Protein AF-A0A177Q8L0-F1 (afdb_monomer)

Foldseek 3Di:
DVQLVCLVVVVLVLLLVLLVLLVCLVCVDPVNVVCCVVCVQLVVLLVVLQVQLSVQSPDPALLSLLCNLVSLVVSVVSVPPDQDFLQNLLSSLLSSVLSLLVSCCFAPQVVQLVQQVVQQVVLLVLLVVVVFREGEGCLLFCSSVLVSLLSSQVSNCVVCPVVSVVLVVVSVVLRSVLSVVLSVCQVVLNDDLVNSVVSRSVSSVVNSVVSSVSSSVVVVVDDGDGDDDDDCPVLVVLLVVLVVLLVVLLPDDDDFDQDQFEEEEEDEDPVPCPCQQQDDQDLFDDFPSPRHWFVLLCLLVVLLPHHYDYHYAQDALVRLPRHQEYEYELDAPVNVVVVRSLVSVLVSLQLAHEYEYEAAQLCVNVSQVVVQVSCVVQFKGWANFWKAASSDQWCSQKRAGDDLLRVLNVQFPTQRHDTFTFMGGDDQKGAGIWRAQIKGAHFAPVPVVVSRHHPSGSGRPMYGGTTGQKMKGAHPSQGIYIYGRHSRCNTLLNQLRCSLSSQSVVSSSSTRNPDDVVVLVVSLVVLVVVLVVVLVPDDPSSNSVSNSSSSSSNSSSSSNHPSDDRDDRDLSAQAEEEAPVQDPQADSNSQDQRHLSLLCSLCSSLRHRRYYGHLVPPDLHQHQEYEAFAGQAADDPVSLVSVLVSLQVHHAYEYEHELVRPNSQNNCVSVVKGWDPDKPAWDWFQDPPRQIQTAHIFTFIHDDPQKDAPTDDPNGRQWIWGRHHNHIYIYGNGSSLSGCNRAHHNHDGRSSSSVVSSVVSDDPPPPDD

pLDDT: mean 80.12, std 16.13, range [27.64, 98.44]

Sequence (769 aa):
MLDGHLAVFSEHLQIALGTVFGLLVLYGTKAGLLTWKENLRGVVGTVVALVLAIGCLLAPEPSVRLLAPVLILLSRVSLRGTQVSRIEWAVLLGCTLFAFGGILLGIVPRVWLTLNHLAGASTERITGMLGGNMRFGMSAIPLGTAVLITMIHLSIFPKGWKQLRLVLPIQFLVLITSIITMGLLTEDGTLTVDMAWIVCLTMSGVGTLVLLLNGWWSLTQLETQEEPTAKSGLVLGGVAVLLVVALVGTSVPFPSDPRPGEIMMVTAPADFDPVGAYRAIPPQPQPLHEVGLFGELPQVIQKLGYPVRVQIGMPTAEQLIDVRVVILFAPSATWATQQSSLIALQQFVIDGGSLLVFAEHTNYQMSGSMLTHLLAPFGIAVNFDTTNGGVGEDLRGVRLWRSEIREALRDLAAFPYNRGASLTLSGDAHPILVGRFWQGDTGNFFAEDQAFLGDFRLSPGDSFGDVILAAEWQGAAGGRVMVFGDTTPFANTALGYTSPLLIPLIQALSLPGTSPSWVRGGIAGLVVAVGLAFMRRYKPTVRVSILLVLVAGLCILLGFSETRRPSRIPETVPTLIVATNVLNQLDLNVYGDRSPTALMVEGLREGLVPAAMSLEDVGPEPPQVLLLSSPRRALSSREVAHLFRWVEEGTTVIVAADGNIPSARVVIHQLGLTFGSVPLGAITVDLPGGVVLQFHSAWPLILTDGWTALIENRQLPVVVQRRLGKGRLIVIGDEGLSLNIGLATEWVVVPSNLAWWRTLLRREADVRP

Solvent-accessible surface area (backbone atoms only — not comparable to full-atom values): 39549 Å² total; per-residue (Å²): 124,69,64,39,52,47,59,63,41,45,58,42,43,50,53,41,49,56,50,53,47,59,45,50,56,54,49,70,33,76,67,32,56,56,46,51,76,78,38,55,69,34,52,52,41,32,53,51,27,40,54,51,17,46,52,16,56,60,40,92,46,70,73,46,30,61,44,15,43,50,28,54,56,48,24,53,68,56,38,73,88,61,90,75,51,74,62,58,54,13,52,53,49,17,54,32,52,37,51,48,47,58,45,44,54,68,69,38,55,66,61,34,50,52,48,26,50,52,33,19,54,52,34,23,56,56,26,44,76,76,75,35,44,31,27,35,12,47,67,50,38,58,56,66,59,48,57,42,51,52,50,27,49,57,46,56,30,89,81,26,70,70,55,48,66,57,47,50,58,52,53,50,45,51,51,48,51,49,51,49,53,53,47,53,37,28,73,72,70,69,45,44,63,67,53,51,50,52,51,41,51,50,49,42,50,49,51,49,50,57,50,51,52,50,49,52,54,56,57,76,71,59,79,90,73,88,77,87,88,74,90,62,75,69,56,58,56,54,52,53,52,50,51,51,53,35,54,58,71,54,66,67,84,76,89,71,81,65,67,90,47,32,30,36,39,41,40,65,49,80,94,66,37,92,81,38,49,78,24,49,62,58,93,61,84,56,22,58,78,68,36,34,30,38,39,46,49,57,56,50,47,37,59,71,72,40,55,63,45,82,38,73,43,82,55,46,59,81,72,46,73,68,40,28,30,40,36,42,56,64,52,47,45,78,56,64,77,40,55,70,27,51,51,32,52,48,48,42,27,59,74,32,21,15,39,41,36,29,35,43,21,49,32,60,63,43,12,26,60,45,49,22,62,65,30,46,92,50,24,39,34,47,39,63,10,33,35,45,50,59,60,41,60,50,65,44,44,44,45,78,32,86,51,79,42,39,63,34,65,67,66,38,68,39,57,49,48,71,62,16,8,30,49,51,75,37,89,79,28,39,57,35,32,29,32,46,45,13,34,33,28,48,40,29,93,85,32,65,95,56,60,14,43,41,85,88,55,66,46,71,62,19,37,36,5,56,37,30,41,21,34,36,29,72,45,93,62,20,6,33,38,39,38,32,16,39,44,51,38,59,17,44,59,27,31,24,34,32,44,68,37,48,53,29,45,52,46,55,44,45,32,69,55,78,70,66,65,63,59,58,47,46,53,41,50,48,50,47,50,54,49,55,62,53,32,74,80,48,58,73,74,56,27,54,55,51,50,52,50,45,52,49,41,38,50,45,54,69,64,47,61,81,75,64,75,60,56,71,83,55,89,89,45,52,25,32,36,37,35,42,75,43,32,85,68,63,36,71,50,64,60,33,51,47,3,47,27,44,57,31,42,50,30,44,76,72,67,26,46,21,31,37,28,39,66,86,70,53,61,98,67,64,48,46,28,38,39,40,62,38,34,61,48,64,68,52,74,66,55,51,54,48,52,54,51,27,17,37,75,38,11,36,37,35,37,22,25,37,69,87,39,70,27,22,45,47,41,41,42,75,74,58,33,42,65,53,97,60,71,71,35,64,46,74,40,84,40,88,92,79,37,53,37,58,39,60,42,28,21,32,50,47,79,44,94,75,56,44,71,77,39,60,58,94,89,35,27,35,26,34,35,32,77,37,80,68,17,28,42,35,43,32,23,22,34,32,66,56,16,5,69,29,30,18,24,47,84,45,59,35,58,40,38,48,57,52,48,55,65,69,72,48,72,82,82,79,70,71,133

Secondary structure (DSSP, 8-state):
-HHHHHHHHHHHHHHHHHHHHHHHHHHHSHHHHHHHHH-HHHHHHHHHHHHHHHHHHHSSSHHHHTHHHHHHHHHHHHTTTS---HHHHHHHHHHHHHHHHHHHHHH-HHHHHHHHHHHHHHHHHHHHTTT---EE-TTTSTHHHHHHHHHHHHHH-TTTHHHHHHHHHHHHHHHHHHHHHHHHHHHTT---HHHHHHHHHHHHHHHHHHHHHHHHHHHHT------PPPP-HHHHHHHHHHHHHHHHHT------PPP-PEEEEEE--GGG-TT-TTPPPPSS---GGGS-SSTTHHHHHHHTT--EEEEESPPPTGGGTTEEEEEEES--GGGGG-HHHHHHHHHHHHTT-EEEEE--SS-GGGHHHHHHHHHGGGTEEE-SEEEEEBTBSSSTTEEEPS-TTHHHHHH-S-----S---EEE-TT-EEEEEEEEEEEEE--TT-GGGTT---SS--TT-EEEEEEEEEEEE-TTS-EEEEES-SGGGSTTTHHHHHHHHHHHHHHHHS---S-HHHHHHHHHHHHHHHHHHHTTS-HHHHHHHHHHHHHHHHHHHH----PPPPPPPTTS-EEEEE-TTBSS---STT-TT--HHHHHHHHHTT-EEEEE-TTTS-SSPPSEEEEESB-SPPPHHHHHHHHHHHHHT-EEEEE--TTSHHHHHHHHHTT-EE-SS--EEEEEEETTTEEEEEEEE--EE--TT-EEEEEETTEEEEEEEEETTEEEEEES-SGGGSGGGSB-SS-B-HHHHHHHHHHHS-TTS---

Radius of gyration: 29.65 Å; Cα contacts (8 Å, |Δi|>4): 1469; chains: 1; bounding box: 67×64×95 Å

Structure (mmCIF, N/CA/C/O backbone):
data_AF-A0A177Q8L0-F1
#
_entry.id   AF-A0A177Q8L0-F1
#
loop_
_atom_site.group_PDB
_atom_site.id
_atom_site.type_symbol
_atom_site.label_atom_id
_atom_site.label_alt_id
_atom_site.label_comp_id
_atom_site.label_asym_id
_atom_site.label_entity_id
_atom_site.label_seq_id
_atom_site.pdbx_PDB_ins_code
_atom_site.Cartn_x
_atom_site.Cartn_y
_atom_site.Cartn_z
_atom_site.occupancy
_atom_site.B_iso_or_equiv
_atom_site.auth_seq_id
_atom_site.auth_comp_id
_atom_site.auth_asym_id
_atom_site.auth_atom_id
_atom_site.pdbx_PDB_model_num
ATOM 1 N N . MET A 1 1 ? 15.856 -4.287 10.141 1.00 31.83 1 MET A N 1
ATOM 2 C CA . MET A 1 1 ? 14.992 -5.498 10.057 1.00 31.83 1 MET A CA 1
ATOM 3 C C . MET A 1 1 ? 14.448 -5.937 11.418 1.00 31.83 1 MET A C 1
ATOM 5 O O . MET A 1 1 ? 13.300 -6.351 11.459 1.00 31.83 1 MET A O 1
ATOM 9 N N . LEU A 1 2 ? 15.207 -5.857 12.522 1.00 31.97 2 LEU A N 1
ATOM 10 C CA . LEU A 1 2 ? 14.733 -6.271 13.856 1.00 31.97 2 LEU A CA 1
ATOM 11 C C . LEU A 1 2 ? 13.662 -5.334 14.465 1.00 31.97 2 LEU A C 1
ATOM 13 O O . LEU A 1 2 ? 12.777 -5.813 15.169 1.00 31.97 2 LEU A O 1
ATOM 17 N N . ASP A 1 3 ? 13.672 -4.041 14.134 1.00 37.19 3 ASP A N 1
ATOM 18 C CA . ASP A 1 3 ? 12.905 -3.015 14.870 1.00 37.19 3 ASP A CA 1
ATOM 19 C C . ASP A 1 3 ? 11.386 -3.047 14.611 1.00 37.19 3 ASP A C 1
ATOM 21 O O . ASP A 1 3 ? 10.583 -2.963 15.539 1.00 37.19 3 ASP A O 1
ATOM 25 N N . GLY A 1 4 ? 10.962 -3.287 13.364 1.00 42.72 4 GLY A N 1
ATOM 26 C CA . GLY A 1 4 ? 9.538 -3.407 13.007 1.00 42.72 4 GLY A CA 1
ATOM 27 C C . GLY A 1 4 ? 8.873 -4.669 13.555 1.00 42.72 4 GLY A C 1
ATOM 28 O O . GLY A 1 4 ? 7.718 -4.636 13.988 1.00 42.72 4 GLY A O 1
ATOM 29 N N . HIS A 1 5 ? 9.618 -5.779 13.598 1.00 45.12 5 HIS A N 1
ATOM 30 C CA . HIS A 1 5 ? 9.135 -6.994 14.241 1.00 45.12 5 HIS A CA 1
ATOM 31 C C . HIS A 1 5 ? 8.987 -6.773 15.743 1.00 45.12 5 HIS A C 1
ATOM 33 O O . HIS A 1 5 ? 7.946 -7.142 16.270 1.00 45.12 5 HIS A O 1
ATOM 39 N N . LEU A 1 6 ? 9.937 -6.104 16.408 1.00 49.09 6 LEU A N 1
ATOM 40 C CA . LEU A 1 6 ? 9.885 -5.826 17.848 1.00 49.09 6 LEU A CA 1
ATOM 41 C C . LEU A 1 6 ? 8.656 -5.010 18.275 1.00 49.09 6 LEU A C 1
ATOM 43 O O . LEU A 1 6 ? 8.116 -5.293 19.338 1.00 49.09 6 LEU A O 1
ATOM 47 N N . ALA A 1 7 ? 8.159 -4.074 17.463 1.00 48.16 7 ALA A N 1
ATOM 48 C CA . ALA A 1 7 ? 6.969 -3.277 17.788 1.00 48.16 7 ALA A CA 1
ATOM 49 C C . ALA A 1 7 ? 5.685 -4.125 17.880 1.00 48.16 7 ALA A C 1
ATOM 51 O O . ALA A 1 7 ? 4.979 -4.089 18.891 1.00 48.16 7 ALA A O 1
ATOM 52 N N . VAL A 1 8 ? 5.404 -4.946 16.861 1.00 50.88 8 VAL A N 1
ATOM 53 C CA . VAL A 1 8 ? 4.273 -5.897 16.873 1.00 50.88 8 VAL A CA 1
ATOM 54 C C . VAL A 1 8 ? 4.521 -7.012 17.889 1.00 50.88 8 VAL A C 1
ATOM 56 O O . VAL A 1 8 ? 3.602 -7.432 18.596 1.00 50.88 8 VAL A O 1
ATOM 59 N N . PHE A 1 9 ? 5.775 -7.450 18.018 1.00 53.06 9 PHE A N 1
ATOM 60 C CA . PHE A 1 9 ? 6.181 -8.399 19.042 1.00 53.06 9 PHE A CA 1
ATOM 61 C C . PHE A 1 9 ? 5.970 -7.812 20.436 1.00 53.06 9 PHE A C 1
ATOM 63 O O . PHE A 1 9 ? 5.626 -8.577 21.310 1.00 53.06 9 PHE A O 1
ATOM 70 N N . SER A 1 10 ? 6.083 -6.500 20.670 1.00 57.03 10 SER A N 1
ATOM 71 C CA . SER A 1 10 ? 6.027 -5.909 22.015 1.00 57.03 10 SER A CA 1
ATOM 72 C C . SER A 1 10 ? 4.664 -6.064 22.686 1.00 57.03 10 SER A C 1
ATOM 74 O O . SER A 1 10 ? 4.622 -6.440 23.849 1.00 57.03 10 SER A O 1
ATOM 76 N N . GLU A 1 11 ? 3.545 -5.877 21.981 1.00 56.75 11 GLU A N 1
ATOM 77 C CA . GLU A 1 11 ? 2.208 -6.069 22.564 1.00 56.75 11 GLU A CA 1
ATOM 78 C C . GLU A 1 11 ? 1.931 -7.558 22.795 1.00 56.75 11 GLU A C 1
ATOM 80 O O . GLU A 1 11 ? 1.486 -7.967 23.866 1.00 56.75 11 GLU A O 1
ATOM 85 N N . HIS A 1 12 ? 2.275 -8.396 21.816 1.00 59.78 12 HIS A N 1
ATOM 86 C CA . HIS A 1 12 ? 2.144 -9.848 21.909 1.00 59.78 12 HIS A CA 1
ATOM 87 C C . HIS A 1 12 ? 3.046 -10.454 22.988 1.00 59.78 12 HIS A C 1
ATOM 89 O O . HIS A 1 12 ? 2.631 -11.359 23.709 1.00 59.78 12 HIS A O 1
ATOM 95 N N . LEU A 1 13 ? 4.244 -9.908 23.152 1.00 61.34 13 LEU A N 1
ATOM 96 C CA . LEU A 1 13 ? 5.221 -10.260 24.166 1.00 61.34 13 LEU A CA 1
ATOM 97 C C . LEU A 1 13 ? 4.804 -9.714 25.525 1.00 61.34 13 LEU A C 1
ATOM 99 O O . LEU A 1 13 ? 4.939 -10.437 26.494 1.00 61.34 13 LEU A O 1
ATOM 103 N N . GLN A 1 14 ? 4.245 -8.508 25.635 1.00 57.94 14 GLN A N 1
ATOM 104 C CA . GLN A 1 14 ? 3.669 -8.008 26.888 1.00 57.94 14 GLN A CA 1
ATOM 105 C C . GLN A 1 14 ? 2.495 -8.887 27.332 1.00 57.94 14 GLN A C 1
ATOM 107 O O . GLN A 1 14 ? 2.419 -9.266 28.502 1.00 57.94 14 GLN A O 1
ATOM 112 N N . ILE A 1 15 ? 1.627 -9.292 26.396 1.00 59.47 15 ILE A N 1
ATOM 113 C CA . ILE A 1 15 ? 0.545 -10.250 26.646 1.00 59.47 15 ILE A CA 1
ATOM 114 C C . ILE A 1 15 ? 1.113 -11.601 27.100 1.00 59.47 15 ILE A C 1
ATOM 116 O O . ILE A 1 15 ? 0.675 -12.154 28.115 1.00 59.47 15 ILE A O 1
ATOM 120 N N . ALA A 1 16 ? 2.104 -12.130 26.381 1.00 60.78 16 ALA A N 1
ATOM 121 C CA . ALA A 1 16 ? 2.729 -13.410 26.687 1.00 60.78 16 ALA A CA 1
ATOM 122 C C . ALA A 1 16 ? 3.487 -13.377 28.021 1.00 60.78 16 ALA A C 1
ATOM 124 O O . ALA A 1 16 ? 3.284 -14.261 28.843 1.00 60.78 16 ALA A O 1
ATOM 125 N N . LEU A 1 17 ? 4.294 -12.349 28.286 1.00 60.00 17 LEU A N 1
ATOM 126 C CA . LEU A 1 17 ? 5.055 -12.156 29.523 1.00 60.00 17 LEU A CA 1
ATOM 127 C C . LEU A 1 17 ? 4.133 -11.929 30.719 1.00 60.00 17 LEU A C 1
ATOM 129 O O . LEU A 1 17 ? 4.348 -12.544 31.759 1.00 60.00 17 LEU A O 1
ATOM 133 N N . GLY A 1 18 ? 3.081 -11.117 30.575 1.00 59.53 18 GLY A N 1
ATOM 134 C CA . GLY A 1 18 ? 2.065 -10.948 31.615 1.00 59.53 18 GLY A CA 1
ATOM 135 C C . GLY A 1 18 ? 1.377 -12.272 31.958 1.00 59.53 18 GLY A C 1
ATOM 136 O O . GLY A 1 18 ? 1.178 -12.588 33.132 1.00 59.53 18 GLY A O 1
ATOM 137 N N . THR A 1 19 ? 1.096 -13.093 30.941 1.00 60.00 19 THR A N 1
ATOM 138 C CA . THR A 1 19 ? 0.521 -14.436 31.110 1.00 60.00 19 THR A CA 1
ATOM 139 C C . THR A 1 19 ? 1.512 -15.393 31.782 1.00 60.00 19 THR A C 1
ATOM 141 O O . THR A 1 19 ? 1.186 -15.979 32.810 1.00 60.00 19 THR A O 1
ATOM 144 N N . VAL A 1 20 ? 2.739 -15.516 31.259 1.00 62.16 20 VAL A N 1
ATOM 145 C CA . VAL A 1 20 ? 3.818 -16.367 31.800 1.00 62.16 20 VAL A CA 1
ATOM 146 C C . VAL A 1 20 ? 4.131 -16.004 33.246 1.00 62.16 20 VAL A C 1
ATOM 148 O O . VAL A 1 20 ? 4.246 -16.885 34.094 1.00 62.16 20 VAL A O 1
ATOM 151 N N . PHE A 1 21 ? 4.226 -14.715 33.559 1.00 59.75 21 PHE A N 1
ATOM 152 C CA . PHE A 1 21 ? 4.527 -14.271 34.909 1.00 59.75 21 PHE A CA 1
ATOM 153 C C . PHE A 1 21 ? 3.371 -14.549 35.870 1.00 59.75 21 PHE A C 1
ATOM 155 O O . PHE A 1 21 ? 3.612 -15.103 36.939 1.00 59.75 21 PHE A O 1
ATOM 162 N N . GLY A 1 22 ? 2.118 -14.257 35.491 1.00 60.00 22 GLY A N 1
ATOM 163 C CA . GLY A 1 22 ? 0.947 -14.610 36.308 1.00 60.00 22 GLY A CA 1
ATOM 164 C C . GLY A 1 22 ? 0.931 -16.092 36.706 1.00 60.00 22 GLY A C 1
ATOM 165 O O . GLY A 1 22 ? 0.477 -16.455 37.791 1.00 60.00 22 GLY A O 1
ATOM 166 N N . LEU A 1 23 ? 1.520 -16.943 35.867 1.00 58.25 23 LEU A N 1
ATOM 167 C CA . LEU A 1 23 ? 1.650 -18.377 36.100 1.00 58.25 23 LEU A CA 1
ATOM 168 C C . LEU A 1 23 ? 2.864 -18.753 36.939 1.00 58.25 23 LEU A C 1
ATOM 170 O O . LEU A 1 23 ? 2.750 -19.631 37.788 1.00 58.25 23 LEU A O 1
ATOM 174 N N . LEU A 1 24 ? 4.004 -18.089 36.750 1.00 60.38 24 LEU A N 1
ATOM 175 C CA . LEU A 1 24 ? 5.157 -18.241 37.639 1.00 60.38 24 LEU A CA 1
ATOM 176 C C . LEU A 1 24 ? 4.796 -17.854 39.076 1.00 60.38 24 LEU A C 1
ATOM 178 O O . LEU A 1 24 ? 5.209 -18.539 40.007 1.00 60.38 24 LEU A O 1
ATOM 182 N N . VAL A 1 25 ? 3.966 -16.824 39.262 1.00 60.00 25 VAL A N 1
ATOM 183 C CA . VAL A 1 25 ? 3.422 -16.465 40.580 1.00 60.00 25 VAL A CA 1
ATOM 184 C C . VAL A 1 25 ? 2.527 -17.576 41.121 1.00 60.00 25 VAL A C 1
ATOM 186 O O . VAL A 1 25 ? 2.699 -17.991 42.263 1.00 60.00 25 VAL A O 1
ATOM 189 N N . LEU A 1 26 ? 1.616 -18.107 40.301 1.00 57.53 26 LEU A N 1
ATOM 190 C CA . LEU A 1 26 ? 0.735 -19.221 40.666 1.00 57.53 26 LEU A CA 1
ATOM 191 C C . LEU A 1 26 ? 1.510 -20.464 41.132 1.00 57.53 26 LEU A C 1
ATOM 193 O O . LEU A 1 26 ? 1.253 -20.986 42.218 1.00 57.53 26 LEU A O 1
ATOM 197 N N . TYR A 1 27 ? 2.485 -20.908 40.338 1.00 58.22 27 TYR A N 1
ATOM 198 C CA . TYR A 1 27 ? 3.252 -22.131 40.588 1.00 58.22 27 TYR A CA 1
ATOM 199 C C . TYR A 1 27 ? 4.414 -21.947 41.575 1.00 58.22 27 TYR A C 1
ATOM 201 O O . TYR A 1 27 ? 4.843 -22.923 42.187 1.00 58.22 27 TYR A O 1
ATOM 209 N N . GLY A 1 28 ? 4.892 -20.716 41.775 1.00 58.84 28 GLY A N 1
ATOM 210 C CA . GLY A 1 28 ? 5.913 -20.373 42.768 1.00 58.84 28 GLY A CA 1
ATOM 211 C C . GLY A 1 28 ? 5.387 -20.298 44.205 1.00 58.84 28 GLY A C 1
ATOM 212 O O . GLY A 1 28 ? 6.178 -20.266 45.148 1.00 58.84 28 GLY A O 1
ATOM 213 N N . THR A 1 29 ? 4.064 -20.294 44.408 1.00 62.72 29 THR A N 1
ATOM 214 C CA . THR A 1 29 ? 3.486 -20.359 45.756 1.00 62.72 29 THR A CA 1
ATOM 215 C C . THR A 1 29 ? 3.694 -21.734 46.404 1.00 62.72 29 THR A C 1
ATOM 217 O O . THR A 1 29 ? 3.756 -22.772 45.745 1.00 62.72 29 THR A O 1
ATOM 220 N N . LYS A 1 30 ? 3.743 -21.766 47.743 1.00 50.34 30 LYS A N 1
ATOM 221 C CA . LYS A 1 30 ? 3.902 -22.994 48.546 1.00 50.34 30 LYS A CA 1
ATOM 222 C C . LYS A 1 30 ? 2.837 -24.063 48.220 1.00 50.34 30 LYS A C 1
ATOM 224 O O . LYS A 1 30 ? 3.137 -25.251 48.270 1.00 50.34 30 LYS A O 1
ATOM 229 N N . ALA A 1 31 ? 1.627 -23.641 47.837 1.00 55.03 31 ALA A N 1
ATOM 230 C CA . ALA A 1 31 ? 0.539 -24.510 47.381 1.00 55.03 31 ALA A CA 1
ATOM 231 C C . ALA A 1 31 ? 0.791 -25.111 45.981 1.00 55.03 31 ALA A C 1
ATOM 233 O O . ALA A 1 31 ? 0.508 -26.289 45.759 1.00 55.03 31 ALA A O 1
ATOM 234 N N . GLY A 1 32 ? 1.388 -24.339 45.065 1.00 56.72 32 GLY A N 1
ATOM 235 C CA . GLY A 1 32 ? 1.822 -24.802 43.740 1.00 56.72 32 GLY A CA 1
ATOM 236 C C . GLY A 1 32 ? 2.934 -25.856 43.806 1.00 56.72 32 GLY A C 1
ATOM 237 O O . GLY A 1 32 ? 2.895 -26.857 43.094 1.00 56.72 32 GLY A O 1
ATOM 238 N N . LEU A 1 33 ? 3.885 -25.688 44.730 1.00 59.94 33 LEU A N 1
ATOM 239 C CA . LEU A 1 33 ? 4.963 -26.656 44.978 1.00 59.94 33 LEU A CA 1
ATOM 240 C C . LEU A 1 33 ? 4.465 -27.978 45.593 1.00 59.94 33 LEU A C 1
ATOM 242 O O . LEU A 1 33 ? 4.989 -29.043 45.266 1.00 59.94 33 LEU A O 1
ATOM 246 N N . LEU A 1 34 ? 3.446 -27.926 46.458 1.00 55.59 34 LEU A N 1
ATOM 247 C CA . LEU A 1 34 ? 2.806 -29.113 47.043 1.00 55.59 34 LEU A CA 1
ATOM 248 C C . LEU A 1 34 ? 1.984 -29.894 46.002 1.00 55.59 34 LEU A C 1
ATOM 250 O O . LEU A 1 34 ? 2.116 -31.112 45.903 1.00 55.59 34 LEU A O 1
ATOM 254 N N . THR A 1 35 ? 1.222 -29.199 45.153 1.00 55.31 35 THR A N 1
ATOM 255 C CA . THR A 1 35 ? 0.456 -29.817 44.051 1.00 55.31 35 THR A CA 1
ATOM 256 C C . THR A 1 35 ? 1.342 -30.392 42.940 1.00 55.31 35 THR A C 1
ATOM 258 O O . THR A 1 35 ? 0.961 -31.377 42.304 1.00 55.31 35 THR A O 1
ATOM 261 N N . TRP A 1 36 ? 2.548 -29.850 42.736 1.00 58.97 36 TRP A N 1
ATOM 262 C CA . TRP A 1 36 ? 3.528 -30.360 41.766 1.00 58.97 36 TRP A CA 1
ATOM 263 C C . TRP A 1 36 ? 3.940 -31.815 42.027 1.00 58.97 36 TRP A C 1
ATOM 265 O O . TRP A 1 36 ? 4.102 -32.592 41.086 1.00 58.97 36 TRP A O 1
ATOM 275 N N . LYS A 1 37 ? 4.078 -32.199 43.303 1.00 58.03 37 LYS A N 1
ATOM 276 C CA . LYS A 1 37 ? 4.446 -33.567 43.698 1.00 58.03 37 LYS A CA 1
ATOM 277 C C . LYS A 1 37 ? 3.300 -34.565 43.554 1.00 58.03 37 LYS A C 1
ATOM 279 O O . LYS A 1 37 ? 3.558 -35.729 43.263 1.00 58.03 37 LYS A O 1
ATOM 284 N N . GLU A 1 38 ? 2.059 -34.128 43.744 1.00 60.16 38 GLU A N 1
ATOM 285 C CA . GLU A 1 38 ? 0.899 -35.025 43.785 1.00 60.16 38 GLU A CA 1
ATOM 286 C C . GLU A 1 38 ? 0.178 -35.158 42.437 1.00 60.16 38 GLU A C 1
ATOM 288 O O . GLU A 1 38 ? -0.528 -36.142 42.223 1.00 60.16 38 GLU A O 1
ATOM 293 N N . ASN A 1 39 ? 0.355 -34.214 41.501 1.00 64.25 39 ASN A N 1
ATOM 294 C CA . ASN A 1 39 ? -0.436 -34.209 40.270 1.00 64.25 39 ASN A CA 1
ATOM 295 C C . ASN A 1 39 ? 0.320 -33.756 39.008 1.00 64.25 39 ASN A C 1
ATOM 297 O O . ASN A 1 39 ? -0.141 -32.898 38.249 1.00 64.25 39 ASN A O 1
ATOM 301 N N . LEU A 1 40 ? 1.469 -34.388 38.745 1.00 68.19 40 LEU A N 1
ATOM 302 C CA . LEU A 1 40 ? 2.325 -34.118 37.580 1.00 68.19 40 LEU A CA 1
ATOM 303 C C . LEU A 1 40 ? 1.555 -34.121 36.243 1.00 68.19 40 LEU A C 1
ATOM 305 O O . LEU A 1 40 ? 1.797 -33.275 35.388 1.00 68.19 40 LEU A O 1
ATOM 309 N N . ARG A 1 41 ? 0.584 -35.030 36.063 1.00 62.72 41 ARG A N 1
ATOM 310 C CA . ARG A 1 41 ? -0.244 -35.095 34.840 1.00 62.72 41 ARG A CA 1
ATOM 311 C C . ARG A 1 41 ? -1.119 -33.853 34.654 1.00 62.72 41 ARG A C 1
ATOM 313 O O . ARG A 1 41 ? -1.236 -33.362 33.535 1.00 62.72 41 ARG A O 1
ATOM 320 N N . GLY A 1 42 ? -1.704 -33.339 35.736 1.00 62.41 42 GLY A N 1
ATOM 321 C CA . GLY A 1 42 ? -2.490 -32.107 35.715 1.00 62.41 42 GLY A CA 1
ATOM 322 C C . GLY A 1 42 ? -1.629 -30.888 35.383 1.00 62.41 42 GLY A C 1
ATOM 323 O O . GLY A 1 42 ? -1.995 -30.093 34.524 1.00 62.41 42 GLY A O 1
ATOM 324 N N . VAL A 1 43 ? -0.443 -30.796 35.992 1.00 64.62 43 VAL A N 1
ATOM 325 C CA . VAL A 1 43 ? 0.540 -29.737 35.713 1.00 64.62 43 VAL A CA 1
ATOM 326 C C . VAL A 1 43 ? 0.967 -29.749 34.246 1.00 64.62 43 VAL A C 1
ATOM 328 O O . VAL A 1 43 ? 0.913 -28.710 33.593 1.00 64.62 43 VAL A O 1
ATOM 331 N N . VAL A 1 44 ? 1.341 -30.913 33.706 1.00 67.19 44 VAL A N 1
ATOM 332 C CA . VAL A 1 44 ? 1.734 -31.045 32.293 1.00 67.19 44 VAL A CA 1
ATOM 333 C C . VAL A 1 44 ? 0.581 -30.646 31.369 1.00 67.19 44 VAL A C 1
ATOM 335 O O . VAL A 1 44 ? 0.796 -29.889 30.426 1.00 67.19 44 VAL A O 1
ATOM 338 N N . GLY A 1 45 ? -0.651 -31.077 31.662 1.00 62.53 45 GLY A N 1
ATOM 339 C CA . GLY A 1 45 ? -1.837 -30.685 30.896 1.00 62.53 45 GLY A CA 1
ATOM 340 C C . GLY A 1 45 ? -2.085 -29.172 30.892 1.00 62.53 45 GLY A C 1
ATOM 341 O O . GLY A 1 45 ? -2.402 -28.610 29.844 1.00 62.53 45 GLY A O 1
ATOM 342 N N . THR A 1 46 ? -1.893 -28.502 32.031 1.00 63.06 46 THR A N 1
ATOM 343 C CA . THR A 1 46 ? -2.008 -27.041 32.131 1.00 63.06 46 THR A CA 1
ATOM 344 C C . THR A 1 46 ? -0.905 -26.336 31.362 1.00 63.06 46 THR A C 1
ATOM 346 O O . THR A 1 46 ? -1.206 -25.449 30.571 1.00 63.06 46 THR A O 1
ATOM 349 N N . VAL A 1 47 ? 0.354 -26.753 31.527 1.00 65.75 47 VAL A N 1
ATOM 350 C CA . VAL A 1 47 ? 1.492 -26.169 30.801 1.00 65.75 47 VAL A CA 1
ATOM 351 C C . VAL A 1 47 ? 1.289 -26.297 29.292 1.00 65.75 47 VAL A C 1
ATOM 353 O O . VAL A 1 47 ? 1.451 -25.313 28.581 1.00 65.75 47 VAL A O 1
ATOM 356 N N . VAL A 1 48 ? 0.857 -27.460 28.796 1.00 64.88 48 VAL A N 1
ATOM 357 C CA . VAL A 1 48 ? 0.588 -27.670 27.363 1.00 64.88 48 VAL A CA 1
ATOM 358 C C . VAL A 1 48 ? -0.553 -26.785 26.869 1.00 64.88 48 VAL A C 1
ATOM 360 O O . VAL A 1 48 ? -0.379 -26.065 25.889 1.00 64.88 48 VAL A O 1
ATOM 363 N N . ALA A 1 49 ? -1.705 -26.788 27.547 1.00 62.50 49 ALA A N 1
ATOM 364 C CA . ALA A 1 49 ? -2.843 -25.948 27.166 1.00 62.50 49 ALA A CA 1
ATOM 365 C C . ALA A 1 49 ? -2.474 -24.458 27.140 1.00 62.50 49 ALA A C 1
ATOM 367 O O . ALA A 1 49 ? -3.008 -23.684 26.349 1.00 62.50 49 ALA A O 1
ATOM 368 N N . LEU A 1 50 ? -1.525 -24.067 27.981 1.00 63.00 50 LEU A N 1
ATOM 369 C CA . LEU A 1 50 ? -1.105 -22.695 28.126 1.00 63.00 50 LEU A CA 1
ATOM 370 C C . LEU A 1 50 ? -0.020 -22.286 27.134 1.00 63.00 50 LEU A C 1
ATOM 372 O O . LEU A 1 50 ? -0.095 -21.192 26.590 1.00 63.00 50 LEU A O 1
ATOM 376 N N . VAL A 1 51 ? 0.931 -23.166 26.824 1.00 67.12 51 VAL A N 1
ATOM 377 C CA . VAL A 1 51 ? 1.840 -22.991 25.681 1.00 67.12 51 VAL A CA 1
ATOM 378 C C . VAL A 1 51 ? 1.027 -22.862 24.396 1.00 67.12 51 VAL A C 1
ATOM 380 O O . VAL A 1 51 ? 1.299 -21.979 23.589 1.00 67.12 51 VAL A O 1
ATOM 383 N N . LEU A 1 52 ? -0.027 -23.670 24.242 1.00 63.44 52 LEU A N 1
ATOM 384 C CA . LEU A 1 52 ? -0.962 -23.545 23.128 1.00 63.44 52 LEU A CA 1
ATOM 385 C C . LEU A 1 52 ? -1.735 -22.221 23.177 1.00 63.44 52 LEU A C 1
ATOM 387 O O . LEU A 1 52 ? -1.906 -21.598 22.137 1.00 63.44 52 LEU A O 1
ATOM 391 N N . ALA A 1 53 ? -2.159 -21.748 24.353 1.00 64.06 53 ALA A N 1
ATOM 392 C CA . ALA A 1 53 ? -2.822 -20.451 24.491 1.00 64.06 53 ALA A CA 1
ATOM 393 C C . ALA A 1 53 ? -1.888 -19.271 24.173 1.00 64.06 53 ALA A C 1
ATOM 395 O O . ALA A 1 53 ? -2.302 -18.341 23.489 1.00 64.06 53 ALA A O 1
ATOM 396 N N . ILE A 1 54 ? -0.626 -19.318 24.606 1.00 67.00 54 ILE A N 1
ATOM 397 C CA . ILE A 1 54 ? 0.397 -18.330 24.246 1.00 67.00 54 ILE A CA 1
ATOM 398 C C . ILE A 1 54 ? 0.641 -18.388 22.740 1.00 67.00 54 ILE A C 1
ATOM 400 O O . ILE A 1 54 ? 0.548 -17.359 22.084 1.00 67.00 54 ILE A O 1
ATOM 404 N N . GLY A 1 55 ? 0.855 -19.577 22.172 1.00 66.94 55 GLY A N 1
ATOM 405 C CA . GLY A 1 55 ? 0.984 -19.760 20.725 1.00 66.94 55 GLY A CA 1
ATOM 406 C C . GLY A 1 55 ? -0.218 -19.198 19.963 1.00 66.94 55 GLY A C 1
ATOM 407 O O . GLY A 1 55 ? -0.047 -18.533 18.947 1.00 66.94 55 GLY A O 1
ATOM 408 N N . CYS A 1 56 ? -1.425 -19.365 20.507 1.00 66.88 56 CYS A N 1
ATOM 409 C CA . CYS A 1 56 ? -2.640 -18.785 19.953 1.00 66.88 56 CYS A CA 1
ATOM 410 C C . CYS A 1 56 ? -2.664 -17.253 20.048 1.00 66.88 56 CYS A C 1
ATOM 412 O O . CYS A 1 56 ? -3.035 -16.606 19.077 1.00 66.88 56 CYS A O 1
ATOM 414 N N . LEU A 1 57 ? -2.243 -16.652 21.168 1.00 62.75 57 LEU A N 1
ATOM 415 C CA . LEU A 1 57 ? -2.148 -15.190 21.335 1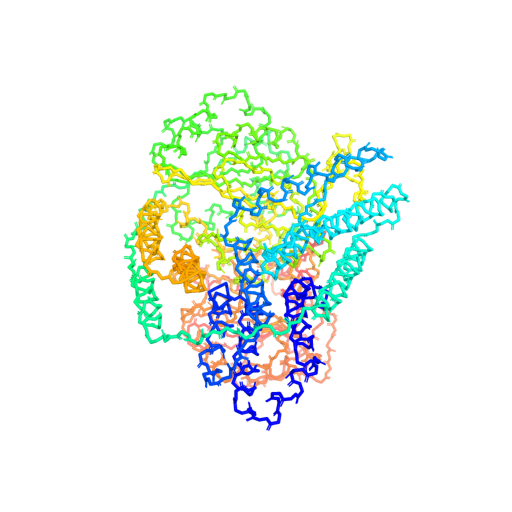.00 62.75 57 LEU A CA 1
ATOM 416 C C . LEU A 1 57 ? -1.077 -14.557 20.441 1.00 62.75 57 LEU A C 1
ATOM 418 O O . LEU A 1 57 ? -1.255 -13.425 19.988 1.00 62.75 57 LEU A O 1
ATOM 422 N N . LEU A 1 58 ? 0.010 -15.288 20.193 1.00 66.38 58 LEU A N 1
ATOM 423 C CA . LEU A 1 58 ? 1.099 -14.894 19.302 1.00 66.38 58 LEU A CA 1
ATOM 424 C C . LEU A 1 58 ? 0.763 -15.125 17.822 1.00 66.38 58 LEU A C 1
ATOM 426 O O . LEU A 1 58 ? 1.450 -14.588 16.955 1.00 66.38 58 LEU A O 1
ATOM 430 N N . ALA A 1 59 ? -0.277 -15.906 17.516 1.00 64.75 59 ALA A N 1
ATOM 431 C CA . ALA A 1 59 ? -0.649 -16.197 16.141 1.00 64.75 59 ALA A CA 1
ATOM 432 C C . ALA A 1 59 ? -0.996 -14.900 15.384 1.00 64.75 59 ALA A C 1
ATOM 434 O O . ALA A 1 59 ? -1.627 -14.000 15.951 1.00 64.75 59 ALA A O 1
ATOM 435 N N . PRO A 1 60 ? -0.624 -14.772 14.100 1.00 59.41 60 PRO A N 1
ATOM 436 C CA . PRO A 1 60 ? -0.942 -13.587 13.300 1.00 59.41 60 PRO A CA 1
ATOM 437 C C . PRO A 1 60 ? -2.453 -13.449 13.048 1.00 59.41 60 PRO A C 1
ATOM 439 O O . PRO A 1 60 ? -2.974 -12.347 12.875 1.00 59.41 60 PRO A O 1
ATOM 442 N N . GLU A 1 61 ? -3.174 -14.568 13.070 1.00 60.88 61 GLU A N 1
ATOM 443 C CA . GLU A 1 61 ? -4.600 -14.635 12.788 1.00 60.88 61 GLU A CA 1
ATOM 444 C C . GLU A 1 61 ? -5.451 -14.364 14.045 1.00 60.88 61 GLU A C 1
ATOM 446 O O . GLU A 1 61 ? -5.342 -15.088 15.041 1.00 60.88 61 GLU A O 1
ATOM 451 N N . PRO A 1 62 ? -6.360 -13.368 14.022 1.00 62.28 62 PRO A N 1
ATOM 452 C CA . PRO A 1 62 ? -7.262 -13.088 15.144 1.00 62.28 62 PRO A CA 1
ATOM 453 C C . PRO A 1 62 ? -8.153 -14.277 15.538 1.00 62.28 62 PRO A C 1
ATOM 455 O O . PRO A 1 62 ? -8.494 -14.431 16.710 1.00 62.28 62 PRO A O 1
ATOM 458 N N . SER A 1 63 ? -8.509 -15.129 14.572 1.00 58.50 63 SER A N 1
ATOM 459 C CA . SER A 1 63 ? -9.273 -16.369 14.768 1.00 58.50 63 SER A CA 1
ATOM 460 C C . SER A 1 63 ? -8.541 -17.360 15.670 1.00 58.50 63 SER A C 1
ATOM 462 O O . SER A 1 63 ? -9.144 -17.946 16.567 1.00 58.50 63 SER A O 1
ATOM 464 N N . VAL A 1 64 ? -7.231 -17.508 15.485 1.00 63.88 64 VAL A N 1
ATOM 465 C CA . VAL A 1 64 ? -6.402 -18.385 16.312 1.00 63.88 64 VAL A CA 1
ATOM 466 C C . VAL A 1 64 ? -6.240 -17.787 17.712 1.00 63.88 64 VAL A C 1
ATOM 468 O O . VAL A 1 64 ? -6.345 -18.512 18.698 1.00 63.88 64 VAL A O 1
ATOM 471 N N . ARG A 1 65 ? -6.136 -16.457 17.845 1.00 65.88 65 ARG A N 1
ATOM 472 C CA . ARG A 1 65 ? -6.110 -15.776 19.160 1.00 65.88 65 ARG A CA 1
ATOM 473 C C . ARG A 1 65 ? -7.363 -16.037 19.989 1.00 65.88 65 ARG A C 1
ATOM 475 O O . ARG A 1 65 ? -7.265 -16.180 21.206 1.00 65.88 65 ARG A O 1
ATOM 482 N N . LEU A 1 66 ? -8.524 -16.166 19.346 1.00 64.56 66 LEU A N 1
ATOM 483 C CA . LEU A 1 66 ? -9.791 -16.512 20.005 1.00 64.56 66 LEU A CA 1
ATOM 484 C C . LEU A 1 66 ? -9.785 -17.907 20.647 1.00 64.56 66 LEU A C 1
ATOM 486 O O . LEU A 1 66 ? -10.561 -18.146 21.575 1.00 64.56 66 LEU A O 1
ATOM 490 N N . LEU A 1 67 ? -8.882 -18.802 20.233 1.00 63.06 67 LEU A N 1
ATOM 491 C CA . LEU A 1 67 ? -8.698 -20.103 20.876 1.00 63.06 67 LEU A CA 1
ATOM 492 C C . LEU A 1 67 ? -7.946 -19.997 22.204 1.00 63.06 67 LEU A C 1
ATOM 494 O O . LEU A 1 67 ? -8.128 -20.861 23.057 1.00 63.06 67 LEU A O 1
ATOM 498 N N . ALA A 1 68 ? -7.157 -18.945 22.442 1.00 66.94 68 ALA A N 1
ATOM 499 C CA . ALA A 1 68 ? -6.388 -18.813 23.678 1.00 66.94 68 ALA A CA 1
ATOM 500 C C . ALA A 1 68 ? -7.261 -18.737 24.947 1.00 66.94 68 ALA A C 1
ATOM 502 O O . ALA A 1 68 ? -7.025 -19.538 25.851 1.00 66.94 68 ALA A O 1
ATOM 503 N N . PRO A 1 69 ? -8.313 -17.891 25.025 1.00 62.75 69 PRO A N 1
ATOM 504 C CA . PRO A 1 69 ? -9.297 -17.931 26.111 1.00 62.75 69 PRO A CA 1
ATOM 505 C C . PRO A 1 69 ? -9.874 -19.331 26.355 1.00 62.75 69 PRO A C 1
ATOM 507 O O . PRO A 1 69 ? -10.025 -19.762 27.497 1.00 62.75 69 PRO A O 1
ATOM 510 N N . VAL A 1 70 ? -10.184 -20.050 25.271 1.00 64.44 70 VAL A N 1
ATOM 511 C CA . VAL A 1 70 ? -10.799 -21.381 25.317 1.00 64.44 70 VAL A CA 1
ATOM 512 C C . VAL A 1 70 ? -9.805 -22.415 25.831 1.00 64.44 70 VAL A C 1
ATOM 514 O O . VAL A 1 70 ? -10.158 -23.211 26.692 1.00 64.44 70 VAL A O 1
ATOM 517 N N . LEU A 1 71 ? -8.557 -22.381 25.369 1.00 65.38 71 LEU A N 1
ATOM 518 C CA . LEU A 1 71 ? -7.482 -23.266 25.815 1.00 65.38 71 LEU A CA 1
ATOM 519 C C . LEU A 1 71 ? -7.110 -23.016 27.281 1.00 65.38 71 LEU A C 1
ATOM 521 O O . LEU A 1 71 ? -6.945 -23.973 28.038 1.00 65.38 71 LEU A O 1
ATOM 525 N N . ILE A 1 72 ? -7.091 -21.750 27.714 1.00 66.56 72 ILE A N 1
ATOM 526 C CA . ILE A 1 72 ? -6.947 -21.374 29.128 1.00 66.56 72 ILE A CA 1
ATOM 527 C C . ILE A 1 72 ? -8.092 -21.983 29.947 1.00 66.56 72 ILE A C 1
ATOM 529 O O . ILE A 1 72 ? -7.849 -22.581 30.994 1.00 66.56 72 ILE A O 1
ATOM 533 N N . LEU A 1 73 ? -9.332 -21.927 29.454 1.00 64.81 73 LEU A N 1
ATOM 534 C CA . LEU A 1 73 ? -10.480 -22.540 30.126 1.00 64.81 73 LEU A CA 1
ATOM 535 C C . LEU A 1 73 ? -10.438 -24.079 30.117 1.00 64.81 73 LEU A C 1
ATOM 537 O O . LEU A 1 73 ? -10.819 -24.711 31.104 1.00 64.81 73 LEU A O 1
ATOM 541 N N . LEU A 1 74 ? -9.985 -24.693 29.020 1.00 60.72 74 LEU A N 1
ATOM 542 C CA . LEU A 1 74 ? -9.889 -26.145 28.848 1.00 60.72 74 LEU A CA 1
ATOM 543 C C . LEU A 1 74 ? -8.769 -26.756 29.691 1.00 60.72 74 LEU A C 1
ATOM 545 O O . LEU A 1 74 ? -8.947 -27.873 30.176 1.00 60.72 74 LEU A O 1
ATOM 549 N N . SER A 1 75 ? -7.689 -26.014 29.962 1.00 64.44 75 SER A N 1
ATOM 550 C CA . SER A 1 75 ? -6.627 -26.419 30.897 1.00 64.44 75 SER A CA 1
ATOM 551 C C . SER A 1 75 ? -7.186 -26.863 32.262 1.00 64.44 75 SER A C 1
ATOM 553 O O . SER A 1 75 ? -6.693 -27.801 32.885 1.00 64.44 75 SER A O 1
ATOM 555 N N . ARG A 1 76 ? -8.315 -26.276 32.681 1.00 60.53 76 ARG A N 1
ATOM 556 C CA . ARG A 1 76 ? -9.043 -26.623 33.908 1.00 60.53 76 ARG A CA 1
ATOM 557 C C . ARG A 1 76 ? -9.806 -27.945 33.816 1.00 60.53 76 ARG A C 1
ATOM 559 O O . ARG A 1 76 ? -9.970 -28.627 34.826 1.00 60.53 76 ARG A O 1
ATOM 566 N N . VAL A 1 77 ? -10.314 -28.314 32.640 1.00 59.94 77 VAL A N 1
ATOM 567 C CA . VAL A 1 77 ? -10.995 -29.609 32.450 1.00 59.94 77 VAL A CA 1
ATOM 568 C C . VAL A 1 77 ? -9.997 -30.753 32.655 1.00 59.94 77 VAL A C 1
ATOM 570 O O . VAL A 1 77 ? -10.366 -31.789 33.210 1.00 59.94 77 VAL A O 1
ATOM 573 N N . SER A 1 78 ? -8.733 -30.523 32.298 1.00 54.12 78 SER A N 1
ATOM 574 C CA . SER A 1 78 ? -7.598 -31.423 32.523 1.00 54.12 78 SER A CA 1
ATOM 575 C C . SER A 1 78 ? -7.241 -31.587 34.007 1.00 54.12 78 SER A C 1
ATOM 577 O O . SER A 1 78 ? -6.799 -32.656 34.413 1.00 54.12 78 SER A O 1
ATOM 579 N N . LEU A 1 79 ? -7.488 -30.562 34.835 1.00 55.97 79 LEU A N 1
ATOM 580 C CA . LEU A 1 79 ? -7.237 -30.549 36.287 1.00 55.97 79 LEU A CA 1
ATOM 581 C C . LEU A 1 79 ? -8.372 -31.182 37.122 1.00 55.97 79 LEU A C 1
ATOM 583 O O . LEU A 1 79 ? -8.523 -30.903 38.314 1.00 55.97 79 LEU A O 1
ATOM 587 N N . ARG A 1 80 ? -9.214 -32.035 36.524 1.00 49.81 80 ARG A N 1
ATOM 588 C CA . ARG A 1 80 ? -10.267 -32.763 37.253 1.00 49.81 80 ARG A CA 1
ATOM 589 C C . ARG A 1 80 ? -9.655 -33.596 38.389 1.00 49.81 80 ARG A C 1
ATOM 591 O O . ARG A 1 80 ? -8.978 -34.583 38.133 1.00 49.81 80 ARG A O 1
ATOM 598 N N . GLY A 1 81 ? -9.952 -33.217 39.633 1.00 54.91 81 GLY A N 1
ATOM 599 C CA . GLY A 1 81 ? -9.561 -33.951 40.845 1.00 54.91 81 GLY A CA 1
ATOM 600 C C . GLY A 1 81 ? -8.810 -33.113 41.881 1.00 54.91 81 GLY A C 1
ATOM 601 O O . GLY A 1 81 ? -8.823 -33.471 43.052 1.00 54.91 81 GLY A O 1
ATOM 602 N N . THR A 1 82 ? -8.226 -31.977 41.494 1.00 53.97 82 THR A N 1
ATOM 603 C CA . THR A 1 82 ? -7.545 -31.060 42.423 1.00 53.97 82 THR A CA 1
ATOM 604 C C . THR A 1 82 ? -8.472 -29.946 42.890 1.00 53.97 82 THR A C 1
ATOM 606 O O . THR A 1 82 ? -9.196 -29.354 42.084 1.00 53.97 82 THR A O 1
ATOM 609 N N . GLN A 1 83 ? -8.457 -29.652 44.192 1.00 57.38 83 GLN A N 1
ATOM 610 C CA . GLN A 1 83 ? -9.070 -28.439 44.726 1.00 57.38 83 GLN A CA 1
ATOM 611 C C . GLN A 1 83 ? -8.336 -27.227 44.137 1.00 57.38 83 GLN A C 1
ATOM 613 O O . GLN A 1 83 ? -7.208 -26.932 44.510 1.00 57.38 83 GLN A O 1
ATOM 618 N N . VAL A 1 84 ? -8.970 -26.556 43.180 1.00 55.88 84 VAL A N 1
ATOM 619 C CA . VAL A 1 84 ? -8.462 -25.313 42.590 1.00 55.88 84 VAL A CA 1
ATOM 620 C C . VAL A 1 84 ? -8.792 -24.181 43.553 1.00 55.88 84 VAL A C 1
ATOM 622 O O . VAL A 1 84 ? -9.971 -23.951 43.847 1.00 55.88 84 VAL A O 1
ATOM 625 N N . SER A 1 85 ? -7.776 -23.480 44.049 1.00 61.59 85 SER A N 1
ATOM 626 C CA . SER A 1 85 ? -7.975 -22.365 44.977 1.00 61.59 85 SER A CA 1
ATOM 627 C C . SER A 1 85 ? -8.813 -21.240 44.334 1.00 61.59 85 SER A C 1
ATOM 629 O O . SER A 1 85 ? -8.815 -21.047 43.115 1.00 61.59 85 SER A O 1
ATOM 631 N N . ARG A 1 86 ? -9.537 -20.439 45.138 1.00 61.78 86 ARG A N 1
ATOM 632 C CA . ARG A 1 86 ? -10.234 -19.226 44.637 1.00 61.78 86 ARG A CA 1
ATOM 633 C C . ARG A 1 86 ? -9.286 -18.265 43.904 1.00 61.78 86 ARG A C 1
ATOM 635 O O . ARG A 1 86 ? -9.720 -17.522 43.033 1.00 61.78 86 ARG A O 1
ATOM 642 N N . ILE A 1 87 ? -8.007 -18.303 44.256 1.00 59.19 87 ILE A N 1
ATOM 643 C CA . ILE A 1 87 ? -6.921 -17.545 43.639 1.00 59.19 87 ILE A CA 1
ATOM 644 C C . ILE A 1 87 ? -6.700 -17.981 42.190 1.00 59.19 87 ILE A C 1
ATOM 646 O O . ILE A 1 87 ? -6.753 -17.151 41.284 1.00 59.19 87 ILE A O 1
ATOM 650 N N . GLU A 1 88 ? -6.517 -19.283 41.960 1.00 61.69 88 GLU A N 1
ATOM 651 C CA . GLU A 1 88 ? -6.353 -19.853 40.617 1.00 61.69 88 GLU A CA 1
ATOM 652 C C . GLU A 1 88 ? -7.538 -19.503 39.716 1.00 61.69 88 GLU A C 1
ATOM 654 O O . GLU A 1 88 ? -7.350 -19.111 38.565 1.00 61.69 88 GLU A O 1
ATOM 659 N N . TRP A 1 89 ? -8.757 -19.556 40.268 1.00 62.59 89 TRP A N 1
ATOM 660 C CA . TRP A 1 89 ? -9.985 -19.130 39.588 1.00 62.59 89 TRP A CA 1
ATOM 661 C C . TRP A 1 89 ? -9.893 -17.732 39.012 1.00 62.59 89 TRP A C 1
ATOM 663 O O . TRP A 1 89 ? -10.341 -17.457 37.899 1.00 62.59 89 TRP A O 1
ATOM 673 N N . ALA A 1 90 ? -9.353 -16.843 39.816 1.00 62.91 90 ALA A N 1
ATOM 674 C CA . ALA A 1 90 ? -9.470 -15.437 39.580 1.00 62.91 90 ALA A CA 1
ATOM 675 C C . ALA A 1 90 ? -8.325 -14.908 38.711 1.00 62.91 90 ALA A C 1
ATOM 677 O O . ALA A 1 90 ? -8.548 -14.027 37.883 1.00 62.91 90 ALA A O 1
ATOM 678 N N . VAL A 1 91 ? -7.147 -15.535 38.802 1.00 64.38 91 VAL A N 1
ATOM 679 C CA . VAL A 1 91 ? -6.058 -15.347 37.837 1.00 64.38 91 VAL A CA 1
ATOM 680 C C . VAL A 1 91 ? -6.464 -15.878 36.462 1.00 64.38 91 VAL A C 1
ATOM 682 O O . VAL A 1 91 ? -6.348 -15.144 35.486 1.00 64.38 91 VAL A O 1
ATOM 685 N N . LEU A 1 92 ? -7.024 -17.092 36.364 1.00 65.62 92 LEU A N 1
ATOM 686 C CA . LEU A 1 92 ? -7.504 -17.636 35.085 1.00 65.62 92 LEU A CA 1
ATOM 687 C C . LEU A 1 92 ? -8.594 -16.755 34.467 1.00 65.62 92 LEU A C 1
ATOM 689 O O . LEU A 1 92 ? -8.555 -16.475 33.268 1.00 65.62 92 LEU A O 1
ATOM 693 N N . LEU A 1 93 ? -9.548 -16.285 35.275 1.00 67.38 93 LEU A N 1
ATOM 694 C CA . LEU A 1 93 ? -10.573 -15.341 34.834 1.00 67.38 93 LEU A CA 1
ATOM 695 C C . LEU A 1 93 ? -9.951 -14.026 34.355 1.00 67.38 93 LEU A C 1
ATOM 697 O O . LEU A 1 93 ? -10.306 -13.554 33.279 1.00 67.38 93 LEU A O 1
ATOM 701 N N . GLY A 1 94 ? -8.996 -13.477 35.107 1.00 67.62 94 GLY A N 1
ATOM 702 C CA . GLY A 1 94 ? -8.251 -12.280 34.732 1.00 67.62 94 GLY A CA 1
ATOM 703 C C . GLY A 1 94 ? -7.515 -12.442 33.401 1.00 67.62 94 GLY A C 1
ATOM 704 O O . GLY A 1 94 ? -7.692 -11.616 32.515 1.00 67.62 94 GLY A O 1
ATOM 705 N N . CYS A 1 95 ? -6.767 -13.531 33.210 1.00 66.44 95 CYS A N 1
ATOM 706 C CA . CYS A 1 95 ? -6.081 -13.844 31.951 1.00 66.44 95 CYS A CA 1
ATOM 707 C C . CYS A 1 95 ? -7.058 -14.090 30.792 1.00 66.44 95 CYS A C 1
ATOM 709 O O . CYS A 1 95 ? -6.771 -13.749 29.648 1.00 66.44 95 CYS A O 1
ATOM 711 N N . THR A 1 96 ? -8.231 -14.661 31.065 1.00 68.31 96 THR A N 1
ATOM 712 C CA . THR A 1 96 ? -9.247 -14.877 30.028 1.00 68.31 96 THR A CA 1
ATOM 713 C C . THR A 1 96 ? -9.889 -13.556 29.613 1.00 68.31 96 THR A C 1
ATOM 715 O O . THR A 1 96 ? -10.009 -13.279 28.422 1.00 68.31 96 THR A O 1
ATOM 718 N N . LEU A 1 97 ? -10.259 -12.713 30.581 1.00 67.94 97 LEU A N 1
ATOM 719 C CA . LEU A 1 97 ? -10.762 -11.362 30.333 1.00 67.94 97 LEU A CA 1
ATOM 720 C C . LEU A 1 97 ? -9.703 -10.484 29.670 1.00 67.94 97 LEU A C 1
ATOM 722 O O . LEU A 1 97 ? -10.057 -9.660 28.837 1.00 67.94 97 LEU A O 1
ATOM 726 N N . PHE A 1 98 ? -8.425 -10.699 29.983 1.00 69.19 98 PHE A N 1
ATOM 727 C CA . PHE A 1 98 ? -7.309 -10.057 29.305 1.00 69.19 98 PHE A CA 1
ATOM 728 C C . PHE A 1 98 ? -7.274 -10.406 27.830 1.00 69.19 98 PHE A C 1
ATOM 730 O O . PHE A 1 98 ? -7.384 -9.522 26.984 1.00 69.19 98 PHE A O 1
ATOM 737 N N . ALA A 1 99 ? -7.136 -11.698 27.531 1.00 69.19 99 ALA A N 1
ATOM 738 C CA . ALA A 1 99 ? -7.091 -12.187 26.167 1.00 69.19 99 ALA A CA 1
ATOM 739 C C . ALA A 1 99 ? -8.320 -11.692 25.400 1.00 69.19 99 ALA A C 1
ATOM 741 O O . ALA A 1 99 ? -8.204 -11.189 24.287 1.00 69.19 99 ALA A O 1
ATOM 742 N N . PHE A 1 100 ? -9.490 -11.734 26.036 1.00 69.38 100 PHE A N 1
ATOM 743 C CA . PHE A 1 100 ? -10.720 -11.238 25.451 1.00 69.38 100 PHE A CA 1
ATOM 744 C C . PHE A 1 100 ? -10.722 -9.722 25.210 1.00 69.38 100 PHE A C 1
ATOM 746 O O . PHE A 1 100 ? -11.112 -9.282 24.133 1.00 69.38 100 PHE A O 1
ATOM 753 N N . GLY A 1 101 ? -10.259 -8.926 26.174 1.00 71.56 101 GLY A N 1
ATOM 754 C CA . GLY A 1 101 ? -10.114 -7.480 26.044 1.00 71.56 101 GLY A CA 1
ATOM 755 C C . GLY A 1 101 ? -9.166 -7.115 24.906 1.00 71.56 101 GLY A C 1
ATOM 756 O O . GLY A 1 101 ? -9.548 -6.353 24.028 1.00 71.56 101 GLY A O 1
ATOM 757 N N . GLY A 1 102 ? -7.983 -7.730 24.841 1.00 70.69 102 GLY A N 1
ATOM 758 C CA . GLY A 1 102 ? -7.033 -7.524 23.742 1.00 70.69 102 GLY A CA 1
ATOM 759 C C . GLY A 1 102 ? -7.610 -7.907 22.376 1.00 70.69 102 GLY A C 1
ATOM 760 O O . GLY A 1 102 ? -7.398 -7.209 21.385 1.00 70.69 102 GLY A O 1
ATOM 761 N N . ILE A 1 103 ? -8.408 -8.976 22.318 1.00 70.88 103 ILE A N 1
ATOM 762 C CA . ILE A 1 103 ? -9.103 -9.378 21.093 1.00 70.88 103 ILE A CA 1
ATOM 763 C C . ILE A 1 103 ? -10.203 -8.378 20.720 1.00 70.88 103 ILE A C 1
ATOM 765 O O . ILE A 1 103 ? -10.270 -7.973 19.563 1.00 70.88 103 ILE A O 1
ATOM 769 N N . LEU A 1 104 ? -11.031 -7.931 21.668 1.00 71.75 104 LEU A N 1
ATOM 770 C CA . LEU A 1 104 ? -12.032 -6.889 21.422 1.00 71.75 104 LEU A CA 1
ATOM 771 C C . LEU A 1 104 ? -11.386 -5.613 20.889 1.00 71.75 104 LEU A C 1
ATOM 773 O O . LEU A 1 104 ? -11.874 -5.056 19.910 1.00 71.75 104 LEU A O 1
ATOM 777 N N . LEU A 1 105 ? -10.267 -5.195 21.481 1.00 75.62 105 LEU A N 1
ATOM 778 C CA . LEU A 1 105 ? -9.486 -4.046 21.023 1.00 75.62 105 LEU A CA 1
ATOM 779 C C . LEU A 1 105 ? -8.899 -4.237 19.626 1.00 75.62 105 LEU A C 1
ATOM 781 O O . LEU A 1 105 ? -8.572 -3.252 18.982 1.00 75.62 105 LEU A O 1
ATOM 785 N N . GLY A 1 106 ? -8.750 -5.474 19.152 1.00 73.38 106 GLY A N 1
ATOM 786 C CA . GLY A 1 106 ? -8.280 -5.760 17.799 1.00 73.38 106 GLY A CA 1
ATOM 787 C C . GLY A 1 106 ? -9.361 -6.073 16.773 1.00 73.38 106 GLY A C 1
ATOM 788 O O . GLY A 1 106 ? -9.049 -6.098 15.586 1.00 73.38 106 GLY A O 1
ATOM 789 N N . ILE A 1 107 ? -10.593 -6.347 17.206 1.00 72.62 107 ILE A N 1
ATOM 790 C CA . ILE A 1 107 ? -11.695 -6.768 16.328 1.00 72.62 107 ILE A CA 1
ATOM 791 C C . ILE A 1 107 ? -12.800 -5.717 16.259 1.00 72.62 107 ILE A C 1
ATOM 793 O O . ILE A 1 107 ? -13.441 -5.605 15.219 1.00 72.62 107 ILE A O 1
ATOM 797 N N . VAL A 1 108 ? -13.046 -4.969 17.340 1.00 79.44 108 VAL A N 1
ATOM 798 C CA . VAL A 1 108 ? -14.162 -4.023 17.455 1.00 79.44 108 VAL A CA 1
ATOM 799 C C . VAL A 1 108 ? -13.629 -2.592 17.350 1.00 79.44 108 VAL A C 1
ATOM 801 O O . VAL A 1 108 ? -13.210 -2.023 18.364 1.00 79.44 108 VAL A O 1
ATOM 804 N N . PRO A 1 109 ? -13.677 -1.966 16.157 1.00 82.81 109 PRO A N 1
ATOM 805 C CA . PRO A 1 109 ? -13.013 -0.686 15.935 1.00 82.81 109 PRO A CA 1
ATOM 806 C C . PRO A 1 109 ? -13.554 0.428 16.824 1.00 82.81 109 PRO A C 1
ATOM 808 O O . PRO A 1 109 ? -12.789 1.256 17.293 1.00 82.81 109 PRO A O 1
ATOM 811 N N . ARG A 1 110 ? -14.853 0.405 17.153 1.00 82.00 110 ARG A N 1
ATOM 812 C CA . ARG A 1 110 ? -15.473 1.401 18.043 1.00 82.00 110 ARG A CA 1
ATOM 813 C C . ARG A 1 110 ? -14.898 1.400 19.455 1.00 82.00 110 ARG A C 1
ATOM 815 O O . ARG A 1 110 ? -14.746 2.468 20.041 1.00 82.00 110 ARG A O 1
ATOM 822 N N . VAL A 1 111 ? -14.597 0.224 20.014 1.00 82.38 111 VAL A N 1
ATOM 823 C CA . VAL A 1 111 ? -14.028 0.126 21.369 1.00 82.38 111 VAL A CA 1
ATOM 824 C C . VAL A 1 111 ? -12.628 0.725 21.365 1.00 82.38 111 VAL A C 1
ATOM 826 O O . VAL A 1 111 ? -12.318 1.559 22.211 1.00 82.38 111 VAL A O 1
ATOM 829 N N . TRP A 1 112 ? -11.814 0.350 20.377 1.00 88.50 112 TRP A N 1
ATOM 830 C CA . TRP A 1 112 ? -10.487 0.927 20.202 1.00 88.50 112 TRP A CA 1
ATOM 831 C C . TRP A 1 112 ? -10.543 2.434 19.952 1.00 88.50 112 TRP A C 1
ATOM 833 O O . TRP A 1 112 ? -9.853 3.168 20.644 1.00 88.50 112 TRP A O 1
ATOM 843 N N . LEU A 1 113 ? -11.411 2.906 19.053 1.00 90.00 113 LEU A N 1
ATOM 844 C CA . LEU A 1 113 ? -11.547 4.323 18.714 1.00 90.00 113 LEU A CA 1
ATOM 845 C C . LEU A 1 113 ? -11.963 5.145 19.939 1.00 90.00 113 LEU A C 1
ATOM 847 O O . LEU A 1 113 ? -11.396 6.200 20.194 1.00 90.00 113 LEU A O 1
ATOM 851 N N . THR A 1 114 ? -12.898 4.631 20.743 1.00 88.50 114 THR A N 1
ATOM 852 C CA . THR A 1 114 ? -13.319 5.277 21.998 1.00 88.50 114 THR A CA 1
ATOM 853 C C . THR A 1 114 ? -12.155 5.397 22.975 1.00 88.50 114 THR A C 1
ATOM 855 O O . THR A 1 114 ? -11.961 6.447 23.581 1.00 88.50 114 THR A O 1
ATOM 858 N N . LEU A 1 115 ? -11.364 4.333 23.131 1.00 88.06 115 LEU A N 1
ATOM 859 C CA . LEU A 1 115 ? -10.210 4.352 24.025 1.00 88.06 115 LEU A CA 1
ATOM 860 C C . LEU A 1 115 ? -9.062 5.201 23.479 1.00 88.06 115 LEU A C 1
ATOM 862 O O . LEU A 1 115 ? -8.374 5.834 24.269 1.00 88.06 115 LEU A O 1
ATOM 866 N N . ASN A 1 116 ? -8.882 5.262 22.159 1.00 91.56 116 ASN A N 1
ATOM 867 C CA . ASN A 1 116 ? -7.901 6.130 21.517 1.00 91.56 116 ASN A CA 1
ATOM 868 C C . ASN A 1 116 ? -8.272 7.607 21.692 1.00 91.56 116 ASN A C 1
ATOM 870 O O . ASN A 1 116 ? -7.429 8.412 22.071 1.00 91.56 116 ASN A O 1
ATOM 874 N N . HIS A 1 117 ? -9.552 7.951 21.522 1.00 91.75 117 HIS A N 1
ATOM 875 C CA . HIS A 1 117 ? -10.067 9.292 21.812 1.00 91.75 117 HIS A CA 1
ATOM 876 C C . HIS A 1 117 ? -9.931 9.647 23.290 1.00 91.75 117 HIS A C 1
ATOM 878 O O . HIS A 1 117 ? -9.513 10.754 23.618 1.00 91.75 117 HIS A O 1
ATOM 884 N N . LEU A 1 118 ? -10.238 8.708 24.190 1.00 90.25 118 LEU A N 1
ATOM 885 C CA . LEU A 1 118 ? -10.057 8.908 25.626 1.00 90.25 118 LEU A CA 1
ATOM 886 C C . LEU A 1 118 ? -8.581 9.115 25.984 1.00 90.25 118 LEU A C 1
ATOM 888 O O . LEU A 1 118 ? -8.283 9.990 26.796 1.00 90.25 118 LEU A O 1
ATOM 892 N N . ALA A 1 119 ? -7.680 8.332 25.386 1.00 90.50 119 ALA A N 1
ATOM 893 C CA . ALA A 1 119 ? -6.237 8.473 25.540 1.00 90.50 119 ALA A CA 1
ATOM 894 C C . ALA A 1 119 ? -5.791 9.877 25.119 1.00 90.50 119 ALA A C 1
ATOM 896 O O . ALA A 1 119 ? -5.316 10.630 25.968 1.00 90.50 119 ALA A O 1
ATOM 897 N N . GLY A 1 120 ? -6.072 10.256 23.868 1.00 92.06 120 GLY A N 1
ATOM 898 C CA . GLY A 1 120 ? -5.682 11.549 23.311 1.00 92.06 120 GLY A CA 1
ATOM 899 C C . GLY A 1 120 ? -6.256 12.732 24.090 1.00 92.06 120 GLY A C 1
ATOM 900 O O . GLY A 1 120 ? -5.518 13.638 24.452 1.00 92.06 120 GLY A O 1
ATOM 901 N N . ALA A 1 121 ? -7.548 12.706 24.436 1.00 91.88 121 ALA A N 1
ATOM 902 C CA . ALA A 1 121 ? -8.179 13.786 25.203 1.00 91.88 121 ALA A CA 1
ATOM 903 C C . ALA A 1 121 ? -7.625 13.904 26.634 1.00 91.88 121 ALA A C 1
ATOM 905 O O . ALA A 1 121 ? -7.503 15.004 27.175 1.00 91.88 121 ALA A O 1
ATOM 906 N N . SER A 1 122 ? -7.297 12.773 27.269 1.00 89.56 122 SER A N 1
ATOM 907 C CA . SER A 1 122 ? -6.710 12.778 28.613 1.00 89.56 122 SER A CA 1
ATOM 908 C C . SER A 1 122 ? -5.292 13.330 28.585 1.00 89.56 122 SER A C 1
ATOM 910 O O . SER A 1 122 ? -4.928 14.118 29.456 1.00 89.56 122 SER A O 1
ATOM 912 N N . THR A 1 123 ? -4.496 12.936 27.590 1.00 91.81 123 THR A N 1
ATOM 913 C CA . THR A 1 123 ? -3.110 13.388 27.477 1.00 91.81 123 THR A CA 1
ATOM 914 C C . THR A 1 123 ? -3.030 14.849 27.095 1.00 91.81 123 THR A C 1
ATOM 916 O O . THR A 1 123 ? -2.305 15.570 27.758 1.00 91.81 123 THR A O 1
ATOM 919 N N . GLU A 1 124 ? -3.842 15.298 26.137 1.00 92.69 124 GLU A N 1
ATOM 920 C CA . GLU A 1 124 ? -3.918 16.698 25.708 1.00 92.69 124 GLU A CA 1
ATOM 921 C C . GLU A 1 124 ? -4.222 17.617 26.889 1.00 92.69 124 GLU A C 1
ATOM 923 O O . GLU A 1 124 ? -3.586 18.648 27.086 1.00 92.69 124 GLU A O 1
ATOM 928 N N . ARG A 1 125 ? -5.150 17.194 27.755 1.00 92.06 125 ARG A N 1
ATOM 929 C CA . ARG A 1 125 ? -5.483 17.939 28.967 1.00 92.06 125 ARG A CA 1
ATOM 930 C C . ARG A 1 125 ? -4.342 17.962 29.984 1.00 92.06 125 ARG A C 1
ATOM 932 O O . ARG A 1 125 ? -4.173 18.974 30.655 1.00 92.06 125 ARG A O 1
ATOM 939 N N . ILE A 1 126 ? -3.607 16.860 30.148 1.00 89.19 126 ILE A N 1
ATOM 940 C CA . ILE A 1 126 ? -2.491 16.769 31.104 1.00 89.19 126 ILE A CA 1
ATOM 941 C C . ILE A 1 126 ? -1.287 17.561 30.599 1.00 89.19 126 ILE A C 1
ATOM 943 O O . ILE A 1 126 ? -0.735 18.355 31.355 1.00 89.19 126 ILE A O 1
ATOM 947 N N . THR A 1 127 ? -0.894 17.381 29.338 1.00 87.88 127 THR A N 1
ATOM 948 C CA . THR A 1 127 ? 0.195 18.155 28.738 1.00 87.88 127 THR A CA 1
ATOM 949 C C . THR A 1 127 ? -0.176 19.632 28.703 1.00 87.88 127 THR A C 1
ATOM 951 O O . THR A 1 127 ? 0.678 20.467 28.975 1.00 87.88 127 THR A O 1
ATOM 954 N N . GLY A 1 128 ? -1.453 19.967 28.462 1.00 89.75 128 GLY A N 1
ATOM 955 C CA . GLY A 1 128 ? -1.917 21.355 28.396 1.00 89.75 128 GLY A CA 1
ATOM 956 C C . GLY A 1 128 ? -1.740 22.094 29.721 1.00 89.75 128 GLY A C 1
ATOM 957 O O . GLY A 1 128 ? -1.503 23.298 29.736 1.00 89.75 128 GLY A O 1
ATOM 958 N N . MET A 1 129 ? -1.778 21.372 30.848 1.00 90.25 129 MET A N 1
ATOM 959 C CA . MET A 1 129 ? -1.441 21.928 32.166 1.00 90.25 129 MET A CA 1
ATOM 960 C C . MET A 1 129 ? 0.054 22.235 32.327 1.00 90.25 129 MET A C 1
ATOM 962 O O . MET A 1 129 ? 0.405 23.022 33.203 1.00 90.25 129 MET A O 1
ATOM 966 N N . LEU A 1 130 ? 0.917 21.614 31.521 1.00 85.19 130 LEU A N 1
ATOM 967 C CA . LEU A 1 130 ? 2.364 21.844 31.498 1.00 85.19 130 LEU A CA 1
ATOM 968 C C . LEU A 1 130 ? 2.779 22.907 30.472 1.00 85.19 130 LEU A C 1
ATOM 970 O O . LEU A 1 130 ? 3.883 23.420 30.576 1.00 85.19 130 LEU A O 1
ATOM 974 N N . GLY A 1 131 ? 1.889 23.282 29.548 1.00 84.75 131 GLY A N 1
ATOM 975 C CA . GLY A 1 131 ? 2.169 24.236 28.469 1.00 84.75 131 GLY A CA 1
ATOM 976 C C . GLY A 1 131 ? 2.163 23.617 27.067 1.00 84.75 131 GLY A C 1
ATOM 977 O O . GLY A 1 131 ? 2.053 24.357 26.091 1.00 84.75 131 GLY A O 1
ATOM 978 N N . GLY A 1 132 ? 2.193 22.285 26.949 1.00 78.38 132 GLY A N 1
ATOM 979 C CA . GLY A 1 132 ? 2.142 21.567 25.668 1.00 78.38 132 GLY A CA 1
ATOM 980 C C . GLY A 1 132 ? 0.746 21.039 25.305 1.00 78.38 132 GLY A C 1
ATOM 981 O O . GLY A 1 132 ? 0.029 20.547 26.156 1.00 78.38 132 GLY A O 1
ATOM 982 N N . ASN A 1 133 ? 0.335 21.026 24.037 1.00 88.25 133 ASN A N 1
ATOM 983 C CA . ASN A 1 133 ? -0.986 20.504 23.621 1.00 88.25 133 ASN A CA 1
ATOM 984 C C . ASN A 1 133 ? -0.874 19.216 22.792 1.00 88.25 133 ASN A C 1
ATOM 986 O O . ASN A 1 133 ? -1.392 19.145 21.684 1.00 88.25 133 ASN A O 1
ATOM 990 N N . MET A 1 134 ? -0.157 18.206 23.287 1.00 89.81 134 MET A N 1
ATOM 991 C CA . MET A 1 134 ? 0.071 16.976 22.519 1.00 89.81 134 MET A CA 1
ATOM 992 C C . MET A 1 134 ? -0.970 15.897 22.793 1.00 89.81 134 MET A C 1
ATOM 994 O O . MET A 1 134 ? -1.441 15.707 23.919 1.00 89.81 134 MET A O 1
ATOM 998 N N . ARG A 1 135 ? -1.274 15.115 21.760 1.00 93.75 135 ARG A N 1
ATOM 999 C CA . ARG A 1 135 ? -2.285 14.056 21.813 1.00 93.75 135 ARG A CA 1
ATOM 1000 C C . ARG A 1 135 ? -1.613 12.695 21.675 1.00 93.75 135 ARG A C 1
ATOM 1002 O O . ARG A 1 135 ? -1.200 12.310 20.587 1.00 93.75 135 ARG A O 1
ATOM 1009 N N . PHE A 1 136 ? -1.532 11.936 22.766 1.00 92.50 136 PHE A N 1
ATOM 1010 C CA . PHE A 1 136 ? -0.981 10.586 22.751 1.00 92.50 136 PHE A CA 1
ATOM 1011 C C . PHE A 1 136 ? -2.087 9.541 22.563 1.00 92.50 136 PHE A C 1
ATOM 1013 O O . PHE A 1 136 ? -2.991 9.404 23.389 1.00 92.50 136 PHE A O 1
ATOM 1020 N N . GLY A 1 137 ? -2.003 8.784 21.472 1.00 91.38 137 GLY A N 1
ATOM 1021 C CA . GLY A 1 137 ? -2.887 7.662 21.179 1.00 91.38 137 GLY A CA 1
ATOM 1022 C C . GLY A 1 137 ? -2.592 6.422 22.028 1.00 91.38 137 GLY A C 1
ATOM 1023 O O . GLY A 1 137 ? -1.628 6.354 22.790 1.00 91.38 137 GLY A O 1
ATOM 1024 N N . MET A 1 138 ? -3.422 5.393 21.867 1.00 88.62 138 MET A N 1
ATOM 1025 C CA . MET A 1 138 ? -3.387 4.170 22.679 1.00 88.62 138 MET A CA 1
ATOM 1026 C C . MET A 1 138 ? -2.077 3.376 22.623 1.00 88.62 138 MET A C 1
ATOM 1028 O O . MET A 1 138 ? -1.788 2.653 23.571 1.00 88.62 138 MET A O 1
ATOM 1032 N N . SER A 1 139 ? -1.297 3.460 21.545 1.00 85.81 139 SER A N 1
ATOM 1033 C CA . SER A 1 139 ? 0.033 2.836 21.504 1.00 85.81 139 SER A CA 1
ATOM 1034 C C . SER A 1 139 ? 1.071 3.620 22.303 1.00 85.81 139 SER A C 1
ATOM 1036 O O . SER A 1 139 ? 1.918 3.009 22.947 1.00 85.81 139 SER A O 1
ATOM 1038 N N . ALA A 1 140 ? 0.975 4.950 22.328 1.00 84.56 140 ALA A N 1
ATOM 1039 C CA . ALA A 1 140 ? 1.925 5.814 23.022 1.00 84.56 140 ALA A CA 1
ATOM 1040 C C . ALA A 1 140 ? 1.745 5.819 24.550 1.00 84.56 140 ALA A C 1
ATOM 1042 O O . ALA A 1 140 ? 2.668 6.178 25.276 1.00 84.56 140 ALA A O 1
ATOM 1043 N N . ILE A 1 141 ? 0.589 5.402 25.073 1.00 84.06 141 ILE A N 1
ATOM 1044 C CA . ILE A 1 141 ? 0.366 5.309 26.521 1.00 84.06 141 ILE A CA 1
ATOM 1045 C C . ILE A 1 141 ? -0.081 3.909 26.946 1.00 84.06 141 ILE A C 1
ATOM 1047 O O . ILE A 1 141 ? -0.854 3.262 26.244 1.00 84.06 141 ILE A O 1
ATOM 1051 N N . PRO A 1 142 ? 0.296 3.434 28.148 1.00 73.25 142 PRO A N 1
ATOM 1052 C CA . PRO A 1 142 ? -0.073 2.104 28.634 1.00 73.25 142 PRO A CA 1
ATOM 1053 C C . PRO A 1 142 ? -1.546 1.998 29.074 1.00 73.25 142 PRO A C 1
ATOM 1055 O O . PRO A 1 142 ? -1.863 1.238 29.990 1.00 73.25 142 PRO A O 1
ATOM 1058 N N . LEU A 1 143 ? -2.474 2.748 28.466 1.00 78.19 143 LEU A N 1
ATOM 1059 C CA . LEU A 1 143 ? -3.881 2.781 28.879 1.00 78.19 143 LEU A CA 1
ATOM 1060 C C . LEU A 1 143 ? -4.549 1.411 28.720 1.00 78.19 143 LEU A C 1
ATOM 1062 O O . LEU A 1 143 ? -5.241 0.960 29.632 1.00 78.19 143 LEU A O 1
ATOM 1066 N N . GLY A 1 144 ? -4.293 0.718 27.605 1.00 71.06 144 GLY A N 1
ATOM 1067 C CA . GLY A 1 144 ? -4.788 -0.644 27.389 1.00 71.06 144 GLY A CA 1
ATOM 1068 C C . GLY A 1 144 ? -4.317 -1.602 28.488 1.00 71.06 144 GLY A C 1
ATOM 1069 O O . GLY A 1 144 ? -5.122 -2.335 29.067 1.00 71.06 144 GLY A O 1
ATOM 1070 N N . THR A 1 145 ? -3.035 -1.521 28.850 1.00 69.50 145 THR A N 1
ATOM 1071 C CA . THR A 1 145 ? -2.422 -2.289 29.943 1.00 69.50 145 THR A CA 1
ATOM 1072 C C . THR A 1 145 ? -3.005 -1.912 31.308 1.00 69.50 145 THR A C 1
ATOM 1074 O O . THR A 1 145 ? -3.252 -2.782 32.139 1.00 69.50 145 THR A O 1
ATOM 1077 N N . ALA A 1 146 ? -3.295 -0.634 31.552 1.00 72.62 146 ALA A N 1
ATOM 1078 C CA . ALA A 1 146 ? -3.901 -0.183 32.801 1.00 72.62 146 ALA A CA 1
ATOM 1079 C C . ALA A 1 146 ? -5.331 -0.721 32.970 1.00 72.62 146 ALA A C 1
ATOM 1081 O O . ALA A 1 146 ? -5.611 -1.377 33.977 1.00 72.62 146 ALA A O 1
ATOM 1082 N N . VAL A 1 147 ? -6.200 -0.516 31.966 1.00 71.44 147 VAL A N 1
ATOM 1083 C CA . VAL A 1 147 ? -7.594 -1.011 31.943 1.00 71.44 147 VAL A CA 1
ATOM 1084 C C . VAL A 1 147 ? -7.625 -2.513 32.175 1.00 71.44 147 VAL A C 1
ATOM 1086 O O . VAL A 1 147 ? -8.365 -3.019 33.021 1.00 71.44 147 VAL A O 1
ATOM 1089 N N . LEU A 1 148 ? -6.763 -3.223 31.458 1.00 65.56 148 LEU A N 1
ATOM 1090 C CA . LEU A 1 148 ? -6.567 -4.643 31.625 1.00 65.56 148 LEU A CA 1
ATOM 1091 C C . LEU A 1 148 ? -6.277 -5.022 33.080 1.00 65.56 148 LEU A C 1
ATOM 1093 O O . LEU A 1 148 ? -6.916 -5.909 33.650 1.00 65.56 148 LEU A O 1
ATOM 1097 N N . ILE A 1 149 ? -5.276 -4.392 33.683 1.00 67.69 149 ILE A N 1
ATOM 1098 C CA . ILE A 1 149 ? -4.834 -4.806 35.007 1.00 67.69 149 ILE A CA 1
ATOM 1099 C C . ILE A 1 149 ? -5.911 -4.491 36.047 1.00 67.69 149 ILE A C 1
ATOM 1101 O O . ILE A 1 149 ? -6.089 -5.262 36.996 1.00 67.69 149 ILE A O 1
ATOM 1105 N N . THR A 1 150 ? -6.691 -3.427 35.842 1.00 72.06 150 THR A N 1
ATOM 1106 C CA . THR A 1 150 ? -7.898 -3.164 36.630 1.00 72.06 150 THR A CA 1
ATOM 1107 C C . THR A 1 150 ? -8.904 -4.315 36.502 1.00 72.06 150 THR A C 1
ATOM 1109 O O . THR A 1 150 ? -9.438 -4.764 37.517 1.00 72.06 150 THR A O 1
ATOM 1112 N N . MET A 1 151 ? -9.127 -4.863 35.299 1.00 67.75 151 MET A N 1
ATOM 1113 C CA . MET A 1 151 ? -10.011 -6.025 35.104 1.00 67.75 151 MET A CA 1
ATOM 1114 C C . MET A 1 151 ? -9.497 -7.285 35.812 1.00 67.75 151 MET A C 1
ATOM 1116 O O . MET A 1 151 ? -10.285 -7.998 36.440 1.00 67.75 151 MET A O 1
ATOM 1120 N N . ILE A 1 152 ? -8.187 -7.550 35.765 1.00 66.00 152 ILE A N 1
ATOM 1121 C CA . ILE A 1 152 ? -7.564 -8.668 36.491 1.00 66.00 152 ILE A CA 1
ATOM 1122 C C . ILE A 1 152 ? -7.780 -8.494 38.001 1.00 66.00 152 ILE A C 1
ATOM 1124 O O . ILE A 1 152 ? -8.260 -9.412 38.662 1.00 66.00 152 ILE A O 1
ATOM 1128 N N . HIS A 1 153 ? -7.528 -7.301 38.545 1.00 68.31 153 HIS A N 1
ATOM 1129 C CA . HIS A 1 153 ? -7.740 -7.015 39.967 1.00 68.31 153 HIS A CA 1
ATOM 1130 C C . HIS A 1 153 ? -9.203 -7.186 40.394 1.00 68.31 153 HIS A C 1
ATOM 1132 O O . HIS A 1 153 ? -9.478 -7.836 41.403 1.00 68.31 153 HIS A O 1
ATOM 1138 N N . LEU A 1 154 ? -10.152 -6.652 39.620 1.00 66.25 154 LEU A N 1
ATOM 1139 C CA . LEU A 1 154 ? -11.586 -6.808 39.891 1.00 66.25 154 LEU A CA 1
ATOM 1140 C C . LEU A 1 154 ? -12.026 -8.279 39.877 1.00 66.25 154 LEU A C 1
ATOM 1142 O O . LEU A 1 154 ? -12.928 -8.659 40.622 1.00 66.25 154 LEU A O 1
ATOM 1146 N N . SER A 1 155 ? -11.369 -9.104 39.060 1.00 61.16 155 SER A N 1
ATOM 1147 C CA . SER A 1 155 ? -11.635 -10.541 38.975 1.00 61.16 155 SER A CA 1
ATOM 1148 C C . SER A 1 155 ? -11.079 -11.297 40.178 1.00 61.16 155 SER A C 1
ATOM 1150 O O . SER A 1 155 ? -11.766 -12.169 40.707 1.00 61.16 155 SER A O 1
ATOM 1152 N N . ILE A 1 156 ? -9.869 -10.937 40.631 1.00 62.84 156 ILE A N 1
ATOM 1153 C CA . ILE A 1 156 ? -9.178 -11.559 41.772 1.00 62.84 156 ILE A CA 1
ATOM 1154 C C . ILE A 1 156 ? -9.865 -11.274 43.101 1.00 62.84 156 ILE A C 1
ATOM 1156 O O . ILE A 1 156 ? -9.963 -12.157 43.957 1.00 62.84 156 ILE A O 1
ATOM 1160 N N . PHE A 1 157 ? -10.414 -10.075 43.262 1.00 67.31 157 PHE A N 1
ATOM 1161 C CA . PHE A 1 157 ? -10.869 -9.616 44.562 1.00 67.31 157 PHE A CA 1
ATOM 1162 C C . PHE A 1 157 ? -12.351 -9.205 44.529 1.00 67.31 157 PHE A C 1
ATOM 1164 O O . PHE A 1 157 ? -12.670 -8.028 44.371 1.00 67.31 157 PHE A O 1
ATOM 1171 N N . PRO A 1 158 ? -13.300 -10.129 44.779 1.00 55.00 158 PRO A N 1
ATOM 1172 C CA . PRO A 1 158 ? -14.731 -9.800 44.837 1.00 55.00 158 PRO A CA 1
ATOM 1173 C C . PRO A 1 158 ? -15.106 -8.885 46.022 1.00 55.00 158 PRO A C 1
ATOM 1175 O O . PRO A 1 158 ? -16.098 -8.164 45.960 1.00 55.00 158 PRO A O 1
ATOM 1178 N N . LYS A 1 159 ? -14.292 -8.854 47.092 1.00 63.12 159 LYS A N 1
ATOM 1179 C CA . LYS A 1 159 ? -14.339 -7.829 48.165 1.00 63.12 159 LYS A CA 1
ATOM 1180 C C . LYS A 1 159 ? -13.304 -6.707 47.962 1.00 63.12 159 LYS A C 1
ATOM 1182 O O . LYS A 1 159 ? -13.119 -5.850 48.825 1.00 63.12 159 LYS A O 1
ATOM 1187 N N . GLY A 1 160 ? -12.637 -6.715 46.813 1.00 56.88 160 GLY A N 1
ATOM 1188 C CA . GLY A 1 160 ? -11.439 -5.955 46.475 1.00 56.88 160 GLY A CA 1
ATOM 1189 C C . GLY A 1 160 ? -11.628 -4.479 46.249 1.00 56.88 160 GLY A C 1
ATOM 1190 O O . GLY A 1 160 ? -10.642 -3.802 46.015 1.00 56.88 160 GLY A O 1
ATOM 1191 N N . TRP A 1 161 ? -12.837 -3.938 46.367 1.00 64.75 161 TRP A N 1
ATOM 1192 C CA . TRP A 1 161 ? -13.059 -2.496 46.261 1.00 64.75 161 TRP A CA 1
ATOM 1193 C C . TRP A 1 161 ? -12.129 -1.674 47.170 1.00 64.75 161 TRP A C 1
ATOM 1195 O O . TRP A 1 161 ? -11.705 -0.590 46.783 1.00 64.75 161 TRP A O 1
ATOM 1205 N N . LYS A 1 162 ? -11.744 -2.194 48.347 1.00 74.06 162 LYS A N 1
ATOM 1206 C CA . LYS A 1 162 ? -10.752 -1.544 49.226 1.00 74.06 162 LYS A CA 1
ATOM 1207 C C . LYS A 1 162 ? -9.322 -1.582 48.671 1.00 74.06 162 LYS A C 1
ATOM 1209 O O . LYS A 1 162 ? -8.605 -0.603 48.820 1.00 74.06 162 LYS A O 1
ATOM 1214 N N . GLN A 1 163 ? -8.917 -2.676 48.030 1.00 68.50 163 GLN A N 1
ATOM 1215 C CA . GLN A 1 163 ? -7.600 -2.810 47.393 1.00 68.50 163 GLN A CA 1
ATOM 1216 C C . GLN A 1 163 ? -7.550 -2.056 46.061 1.00 68.50 163 GLN A C 1
ATOM 1218 O O . GLN A 1 163 ? -6.557 -1.410 45.758 1.00 68.50 163 GLN A O 1
ATOM 1223 N N . LEU A 1 164 ? -8.653 -2.039 45.311 1.00 69.00 164 LEU A N 1
ATOM 1224 C CA . LEU A 1 164 ? -8.822 -1.250 44.097 1.00 69.00 164 LEU A CA 1
ATOM 1225 C C . LEU A 1 164 ? -8.629 0.245 44.382 1.00 69.00 164 LEU A C 1
ATOM 1227 O O . LEU A 1 164 ? -7.986 0.930 43.599 1.00 69.00 164 LEU A O 1
ATOM 1231 N N . ARG A 1 165 ? -9.101 0.735 45.541 1.00 77.75 165 ARG A N 1
ATOM 1232 C CA . ARG A 1 165 ? -8.831 2.104 46.020 1.00 77.75 165 ARG A CA 1
ATOM 1233 C C . ARG A 1 165 ? -7.349 2.399 46.252 1.00 77.75 165 ARG A C 1
ATOM 1235 O O . ARG A 1 165 ? -7.001 3.568 46.295 1.00 77.75 165 ARG A O 1
ATOM 1242 N N . LEU A 1 166 ? -6.503 1.384 46.420 1.00 76.69 166 LEU A N 1
ATOM 1243 C CA . LEU A 1 166 ? -5.057 1.540 46.591 1.00 76.69 166 LEU A CA 1
ATOM 1244 C C . LEU A 1 166 ? -4.305 1.328 45.268 1.00 76.69 166 LEU A C 1
ATOM 1246 O O . LEU A 1 166 ? -3.351 2.040 44.981 1.00 76.69 166 LEU A O 1
ATOM 1250 N N . VAL A 1 167 ? -4.775 0.398 44.433 1.00 70.50 167 VAL A N 1
ATOM 1251 C CA . VAL A 1 167 ? -4.176 0.068 43.133 1.00 70.50 167 VAL A CA 1
ATOM 1252 C C . VAL A 1 167 ? -4.477 1.128 42.074 1.00 70.50 167 VAL A C 1
ATOM 1254 O O . VAL A 1 167 ? -3.561 1.543 41.371 1.00 70.50 167 VAL A O 1
ATOM 1257 N N . LEU A 1 168 ? -5.723 1.604 41.970 1.00 76.94 168 LEU A N 1
ATOM 1258 C CA . LEU A 1 168 ? -6.111 2.601 40.965 1.00 76.94 168 LEU A CA 1
ATOM 1259 C C . LEU A 1 168 ? -5.303 3.902 41.075 1.00 76.94 168 LEU A C 1
ATOM 1261 O O . LEU A 1 168 ? -4.828 4.354 40.038 1.00 76.94 168 LEU A O 1
ATOM 1265 N N . PRO A 1 169 ? -5.071 4.493 42.267 1.00 82.31 169 PRO A N 1
ATOM 1266 C CA . PRO A 1 169 ? -4.217 5.673 42.380 1.00 82.31 169 PRO A CA 1
ATOM 1267 C C . PRO A 1 169 ? -2.781 5.422 41.929 1.00 82.31 169 PRO A C 1
ATOM 1269 O O . PRO A 1 169 ? -2.198 6.297 41.308 1.00 82.31 169 PRO A O 1
ATOM 1272 N N . ILE A 1 170 ? -2.219 4.237 42.194 1.00 78.19 170 ILE A N 1
ATOM 1273 C CA . ILE A 1 170 ? -0.868 3.884 41.736 1.00 78.19 170 ILE A CA 1
ATOM 1274 C C . ILE A 1 170 ? -0.849 3.756 40.211 1.00 78.19 170 ILE A C 1
ATOM 1276 O O . ILE A 1 170 ? 0.027 4.321 39.569 1.00 78.19 170 ILE A O 1
ATOM 1280 N N . GLN A 1 171 ? -1.825 3.062 39.617 1.00 73.50 171 GLN A N 1
ATOM 1281 C CA . GLN A 1 171 ? -1.950 2.954 38.157 1.00 73.50 171 GLN A CA 1
ATOM 1282 C C . GLN A 1 171 ? -2.100 4.327 37.505 1.00 73.50 171 GLN A C 1
ATOM 1284 O O . GLN A 1 171 ? -1.447 4.618 36.507 1.00 73.50 171 GLN A O 1
ATOM 1289 N N . PHE A 1 172 ? -2.945 5.171 38.090 1.00 82.12 172 PHE A N 1
ATOM 1290 C CA . PHE A 1 172 ? -3.185 6.526 37.627 1.00 82.12 172 PHE A CA 1
ATOM 1291 C C . PHE A 1 172 ? -1.942 7.404 37.789 1.00 82.12 172 PHE A C 1
ATOM 1293 O O . PHE A 1 172 ? -1.629 8.166 36.884 1.00 82.12 172 PHE A O 1
ATOM 1300 N N . LEU A 1 173 ? -1.190 7.245 38.882 1.00 84.06 173 LEU A N 1
ATOM 1301 C CA . LEU A 1 173 ? 0.083 7.927 39.092 1.00 84.06 173 LEU A CA 1
ATOM 1302 C C . LEU A 1 173 ? 1.113 7.496 38.049 1.00 84.06 173 LEU A C 1
ATOM 1304 O O . LEU A 1 173 ? 1.697 8.363 37.421 1.00 84.06 173 LEU A O 1
ATOM 1308 N N . VAL A 1 174 ? 1.294 6.192 37.800 1.00 78.50 174 VAL A N 1
ATOM 1309 C CA . VAL A 1 174 ? 2.207 5.712 36.747 1.00 78.50 174 VAL A CA 1
ATOM 1310 C C . VAL A 1 174 ? 1.795 6.268 35.385 1.00 78.50 174 VAL A C 1
ATOM 1312 O O . VAL A 1 174 ? 2.651 6.742 34.642 1.00 78.50 174 VAL A O 1
ATOM 1315 N N . LEU A 1 175 ? 0.497 6.257 35.064 1.00 80.31 175 LEU A N 1
ATOM 1316 C CA . LEU A 1 175 ? -0.017 6.808 33.811 1.00 80.31 175 LEU A CA 1
ATOM 1317 C C . LEU A 1 175 ? 0.270 8.312 33.698 1.00 80.31 175 LEU A C 1
ATOM 1319 O O . LEU A 1 175 ? 0.832 8.743 32.698 1.00 80.31 175 LEU A O 1
ATOM 1323 N N . ILE A 1 176 ? -0.055 9.097 34.728 1.00 84.50 176 ILE A N 1
ATOM 1324 C CA . ILE A 1 176 ? 0.214 10.539 34.768 1.00 84.50 176 ILE A CA 1
ATOM 1325 C C . ILE A 1 176 ? 1.709 10.814 34.670 1.00 84.50 176 ILE A C 1
ATOM 1327 O O . ILE A 1 176 ? 2.108 11.626 33.847 1.00 84.50 176 ILE A O 1
ATOM 1331 N N . THR A 1 177 ? 2.542 10.142 35.466 1.00 82.88 177 THR A N 1
ATOM 1332 C CA . THR A 1 177 ? 3.996 10.319 35.428 1.00 82.88 177 THR A CA 1
ATOM 1333 C C . THR A 1 177 ? 4.536 10.002 34.041 1.00 82.88 177 THR A C 1
ATOM 1335 O O . THR A 1 177 ? 5.338 10.772 33.537 1.00 82.88 177 THR A O 1
ATOM 1338 N N . SER A 1 178 ? 4.041 8.950 33.384 1.00 78.12 178 SER A N 1
ATOM 1339 C CA . SER A 1 178 ? 4.430 8.629 32.005 1.00 78.12 178 SER A CA 1
ATOM 1340 C C . SER A 1 178 ? 4.078 9.763 31.041 1.00 78.12 178 SER A C 1
ATOM 1342 O O . SER A 1 178 ? 4.916 10.165 30.244 1.00 78.12 178 SER A O 1
ATOM 1344 N N . ILE A 1 179 ? 2.860 10.307 31.137 1.00 82.56 179 ILE A N 1
ATOM 1345 C CA . ILE A 1 179 ? 2.400 11.413 30.284 1.00 82.56 179 ILE A CA 1
ATOM 1346 C C . ILE A 1 179 ? 3.220 12.682 30.544 1.00 82.56 179 ILE A C 1
ATOM 1348 O O . ILE A 1 179 ? 3.633 13.338 29.595 1.00 82.56 179 ILE A O 1
ATOM 1352 N N . ILE A 1 180 ? 3.496 13.007 31.811 1.00 83.88 180 ILE A N 1
ATOM 1353 C CA . ILE A 1 180 ? 4.321 14.159 32.195 1.00 83.88 180 ILE A CA 1
ATOM 1354 C C . ILE A 1 180 ? 5.751 13.983 31.682 1.00 83.88 180 ILE A C 1
ATOM 1356 O O . ILE A 1 180 ? 6.288 14.898 31.077 1.00 83.88 180 ILE A O 1
ATOM 1360 N N . THR A 1 181 ? 6.369 12.817 31.890 1.00 82.38 181 THR A N 1
ATOM 1361 C CA . THR A 1 181 ? 7.728 12.542 31.405 1.00 82.38 181 THR A CA 1
ATOM 1362 C C . THR A 1 181 ? 7.808 12.677 29.890 1.00 82.38 181 THR A C 1
ATOM 1364 O O . THR A 1 181 ? 8.731 13.316 29.400 1.00 82.38 181 THR A O 1
ATOM 1367 N N . MET A 1 182 ? 6.833 12.138 29.153 1.00 77.81 182 MET A N 1
ATOM 1368 C CA . MET A 1 182 ? 6.770 12.308 27.699 1.00 77.81 182 MET A CA 1
ATOM 1369 C C . MET A 1 182 ? 6.618 13.784 27.319 1.00 77.81 182 MET A C 1
ATOM 1371 O O . MET A 1 182 ? 7.368 14.252 26.475 1.00 77.81 182 MET A O 1
ATOM 1375 N N . GLY A 1 183 ? 5.725 14.517 27.995 1.00 78.94 183 GLY A N 1
ATOM 1376 C CA . GLY A 1 183 ? 5.509 15.953 27.793 1.00 78.94 183 GLY A CA 1
ATOM 1377 C C . GLY A 1 183 ? 6.744 16.825 28.029 1.00 78.94 183 GLY A C 1
ATOM 1378 O O . GLY A 1 183 ? 7.015 17.735 27.253 1.00 78.94 183 GLY A O 1
ATOM 1379 N N . LEU A 1 184 ? 7.518 16.528 29.072 1.00 80.19 184 LEU A N 1
ATOM 1380 C CA . LEU A 1 184 ? 8.742 17.268 29.382 1.00 80.19 184 LEU A CA 1
ATOM 1381 C C . LEU A 1 184 ? 9.849 16.988 28.358 1.00 80.19 184 LEU A C 1
ATOM 1383 O O . LEU A 1 184 ? 10.520 17.907 27.905 1.00 80.19 184 LEU A O 1
ATOM 1387 N N . LEU A 1 185 ? 10.025 15.726 27.953 1.00 77.81 185 LEU A N 1
ATOM 1388 C CA . LEU A 1 185 ? 11.075 15.357 26.997 1.00 77.81 185 LEU A CA 1
ATOM 1389 C C . LEU A 1 185 ? 10.840 15.954 25.599 1.00 77.81 185 LEU A C 1
ATOM 1391 O O . LEU A 1 185 ? 11.801 16.261 24.889 1.00 77.81 185 LEU A O 1
ATOM 1395 N N . THR A 1 186 ? 9.578 16.114 25.196 1.00 73.38 186 THR A N 1
ATOM 1396 C CA . THR A 1 186 ? 9.209 16.781 23.938 1.00 73.38 186 THR A CA 1
ATOM 1397 C C . THR A 1 186 ? 9.436 18.287 23.974 1.00 73.38 186 THR A C 1
ATOM 1399 O O . THR A 1 186 ? 9.932 18.823 22.990 1.00 73.38 186 THR A O 1
ATOM 1402 N N . GLU A 1 187 ? 9.133 18.976 25.085 1.00 73.19 187 GLU A N 1
ATOM 1403 C CA . GLU A 1 187 ? 9.342 20.433 25.182 1.00 73.19 187 GLU A CA 1
ATOM 1404 C C . GLU A 1 187 ? 10.816 20.818 25.008 1.00 73.19 187 GLU A C 1
ATOM 1406 O O . GLU A 1 187 ? 11.126 21.817 24.361 1.00 73.19 187 GLU A O 1
ATOM 1411 N N . ASP A 1 188 ? 11.730 19.981 25.498 1.00 71.56 188 ASP A N 1
ATOM 1412 C CA . ASP A 1 188 ? 13.169 20.197 25.342 1.00 71.56 188 ASP A CA 1
ATOM 1413 C C . ASP A 1 188 ? 13.682 19.884 23.918 1.00 71.56 188 ASP A C 1
ATOM 1415 O O . ASP A 1 188 ? 14.873 20.034 23.636 1.00 71.56 188 ASP A O 1
ATOM 1419 N N . GLY A 1 189 ? 12.821 19.394 23.013 1.00 69.25 189 GLY A N 1
ATOM 1420 C CA . GLY A 1 189 ? 13.197 18.948 21.666 1.00 69.25 189 GLY A CA 1
ATOM 1421 C C . GLY A 1 189 ? 14.155 17.748 21.657 1.00 69.25 189 GLY A C 1
ATOM 1422 O O . GLY A 1 189 ? 14.758 17.440 20.629 1.00 69.25 189 GLY A O 1
ATOM 1423 N N . THR A 1 190 ? 14.330 17.086 22.805 1.00 70.44 190 THR A N 1
ATOM 1424 C CA . THR A 1 190 ? 15.256 15.955 22.977 1.00 70.44 190 THR A CA 1
ATOM 1425 C C . THR A 1 190 ? 14.610 14.615 22.651 1.00 70.44 190 THR A C 1
ATOM 1427 O O . THR A 1 190 ? 15.317 13.650 22.354 1.00 70.44 190 THR A O 1
ATOM 1430 N N . LEU A 1 191 ? 13.275 14.541 22.690 1.00 69.06 191 LEU A N 1
ATOM 1431 C CA . LEU A 1 191 ? 12.551 13.311 22.414 1.00 69.06 191 LEU A CA 1
ATOM 1432 C C . LEU A 1 191 ? 12.527 13.013 20.913 1.00 69.06 191 LEU A C 1
ATOM 1434 O O . LEU A 1 191 ? 11.734 13.570 20.157 1.00 69.06 191 LEU A O 1
ATOM 1438 N N . THR A 1 192 ? 13.362 12.068 20.491 1.00 70.94 192 THR A N 1
ATOM 1439 C CA . THR A 1 192 ? 13.161 11.374 19.217 1.00 70.94 192 THR A CA 1
ATOM 1440 C C . THR A 1 192 ? 12.073 10.311 19.367 1.00 70.94 192 THR A C 1
ATOM 1442 O O . THR A 1 192 ? 11.785 9.840 20.473 1.00 70.94 192 THR A O 1
ATOM 1445 N N . VAL A 1 193 ? 11.494 9.871 18.249 1.00 64.00 193 VAL A N 1
ATOM 1446 C CA . VAL A 1 193 ? 10.492 8.793 18.246 1.00 64.00 193 VAL A CA 1
ATOM 1447 C C . VAL A 1 193 ? 11.031 7.508 18.901 1.00 64.00 193 VAL A C 1
ATOM 1449 O O . VAL A 1 193 ? 10.313 6.848 19.653 1.00 64.00 193 VAL A O 1
ATOM 1452 N N . ASP A 1 194 ? 12.318 7.201 18.724 1.00 66.00 194 ASP A N 1
ATOM 1453 C CA . ASP A 1 194 ? 12.976 6.056 19.370 1.00 66.00 194 ASP A CA 1
ATOM 1454 C C . ASP A 1 194 ? 13.035 6.189 20.901 1.00 66.00 194 ASP A C 1
ATOM 1456 O O . ASP A 1 194 ? 12.813 5.222 21.635 1.00 66.00 194 ASP A O 1
ATOM 1460 N N . MET A 1 195 ? 13.301 7.396 21.413 1.00 67.69 195 MET A N 1
ATOM 1461 C CA . MET A 1 195 ? 13.301 7.646 22.856 1.00 67.69 195 MET A CA 1
ATOM 1462 C C . MET A 1 195 ? 11.891 7.566 23.439 1.00 67.69 195 MET A C 1
ATOM 1464 O O . MET A 1 195 ? 11.712 6.977 24.508 1.00 67.69 195 MET A O 1
ATOM 1468 N N . ALA A 1 196 ? 10.892 8.089 22.721 1.00 65.62 196 ALA A N 1
ATOM 1469 C CA . ALA A 1 196 ? 9.482 7.989 23.090 1.00 65.62 196 ALA A CA 1
ATOM 1470 C C . ALA A 1 196 ? 9.092 6.520 23.311 1.00 65.62 196 ALA A C 1
ATOM 1472 O O . ALA A 1 196 ? 8.566 6.148 24.360 1.00 65.62 196 ALA A O 1
ATOM 1473 N N . TRP A 1 197 ? 9.475 5.654 22.373 1.00 64.31 197 TRP A N 1
ATOM 1474 C CA . TRP A 1 197 ? 9.294 4.208 22.465 1.00 64.31 197 TRP A CA 1
ATOM 1475 C C . TRP A 1 197 ? 9.924 3.577 23.709 1.00 64.31 197 TRP A C 1
ATOM 1477 O O . TRP A 1 197 ? 9.268 2.796 24.408 1.00 64.31 197 TRP A O 1
ATOM 1487 N N . ILE A 1 198 ? 11.184 3.904 24.006 1.00 68.75 198 ILE A N 1
ATOM 1488 C CA . ILE A 1 198 ? 11.901 3.358 25.168 1.00 68.75 198 ILE A CA 1
ATOM 1489 C C . ILE A 1 198 ? 11.223 3.791 26.471 1.00 68.75 198 ILE A C 1
ATOM 1491 O O . ILE A 1 198 ? 11.051 2.968 27.377 1.00 68.75 198 ILE A O 1
ATOM 1495 N N . VAL A 1 199 ? 10.797 5.052 26.567 1.00 68.88 199 VAL A N 1
ATOM 1496 C CA . VAL A 1 199 ? 10.080 5.577 27.736 1.00 68.88 199 VAL A CA 1
ATOM 1497 C C . VAL A 1 199 ? 8.745 4.854 27.909 1.00 68.88 199 VAL A C 1
ATOM 1499 O O . VAL A 1 199 ? 8.473 4.338 28.997 1.00 68.88 199 VAL A O 1
ATOM 1502 N N . CYS A 1 200 ? 7.956 4.710 26.840 1.00 65.12 200 CYS A N 1
ATOM 1503 C CA . CYS A 1 200 ? 6.695 3.967 26.862 1.00 65.12 200 CYS A CA 1
ATOM 1504 C C . CYS A 1 200 ? 6.893 2.516 27.320 1.00 65.12 200 CYS A C 1
ATOM 1506 O O . CYS A 1 200 ? 6.146 2.025 28.174 1.00 65.12 200 CYS A O 1
ATOM 1508 N N . LEU A 1 201 ? 7.910 1.826 26.796 1.00 65.88 201 LEU A N 1
ATOM 1509 C CA . LEU A 1 201 ? 8.206 0.436 27.141 1.00 65.88 201 LEU A CA 1
ATOM 1510 C C . LEU A 1 201 ? 8.650 0.301 28.602 1.00 65.88 201 LEU A C 1
ATOM 1512 O O . LEU A 1 201 ? 8.171 -0.580 29.320 1.00 65.88 201 LEU A O 1
ATOM 1516 N N . THR A 1 202 ? 9.517 1.205 29.058 1.00 69.56 202 THR A N 1
ATOM 1517 C CA . THR A 1 202 ? 10.034 1.221 30.431 1.00 69.56 202 THR A CA 1
ATOM 1518 C C . THR A 1 202 ? 8.909 1.483 31.424 1.00 69.56 202 THR A C 1
ATOM 1520 O O . THR A 1 202 ? 8.759 0.745 32.395 1.00 69.56 202 THR A O 1
ATOM 1523 N N . MET A 1 203 ? 8.055 2.471 31.158 1.00 66.25 203 MET A N 1
ATOM 1524 C CA . MET A 1 203 ? 6.929 2.801 32.031 1.00 66.25 203 MET A CA 1
ATOM 1525 C C . MET A 1 203 ? 5.848 1.716 32.032 1.00 66.25 203 MET A C 1
ATOM 1527 O O . MET A 1 203 ? 5.324 1.371 33.093 1.00 66.25 203 MET A O 1
ATOM 1531 N N . SER A 1 204 ? 5.566 1.103 30.878 1.00 61.44 204 SER A N 1
ATOM 1532 C CA . SER A 1 204 ? 4.682 -0.069 30.786 1.00 61.44 204 SER A CA 1
ATOM 1533 C C . SER A 1 204 ? 5.234 -1.245 31.593 1.00 61.44 204 SER A C 1
ATOM 1535 O O . SER A 1 204 ? 4.488 -1.908 32.319 1.00 61.44 204 SER A O 1
ATOM 1537 N N . GLY A 1 205 ? 6.546 -1.483 31.510 1.00 66.19 205 GLY A N 1
ATOM 1538 C CA . GLY A 1 205 ? 7.248 -2.517 32.265 1.00 66.19 205 GLY A CA 1
ATOM 1539 C C . GLY A 1 205 ? 7.203 -2.275 33.773 1.00 66.19 205 GLY A C 1
ATOM 1540 O O . GLY A 1 205 ? 6.839 -3.179 34.522 1.00 66.19 205 GLY A O 1
ATOM 1541 N N . VAL A 1 206 ? 7.490 -1.048 34.220 1.00 67.75 206 VAL A N 1
ATOM 1542 C CA . VAL A 1 206 ? 7.439 -0.653 35.639 1.00 67.75 206 VAL A CA 1
ATOM 1543 C C . VAL A 1 206 ? 6.014 -0.732 36.181 1.00 67.75 206 VAL A C 1
ATOM 1545 O O . VAL A 1 206 ? 5.800 -1.324 37.237 1.00 67.75 206 VAL A O 1
ATOM 1548 N N . GLY A 1 207 ? 5.026 -0.206 35.452 1.00 62.00 207 GLY A N 1
ATOM 1549 C CA . GLY A 1 207 ? 3.617 -0.305 35.830 1.00 62.00 207 GLY A CA 1
ATOM 1550 C C . GLY A 1 207 ? 3.182 -1.761 35.982 1.00 62.00 207 GLY A C 1
ATOM 1551 O O . GLY A 1 207 ? 2.638 -2.141 37.019 1.00 62.00 207 GLY A O 1
ATOM 1552 N N . THR A 1 208 ? 3.511 -2.600 34.997 1.00 63.56 208 THR A N 1
ATOM 1553 C CA . THR A 1 208 ? 3.251 -4.043 35.053 1.00 63.56 208 THR A CA 1
ATOM 1554 C C . THR A 1 208 ? 3.930 -4.670 36.271 1.00 63.56 208 THR A C 1
ATOM 1556 O O . THR A 1 208 ? 3.262 -5.340 37.050 1.00 63.56 208 THR A O 1
ATOM 1559 N N . LEU A 1 209 ? 5.214 -4.395 36.515 1.00 66.62 209 LEU A N 1
ATOM 1560 C CA . LEU A 1 209 ? 5.969 -4.936 37.648 1.00 66.62 209 LEU A CA 1
ATOM 1561 C C . LEU A 1 209 ? 5.375 -4.543 39.010 1.00 66.62 209 LEU A C 1
ATOM 1563 O O . LEU A 1 209 ? 5.186 -5.406 39.866 1.00 66.62 209 LEU A O 1
ATOM 1567 N N . VAL A 1 210 ? 5.041 -3.268 39.221 1.00 65.69 210 VAL A N 1
ATOM 1568 C CA . VAL A 1 210 ? 4.424 -2.787 40.472 1.00 65.69 210 VAL A CA 1
ATOM 1569 C C . VAL A 1 210 ? 3.103 -3.509 40.738 1.00 65.69 210 VAL A C 1
ATOM 1571 O O . VAL A 1 210 ? 2.802 -3.896 41.868 1.00 65.69 210 VAL A O 1
ATOM 1574 N N . LEU A 1 211 ? 2.325 -3.745 39.687 1.00 58.34 211 LEU A N 1
ATOM 1575 C CA . LEU A 1 211 ? 1.037 -4.422 39.780 1.00 58.34 211 LEU A CA 1
ATOM 1576 C C . LEU A 1 211 ? 1.189 -5.924 40.012 1.00 58.34 211 LEU A C 1
ATOM 1578 O O . LEU A 1 211 ? 0.423 -6.509 40.775 1.00 58.34 211 LEU A O 1
ATOM 1582 N N . LEU A 1 212 ? 2.212 -6.530 39.417 1.00 62.97 212 LEU A N 1
ATOM 1583 C CA . LEU A 1 212 ? 2.600 -7.913 39.657 1.00 62.97 212 LEU A CA 1
ATOM 1584 C C . LEU A 1 212 ? 3.031 -8.139 41.111 1.00 62.97 212 LEU A C 1
ATOM 1586 O O . LEU A 1 212 ? 2.601 -9.110 41.734 1.00 62.97 212 LEU A O 1
ATOM 1590 N N . LEU A 1 213 ? 3.813 -7.219 41.680 1.00 67.50 213 LEU A N 1
ATOM 1591 C CA . LEU A 1 213 ? 4.216 -7.255 43.088 1.00 67.50 213 LEU A CA 1
ATOM 1592 C C . LEU A 1 213 ? 3.019 -7.074 44.035 1.00 67.50 213 LEU A C 1
ATOM 1594 O O . LEU A 1 213 ? 2.942 -7.736 45.070 1.00 67.50 213 LEU A O 1
ATOM 1598 N N . ASN A 1 214 ? 2.049 -6.232 43.668 1.00 63.88 214 ASN A N 1
ATOM 1599 C CA . ASN A 1 214 ? 0.830 -6.026 44.454 1.00 63.88 214 ASN A CA 1
ATOM 1600 C C . ASN A 1 214 ? -0.112 -7.244 44.396 1.00 63.88 214 ASN A C 1
ATOM 1602 O O . ASN A 1 214 ? -0.653 -7.674 45.418 1.00 63.88 214 ASN A O 1
ATOM 1606 N N . GLY A 1 215 ? -0.238 -7.856 43.213 1.00 62.31 215 GLY A N 1
ATOM 1607 C CA . GLY A 1 215 ? -0.905 -9.142 43.030 1.00 62.31 215 GLY A CA 1
ATOM 1608 C C . GLY A 1 215 ? -0.264 -10.219 43.901 1.00 62.31 215 GLY A C 1
ATOM 1609 O O . GLY A 1 215 ? -0.959 -10.841 44.698 1.00 62.31 215 GLY A O 1
ATOM 1610 N N . TRP A 1 216 ? 1.063 -10.373 43.838 1.00 65.94 216 TRP A N 1
ATOM 1611 C CA . TRP A 1 216 ? 1.814 -11.305 44.686 1.00 65.94 216 TRP A CA 1
ATOM 1612 C C . TRP A 1 216 ? 1.542 -11.082 46.177 1.00 65.94 216 TRP A C 1
ATOM 1614 O O . TRP A 1 216 ? 1.207 -12.024 46.890 1.00 65.94 216 TRP A O 1
ATOM 1624 N N . TRP A 1 217 ? 1.667 -9.848 46.669 1.00 66.38 217 TRP A N 1
ATOM 1625 C CA . TRP A 1 217 ? 1.420 -9.537 48.081 1.00 66.38 217 TRP A CA 1
ATOM 1626 C C . TRP A 1 217 ? -0.024 -9.861 48.478 1.00 66.38 217 TRP A C 1
ATOM 1628 O O . TRP A 1 217 ? -0.282 -10.510 49.486 1.00 66.38 217 TRP A O 1
ATOM 1638 N N . SER A 1 218 ? -0.998 -9.491 47.660 1.00 59.06 218 SER A N 1
ATOM 1639 C CA . SER A 1 218 ? -2.396 -9.788 47.966 1.00 59.06 218 SER A CA 1
ATOM 1640 C C . SER A 1 218 ? -2.691 -11.296 47.972 1.00 59.06 218 SER A C 1
ATOM 1642 O O . SER A 1 218 ? -3.540 -11.755 48.738 1.00 59.06 218 SER A O 1
ATOM 1644 N N . LEU A 1 219 ? -1.960 -12.081 47.173 1.00 57.62 219 LEU A N 1
ATOM 1645 C CA . LEU A 1 219 ? -2.030 -13.543 47.167 1.00 57.62 219 LEU A CA 1
ATOM 1646 C C . LEU A 1 219 ? -1.451 -14.174 48.437 1.00 57.62 219 LEU A C 1
ATOM 1648 O O . LEU A 1 219 ? -1.979 -15.186 48.891 1.00 57.62 219 LEU A O 1
ATOM 1652 N N . THR A 1 220 ? -0.426 -13.577 49.055 1.00 63.81 220 THR A N 1
ATOM 1653 C CA . THR A 1 220 ? 0.119 -14.082 50.329 1.00 63.81 220 THR A CA 1
ATOM 1654 C C . THR A 1 220 ? -0.797 -13.816 51.527 1.00 63.81 220 THR A C 1
ATOM 1656 O O . THR A 1 220 ? -0.605 -14.421 52.578 1.00 63.81 220 THR A O 1
ATOM 1659 N N . GLN A 1 221 ? -1.801 -12.947 51.374 1.00 62.00 221 GLN A N 1
ATOM 1660 C CA . GLN A 1 221 ? -2.746 -12.550 52.429 1.00 62.00 221 GLN A CA 1
ATOM 1661 C C . GLN A 1 221 ? -4.068 -13.341 52.411 1.00 62.00 221 GLN A C 1
ATOM 1663 O O . GLN A 1 221 ? -4.895 -13.180 53.307 1.00 62.00 221 GLN A O 1
ATOM 1668 N N . LEU A 1 222 ? -4.311 -14.168 51.392 1.00 57.28 222 LEU A N 1
ATOM 1669 C CA . LEU A 1 222 ? -5.557 -14.924 51.251 1.00 57.28 222 LEU A CA 1
ATOM 1670 C C . LEU A 1 222 ? -5.428 -16.308 51.902 1.00 57.28 222 LEU A C 1
ATOM 1672 O O . LEU A 1 222 ? -4.818 -17.216 51.341 1.00 57.28 222 LEU A O 1
ATOM 1676 N N . GLU A 1 223 ? -6.047 -16.484 53.072 1.00 53.97 223 GLU A N 1
ATOM 1677 C CA . GLU A 1 223 ? -6.228 -17.802 53.689 1.00 53.97 223 GLU A CA 1
ATOM 1678 C C . GLU A 1 223 ? -7.075 -18.721 52.793 1.00 53.97 223 GLU A C 1
ATOM 1680 O O . GLU A 1 223 ? -8.137 -18.346 52.282 1.00 53.97 223 GLU A O 1
ATOM 1685 N N . THR A 1 224 ? -6.594 -19.951 52.607 1.00 51.62 224 THR A N 1
ATOM 1686 C CA . THR A 1 224 ? -7.242 -20.998 51.814 1.00 51.62 224 THR A CA 1
ATOM 1687 C C . THR A 1 224 ? -8.544 -21.437 52.477 1.00 51.62 224 THR A C 1
ATOM 1689 O O . THR A 1 224 ? -8.536 -22.257 53.391 1.00 51.62 224 THR A O 1
ATOM 1692 N N . GLN A 1 225 ? -9.677 -20.911 52.015 1.00 46.53 225 GLN A N 1
ATOM 1693 C CA . GLN A 1 225 ? -10.983 -21.490 52.325 1.00 46.53 225 GLN A CA 1
ATOM 1694 C C . GLN A 1 225 ? -11.371 -22.509 51.253 1.00 46.53 225 GLN A C 1
ATOM 1696 O O . GLN A 1 225 ? -11.463 -22.169 50.071 1.00 46.53 225 GLN A O 1
ATOM 1701 N N . GLU A 1 226 ? -11.600 -23.750 51.681 1.00 42.72 226 GLU A N 1
ATOM 1702 C CA . GLU A 1 226 ? -12.109 -24.827 50.834 1.00 42.72 226 GLU A CA 1
ATOM 1703 C C . GLU A 1 226 ? -13.559 -24.550 50.414 1.00 42.72 226 GLU A C 1
ATOM 1705 O O . GLU A 1 226 ? -14.396 -24.142 51.222 1.00 42.72 226 GLU A O 1
ATOM 1710 N N . GLU A 1 227 ? -13.881 -24.808 49.146 1.00 46.81 227 GLU A N 1
ATOM 1711 C CA . GLU A 1 227 ? -15.260 -24.806 48.657 1.00 46.81 227 GLU A CA 1
ATOM 1712 C C . GLU A 1 227 ? -15.627 -26.138 47.987 1.00 46.81 227 GLU A C 1
ATOM 1714 O O . GLU A 1 227 ? -14.778 -26.794 47.374 1.00 46.81 227 GLU A O 1
ATOM 1719 N N . PRO A 1 228 ? -16.910 -26.539 48.054 1.00 42.78 228 PRO A N 1
ATOM 1720 C CA . PRO A 1 228 ? -17.361 -27.831 47.568 1.00 42.78 228 PRO A CA 1
ATOM 1721 C C . PRO A 1 228 ? -17.403 -27.900 46.037 1.00 42.78 228 PRO A C 1
ATOM 1723 O O . PRO A 1 228 ? -17.857 -26.992 45.333 1.00 42.78 228 PRO A O 1
ATOM 1726 N N . THR A 1 229 ? -16.983 -29.053 45.525 1.00 44.16 229 THR A N 1
ATOM 1727 C CA . THR A 1 229 ? -16.872 -29.385 44.104 1.00 44.16 229 THR A CA 1
ATOM 1728 C C . THR A 1 229 ? -18.237 -29.421 43.401 1.00 44.16 229 THR A C 1
ATOM 1730 O O . THR A 1 229 ? -19.207 -30.020 43.865 1.00 44.16 229 THR A O 1
ATOM 1733 N N . ALA A 1 230 ? -18.332 -28.773 42.236 1.00 45.31 230 ALA A N 1
ATOM 1734 C CA . ALA A 1 230 ? -19.524 -28.787 41.385 1.00 45.31 230 ALA A CA 1
ATOM 1735 C C . ALA A 1 230 ? -19.349 -29.748 40.194 1.00 45.31 230 ALA A C 1
ATOM 1737 O O . ALA A 1 230 ? -18.312 -29.748 39.529 1.00 45.31 230 ALA A O 1
ATOM 1738 N N . LYS A 1 231 ? -20.386 -30.543 39.889 1.00 46.53 231 LYS A N 1
ATOM 1739 C CA . LYS A 1 231 ? -20.418 -31.477 38.748 1.00 46.53 231 LYS A CA 1
ATOM 1740 C C . LYS A 1 231 ? -20.476 -30.705 37.417 1.00 46.53 231 LYS A C 1
ATOM 1742 O O . LYS A 1 231 ? -21.424 -29.970 37.163 1.00 46.53 231 LYS A O 1
ATOM 1747 N N . SER A 1 232 ? -19.459 -30.882 36.570 1.00 48.03 232 SER A N 1
ATOM 1748 C CA . SER A 1 232 ? -19.141 -30.035 35.402 1.00 48.03 232 SER A CA 1
ATOM 1749 C C . SER A 1 232 ? -19.535 -30.606 34.028 1.00 48.03 232 SER A C 1
ATOM 1751 O O . SER A 1 232 ? -19.276 -29.970 33.008 1.00 48.03 232 SER A O 1
ATOM 1753 N N . GLY A 1 233 ? -20.179 -31.779 33.967 1.00 49.78 233 GLY A N 1
ATOM 1754 C CA . GLY A 1 233 ? -20.491 -32.471 32.703 1.00 49.78 233 GLY A CA 1
ATOM 1755 C C . GLY A 1 233 ? -21.438 -31.717 31.756 1.00 49.78 233 GLY A C 1
ATOM 1756 O O . GLY A 1 233 ? -21.285 -31.808 30.545 1.00 49.78 233 GLY A O 1
ATOM 1757 N N . LEU A 1 234 ? -22.357 -30.909 32.293 1.00 52.72 234 LEU A N 1
ATOM 1758 C CA . LEU A 1 234 ? -23.334 -30.136 31.509 1.00 52.72 234 LEU A CA 1
ATOM 1759 C C . LEU A 1 234 ? -22.747 -28.879 30.846 1.00 52.72 234 LEU A C 1
ATOM 1761 O O . LEU A 1 234 ? -23.293 -28.396 29.858 1.00 52.72 234 LEU A O 1
ATOM 1765 N N . VAL A 1 235 ? -21.625 -28.360 31.356 1.00 52.34 235 VAL A N 1
ATOM 1766 C CA . VAL A 1 235 ? -20.995 -27.144 30.816 1.00 52.34 235 VAL A CA 1
ATOM 1767 C C . VAL A 1 235 ? -20.334 -27.437 29.467 1.00 52.34 235 VAL A C 1
ATOM 1769 O O . VAL A 1 235 ? -20.518 -26.666 28.534 1.00 52.34 235 VAL A O 1
ATOM 1772 N N . LEU A 1 236 ? -19.657 -28.584 29.317 1.00 53.28 236 LEU A N 1
ATOM 1773 C CA . LEU A 1 236 ? -19.008 -28.967 28.053 1.00 53.28 236 LEU A CA 1
ATOM 1774 C C . LEU A 1 236 ? -19.997 -29.120 26.887 1.00 53.28 236 LEU A C 1
ATOM 1776 O O . LEU A 1 236 ? -19.690 -28.691 25.779 1.00 53.28 236 LEU A O 1
ATOM 1780 N N . GLY A 1 237 ? -21.186 -29.681 27.136 1.00 57.44 237 GLY A N 1
ATOM 1781 C CA . GLY A 1 237 ? -22.220 -29.823 26.105 1.00 57.44 237 GLY A CA 1
ATOM 1782 C C . GLY A 1 237 ? -22.732 -28.472 25.597 1.00 57.44 237 GLY A C 1
ATOM 1783 O O . GLY A 1 237 ? -22.893 -28.288 24.394 1.00 57.44 237 GLY A O 1
ATOM 1784 N N . GLY A 1 238 ? -22.911 -27.495 26.495 1.00 56.59 238 GLY A N 1
ATOM 1785 C CA . GLY A 1 238 ? -23.317 -26.136 26.121 1.00 56.59 238 GLY A CA 1
ATOM 1786 C C . GLY A 1 238 ? -22.254 -25.387 25.312 1.00 56.59 238 GLY A C 1
ATOM 1787 O O . GLY A 1 238 ? -22.589 -24.718 24.337 1.00 56.59 238 GLY A O 1
ATOM 1788 N N . VAL A 1 239 ? -20.972 -25.543 25.669 1.00 56.28 239 VAL A N 1
ATOM 1789 C CA . VAL A 1 239 ? -19.852 -24.951 24.913 1.00 56.28 239 VAL A CA 1
ATOM 1790 C C . VAL A 1 239 ? -19.743 -25.554 23.512 1.00 56.28 239 VAL A C 1
ATOM 1792 O O . VAL A 1 239 ? -19.574 -24.813 22.548 1.00 56.28 239 VAL A O 1
ATOM 1795 N N . ALA A 1 240 ? -19.895 -26.875 23.378 1.00 57.31 240 ALA A N 1
ATOM 1796 C CA . ALA A 1 240 ? -19.833 -27.551 22.084 1.00 57.31 240 ALA A CA 1
ATOM 1797 C C . ALA A 1 240 ? -20.964 -27.110 21.137 1.00 57.31 240 ALA A C 1
ATOM 1799 O O . ALA A 1 240 ? -20.704 -26.816 19.975 1.00 57.31 240 ALA A O 1
ATOM 1800 N N . VAL A 1 241 ? -22.202 -26.991 21.632 1.00 60.66 241 VAL A N 1
ATOM 1801 C CA . VAL A 1 241 ? -23.341 -26.523 20.819 1.00 60.66 241 VAL A CA 1
ATOM 1802 C C . VAL A 1 241 ? -23.149 -25.071 20.374 1.00 60.66 241 VAL A C 1
ATOM 1804 O O . VAL A 1 241 ? -23.393 -24.756 19.213 1.00 60.66 241 VAL A O 1
ATOM 1807 N N . LEU A 1 242 ? -22.658 -24.193 21.256 1.00 56.94 242 LEU A N 1
ATOM 1808 C CA . LEU A 1 242 ? -22.359 -22.799 20.907 1.00 56.94 242 LEU A CA 1
ATOM 1809 C C . LEU A 1 242 ? -21.249 -22.683 19.853 1.00 56.94 242 LEU A C 1
ATOM 1811 O O . LEU A 1 242 ? -21.371 -21.871 18.940 1.00 56.94 242 LEU A O 1
ATOM 1815 N N . LEU A 1 243 ? -20.207 -23.516 19.942 1.00 57.81 243 LEU A N 1
ATOM 1816 C CA . LEU A 1 243 ? -19.145 -23.578 18.934 1.00 57.81 243 LEU A CA 1
ATOM 1817 C C . LEU A 1 243 ? -19.667 -24.074 17.581 1.00 57.81 243 LEU A C 1
ATOM 1819 O O . LEU A 1 243 ? -19.299 -23.505 16.561 1.00 57.81 243 LEU A O 1
ATOM 1823 N N . VAL A 1 244 ? -20.554 -25.076 17.558 1.00 60.81 244 VAL A N 1
ATOM 1824 C CA . VAL A 1 244 ? -21.169 -25.578 16.314 1.00 60.81 244 VAL A CA 1
ATOM 1825 C C . VAL A 1 244 ? -22.081 -24.527 15.679 1.00 60.81 244 VAL A C 1
ATOM 1827 O O . VAL A 1 244 ? -22.002 -24.311 14.475 1.00 60.81 244 VAL A O 1
ATOM 1830 N N . VAL A 1 245 ? -22.903 -23.823 16.466 1.00 59.38 245 VAL A N 1
ATOM 1831 C CA . VAL A 1 245 ? -23.751 -22.729 15.954 1.00 59.38 245 VAL A CA 1
ATOM 1832 C C . VAL A 1 245 ? -22.899 -21.577 15.414 1.00 59.38 245 VAL A C 1
ATOM 1834 O O . VAL A 1 245 ? -23.223 -21.028 14.361 1.00 59.38 245 VAL A O 1
ATOM 1837 N N . ALA A 1 246 ? -21.788 -21.249 16.083 1.00 56.25 246 ALA A N 1
ATOM 1838 C CA . ALA A 1 246 ? -20.827 -20.273 15.578 1.00 56.25 246 ALA A CA 1
ATOM 1839 C C . ALA A 1 246 ? -20.200 -20.729 14.248 1.00 56.25 246 ALA A C 1
ATOM 1841 O O . ALA A 1 246 ? -20.163 -19.942 13.311 1.00 56.25 246 ALA A O 1
ATOM 1842 N N . LEU A 1 247 ? -19.797 -22.002 14.133 1.00 58.12 247 LEU A N 1
ATOM 1843 C CA . LEU A 1 247 ? -19.204 -22.574 12.915 1.00 58.12 247 LEU A CA 1
ATOM 1844 C C . LEU A 1 247 ? -20.184 -22.604 11.729 1.00 58.12 247 LEU A C 1
ATOM 1846 O O . LEU A 1 247 ? -19.813 -22.322 10.593 1.00 58.12 247 LEU A O 1
ATOM 1850 N N . VAL A 1 248 ? -21.451 -22.947 11.973 1.00 60.97 248 VAL A N 1
ATOM 1851 C CA . VAL A 1 248 ? -22.482 -22.980 10.921 1.00 60.97 248 VAL A CA 1
ATOM 1852 C C . VAL A 1 248 ? -22.826 -21.560 10.464 1.00 60.97 248 VAL A C 1
ATOM 1854 O O . VAL A 1 248 ? -22.977 -21.325 9.268 1.00 60.97 248 VAL A O 1
ATOM 1857 N N . GLY A 1 249 ? -22.872 -20.594 11.389 1.00 56.97 249 GLY A N 1
ATOM 1858 C CA . GLY A 1 249 ? -23.121 -19.185 11.073 1.00 56.97 249 GLY A CA 1
ATOM 1859 C C . GLY A 1 249 ? -22.042 -18.534 10.200 1.00 56.97 249 GLY A C 1
ATOM 1860 O O . GLY A 1 249 ? -22.347 -17.595 9.469 1.00 56.97 249 GLY A O 1
ATOM 1861 N N . THR A 1 250 ? -20.804 -19.038 10.234 1.00 56.19 250 THR A N 1
ATOM 1862 C CA . THR A 1 250 ? -19.686 -18.529 9.420 1.00 56.19 250 THR A CA 1
ATOM 1863 C C . THR A 1 250 ? -19.590 -19.170 8.036 1.00 56.19 250 THR A C 1
ATOM 1865 O O . THR A 1 250 ? -18.836 -18.678 7.207 1.00 56.19 250 THR A O 1
ATOM 1868 N N . SER A 1 251 ? -20.340 -20.247 7.780 1.00 53.69 251 SER A N 1
ATOM 1869 C CA . SER A 1 251 ? -20.192 -21.102 6.590 1.00 53.69 251 SER A CA 1
ATOM 1870 C C . SER A 1 251 ? -21.240 -20.852 5.499 1.00 53.69 251 SER A C 1
ATOM 1872 O O . SER A 1 251 ? -21.369 -21.666 4.590 1.00 53.69 251 SER A O 1
ATOM 1874 N N . VAL A 1 252 ? -22.047 -19.789 5.597 1.00 53.44 252 VAL A N 1
ATOM 1875 C CA . VAL A 1 252 ? -23.065 -19.466 4.584 1.00 53.44 252 VAL A CA 1
ATOM 1876 C C . VAL A 1 252 ? -22.464 -18.462 3.594 1.00 53.44 252 VAL A C 1
ATOM 1878 O O . VAL A 1 252 ? -22.450 -17.265 3.896 1.00 53.44 252 VAL A O 1
ATOM 1881 N N . PRO A 1 253 ? -21.946 -18.909 2.430 1.00 49.50 253 PRO A N 1
ATOM 1882 C CA . PRO A 1 253 ? -21.479 -17.996 1.400 1.00 49.50 253 PRO A CA 1
ATOM 1883 C C . PRO A 1 253 ? -22.672 -17.196 0.880 1.00 49.50 253 PRO A C 1
ATOM 1885 O O . PRO A 1 253 ? -23.700 -17.759 0.502 1.00 49.50 253 PRO A O 1
ATOM 1888 N N . PHE A 1 254 ? -22.540 -15.873 0.856 1.00 51.31 254 PHE A N 1
ATOM 1889 C CA . PHE A 1 254 ? -23.507 -15.017 0.181 1.00 51.31 254 PHE A CA 1
ATOM 1890 C C . PHE A 1 254 ? -23.044 -14.820 -1.262 1.00 51.31 254 PHE A C 1
ATOM 1892 O O . PHE A 1 254 ? -22.022 -14.156 -1.473 1.00 51.31 254 PHE A O 1
ATOM 1899 N N . PRO A 1 255 ? -23.759 -15.386 -2.252 1.00 40.66 255 PRO A N 1
ATOM 1900 C CA . PRO A 1 255 ? -23.488 -15.088 -3.642 1.00 40.66 255 PRO A CA 1
ATOM 1901 C C . PRO A 1 255 ? -23.842 -13.623 -3.877 1.00 40.66 255 PRO A C 1
ATOM 1903 O O . PRO A 1 255 ? -24.968 -13.180 -3.659 1.00 40.66 255 PRO A O 1
ATOM 1906 N N . SER A 1 256 ? -22.851 -12.857 -4.296 1.00 51.00 256 SER A N 1
ATOM 1907 C CA . SER A 1 256 ? -23.051 -11.511 -4.801 1.00 51.00 256 SER A CA 1
ATOM 1908 C C . SER A 1 256 ? -22.155 -11.399 -6.018 1.00 51.00 256 SER A C 1
ATOM 1910 O O . SER A 1 256 ? -20.965 -11.111 -5.872 1.00 51.00 256 SER A O 1
ATOM 1912 N N . ASP A 1 257 ? -22.708 -11.690 -7.192 1.00 48.72 257 ASP A N 1
ATOM 1913 C CA . ASP A 1 257 ? -22.041 -11.307 -8.426 1.00 48.72 257 ASP A CA 1
ATOM 1914 C C . ASP A 1 257 ? -21.958 -9.777 -8.442 1.00 48.72 257 ASP A C 1
ATOM 1916 O O . ASP A 1 257 ? -22.995 -9.107 -8.316 1.00 48.72 257 ASP A O 1
ATOM 1920 N N . PRO A 1 258 ? -20.749 -9.197 -8.525 1.00 57.12 258 PRO A N 1
ATOM 1921 C CA . PRO A 1 258 ? -20.619 -7.768 -8.726 1.00 57.12 258 PRO A CA 1
ATOM 1922 C C . PRO A 1 258 ? -21.298 -7.424 -10.050 1.00 57.12 258 PRO A C 1
ATOM 1924 O O . PRO A 1 258 ? -20.926 -7.932 -11.105 1.00 57.12 258 PRO A O 1
ATOM 1927 N N . ARG A 1 259 ? -22.312 -6.557 -10.009 1.00 53.19 259 ARG A N 1
ATOM 1928 C CA . ARG A 1 259 ? -22.787 -5.917 -11.236 1.00 53.19 259 ARG A CA 1
ATOM 1929 C C . ARG A 1 259 ? -21.703 -4.918 -11.659 1.00 53.19 259 ARG A C 1
ATOM 1931 O O . ARG A 1 259 ? -21.356 -4.071 -10.834 1.00 53.19 259 ARG A O 1
ATOM 1938 N N . PRO A 1 260 ? -21.152 -5.002 -12.881 1.00 61.97 260 PRO A N 1
ATOM 1939 C CA . PRO A 1 260 ? -20.157 -4.049 -13.353 1.00 61.97 260 PRO A CA 1
ATOM 1940 C C . PRO A 1 260 ? -20.854 -2.712 -13.630 1.00 61.97 260 PRO A C 1
ATOM 1942 O O . PRO A 1 260 ? -21.429 -2.514 -14.696 1.00 61.97 260 PRO A O 1
ATOM 1945 N N . GLY A 1 261 ? -20.882 -1.828 -12.636 1.00 81.00 261 GLY A N 1
ATOM 1946 C CA . GLY A 1 261 ? -21.253 -0.428 -12.839 1.00 81.00 261 GLY A CA 1
ATOM 1947 C C . GLY A 1 261 ? -20.043 0.403 -13.261 1.00 81.00 261 GLY A C 1
ATOM 1948 O O . GLY A 1 261 ? -18.901 -0.019 -13.073 1.00 81.00 261 GLY A O 1
ATOM 1949 N N . GLU A 1 262 ? -20.294 1.576 -13.841 1.00 93.81 262 GLU A N 1
ATOM 1950 C CA . GLU A 1 262 ? -19.240 2.491 -14.283 1.00 93.81 262 GLU A CA 1
ATOM 1951 C C . GLU A 1 262 ? -18.477 3.084 -13.090 1.00 93.81 262 GLU A C 1
ATOM 1953 O O . GLU A 1 262 ? -19.060 3.416 -12.055 1.00 93.81 262 GLU A O 1
ATOM 1958 N N . ILE A 1 263 ? -17.163 3.224 -13.234 1.00 96.06 263 ILE A N 1
ATOM 1959 C CA . ILE A 1 263 ? -16.299 3.933 -12.294 1.00 96.06 263 ILE A CA 1
ATOM 1960 C C . ILE A 1 263 ? -16.049 5.327 -12.851 1.00 96.06 263 ILE A C 1
ATOM 1962 O O . ILE A 1 263 ? -15.541 5.484 -13.957 1.00 96.06 263 ILE A O 1
ATOM 1966 N N . MET A 1 264 ? -16.369 6.350 -12.074 1.00 96.75 264 MET A N 1
ATOM 1967 C CA . MET A 1 264 ? -16.072 7.732 -12.414 1.00 96.75 264 MET A CA 1
ATOM 1968 C C . MET A 1 264 ? -14.828 8.191 -11.658 1.00 96.75 264 MET A C 1
ATOM 1970 O O . MET A 1 264 ? -14.828 8.205 -10.432 1.00 96.75 264 MET A O 1
ATOM 1974 N N . MET A 1 265 ? -13.782 8.609 -12.365 1.00 95.00 265 MET A N 1
ATOM 1975 C CA . MET A 1 265 ? -12.614 9.256 -11.765 1.00 95.00 265 MET A CA 1
ATOM 1976 C C . MET A 1 265 ? -12.701 10.762 -11.983 1.00 95.00 265 MET A C 1
ATOM 1978 O O . MET A 1 265 ? -12.731 11.221 -13.123 1.00 95.00 265 MET A O 1
ATOM 1982 N N . VAL A 1 266 ? -12.764 11.525 -10.896 1.00 91.88 266 VAL A N 1
ATOM 1983 C CA . VAL A 1 266 ? -12.894 12.982 -10.945 1.00 91.88 266 VAL A CA 1
ATOM 1984 C C . VAL A 1 266 ? -11.513 13.618 -10.888 1.00 91.88 266 VAL A C 1
ATOM 1986 O O . VAL A 1 266 ? -10.709 13.298 -10.013 1.00 91.88 266 VAL A O 1
ATOM 1989 N N . THR A 1 267 ? -11.256 14.537 -11.811 1.00 86.62 267 THR A N 1
ATOM 1990 C CA . THR A 1 267 ? -10.005 15.290 -11.918 1.00 86.62 267 THR A CA 1
ATOM 1991 C C . THR A 1 267 ? -10.263 16.795 -11.945 1.00 86.62 267 THR A C 1
ATOM 1993 O O . THR A 1 267 ? -11.353 17.253 -12.303 1.00 86.62 267 THR A O 1
ATOM 1996 N N . ALA A 1 268 ? -9.259 17.579 -11.558 1.00 79.31 268 ALA A N 1
ATOM 1997 C CA . ALA A 1 268 ? -9.301 19.026 -11.678 1.00 79.31 268 ALA A CA 1
ATOM 1998 C C . ALA A 1 268 ? -9.183 19.486 -13.140 1.00 79.31 268 ALA A C 1
ATOM 2000 O O . ALA A 1 268 ? -8.573 18.805 -13.968 1.00 79.31 268 ALA A O 1
ATOM 2001 N N . PRO A 1 269 ? -9.774 20.644 -13.482 1.00 73.88 269 PRO A N 1
ATOM 2002 C CA . PRO A 1 269 ? -9.455 21.346 -14.721 1.00 73.88 269 PRO A CA 1
ATOM 2003 C C . PRO A 1 269 ? -7.939 21.548 -14.869 1.00 73.88 269 PRO A C 1
ATOM 2005 O O . PRO A 1 269 ? -7.247 21.754 -13.877 1.00 73.88 269 PRO A O 1
ATOM 2008 N N . ALA A 1 270 ? -7.415 21.502 -16.097 1.00 68.06 270 ALA A N 1
ATOM 2009 C CA . ALA A 1 270 ? -5.969 21.555 -16.358 1.00 68.06 270 ALA A CA 1
ATOM 2010 C C . ALA A 1 270 ? -5.297 22.862 -15.889 1.00 68.06 270 ALA A C 1
ATOM 2012 O O . ALA A 1 270 ? -4.117 22.869 -15.551 1.00 68.06 270 ALA A O 1
ATOM 2013 N N . ASP A 1 271 ? -6.047 23.962 -15.852 1.00 58.94 271 ASP A N 1
ATOM 2014 C CA . ASP A 1 271 ? -5.652 25.261 -15.295 1.00 58.94 271 ASP A CA 1
ATOM 2015 C C . ASP A 1 271 ? -5.601 25.273 -13.756 1.00 58.94 271 ASP A C 1
ATOM 2017 O O . ASP A 1 271 ? -4.982 26.153 -13.162 1.00 58.94 271 ASP A O 1
ATOM 2021 N N . PHE A 1 272 ? -6.201 24.266 -13.121 1.00 59.78 272 PHE A N 1
ATOM 2022 C CA . PHE A 1 272 ? -6.275 24.054 -11.676 1.00 59.78 272 PHE A CA 1
ATOM 2023 C C . PHE A 1 272 ? -5.604 22.749 -11.231 1.00 59.78 272 PHE A C 1
ATOM 2025 O O . PHE A 1 272 ? -5.860 22.286 -10.121 1.00 59.78 272 PHE A O 1
ATOM 2032 N N . ASP A 1 273 ? -4.713 22.189 -12.055 1.00 63.44 273 ASP A N 1
ATOM 2033 C CA . ASP A 1 273 ? -3.862 21.051 -11.700 1.00 63.44 273 ASP A CA 1
ATOM 2034 C C . ASP A 1 273 ? -2.396 21.492 -11.471 1.00 63.44 273 ASP A C 1
ATOM 2036 O O . ASP A 1 273 ? -1.509 21.188 -12.279 1.00 63.44 273 ASP A O 1
ATOM 2040 N N . PRO A 1 274 ? -2.107 22.259 -10.399 1.00 48.06 274 PRO A N 1
ATOM 2041 C CA . PRO A 1 274 ? -0.796 22.870 -10.181 1.00 48.06 274 PRO A CA 1
ATOM 2042 C C . PRO A 1 274 ? 0.307 21.852 -9.897 1.00 48.06 274 PRO A C 1
ATOM 2044 O O . PRO A 1 274 ? 1.477 22.168 -10.089 1.00 48.06 274 PRO A O 1
ATOM 2047 N N . VAL A 1 275 ? -0.054 20.629 -9.495 1.00 54.00 275 VAL A N 1
ATOM 2048 C CA . VAL A 1 275 ? 0.896 19.533 -9.254 1.00 54.00 275 VAL A CA 1
ATOM 2049 C C . VAL A 1 275 ? 1.019 18.591 -10.455 1.00 54.00 275 VAL A C 1
ATOM 2051 O O . VAL A 1 275 ? 1.844 17.680 -10.440 1.00 54.00 275 VAL A O 1
ATOM 2054 N N . GLY A 1 276 ? 0.212 18.775 -11.509 1.00 59.50 276 GLY A N 1
ATOM 2055 C CA . GLY A 1 276 ? 0.119 17.786 -12.583 1.00 59.50 276 GLY A CA 1
ATOM 2056 C C . GLY A 1 276 ? -0.372 16.426 -12.073 1.00 59.50 276 GLY A C 1
ATOM 2057 O O . GLY A 1 276 ? 0.066 15.383 -12.568 1.00 59.50 276 GLY A O 1
ATOM 2058 N N . ALA A 1 277 ? -1.243 16.447 -11.062 1.00 66.19 277 ALA A N 1
ATOM 2059 C CA . ALA A 1 277 ? -1.844 15.296 -10.420 1.00 66.19 277 ALA A CA 1
ATOM 2060 C C . ALA A 1 277 ? -2.448 14.347 -11.456 1.00 66.19 277 ALA A C 1
ATOM 2062 O O . ALA A 1 277 ? -2.215 13.145 -11.393 1.00 66.19 277 ALA A O 1
ATOM 2063 N N . TYR A 1 278 ? -3.128 14.855 -12.482 1.00 77.06 278 TYR A N 1
ATOM 2064 C CA . TYR A 1 278 ? -3.688 14.020 -13.543 1.00 77.06 278 TYR A CA 1
ATOM 2065 C C . TYR A 1 278 ? -2.849 14.079 -14.828 1.00 77.06 278 TYR A C 1
ATOM 2067 O O . TYR A 1 278 ? -3.341 14.342 -15.925 1.00 77.06 278 TYR A O 1
ATOM 2075 N N . ARG A 1 279 ? -1.543 13.820 -14.713 1.00 83.50 279 ARG A N 1
ATOM 2076 C CA . ARG A 1 279 ? -0.664 13.619 -15.874 1.00 83.50 279 ARG A CA 1
ATOM 2077 C C . ARG A 1 279 ? -0.468 12.136 -16.165 1.00 83.50 279 ARG A C 1
ATOM 2079 O O . ARG A 1 279 ? -0.059 11.362 -15.296 1.00 83.50 279 ARG A O 1
ATOM 2086 N N . ALA A 1 280 ? -0.775 11.753 -17.403 1.00 87.44 280 ALA A N 1
ATOM 2087 C CA . ALA A 1 280 ? -0.367 10.468 -17.962 1.00 87.44 280 ALA A CA 1
ATOM 2088 C C . ALA A 1 280 ? 1.158 10.414 -18.079 1.00 87.44 280 ALA A C 1
ATOM 2090 O O . ALA A 1 280 ? 1.813 11.461 -18.162 1.00 87.44 280 ALA A O 1
ATOM 2091 N N . ILE A 1 281 ? 1.715 9.204 -18.111 1.00 89.81 281 ILE A N 1
ATOM 2092 C CA . ILE A 1 281 ? 3.156 9.036 -18.279 1.00 89.81 281 ILE A CA 1
ATOM 2093 C C . ILE A 1 281 ? 3.560 9.641 -19.635 1.00 89.81 281 ILE A C 1
ATOM 2095 O O . ILE A 1 281 ? 3.014 9.248 -20.672 1.00 89.81 281 ILE A O 1
ATOM 2099 N N . PRO A 1 282 ? 4.536 10.570 -19.681 1.00 91.94 282 PRO A N 1
ATOM 2100 C CA . PRO A 1 282 ? 5.018 11.110 -20.943 1.00 91.94 282 PRO A CA 1
ATOM 2101 C C . PRO A 1 282 ? 5.545 9.992 -21.854 1.00 91.94 282 PRO A C 1
ATOM 2103 O O . PRO A 1 282 ? 6.214 9.071 -21.375 1.00 91.94 282 PRO A O 1
ATOM 2106 N N . PRO A 1 283 ? 5.327 10.057 -23.181 1.00 90.94 283 PRO A N 1
ATOM 2107 C CA . PRO A 1 283 ? 5.817 9.023 -24.097 1.00 90.94 283 PRO A CA 1
ATOM 2108 C C . PRO A 1 283 ? 7.352 8.944 -24.117 1.00 90.94 283 PRO A C 1
ATOM 2110 O O . PRO A 1 283 ? 7.932 7.884 -24.372 1.00 90.94 283 PRO A O 1
ATOM 2113 N N . GLN A 1 284 ? 8.024 10.060 -23.826 1.00 92.06 284 GLN A N 1
ATOM 2114 C CA . GLN A 1 284 ? 9.475 10.104 -23.695 1.00 92.06 284 GLN A CA 1
ATOM 2115 C C . GLN A 1 284 ? 9.921 9.633 -22.304 1.00 92.06 284 GLN A C 1
ATOM 2117 O O . GLN A 1 284 ? 9.211 9.880 -21.327 1.00 92.06 284 GLN A O 1
ATOM 2122 N N . PRO A 1 285 ? 11.069 8.940 -22.202 1.00 91.44 285 PRO A N 1
ATOM 2123 C CA . PRO A 1 285 ? 11.715 8.673 -20.923 1.00 91.44 285 PRO A CA 1
ATOM 2124 C C . PRO A 1 285 ? 11.945 9.966 -20.139 1.00 91.44 285 PRO A C 1
ATOM 2126 O O . PRO A 1 285 ? 12.427 10.941 -20.711 1.00 91.44 285 PRO A O 1
ATOM 2129 N N . GLN A 1 286 ? 11.623 9.956 -18.849 1.00 94.06 286 GLN A N 1
ATOM 2130 C CA . GLN A 1 286 ? 11.838 11.075 -17.935 1.00 94.06 286 GLN A CA 1
ATOM 2131 C C . GLN A 1 286 ? 12.360 10.554 -16.589 1.00 94.06 286 GLN A C 1
ATOM 2133 O O . GLN A 1 286 ? 12.171 9.365 -16.299 1.00 94.06 286 GLN A O 1
ATOM 2138 N N . PRO A 1 287 ? 12.998 11.407 -15.768 1.00 96.12 287 PRO A N 1
ATOM 2139 C CA . PRO A 1 287 ? 13.255 11.101 -14.364 1.00 96.12 287 PRO A CA 1
ATOM 2140 C C . PRO A 1 287 ? 11.959 10.746 -13.620 1.00 96.12 287 PRO A C 1
ATOM 2142 O O . PRO A 1 287 ? 10.875 11.195 -13.999 1.00 96.12 287 PRO A O 1
ATOM 2145 N N . LEU A 1 288 ? 12.049 9.954 -12.546 1.00 94.75 288 LEU A N 1
ATOM 2146 C CA . LEU A 1 288 ? 10.855 9.432 -11.866 1.00 94.75 288 LEU A CA 1
ATOM 2147 C C . LEU A 1 288 ? 9.963 10.521 -11.255 1.00 94.75 288 LEU A C 1
ATOM 2149 O O . LEU A 1 288 ? 8.753 10.328 -11.199 1.00 94.75 288 LEU A O 1
ATOM 2153 N N . HIS A 1 289 ? 10.512 11.667 -10.844 1.00 91.75 289 HIS A N 1
ATOM 2154 C CA . HIS A 1 289 ? 9.699 12.778 -10.330 1.00 91.75 289 HIS A CA 1
ATOM 2155 C C . HIS A 1 289 ? 8.871 13.490 -11.424 1.00 91.75 289 HIS A C 1
ATOM 2157 O O . HIS A 1 289 ? 7.955 14.247 -11.111 1.00 91.75 289 HIS A O 1
ATOM 2163 N N . GLU A 1 290 ? 9.149 13.231 -12.708 1.00 91.94 290 GLU A N 1
ATOM 2164 C CA . GLU A 1 290 ? 8.494 13.877 -13.854 1.00 91.94 290 GLU A CA 1
ATOM 2165 C C . GLU A 1 290 ? 7.479 12.974 -14.586 1.00 91.94 290 GLU A C 1
ATOM 2167 O O . GLU A 1 290 ? 6.865 13.397 -15.569 1.00 91.94 290 GLU A O 1
ATOM 2172 N N . VAL A 1 291 ? 7.250 11.731 -14.138 1.00 90.50 291 VAL A N 1
ATOM 2173 C CA . VAL A 1 291 ? 6.382 10.764 -14.856 1.00 90.50 291 VAL A CA 1
ATOM 2174 C C . VAL A 1 291 ? 4.875 10.987 -14.653 1.00 90.50 291 VAL A C 1
ATOM 2176 O O . VAL A 1 291 ? 4.058 10.174 -15.092 1.00 90.50 291 VAL A O 1
ATOM 2179 N N . GLY A 1 292 ? 4.492 12.089 -14.007 1.00 88.31 292 GLY A N 1
ATOM 2180 C CA . GLY A 1 292 ? 3.112 12.378 -13.621 1.00 88.31 292 GLY A CA 1
ATOM 2181 C C . GLY A 1 292 ? 2.624 11.512 -12.456 1.00 88.31 292 GLY A C 1
ATOM 2182 O O . GLY A 1 292 ? 3.265 10.528 -12.084 1.00 88.31 292 GLY A O 1
ATOM 2183 N N . LEU A 1 293 ? 1.481 11.885 -11.871 1.00 88.69 293 LEU A N 1
ATOM 2184 C CA . LEU A 1 293 ? 0.959 11.218 -10.676 1.00 88.69 293 LEU A CA 1
ATOM 2185 C C . LEU A 1 293 ? -0.139 10.194 -10.986 1.00 88.69 293 LEU A C 1
ATOM 2187 O O . LEU A 1 293 ? 0.092 9.033 -10.729 1.00 88.69 293 LEU A O 1
ATOM 2191 N N . PHE A 1 294 ? -1.305 10.534 -11.539 1.00 91.62 294 PHE A N 1
ATOM 2192 C CA . PHE A 1 294 ? -2.460 9.605 -11.545 1.00 91.62 294 PHE A CA 1
ATOM 2193 C C . PHE A 1 294 ? -3.017 9.250 -12.929 1.00 91.62 294 PHE A C 1
ATOM 2195 O O . PHE A 1 294 ? -4.037 8.565 -13.022 1.00 91.62 294 PHE A O 1
ATOM 2202 N N . GLY A 1 295 ? -2.393 9.704 -14.020 1.00 91.00 295 GLY A N 1
ATOM 2203 C CA . GLY A 1 29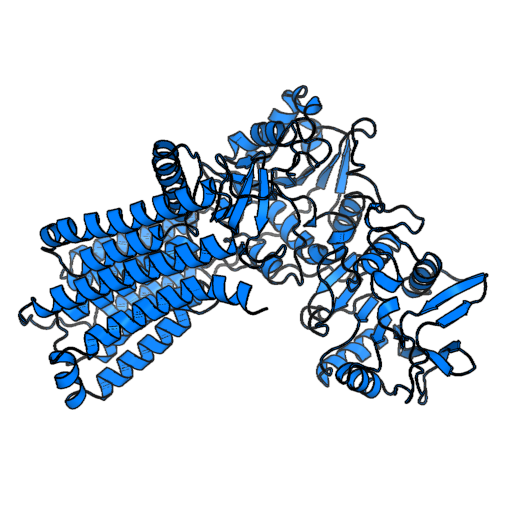5 ? -2.960 9.547 -15.365 1.00 91.00 295 GLY A CA 1
ATOM 2204 C C . GLY A 1 295 ? -3.026 8.107 -15.894 1.00 91.00 295 GLY A C 1
ATOM 2205 O O . GLY A 1 295 ? -3.805 7.837 -16.809 1.00 91.00 295 GLY A O 1
ATOM 2206 N N . GLU A 1 296 ? -2.269 7.166 -15.321 1.00 94.75 296 GLU A N 1
ATOM 2207 C CA . GLU A 1 296 ? -2.335 5.750 -15.718 1.00 94.75 296 GLU A CA 1
ATOM 2208 C C . GLU A 1 296 ? -3.367 4.940 -14.940 1.00 94.75 296 GLU A C 1
ATOM 2210 O O . GLU A 1 296 ? -3.798 3.882 -15.404 1.00 94.75 296 GLU A O 1
ATOM 2215 N N . LEU A 1 297 ? -3.806 5.420 -13.775 1.00 94.75 297 LEU A N 1
ATOM 2216 C CA . LEU A 1 297 ? -4.715 4.661 -12.922 1.00 94.75 297 LEU A CA 1
ATOM 2217 C C . LEU A 1 297 ? -6.035 4.285 -13.636 1.00 94.75 297 LEU A C 1
ATOM 2219 O O . LEU A 1 297 ? -6.411 3.112 -13.567 1.00 94.75 297 LEU A O 1
ATOM 2223 N N . PRO A 1 298 ? -6.718 5.184 -14.381 1.00 95.00 298 PRO A N 1
ATOM 2224 C CA . PRO A 1 298 ? -7.898 4.822 -15.174 1.00 95.00 298 PRO A CA 1
ATOM 2225 C C . PRO A 1 298 ? -7.635 3.708 -16.177 1.00 95.00 298 PRO A C 1
ATOM 2227 O O . PRO A 1 298 ? -8.460 2.811 -16.329 1.00 95.00 298 PRO A O 1
ATOM 2230 N N . GLN A 1 299 ? -6.481 3.748 -16.844 1.00 94.19 299 GLN A N 1
ATOM 2231 C CA . GLN A 1 299 ? -6.116 2.760 -17.854 1.00 94.19 299 GLN A CA 1
ATOM 2232 C C . GLN A 1 299 ? -5.862 1.397 -17.212 1.00 94.19 299 GLN A C 1
ATOM 2234 O O . GLN A 1 299 ? -6.280 0.373 -17.750 1.00 94.19 299 GLN A O 1
ATOM 2239 N N . VAL A 1 300 ? -5.212 1.375 -16.044 1.00 94.81 300 VAL A N 1
ATOM 2240 C CA . VAL A 1 300 ? -5.018 0.148 -15.266 1.00 94.81 300 VAL A CA 1
ATOM 2241 C C . VAL A 1 300 ? -6.368 -0.421 -14.833 1.00 94.81 300 VAL A C 1
ATOM 2243 O O . VAL A 1 300 ? -6.650 -1.577 -15.128 1.00 94.81 300 VAL A O 1
ATOM 2246 N N . ILE A 1 301 ? -7.243 0.381 -14.221 1.00 94.06 301 ILE A N 1
ATOM 2247 C CA . ILE A 1 301 ? -8.581 -0.066 -13.795 1.00 94.06 301 ILE A CA 1
ATOM 2248 C C . ILE A 1 301 ? -9.408 -0.579 -14.990 1.00 94.06 301 ILE A C 1
ATOM 2250 O O . ILE A 1 301 ? -10.063 -1.619 -14.885 1.00 94.06 301 ILE A O 1
ATOM 2254 N N . GLN A 1 302 ? -9.322 0.088 -16.145 1.00 93.81 302 GLN A N 1
ATOM 2255 C CA . GLN A 1 302 ? -9.991 -0.340 -17.373 1.00 93.81 302 GLN A CA 1
ATOM 2256 C C . GLN A 1 302 ? -9.481 -1.689 -17.878 1.00 93.81 302 GLN A C 1
ATOM 2258 O O . GLN A 1 302 ? -10.278 -2.568 -18.209 1.00 93.81 302 GLN A O 1
ATOM 2263 N N . LYS A 1 303 ? -8.159 -1.893 -17.883 1.00 92.12 303 LYS A N 1
ATOM 2264 C CA . LYS A 1 303 ? -7.550 -3.183 -18.236 1.00 92.12 303 LYS A CA 1
ATOM 2265 C C . LYS A 1 303 ? -7.957 -4.289 -17.272 1.00 92.12 303 LYS A C 1
ATOM 2267 O O . LYS A 1 303 ? -8.147 -5.415 -17.709 1.00 92.12 303 LYS A O 1
ATOM 2272 N N . LEU A 1 304 ? -8.160 -3.971 -15.994 1.00 88.69 304 LEU A N 1
ATOM 2273 C CA . LEU A 1 304 ? -8.661 -4.913 -14.988 1.00 88.69 304 LEU A CA 1
ATOM 2274 C C . LEU A 1 304 ? -10.150 -5.277 -15.173 1.00 88.69 304 LEU A C 1
ATOM 2276 O O . LEU A 1 304 ? -10.678 -6.069 -14.395 1.00 88.69 304 LEU A O 1
ATOM 2280 N N . GLY A 1 305 ? -10.815 -4.744 -16.204 1.00 89.50 305 GLY A N 1
ATOM 2281 C CA . GLY A 1 305 ? -12.162 -5.136 -16.619 1.00 89.50 305 GLY A CA 1
ATOM 2282 C C . GLY A 1 305 ? -13.278 -4.212 -16.134 1.00 89.50 305 GLY A C 1
ATOM 2283 O O . GLY A 1 305 ? -14.450 -4.555 -16.289 1.00 89.50 305 GLY A O 1
ATOM 2284 N N . TYR A 1 306 ? -12.948 -3.051 -15.563 1.00 90.69 306 TYR A N 1
ATOM 2285 C CA . TYR A 1 306 ? -13.944 -2.100 -15.077 1.00 90.69 306 TYR A CA 1
ATOM 2286 C C . TYR A 1 306 ? -14.113 -0.922 -16.042 1.00 90.69 306 TYR A C 1
ATOM 2288 O O . TYR A 1 306 ? -13.126 -0.285 -16.393 1.00 90.69 306 TYR A O 1
ATOM 2296 N N . PRO A 1 307 ? -15.336 -0.573 -16.469 1.00 93.88 307 PRO A N 1
ATOM 2297 C CA . PRO A 1 307 ? -15.543 0.629 -17.269 1.00 93.88 307 PRO A CA 1
ATOM 2298 C C . PRO A 1 307 ? -15.189 1.874 -16.447 1.00 93.88 307 PRO A C 1
ATOM 2300 O O . PRO A 1 307 ? -15.719 2.054 -15.352 1.00 93.88 307 PRO A O 1
ATOM 2303 N N . VAL A 1 308 ? -14.299 2.722 -16.974 1.00 95.31 308 VAL A N 1
ATOM 2304 C CA . VAL A 1 308 ? -13.868 3.967 -16.322 1.00 95.31 308 VAL A CA 1
ATOM 2305 C C . VAL A 1 308 ? -14.205 5.168 -17.195 1.00 95.31 308 VAL A C 1
ATOM 2307 O O . VAL A 1 308 ? -13.867 5.196 -18.378 1.00 95.31 308 VAL A O 1
ATOM 2310 N N . ARG A 1 309 ? -14.807 6.190 -16.588 1.00 95.56 309 ARG A N 1
ATOM 2311 C CA . ARG A 1 309 ? -15.028 7.511 -17.174 1.00 95.56 309 ARG A CA 1
ATOM 2312 C C . ARG A 1 309 ? -14.284 8.561 -16.363 1.00 95.56 309 ARG A C 1
ATOM 2314 O O . ARG A 1 309 ? -14.413 8.625 -15.145 1.00 95.56 309 ARG A O 1
ATOM 2321 N N . VAL A 1 310 ? -13.519 9.401 -17.049 1.00 93.50 310 VAL A N 1
ATOM 2322 C CA . VAL A 1 310 ? -12.799 10.519 -16.431 1.00 93.50 310 VAL A CA 1
ATOM 2323 C C . VAL A 1 310 ? -13.680 11.759 -16.523 1.00 93.50 310 VAL A C 1
ATOM 2325 O O . VAL A 1 310 ? -14.083 12.151 -17.617 1.00 93.50 310 VAL A O 1
ATOM 2328 N N . GLN A 1 311 ? -13.991 12.359 -15.380 1.00 91.81 311 GLN A N 1
ATOM 2329 C CA . GLN A 1 311 ? -14.830 13.547 -15.262 1.00 91.81 311 GLN A CA 1
ATOM 2330 C C . GLN A 1 311 ? -13.978 14.733 -14.808 1.00 91.81 311 GLN A C 1
ATOM 2332 O O . GLN A 1 311 ? -13.285 14.654 -13.800 1.00 91.81 311 GLN A O 1
ATOM 2337 N N . ILE A 1 312 ? -14.054 15.847 -15.535 1.00 88.38 312 ILE A N 1
ATOM 2338 C CA . ILE A 1 312 ? -13.388 17.095 -15.146 1.00 88.38 312 ILE A CA 1
ATOM 2339 C C . ILE A 1 312 ? -14.338 17.905 -14.257 1.00 88.38 312 ILE A C 1
ATOM 2341 O O . ILE A 1 312 ? -15.464 18.199 -14.663 1.00 88.38 312 ILE A O 1
ATOM 2345 N N . GLY A 1 313 ? -13.879 18.286 -13.065 1.00 86.44 313 GLY A N 1
ATOM 2346 C CA . GLY A 1 313 ? -14.674 18.998 -12.061 1.00 86.44 313 GLY A CA 1
ATOM 2347 C C . GLY A 1 313 ? -15.717 18.115 -11.363 1.00 86.44 313 GLY A C 1
ATOM 2348 O O . GLY A 1 313 ? -15.923 16.961 -11.735 1.00 86.44 313 GLY A O 1
ATOM 2349 N N . MET A 1 314 ? -16.382 18.650 -10.334 1.00 88.75 314 MET A N 1
ATOM 2350 C CA . MET A 1 314 ? -17.317 17.855 -9.530 1.00 88.75 314 MET A CA 1
ATOM 2351 C C . MET A 1 314 ? -18.528 17.373 -10.338 1.00 88.75 314 MET A C 1
ATOM 2353 O O . MET A 1 314 ? -19.130 18.170 -11.066 1.00 88.75 314 MET A O 1
ATOM 2357 N N . PRO A 1 315 ? -18.947 16.107 -10.158 1.00 93.25 315 PRO A N 1
ATOM 2358 C CA . PRO A 1 315 ? -20.083 15.559 -10.880 1.00 93.25 315 PRO A CA 1
ATOM 2359 C C . PRO A 1 315 ? -21.415 16.148 -10.404 1.00 93.25 315 PRO A C 1
ATOM 2361 O O . PRO A 1 315 ? -21.599 16.438 -9.220 1.00 93.25 315 PRO A O 1
ATOM 2364 N N . THR A 1 316 ? -22.368 16.291 -11.325 1.00 94.62 316 THR A N 1
ATOM 2365 C CA . THR A 1 316 ? -23.768 16.610 -11.006 1.00 94.62 316 THR A CA 1
ATOM 2366 C C . THR A 1 316 ? -24.565 15.344 -10.689 1.00 94.62 316 THR A C 1
ATOM 2368 O O . THR A 1 316 ? -24.128 14.229 -10.978 1.00 94.62 316 THR A O 1
ATOM 2371 N N . ALA A 1 317 ? -25.767 15.500 -10.129 1.00 95.00 317 ALA A N 1
ATOM 2372 C CA . ALA A 1 317 ? -26.653 14.373 -9.832 1.00 95.00 317 ALA A CA 1
ATOM 2373 C C . ALA A 1 317 ? -26.973 13.533 -11.083 1.00 95.00 317 ALA A C 1
ATOM 2375 O O . ALA A 1 317 ? -26.987 12.307 -11.023 1.00 95.00 317 ALA A O 1
ATOM 2376 N N . GLU A 1 318 ? -27.164 14.179 -12.235 1.00 95.69 318 GLU A N 1
ATOM 2377 C CA . GLU A 1 318 ? -27.463 13.515 -13.507 1.00 95.69 318 GLU A CA 1
ATOM 2378 C C . GLU A 1 318 ? -26.289 12.665 -14.001 1.00 95.69 318 GLU A C 1
ATOM 2380 O O . GLU A 1 318 ? -26.488 11.601 -14.582 1.00 95.69 318 GLU A O 1
ATOM 2385 N N . GLN A 1 319 ? -25.053 13.106 -13.751 1.00 95.38 319 GLN A N 1
ATOM 2386 C CA . GLN A 1 319 ? -23.854 12.383 -14.173 1.00 95.38 319 GLN A CA 1
ATOM 2387 C C . GLN A 1 319 ? -23.597 11.121 -13.336 1.00 95.38 319 GLN A C 1
ATOM 2389 O O . GLN A 1 319 ? -22.865 10.243 -13.800 1.00 95.38 319 GLN A O 1
ATOM 2394 N N . LEU A 1 320 ? -24.203 11.023 -12.146 1.00 95.94 320 LEU A N 1
ATOM 2395 C CA . LEU A 1 320 ? -24.011 9.941 -11.177 1.00 95.94 320 LEU A CA 1
ATOM 2396 C C . LEU A 1 320 ? -24.981 8.756 -11.347 1.00 95.94 320 LEU A C 1
ATOM 2398 O O . LEU A 1 320 ? -24.780 7.737 -10.695 1.00 95.94 320 LEU A O 1
ATOM 2402 N N . ILE A 1 321 ? -25.998 8.851 -12.216 1.00 91.81 321 ILE A N 1
ATOM 2403 C CA . ILE A 1 321 ? -27.094 7.860 -12.323 1.00 91.81 321 ILE A CA 1
ATOM 2404 C C . ILE A 1 321 ? -26.594 6.428 -12.591 1.00 91.81 321 ILE A C 1
ATOM 2406 O O . ILE A 1 321 ? -27.073 5.489 -11.958 1.00 91.81 321 ILE A O 1
ATOM 2410 N N . ASP A 1 322 ? -25.615 6.263 -13.483 1.00 89.75 322 ASP A N 1
ATOM 2411 C CA . ASP A 1 322 ? -25.075 4.949 -13.881 1.00 89.75 322 ASP A CA 1
ATOM 2412 C C . ASP A 1 322 ? -23.707 4.638 -13.251 1.00 89.75 322 ASP A C 1
ATOM 2414 O O . ASP A 1 322 ? -23.064 3.624 -13.550 1.00 89.75 322 ASP A O 1
ATOM 2418 N N . VAL A 1 323 ? -23.251 5.518 -12.360 1.00 95.19 323 VAL A N 1
ATOM 2419 C CA . VAL A 1 323 ? -21.965 5.386 -11.683 1.00 95.19 323 VAL A CA 1
ATOM 2420 C C . VAL A 1 323 ? -22.135 4.482 -10.472 1.00 95.19 323 VAL A C 1
ATOM 2422 O O . VAL A 1 323 ? -23.096 4.586 -9.717 1.00 95.19 323 VAL A O 1
ATOM 2425 N N . ARG A 1 324 ? -21.180 3.581 -10.248 1.00 94.00 324 ARG A N 1
ATOM 2426 C CA . ARG A 1 324 ? -21.126 2.754 -9.037 1.00 94.00 324 ARG A CA 1
ATOM 2427 C C . ARG A 1 324 ? -20.107 3.266 -8.039 1.00 94.00 324 ARG A C 1
ATOM 2429 O O . ARG A 1 324 ? -20.373 3.256 -6.837 1.00 94.00 324 ARG A O 1
ATOM 2436 N N . VAL A 1 325 ? -18.953 3.688 -8.542 1.00 96.62 325 VAL A N 1
ATOM 2437 C CA . VAL A 1 325 ? -17.834 4.162 -7.732 1.00 96.62 325 VAL A CA 1
ATOM 2438 C C . VAL A 1 325 ? -17.375 5.505 -8.271 1.00 96.62 325 VAL A C 1
ATOM 2440 O O . VAL A 1 325 ? -17.097 5.623 -9.460 1.00 96.62 325 VAL A O 1
ATOM 2443 N N . VAL A 1 326 ? -17.269 6.498 -7.396 1.00 97.31 326 VAL A N 1
ATOM 2444 C CA . VAL A 1 326 ? -16.597 7.768 -7.676 1.00 97.31 326 VAL A CA 1
ATOM 2445 C C . VAL A 1 326 ? -15.228 7.740 -7.003 1.00 97.31 326 VAL A C 1
ATOM 2447 O O . VAL A 1 326 ? -15.133 7.406 -5.825 1.00 97.31 326 VAL A O 1
ATOM 2450 N N . ILE A 1 327 ? -14.174 8.085 -7.736 1.00 96.06 327 ILE A N 1
ATOM 2451 C CA . ILE A 1 327 ? -12.806 8.209 -7.230 1.00 96.06 327 ILE A CA 1
ATOM 2452 C C . ILE A 1 327 ? -12.413 9.688 -7.249 1.00 96.06 327 ILE A C 1
ATOM 2454 O O . ILE A 1 327 ? -12.501 10.329 -8.298 1.00 96.06 327 ILE A O 1
ATOM 2458 N N . LEU A 1 328 ? -11.976 10.219 -6.106 1.00 92.81 328 LEU A N 1
ATOM 2459 C CA . LEU A 1 328 ? -11.542 11.605 -5.931 1.00 92.81 328 LEU A CA 1
ATOM 2460 C C . LEU A 1 328 ? -10.072 11.685 -5.510 1.00 92.81 328 LEU A C 1
ATOM 2462 O O . LEU A 1 328 ? -9.650 10.990 -4.584 1.00 92.81 328 LEU A O 1
ATOM 2466 N N . PHE A 1 329 ? -9.341 12.614 -6.122 1.00 87.31 329 PHE A N 1
ATOM 2467 C CA . PHE A 1 329 ? -7.972 12.977 -5.758 1.00 87.31 329 PHE A CA 1
ATOM 2468 C C . PHE A 1 329 ? -7.950 14.421 -5.286 1.00 87.31 329 PHE A C 1
ATOM 2470 O O . PHE A 1 329 ? -8.347 15.292 -6.056 1.00 87.31 329 PHE A O 1
ATOM 2477 N N . ALA A 1 330 ? -7.502 14.644 -4.046 1.00 72.94 330 ALA A N 1
ATOM 2478 C CA . ALA A 1 330 ? -7.090 15.946 -3.508 1.00 72.94 330 ALA A CA 1
ATOM 2479 C C . ALA A 1 330 ? -7.838 17.166 -4.098 1.00 72.94 330 ALA A C 1
ATOM 2481 O O . ALA A 1 330 ? -7.245 18.015 -4.764 1.00 72.94 330 ALA A O 1
ATOM 2482 N N . PRO A 1 331 ? -9.163 17.238 -3.925 1.00 78.00 331 PRO A N 1
ATOM 2483 C CA . PRO A 1 331 ? -9.962 18.217 -4.633 1.00 78.00 331 PRO A CA 1
ATOM 2484 C C . PRO A 1 331 ? -9.792 19.622 -4.035 1.00 78.00 331 PRO A C 1
ATOM 2486 O O . PRO A 1 331 ? -9.646 19.753 -2.826 1.00 78.00 331 PRO A O 1
ATOM 2489 N N . SER A 1 332 ? -9.826 20.684 -4.846 1.00 74.81 332 SER A N 1
ATOM 2490 C CA . SER A 1 332 ? -9.453 22.040 -4.401 1.00 74.81 332 SER A CA 1
ATOM 2491 C C . SER A 1 332 ? -10.615 22.896 -3.868 1.00 74.81 332 SER A C 1
ATOM 2493 O O . SER A 1 332 ? -11.792 22.631 -4.122 1.00 74.81 332 SER A O 1
ATOM 2495 N N . ALA A 1 333 ? -10.294 23.989 -3.160 1.00 66.50 333 ALA A N 1
ATOM 2496 C CA . ALA A 1 333 ? -11.263 24.957 -2.624 1.00 66.50 333 ALA A CA 1
ATOM 2497 C C . ALA A 1 333 ? -12.196 25.568 -3.669 1.00 66.50 333 ALA A C 1
ATOM 2499 O O . ALA A 1 333 ? -13.304 25.979 -3.325 1.00 66.50 333 ALA A O 1
ATOM 2500 N N . THR A 1 334 ? -11.792 25.655 -4.937 1.00 70.31 334 THR A N 1
ATOM 2501 C CA . THR A 1 334 ? -12.674 26.213 -5.972 1.00 70.31 334 THR A CA 1
ATOM 2502 C C . THR A 1 334 ? -13.922 25.354 -6.157 1.00 70.31 334 THR A C 1
ATOM 2504 O O . THR A 1 334 ? -14.990 25.884 -6.464 1.00 70.31 334 THR A O 1
ATOM 2507 N N . TRP A 1 335 ? -13.846 24.060 -5.843 1.00 73.62 335 TRP A N 1
ATOM 2508 C CA . TRP A 1 335 ? -14.988 23.149 -5.858 1.00 73.62 335 TRP A CA 1
ATOM 2509 C C . TRP A 1 335 ? -15.935 23.368 -4.674 1.00 73.62 335 TRP A C 1
ATOM 2511 O O . TRP A 1 335 ? -17.106 23.012 -4.765 1.00 73.62 335 TRP A O 1
ATOM 2521 N N . ALA A 1 336 ? -15.490 24.023 -3.595 1.00 65.69 336 ALA A N 1
ATOM 2522 C CA . ALA A 1 336 ? -16.370 24.404 -2.487 1.00 65.69 336 ALA A CA 1
ATOM 2523 C C . ALA A 1 336 ? -17.464 25.394 -2.927 1.00 65.69 336 ALA A C 1
ATOM 2525 O O . ALA A 1 336 ? -18.513 25.487 -2.297 1.00 65.69 336 ALA A O 1
ATOM 2526 N N . THR A 1 337 ? -17.265 26.100 -4.047 1.00 73.06 337 THR A N 1
ATOM 2527 C CA . THR A 1 337 ? -18.312 26.940 -4.651 1.00 73.06 337 THR A CA 1
ATOM 2528 C C . THR A 1 337 ? -19.424 26.123 -5.329 1.00 73.06 337 THR A C 1
ATOM 2530 O O . THR A 1 337 ? -20.497 26.656 -5.606 1.00 73.06 337 THR A O 1
ATOM 2533 N N . GLN A 1 338 ? -19.221 24.815 -5.540 1.00 80.88 338 GLN A N 1
ATOM 2534 C CA . GLN A 1 338 ? -20.155 23.886 -6.185 1.00 80.88 338 GLN A CA 1
ATOM 2535 C C . GLN A 1 338 ? -20.962 23.078 -5.153 1.00 80.88 338 GLN A C 1
ATOM 2537 O O . GLN A 1 338 ? -21.018 21.847 -5.198 1.00 80.88 338 GLN A O 1
ATOM 2542 N N . GLN A 1 339 ? -21.619 23.770 -4.217 1.00 86.56 339 GLN A N 1
ATOM 2543 C CA . GLN A 1 339 ? -22.348 23.140 -3.105 1.00 86.56 339 GLN A CA 1
ATOM 2544 C C . GLN A 1 339 ? -23.387 22.101 -3.561 1.00 86.56 339 GLN A C 1
ATOM 2546 O O . GLN A 1 339 ? -23.555 21.067 -2.917 1.00 86.56 339 GLN A O 1
ATOM 2551 N N . SER A 1 340 ? -24.071 22.342 -4.683 1.00 89.94 340 SER A N 1
ATOM 2552 C CA . SER A 1 340 ? -25.039 21.393 -5.246 1.00 89.94 340 SER A CA 1
ATOM 2553 C C . SER A 1 340 ? -24.395 20.064 -5.645 1.00 89.94 340 SER A C 1
ATOM 2555 O O . SER A 1 340 ? -24.988 19.014 -5.415 1.00 89.94 340 SER A O 1
ATOM 2557 N N . SER A 1 341 ? -23.182 20.095 -6.201 1.00 91.44 341 SER A N 1
ATOM 2558 C CA . SER A 1 341 ? -22.447 18.893 -6.603 1.00 91.44 341 SER A CA 1
ATOM 2559 C C . SER A 1 341 ? -21.924 18.120 -5.391 1.00 91.44 341 SER A C 1
ATOM 2561 O O . SER A 1 341 ? -21.968 16.893 -5.377 1.00 91.44 341 SER A O 1
ATOM 2563 N N . LEU A 1 342 ? -21.498 18.822 -4.333 1.00 92.06 342 LEU A N 1
ATOM 2564 C CA . LEU A 1 342 ? -21.128 18.191 -3.060 1.00 92.06 342 LEU A CA 1
ATOM 2565 C C . LEU A 1 342 ? -22.315 17.444 -2.439 1.00 92.06 342 LEU A C 1
ATOM 2567 O O . LEU A 1 342 ? -22.184 16.277 -2.072 1.00 92.06 342 LEU A O 1
ATOM 2571 N N . ILE A 1 343 ? -23.485 18.089 -2.384 1.00 94.50 343 ILE A N 1
ATOM 2572 C CA . ILE A 1 343 ? -24.722 17.468 -1.889 1.00 94.50 343 ILE A CA 1
ATOM 2573 C C . ILE A 1 343 ? -25.116 16.275 -2.766 1.00 94.50 343 ILE A C 1
ATOM 2575 O O . ILE A 1 343 ? -25.467 15.223 -2.236 1.00 94.50 343 ILE A O 1
ATOM 2579 N N . ALA A 1 344 ? -25.024 16.406 -4.094 1.00 95.94 344 ALA A N 1
ATOM 2580 C CA . ALA A 1 344 ? -25.320 15.314 -5.019 1.00 95.94 344 ALA A CA 1
ATOM 2581 C C . ALA A 1 344 ? -24.413 14.099 -4.779 1.00 95.94 344 ALA A C 1
ATOM 2583 O O . ALA A 1 344 ? -24.898 12.970 -4.745 1.00 95.94 344 ALA A O 1
ATOM 2584 N N . LEU A 1 345 ? -23.117 14.322 -4.547 1.00 96.25 345 LEU A N 1
ATOM 2585 C CA . LEU A 1 345 ? -22.172 13.246 -4.270 1.00 96.25 345 LEU A CA 1
ATOM 2586 C C . LEU A 1 345 ? -22.422 12.583 -2.906 1.00 96.25 345 LEU A C 1
ATOM 2588 O O . LEU A 1 345 ? -22.357 11.360 -2.793 1.00 96.25 345 LEU A O 1
ATOM 2592 N N . GLN A 1 346 ? -22.749 13.366 -1.875 1.00 97.12 346 GLN A N 1
ATOM 2593 C CA . GLN A 1 346 ? -23.134 12.821 -0.569 1.00 97.12 346 GLN A CA 1
ATOM 2594 C C . GLN A 1 346 ? -24.398 11.966 -0.677 1.00 97.12 346 GLN A C 1
ATOM 2596 O O . GLN A 1 346 ? -24.433 10.846 -0.164 1.00 97.12 346 GLN A O 1
ATOM 2601 N N . GLN A 1 347 ? -25.412 12.469 -1.384 1.00 97.19 347 GLN A N 1
ATOM 2602 C CA . GLN A 1 347 ? -26.668 11.762 -1.603 1.00 97.19 347 GLN A CA 1
ATOM 2603 C C . GLN A 1 347 ? -26.454 10.475 -2.408 1.00 97.19 347 GLN A C 1
ATOM 2605 O O . GLN A 1 347 ? -26.960 9.429 -2.018 1.00 97.19 347 GLN A O 1
ATOM 2610 N N . PHE A 1 348 ? -25.619 10.514 -3.449 1.00 97.00 348 PHE A N 1
ATOM 2611 C CA . PHE A 1 348 ? -25.214 9.336 -4.218 1.00 97.00 348 PHE A CA 1
ATOM 2612 C C . PHE A 1 348 ? -24.659 8.213 -3.331 1.00 97.00 348 PHE A C 1
ATOM 2614 O O . PHE A 1 348 ? -25.057 7.055 -3.472 1.00 97.00 348 PHE A O 1
ATOM 2621 N N . VAL A 1 349 ? -23.776 8.543 -2.384 1.00 96.88 349 VAL A N 1
ATOM 2622 C CA . VAL A 1 349 ? -23.238 7.561 -1.432 1.00 96.88 349 VAL A CA 1
ATOM 2623 C C . VAL A 1 349 ? -24.331 7.051 -0.488 1.00 96.88 349 VAL A C 1
ATOM 2625 O O . VAL A 1 349 ? -24.429 5.848 -0.247 1.00 96.88 349 VAL A O 1
ATOM 2628 N N . ILE A 1 350 ? -25.181 7.940 0.034 1.00 95.38 350 ILE A N 1
ATOM 2629 C CA . ILE A 1 350 ? -26.301 7.570 0.915 1.00 95.38 350 ILE A CA 1
ATOM 2630 C C . ILE A 1 350 ? -27.271 6.609 0.210 1.00 95.38 350 ILE A C 1
ATOM 2632 O O . ILE A 1 350 ? -27.740 5.662 0.841 1.00 95.38 350 ILE A O 1
ATOM 2636 N N . ASP A 1 351 ? -27.499 6.797 -1.090 1.00 94.25 351 ASP A N 1
ATOM 2637 C CA . ASP A 1 351 ? -28.399 5.987 -1.922 1.00 94.25 351 ASP A CA 1
ATOM 2638 C C . ASP A 1 351 ? -27.788 4.656 -2.386 1.00 94.25 351 ASP A C 1
ATOM 2640 O O . ASP A 1 351 ? -28.428 3.875 -3.093 1.00 94.25 351 ASP A O 1
ATOM 2644 N N . GLY A 1 352 ? -26.564 4.350 -1.954 1.00 93.12 352 GLY A N 1
ATOM 2645 C CA . GLY A 1 352 ? -25.926 3.061 -2.193 1.00 93.12 352 GLY A CA 1
ATOM 2646 C C . GLY A 1 352 ? -24.690 3.118 -3.082 1.00 93.12 352 GLY A C 1
ATOM 2647 O O . GLY A 1 352 ? -24.046 2.080 -3.244 1.00 93.12 352 GLY A O 1
ATOM 2648 N N . GLY A 1 353 ? -24.351 4.277 -3.652 1.00 95.44 353 GLY A N 1
ATOM 2649 C CA . GLY A 1 353 ? -23.108 4.514 -4.383 1.00 95.44 353 GLY A CA 1
ATOM 2650 C C . GLY A 1 353 ? -21.869 4.417 -3.491 1.00 95.44 353 GLY A C 1
ATOM 2651 O O . GLY A 1 353 ? -21.966 4.393 -2.261 1.00 95.44 353 GLY A O 1
ATOM 2652 N N . SER A 1 354 ? -20.690 4.340 -4.106 1.00 97.00 354 SER A N 1
ATOM 2653 C CA . SER A 1 354 ? -19.430 4.268 -3.363 1.00 97.00 354 SER A CA 1
ATOM 2654 C C . SER A 1 354 ? -18.454 5.368 -3.736 1.00 97.00 354 SER A C 1
ATOM 2656 O O . SER A 1 354 ? -18.373 5.780 -4.889 1.00 97.00 354 SER A O 1
ATOM 2658 N N . LEU A 1 355 ? -17.691 5.822 -2.749 1.00 97.56 355 LEU A N 1
ATOM 2659 C CA . LEU A 1 355 ? -16.718 6.895 -2.871 1.00 97.56 355 LEU A CA 1
ATOM 2660 C C . LEU A 1 355 ? -15.343 6.406 -2.408 1.00 97.56 355 LEU A C 1
ATOM 2662 O O . LEU A 1 355 ? -15.197 5.914 -1.291 1.00 97.56 355 LEU A O 1
ATOM 2666 N N . LEU A 1 356 ? -14.337 6.560 -3.261 1.00 97.62 356 LEU A N 1
ATOM 2667 C CA . LEU A 1 356 ? -12.931 6.359 -2.934 1.00 97.62 356 LEU A CA 1
ATOM 2668 C C . LEU A 1 356 ? -12.233 7.713 -2.942 1.00 97.62 356 LEU A C 1
ATOM 2670 O O . LEU A 1 356 ? -12.271 8.419 -3.946 1.00 97.62 356 LEU A O 1
ATOM 2674 N N . VAL A 1 357 ? -11.611 8.076 -1.830 1.00 96.19 357 VAL A N 1
ATOM 2675 C CA . VAL A 1 357 ? -10.925 9.358 -1.672 1.00 96.19 357 VAL A CA 1
ATOM 2676 C C . VAL A 1 357 ? -9.458 9.119 -1.371 1.00 96.19 357 VAL A C 1
ATOM 2678 O O . VAL A 1 357 ? -9.120 8.385 -0.440 1.00 96.19 357 VAL A O 1
ATOM 2681 N N . PHE A 1 358 ? -8.601 9.798 -2.120 1.00 94.12 358 PHE A N 1
ATOM 2682 C CA . PHE A 1 358 ? -7.185 9.927 -1.816 1.00 94.12 358 PHE A CA 1
ATOM 2683 C C . PHE A 1 358 ? -6.924 11.353 -1.328 1.00 94.12 358 PHE A C 1
ATOM 2685 O O . PHE A 1 358 ? -7.023 12.319 -2.092 1.00 94.12 358 PHE A O 1
ATOM 2692 N N . ALA A 1 359 ? -6.684 11.469 -0.026 1.00 93.50 359 ALA A N 1
ATOM 2693 C CA . ALA A 1 359 ? -6.329 12.707 0.648 1.00 93.50 359 ALA A CA 1
ATOM 2694 C C . ALA A 1 359 ? -4.812 12.939 0.598 1.00 93.50 359 ALA A C 1
ATOM 2696 O O . ALA A 1 359 ? -4.050 12.060 0.199 1.00 93.50 359 ALA A O 1
ATOM 2697 N N . GLU A 1 360 ? -4.387 14.139 0.981 1.00 89.69 360 GLU A N 1
ATOM 2698 C CA . GLU A 1 360 ? -2.988 14.554 0.961 1.00 89.69 360 GLU A CA 1
ATOM 2699 C C . GLU A 1 360 ? -2.686 15.539 2.101 1.00 89.69 360 GLU A C 1
ATOM 2701 O O . GLU A 1 360 ? -3.601 16.160 2.645 1.00 89.69 360 GLU A O 1
ATOM 2706 N N . HIS A 1 361 ? -1.414 15.621 2.499 1.00 90.94 361 HIS A N 1
ATOM 2707 C CA . HIS A 1 361 ? -0.955 16.304 3.717 1.00 90.94 361 HIS A CA 1
ATOM 2708 C C . HIS A 1 361 ? -0.778 17.816 3.567 1.00 90.94 361 HIS A C 1
ATOM 2710 O O . HIS A 1 361 ? -0.799 18.541 4.559 1.00 90.94 361 HIS A O 1
ATOM 2716 N N . THR A 1 362 ? -0.603 18.318 2.345 1.00 87.44 362 THR A N 1
ATOM 2717 C CA . THR A 1 362 ? -0.246 19.722 2.117 1.00 87.44 362 THR A CA 1
ATOM 2718 C C . THR A 1 362 ? -1.427 20.662 2.364 1.00 87.44 362 THR A C 1
ATOM 2720 O O . THR A 1 362 ? -1.234 21.863 2.547 1.00 87.44 362 THR A O 1
ATOM 2723 N N . ASN A 1 363 ? -2.661 20.124 2.371 1.00 86.12 363 ASN A N 1
ATOM 2724 C CA . ASN A 1 363 ? -3.917 20.885 2.387 1.00 86.12 363 ASN A CA 1
ATOM 2725 C C . ASN A 1 363 ? -3.881 22.044 1.377 1.00 86.12 363 ASN A C 1
ATOM 2727 O O . ASN A 1 363 ? -4.431 23.131 1.604 1.00 86.12 363 ASN A O 1
ATOM 2731 N N . TYR A 1 364 ? -3.189 21.818 0.262 1.00 84.69 364 TYR A N 1
ATOM 2732 C CA . TYR A 1 364 ? -2.959 22.826 -0.744 1.00 84.69 364 TYR A CA 1
ATOM 2733 C C . TYR A 1 364 ? -4.305 23.241 -1.338 1.00 84.69 364 TYR A C 1
ATOM 2735 O O . TYR A 1 364 ? -5.185 22.417 -1.590 1.00 84.69 364 TYR A O 1
ATOM 2743 N N . GLN A 1 365 ? -4.512 24.551 -1.490 1.00 84.31 365 GLN A N 1
ATOM 2744 C CA . GLN A 1 365 ? -5.820 25.115 -1.850 1.00 84.31 365 GLN A CA 1
ATOM 2745 C C . GLN A 1 365 ? -6.967 24.609 -0.953 1.00 84.31 365 GLN A C 1
ATOM 2747 O O . GLN A 1 365 ? -8.080 24.410 -1.434 1.00 84.31 365 GLN A O 1
ATOM 2752 N N . MET A 1 366 ? -6.720 24.409 0.345 1.00 86.94 366 MET A N 1
ATOM 2753 C CA . MET A 1 366 ? -7.709 23.951 1.332 1.00 86.94 366 MET A CA 1
ATOM 2754 C C . MET A 1 366 ? -8.356 22.596 0.991 1.00 86.94 366 MET A C 1
ATOM 2756 O O . MET A 1 366 ? -9.516 22.352 1.353 1.00 86.94 366 MET A O 1
ATOM 2760 N N . SER A 1 367 ? -7.630 21.721 0.291 1.00 87.06 367 SER A N 1
ATOM 2761 C CA . SER A 1 367 ? -8.119 20.412 -0.153 1.00 87.06 367 SER A CA 1
ATOM 2762 C C . SER A 1 367 ? -8.647 19.551 1.001 1.00 87.06 367 SER A C 1
ATOM 2764 O O . SER A 1 367 ? -9.765 19.035 0.947 1.00 87.06 367 SER A O 1
ATOM 2766 N N . GLY A 1 368 ? -7.903 19.475 2.106 1.00 89.06 368 GLY A N 1
ATOM 2767 C CA . GLY A 1 368 ? -8.271 18.749 3.320 1.00 89.06 368 GLY A CA 1
ATOM 2768 C C . GLY A 1 368 ? -9.513 19.321 4.008 1.00 89.06 368 GLY A C 1
ATOM 2769 O O . GLY A 1 368 ? -10.366 18.567 4.483 1.00 89.06 368 GLY A O 1
ATOM 2770 N N . SER A 1 369 ? -9.684 20.647 4.002 1.00 90.19 369 SER A N 1
ATOM 2771 C CA . SER A 1 369 ? -10.895 21.289 4.544 1.00 90.19 369 SER A CA 1
ATOM 2772 C C . SER A 1 369 ? -12.133 20.971 3.707 1.00 90.19 369 SER A C 1
ATOM 2774 O O . SER A 1 369 ? -13.195 20.667 4.257 1.00 90.19 369 SER A O 1
ATOM 2776 N N . MET A 1 370 ? -12.001 20.992 2.378 1.00 90.38 370 MET A N 1
ATOM 2777 C CA . MET A 1 370 ? -13.091 20.625 1.479 1.00 90.38 370 MET A CA 1
ATOM 2778 C C . MET A 1 370 ? -13.452 19.144 1.630 1.00 90.38 370 MET A C 1
ATOM 2780 O O . MET A 1 370 ? -14.624 18.816 1.827 1.00 90.38 370 MET A O 1
ATOM 2784 N N . LEU A 1 371 ? -12.453 18.257 1.630 1.00 93.25 371 LEU A N 1
ATOM 2785 C CA . LEU A 1 371 ? -12.655 16.829 1.866 1.00 93.25 371 LEU A CA 1
ATOM 2786 C C . LEU A 1 371 ? -13.343 16.569 3.202 1.00 93.25 371 LEU A C 1
ATOM 2788 O O . LEU A 1 371 ? -14.285 15.786 3.257 1.00 93.25 371 LEU A O 1
ATOM 2792 N N . THR A 1 372 ? -12.939 17.265 4.263 1.00 95.12 372 THR A N 1
ATOM 2793 C CA . THR A 1 372 ? -13.597 17.164 5.569 1.00 95.12 372 THR A CA 1
ATOM 2794 C C . THR A 1 372 ? -15.067 17.576 5.498 1.00 95.12 372 THR A C 1
ATOM 2796 O O . THR A 1 372 ? -15.914 16.903 6.080 1.00 95.12 372 THR A O 1
ATOM 2799 N N . HIS A 1 373 ? -15.411 18.625 4.746 1.00 93.38 373 HIS A N 1
ATOM 2800 C CA . HIS A 1 373 ? -16.810 19.009 4.542 1.00 93.38 373 HIS A CA 1
ATOM 2801 C C . HIS A 1 373 ? -17.599 17.952 3.752 1.00 93.38 373 HIS A C 1
ATOM 2803 O O . HIS A 1 373 ? -18.710 17.591 4.147 1.00 93.38 373 HIS A O 1
ATOM 2809 N N . LEU A 1 374 ? -17.016 17.414 2.674 1.00 94.69 374 LEU A N 1
ATOM 2810 C CA . LEU A 1 374 ? -17.612 16.340 1.879 1.00 94.69 374 LEU A CA 1
ATOM 2811 C C . LEU A 1 374 ? -17.858 15.081 2.725 1.00 94.69 374 LEU A C 1
ATOM 2813 O O . LEU A 1 374 ? -18.909 14.451 2.599 1.00 94.69 374 LEU A O 1
ATOM 2817 N N . LEU A 1 375 ? -16.905 14.735 3.591 1.00 97.25 375 LEU A N 1
ATOM 2818 C CA . LEU A 1 375 ? -16.870 13.489 4.351 1.00 97.25 375 LEU A CA 1
ATOM 2819 C C . LEU A 1 375 ? -17.570 13.554 5.718 1.00 97.25 375 LEU A C 1
ATOM 2821 O O . LEU A 1 375 ? -17.831 12.509 6.321 1.00 97.25 375 LEU A O 1
ATOM 2825 N N . ALA A 1 376 ? -17.928 14.752 6.191 1.00 96.62 376 ALA A N 1
ATOM 2826 C CA . ALA A 1 376 ? -18.562 14.962 7.491 1.00 96.62 376 ALA A CA 1
ATOM 2827 C C . ALA A 1 376 ? -19.805 14.080 7.749 1.00 96.62 376 ALA A C 1
ATOM 2829 O O . ALA A 1 376 ? -19.889 13.516 8.844 1.00 96.62 376 ALA A O 1
ATOM 2830 N N . PRO A 1 377 ? -20.740 13.867 6.792 1.00 97.56 377 PRO A N 1
ATOM 2831 C CA . PRO A 1 377 ? -21.895 12.985 7.012 1.00 97.56 377 PRO A CA 1
ATOM 2832 C C . PRO A 1 377 ? -21.521 11.523 7.278 1.00 97.56 377 PRO A C 1
ATOM 2834 O O . PRO A 1 377 ? -22.289 10.784 7.891 1.00 97.56 377 PRO A O 1
ATOM 2837 N N . PHE A 1 378 ? -20.337 11.107 6.830 1.00 97.81 378 PHE A N 1
ATOM 2838 C CA . PHE A 1 378 ? -19.810 9.754 6.993 1.00 97.81 378 PHE A CA 1
ATOM 2839 C C . PHE A 1 378 ? -18.910 9.635 8.227 1.00 97.81 378 PHE A C 1
ATOM 2841 O O . PHE A 1 378 ? -18.399 8.557 8.508 1.00 97.81 378 PHE A O 1
ATOM 2848 N N . GLY A 1 379 ? -18.728 10.724 8.982 1.00 97.69 379 GLY A N 1
ATOM 2849 C CA . GLY A 1 379 ? -17.943 10.742 10.210 1.00 97.69 379 GLY A CA 1
ATOM 2850 C C . GLY A 1 379 ? -16.433 10.664 9.991 1.00 97.69 379 GLY A C 1
ATOM 2851 O O . GLY A 1 379 ? -15.731 10.242 10.907 1.00 97.69 379 GLY A O 1
ATOM 2852 N N . ILE A 1 380 ? -15.932 11.055 8.815 1.00 98.44 380 ILE A N 1
ATOM 2853 C CA . ILE A 1 380 ? -14.500 11.074 8.484 1.00 98.44 380 ILE A CA 1
ATOM 2854 C C . ILE A 1 380 ? -14.063 12.527 8.269 1.00 98.44 380 ILE A C 1
ATOM 2856 O O . ILE A 1 380 ? -14.740 13.281 7.574 1.00 98.44 380 ILE A O 1
ATOM 2860 N N . ALA A 1 381 ? -12.932 12.916 8.850 1.00 97.75 381 ALA A N 1
ATOM 2861 C CA . ALA A 1 381 ? -12.286 14.206 8.625 1.00 97.75 381 ALA A CA 1
ATOM 2862 C C . ALA A 1 381 ? -10.804 14.002 8.291 1.00 97.75 381 ALA A C 1
ATOM 2864 O O . ALA A 1 381 ? -10.170 13.100 8.841 1.00 97.75 381 ALA A O 1
ATOM 2865 N N . VAL A 1 382 ? -10.276 14.837 7.398 1.00 96.81 382 VAL A N 1
ATOM 2866 C CA . VAL A 1 382 ? -8.863 14.855 7.001 1.00 96.81 382 VAL A CA 1
ATOM 2867 C C . VAL A 1 382 ? -8.166 15.928 7.827 1.00 96.81 382 VAL A C 1
ATOM 2869 O O . VAL A 1 382 ? -8.573 17.091 7.795 1.00 96.81 382 VAL A O 1
ATOM 2872 N N . ASN A 1 383 ? -7.151 15.541 8.593 1.00 96.44 383 ASN A N 1
ATOM 2873 C CA . ASN A 1 383 ? -6.386 16.482 9.400 1.00 96.44 383 ASN A CA 1
ATOM 2874 C C . ASN A 1 383 ? -5.356 17.213 8.522 1.00 96.44 383 ASN A C 1
ATOM 2876 O O . ASN A 1 383 ? -4.921 16.696 7.497 1.00 96.44 383 ASN A O 1
ATOM 2880 N N . PHE A 1 384 ? -4.987 18.436 8.906 1.00 95.69 384 PHE A N 1
ATOM 2881 C CA . PHE A 1 384 ? -3.884 19.156 8.269 1.00 95.69 384 PHE A CA 1
ATOM 2882 C C . PHE A 1 384 ? -2.589 18.838 9.014 1.00 95.69 384 PHE A C 1
ATOM 2884 O O . PHE A 1 384 ? -2.151 19.584 9.889 1.00 95.69 384 PHE A O 1
ATOM 2891 N N . ASP A 1 385 ? -2.043 17.670 8.717 1.00 95.56 385 ASP A N 1
ATOM 2892 C CA . ASP A 1 385 ? -0.813 17.149 9.290 1.00 95.56 385 ASP A CA 1
ATOM 2893 C C . ASP A 1 385 ? -0.092 16.244 8.286 1.00 95.56 385 ASP A C 1
ATOM 2895 O O . ASP A 1 385 ? -0.630 15.879 7.240 1.00 95.56 385 ASP A O 1
ATOM 2899 N N . THR A 1 386 ? 1.151 15.898 8.604 1.00 93.44 386 THR A N 1
ATOM 2900 C CA . THR A 1 386 ? 1.944 14.907 7.882 1.00 93.44 386 THR A CA 1
ATOM 2901 C C . THR A 1 386 ? 2.179 13.708 8.775 1.00 93.44 386 THR A C 1
ATOM 2903 O O . THR A 1 386 ? 2.740 13.807 9.866 1.00 93.44 386 THR A O 1
ATOM 2906 N N . THR A 1 387 ? 1.754 12.540 8.317 1.00 93.06 387 THR A N 1
ATOM 2907 C CA . THR A 1 387 ? 1.957 11.303 9.059 1.00 93.06 387 THR A CA 1
ATOM 2908 C C . THR A 1 387 ? 3.368 10.777 8.840 1.00 93.06 387 THR A C 1
ATOM 2910 O O . THR A 1 387 ? 3.720 10.445 7.709 1.00 93.06 387 THR A O 1
ATOM 2913 N N . ASN A 1 388 ? 4.129 10.623 9.918 1.00 87.69 388 ASN A N 1
ATOM 2914 C CA . ASN A 1 388 ? 5.497 10.121 9.889 1.00 87.69 388 ASN A CA 1
ATOM 2915 C C . ASN A 1 388 ? 5.604 8.829 10.711 1.00 87.69 388 ASN A C 1
ATOM 2917 O O . ASN A 1 388 ? 5.239 8.774 11.894 1.00 87.69 388 ASN A O 1
ATOM 2921 N N . GLY A 1 389 ? 6.093 7.766 10.072 1.00 79.44 389 GLY A N 1
ATOM 2922 C CA . GLY A 1 389 ? 6.258 6.459 10.695 1.00 79.44 389 GLY A CA 1
ATOM 2923 C C . GLY A 1 389 ? 7.491 6.398 11.590 1.00 79.44 389 GLY A C 1
ATOM 2924 O O . GLY A 1 389 ? 8.621 6.472 11.116 1.00 79.44 389 GLY A O 1
ATOM 2925 N N . GLY A 1 390 ? 7.291 6.156 12.888 1.00 61.22 390 GLY A N 1
ATOM 2926 C CA . GLY A 1 390 ? 8.383 6.002 13.855 1.00 61.22 390 GLY A CA 1
ATOM 2927 C C . GLY A 1 390 ? 9.295 4.791 13.640 1.00 61.22 390 GLY A C 1
ATOM 2928 O O . GLY A 1 390 ? 10.340 4.695 14.268 1.00 61.22 390 GLY A O 1
ATOM 2929 N N . VAL A 1 391 ? 8.891 3.840 12.787 1.00 55.47 391 VAL A N 1
ATOM 2930 C CA . VAL A 1 391 ? 9.590 2.559 12.551 1.00 55.47 391 VAL A CA 1
ATOM 2931 C C . VAL A 1 391 ? 9.926 2.360 11.054 1.00 55.47 391 VAL A C 1
ATOM 2933 O O . VAL A 1 391 ? 10.240 1.249 10.605 1.00 55.47 391 VAL A O 1
ATOM 2936 N N . GLY A 1 392 ? 9.888 3.454 10.282 1.00 58.59 392 GLY A N 1
ATOM 2937 C CA . GLY A 1 392 ? 10.128 3.517 8.836 1.00 58.59 392 GLY A CA 1
ATOM 2938 C C . GLY A 1 392 ? 8.883 3.888 8.020 1.00 58.59 392 GLY A C 1
ATOM 2939 O O . GLY A 1 392 ? 7.774 3.895 8.546 1.00 58.59 392 GLY A O 1
ATOM 2940 N N . GLU A 1 393 ? 9.090 4.170 6.731 1.00 58.47 393 GLU A N 1
ATOM 2941 C CA . GLU A 1 393 ? 8.071 4.659 5.777 1.00 58.47 393 GLU A CA 1
ATOM 2942 C C . GLU A 1 393 ? 7.181 3.542 5.178 1.00 58.47 393 GLU A C 1
ATOM 2944 O O . GLU A 1 393 ? 6.193 3.815 4.510 1.00 58.47 393 GLU A O 1
ATOM 2949 N N . ASP A 1 394 ? 7.462 2.265 5.459 1.00 65.00 394 ASP A N 1
ATOM 2950 C CA . ASP A 1 394 ? 6.634 1.143 4.981 1.00 65.00 394 ASP A CA 1
ATOM 2951 C C . ASP A 1 394 ? 5.419 0.875 5.897 1.00 65.00 394 ASP A C 1
ATOM 2953 O O . ASP A 1 394 ? 5.303 1.417 6.994 1.00 65.00 394 ASP A O 1
ATOM 2957 N N . LEU A 1 395 ? 4.585 -0.127 5.566 1.00 67.12 395 LEU A N 1
ATOM 2958 C CA . LEU A 1 395 ? 3.578 -0.701 6.489 1.00 67.12 395 LEU A CA 1
ATOM 2959 C C . LEU A 1 395 ? 4.167 -1.311 7.786 1.00 67.12 395 LEU A C 1
ATOM 2961 O O . LEU A 1 395 ? 3.458 -1.950 8.571 1.00 67.12 395 LEU A O 1
ATOM 2965 N N . ARG A 1 396 ? 5.466 -1.135 8.049 1.00 67.56 396 ARG A N 1
ATOM 2966 C CA . ARG A 1 396 ? 6.111 -1.518 9.304 1.00 67.56 396 ARG A CA 1
ATOM 2967 C C . ARG A 1 396 ? 5.514 -0.690 10.444 1.00 67.56 396 ARG A C 1
ATOM 2969 O O . ARG A 1 396 ? 5.538 0.532 10.443 1.00 67.56 396 ARG A O 1
ATOM 2976 N N . GLY A 1 397 ? 4.944 -1.375 11.433 1.00 75.31 397 GLY A N 1
ATOM 2977 C CA . GLY A 1 397 ? 4.220 -0.715 12.525 1.00 75.31 397 GLY A CA 1
ATOM 2978 C C . GLY A 1 397 ? 2.790 -0.292 12.169 1.00 75.31 397 GLY A C 1
ATOM 2979 O O . GLY A 1 397 ? 2.108 0.273 13.021 1.00 75.31 397 GLY A O 1
ATOM 2980 N N . VAL A 1 398 ? 2.290 -0.610 10.970 1.00 87.38 398 VAL A N 1
ATOM 2981 C CA . VAL A 1 398 ? 0.884 -0.395 10.615 1.00 87.38 398 VAL A CA 1
ATOM 2982 C C . VAL A 1 398 ? 0.043 -1.595 11.045 1.00 87.38 398 VAL A C 1
ATOM 2984 O O . VAL A 1 398 ? 0.362 -2.759 10.799 1.00 87.38 398 VAL A O 1
ATOM 2987 N N . ARG A 1 399 ? -1.074 -1.313 11.710 1.00 87.88 399 ARG A N 1
ATOM 2988 C CA . ARG A 1 399 ? -2.116 -2.276 12.048 1.00 87.88 399 ARG A CA 1
ATOM 2989 C C . ARG A 1 399 ? -3.197 -2.245 10.975 1.00 87.88 399 ARG A C 1
ATOM 2991 O O . ARG A 1 399 ? -3.888 -1.239 10.817 1.00 87.88 399 ARG A O 1
ATOM 2998 N N . LEU A 1 400 ? -3.384 -3.382 10.308 1.00 89.25 400 LEU A N 1
ATOM 2999 C CA . LEU A 1 400 ? -4.514 -3.604 9.410 1.00 89.25 400 LEU A CA 1
ATOM 3000 C C . LEU A 1 400 ? -5.762 -3.954 10.224 1.00 89.25 400 LEU A C 1
ATOM 3002 O O . LEU A 1 400 ? -5.809 -4.969 10.930 1.00 89.25 400 LEU A O 1
ATOM 3006 N N . TRP A 1 401 ? -6.776 -3.112 10.111 1.00 87.56 401 TRP A N 1
ATOM 3007 C CA . TRP A 1 401 ? -8.102 -3.367 10.644 1.00 87.56 401 TRP A CA 1
ATOM 3008 C C . TRP A 1 401 ? -8.914 -4.237 9.695 1.00 87.56 401 TRP A C 1
ATOM 3010 O O . TRP A 1 401 ? -8.515 -4.551 8.572 1.00 87.56 401 TRP A O 1
ATOM 3020 N N . ARG A 1 402 ? -10.055 -4.715 10.187 1.00 82.31 402 ARG A N 1
ATOM 3021 C CA . ARG A 1 402 ? -10.950 -5.509 9.359 1.00 82.31 402 ARG A CA 1
ATOM 3022 C C . ARG A 1 402 ? -11.549 -4.621 8.272 1.00 82.31 402 ARG A C 1
ATOM 3024 O O . ARG A 1 402 ? -12.287 -3.698 8.579 1.00 82.31 402 ARG A O 1
ATOM 3031 N N . SER A 1 403 ? -11.270 -5.001 7.037 1.00 84.81 403 SER A N 1
ATOM 3032 C CA . SER A 1 403 ? -11.840 -4.454 5.816 1.00 84.81 403 SER A CA 1
ATOM 3033 C C . SER A 1 403 ? -11.881 -5.571 4.770 1.00 84.81 403 SER A C 1
ATOM 3035 O O . SER A 1 403 ? -11.161 -6.569 4.898 1.00 84.81 403 SER A O 1
ATOM 3037 N N . GLU A 1 404 ? -12.701 -5.422 3.734 1.00 83.75 404 GLU A N 1
ATOM 3038 C CA . GLU A 1 404 ? -12.739 -6.364 2.605 1.00 83.75 404 GLU A CA 1
ATOM 3039 C C . GLU A 1 404 ? -11.418 -6.395 1.823 1.00 83.75 404 GLU A C 1
ATOM 3041 O O . GLU A 1 404 ? -11.085 -7.417 1.230 1.00 83.75 404 GLU A O 1
ATOM 3046 N N . ILE A 1 405 ? -10.619 -5.327 1.905 1.00 89.56 405 ILE A N 1
ATOM 3047 C CA . ILE A 1 405 ? -9.300 -5.229 1.264 1.00 89.56 405 ILE A CA 1
ATOM 3048 C C . ILE A 1 405 ? -8.140 -5.649 2.175 1.00 89.56 405 ILE A C 1
ATOM 3050 O O . ILE A 1 405 ? -6.979 -5.536 1.790 1.00 89.56 405 ILE A O 1
ATOM 3054 N N . ARG A 1 406 ? -8.420 -6.121 3.399 1.00 88.06 406 ARG A N 1
ATOM 3055 C CA . ARG A 1 406 ? -7.384 -6.402 4.407 1.00 88.06 406 ARG A CA 1
ATOM 3056 C C . ARG A 1 406 ? -6.342 -7.410 3.931 1.00 88.06 406 ARG A C 1
ATOM 3058 O O . ARG A 1 406 ? -5.156 -7.187 4.145 1.00 88.06 406 ARG A O 1
ATOM 3065 N N . GLU A 1 407 ? -6.773 -8.537 3.369 1.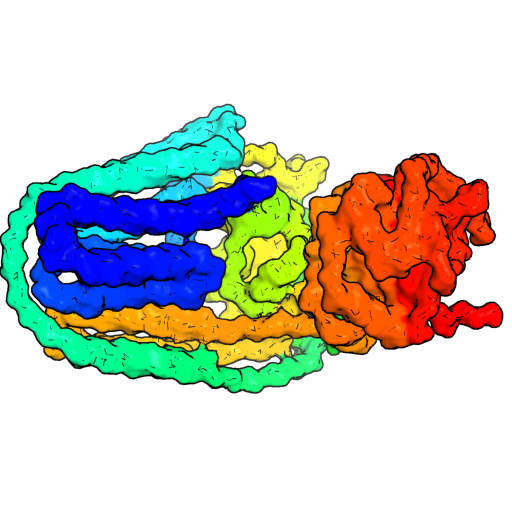00 84.38 407 GLU A N 1
ATOM 3066 C CA . GLU A 1 407 ? -5.824 -9.569 2.929 1.00 84.38 407 GLU A CA 1
ATOM 3067 C C . GLU A 1 407 ? -5.052 -9.101 1.698 1.00 84.38 407 GLU A C 1
ATOM 3069 O O . GLU A 1 407 ? -3.843 -9.261 1.663 1.00 84.38 407 GLU A O 1
ATOM 3074 N N . ALA A 1 408 ? -5.703 -8.377 0.782 1.00 88.25 408 ALA A N 1
ATOM 3075 C CA . ALA A 1 408 ? -5.012 -7.749 -0.339 1.00 88.25 408 ALA A CA 1
ATOM 3076 C C . ALA A 1 408 ? -3.883 -6.821 0.131 1.00 88.25 408 ALA A C 1
ATOM 3078 O O . ALA A 1 408 ? -2.774 -6.935 -0.367 1.00 88.25 408 ALA A O 1
ATOM 3079 N N . LEU A 1 409 ? -4.141 -5.964 1.128 1.00 89.81 409 LEU A N 1
ATOM 3080 C CA . LEU A 1 409 ? -3.129 -5.095 1.744 1.00 89.81 409 LEU A CA 1
ATOM 3081 C C . LEU A 1 409 ? -2.006 -5.875 2.440 1.00 89.81 409 LEU A C 1
ATOM 3083 O O . LEU A 1 409 ? -0.871 -5.410 2.462 1.00 89.81 409 LEU A O 1
ATOM 3087 N N . ARG A 1 410 ? -2.317 -7.031 3.038 1.00 86.25 410 ARG A N 1
ATOM 3088 C CA . ARG A 1 410 ? -1.330 -7.884 3.713 1.00 86.25 410 ARG A CA 1
ATOM 3089 C C . ARG A 1 410 ? -0.405 -8.584 2.721 1.00 86.25 410 ARG A C 1
ATOM 3091 O O . ARG A 1 410 ? 0.777 -8.729 3.013 1.00 86.25 410 ARG A O 1
ATOM 3098 N N . ASP A 1 411 ? -0.962 -9.012 1.596 1.00 85.25 411 ASP A N 1
ATOM 3099 C CA . ASP A 1 411 ? -0.265 -9.787 0.569 1.00 85.25 411 ASP A CA 1
ATOM 3100 C C . ASP A 1 411 ? 0.532 -8.889 -0.397 1.00 85.25 411 ASP A C 1
ATOM 3102 O O . ASP A 1 411 ? 1.270 -9.384 -1.249 1.00 85.25 411 ASP A O 1
ATOM 3106 N N . LEU A 1 412 ? 0.420 -7.560 -0.269 1.00 87.19 412 LEU A N 1
ATOM 3107 C CA . LEU A 1 412 ? 1.258 -6.633 -1.021 1.00 87.19 412 LEU A CA 1
ATOM 3108 C C . LEU A 1 412 ? 2.732 -6.825 -0.668 1.00 87.19 412 LEU A C 1
ATOM 3110 O O . LEU A 1 412 ? 3.117 -6.830 0.501 1.00 87.19 412 LEU A O 1
ATOM 3114 N N . ALA A 1 413 ? 3.578 -6.880 -1.697 1.00 84.88 413 ALA A N 1
ATOM 3115 C CA . ALA A 1 413 ? 5.021 -6.874 -1.493 1.00 84.88 413 ALA A CA 1
ATOM 3116 C C . ALA A 1 413 ? 5.497 -5.562 -0.851 1.00 84.88 413 ALA A C 1
ATOM 3118 O O . ALA A 1 413 ? 6.393 -5.573 -0.011 1.00 84.88 413 ALA A O 1
ATOM 3119 N N . ALA A 1 414 ? 4.881 -4.448 -1.249 1.00 86.31 414 ALA A N 1
ATOM 3120 C CA . ALA A 1 414 ? 5.085 -3.128 -0.681 1.00 86.31 414 ALA A CA 1
ATOM 3121 C C . ALA A 1 414 ? 3.794 -2.321 -0.784 1.00 86.31 414 ALA A C 1
ATOM 3123 O O . ALA A 1 414 ? 3.018 -2.485 -1.724 1.00 86.31 414 ALA A O 1
ATOM 3124 N N . PHE A 1 415 ? 3.610 -1.395 0.143 1.00 89.50 415 PHE A N 1
ATOM 3125 C CA . PHE A 1 415 ? 2.615 -0.344 0.018 1.00 89.50 415 PHE A CA 1
ATOM 3126 C C . PHE A 1 415 ? 3.369 0.969 0.215 1.00 89.50 415 PHE A C 1
ATOM 3128 O O . PHE A 1 415 ? 3.697 1.285 1.361 1.00 89.50 415 PHE A O 1
ATOM 3135 N N . PRO A 1 416 ? 3.740 1.656 -0.882 1.00 88.69 416 PRO A N 1
ATOM 3136 C CA . PRO A 1 416 ? 4.603 2.828 -0.837 1.00 88.69 416 PRO A CA 1
ATOM 3137 C C . PRO A 1 416 ? 3.817 4.024 -0.302 1.00 88.69 416 PRO A C 1
ATOM 3139 O O . PRO A 1 416 ? 3.315 4.867 -1.043 1.00 88.69 416 PRO A O 1
ATOM 3142 N N . TYR A 1 417 ? 3.664 4.027 1.015 1.00 88.19 417 TYR A N 1
ATOM 3143 C CA . TYR A 1 417 ? 3.208 5.155 1.796 1.00 88.19 417 TYR A CA 1
ATOM 3144 C C . TYR A 1 417 ? 4.406 6.080 2.007 1.00 88.19 417 TYR A C 1
ATOM 3146 O O . TYR A 1 417 ? 5.504 5.605 2.273 1.00 88.19 417 TYR A O 1
ATOM 3154 N N . ASN A 1 418 ? 4.220 7.382 1.853 1.00 84.19 418 ASN A N 1
ATOM 3155 C CA . ASN A 1 418 ? 5.303 8.346 1.999 1.00 84.19 418 ASN A CA 1
ATOM 3156 C C . ASN A 1 418 ? 4.881 9.439 2.975 1.00 84.19 418 ASN A C 1
ATOM 3158 O O . ASN A 1 418 ? 5.303 9.440 4.129 1.00 84.19 418 ASN A O 1
ATOM 3162 N N . ARG A 1 419 ? 4.004 10.345 2.527 1.00 85.19 419 ARG A N 1
ATOM 3163 C CA . ARG A 1 419 ? 3.540 11.505 3.294 1.00 85.19 419 ARG A CA 1
ATOM 3164 C C . ARG A 1 419 ? 2.053 11.702 3.044 1.00 85.19 419 ARG A C 1
ATOM 3166 O O . ARG A 1 419 ? 1.646 12.299 2.049 1.00 85.19 419 ARG A O 1
ATOM 3173 N N . GLY A 1 420 ? 1.243 11.184 3.958 1.00 91.31 420 GLY A N 1
ATOM 3174 C CA . GLY A 1 420 ? -0.201 11.389 3.973 1.00 91.31 420 GLY A CA 1
ATOM 3175 C C . GLY A 1 420 ? -0.661 12.276 5.122 1.00 91.31 420 GLY A C 1
ATOM 3176 O O . GLY A 1 420 ? 0.113 12.593 6.020 1.00 91.31 420 GLY A O 1
ATOM 3177 N N . ALA A 1 421 ? -1.934 12.647 5.085 1.00 95.06 421 ALA A N 1
ATOM 3178 C CA . ALA A 1 421 ? -2.669 13.236 6.193 1.00 95.06 421 ALA A CA 1
ATOM 3179 C C . ALA A 1 421 ? -3.257 12.144 7.092 1.00 95.06 421 ALA A C 1
ATOM 3181 O O . ALA A 1 421 ? -3.706 11.093 6.620 1.00 95.06 421 ALA A O 1
ATOM 3182 N N . SER A 1 422 ? -3.320 12.403 8.392 1.00 96.81 422 SER A N 1
ATOM 3183 C CA . SER A 1 422 ? -4.061 11.552 9.309 1.00 96.81 422 SER A CA 1
ATOM 3184 C C . SER A 1 422 ? -5.565 11.808 9.214 1.00 96.81 422 SER A C 1
ATOM 3186 O O . SER A 1 422 ? -6.034 12.855 8.757 1.00 96.81 422 SER A O 1
ATOM 3188 N N . LEU A 1 423 ? -6.350 10.827 9.657 1.00 97.94 423 LEU A N 1
ATOM 3189 C CA . LEU A 1 423 ? -7.807 10.894 9.643 1.00 97.94 423 LEU A CA 1
ATOM 3190 C C . LEU A 1 423 ? -8.380 10.933 11.062 1.00 97.94 423 LEU A C 1
ATOM 3192 O O . LEU A 1 423 ? -7.983 10.172 11.945 1.00 97.94 423 LEU A O 1
ATOM 3196 N N . THR A 1 424 ? -9.401 11.761 11.262 1.00 97.25 424 THR A N 1
ATOM 3197 C CA . THR A 1 424 ? -10.229 11.751 12.473 1.00 97.25 424 THR A CA 1
ATOM 3198 C C . THR A 1 424 ? -11.555 11.056 12.180 1.00 97.25 424 THR A C 1
ATOM 3200 O O . THR A 1 424 ? -12.237 11.396 11.215 1.00 97.25 424 THR A O 1
ATOM 3203 N N . LEU A 1 425 ? -11.941 10.089 13.025 1.00 97.25 425 LEU A N 1
ATOM 3204 C CA . LEU A 1 425 ? -13.160 9.291 12.842 1.00 97.25 425 LEU A CA 1
ATOM 3205 C C . LEU A 1 425 ? -14.196 9.502 13.949 1.00 97.25 425 LEU A C 1
ATOM 3207 O O . LEU A 1 425 ? -13.861 9.647 15.130 1.00 97.25 425 LEU A O 1
ATOM 3211 N N . SER A 1 426 ? -15.467 9.429 13.559 1.00 95.12 426 SER A N 1
ATOM 3212 C CA . SER A 1 426 ? -16.651 9.506 14.414 1.00 95.12 426 SER A CA 1
ATOM 3213 C C . SER A 1 426 ? -17.815 8.681 13.839 1.00 95.12 426 SER A C 1
ATOM 3215 O O . SER A 1 426 ? -17.760 8.190 12.712 1.00 95.12 426 SER A O 1
ATOM 3217 N N . GLY A 1 427 ? -18.883 8.514 14.625 1.00 91.69 427 GLY A N 1
ATOM 3218 C CA . GLY A 1 427 ? -20.092 7.820 14.180 1.00 91.69 427 GLY A CA 1
ATOM 3219 C C . GLY A 1 427 ? -19.846 6.356 13.807 1.00 91.69 427 GLY A C 1
ATOM 3220 O O . GLY A 1 427 ? -19.354 5.570 14.622 1.00 91.69 427 GLY A O 1
ATOM 3221 N N . ASP A 1 428 ? -20.232 5.996 12.584 1.00 90.06 428 ASP A N 1
ATOM 3222 C CA . ASP A 1 428 ? -20.146 4.629 12.065 1.00 90.06 428 ASP A CA 1
ATOM 3223 C C . ASP A 1 428 ? -18.863 4.353 11.261 1.00 90.06 428 ASP A C 1
ATOM 3225 O O . ASP A 1 428 ? -18.657 3.207 10.867 1.00 90.06 428 ASP A O 1
ATOM 3229 N N . ALA A 1 429 ? -18.001 5.354 11.044 1.00 95.31 429 ALA A N 1
ATOM 3230 C CA . ALA A 1 429 ? -16.716 5.150 10.381 1.00 95.31 429 ALA A CA 1
ATOM 3231 C C . ALA A 1 429 ? -15.748 4.341 11.252 1.00 95.31 429 ALA A C 1
ATOM 3233 O O . ALA A 1 429 ? -15.733 4.445 12.485 1.00 95.31 429 ALA A O 1
ATOM 3234 N N . HIS A 1 430 ? -14.881 3.567 10.606 1.00 93.19 430 HIS A N 1
ATOM 3235 C CA . HIS A 1 430 ? -13.843 2.798 11.279 1.00 93.19 430 HIS A CA 1
ATOM 3236 C C . HIS A 1 430 ? -12.542 2.740 10.476 1.00 93.19 430 HIS A C 1
ATOM 3238 O O . HIS A 1 430 ? -12.550 2.879 9.256 1.00 93.19 430 HIS A O 1
ATOM 3244 N N . PRO A 1 431 ? -11.395 2.561 11.151 1.00 95.94 431 PRO A N 1
ATOM 3245 C CA . PRO A 1 431 ? -10.105 2.493 10.479 1.00 95.94 431 PRO A CA 1
ATOM 3246 C C . PRO A 1 431 ? -9.974 1.258 9.575 1.00 95.94 431 PRO A C 1
ATOM 3248 O O . PRO A 1 431 ? -10.507 0.193 9.886 1.00 95.94 431 PRO A O 1
ATOM 3251 N N . ILE A 1 432 ? -9.168 1.398 8.520 1.00 95.00 432 ILE A N 1
ATOM 3252 C CA . ILE A 1 432 ? -8.591 0.317 7.704 1.00 95.00 432 ILE A CA 1
ATOM 3253 C C . ILE A 1 432 ? -7.101 0.174 8.039 1.00 95.00 432 ILE A C 1
ATOM 3255 O O . ILE A 1 432 ? -6.629 -0.925 8.332 1.00 95.00 432 ILE A O 1
ATOM 3259 N N . LEU A 1 433 ? -6.367 1.291 8.026 1.00 94.69 433 LEU A N 1
ATOM 3260 C CA . LEU A 1 433 ? -4.932 1.365 8.296 1.00 94.69 433 LEU A CA 1
ATOM 3261 C C . LEU A 1 433 ? -4.693 2.273 9.500 1.00 94.69 433 LEU A C 1
ATOM 3263 O O . LEU A 1 433 ? -5.146 3.417 9.512 1.00 94.69 433 LEU A O 1
ATOM 3267 N N . VAL A 1 434 ? -3.974 1.772 10.503 1.00 94.69 434 VAL A N 1
ATOM 3268 C CA . VAL A 1 434 ? -3.541 2.567 11.661 1.00 94.69 434 VAL A CA 1
ATOM 3269 C C . VAL A 1 434 ? -2.040 2.440 11.827 1.00 94.69 434 VAL A C 1
ATOM 3271 O O . VAL A 1 434 ? -1.553 1.356 12.142 1.00 94.69 434 VAL A O 1
ATOM 3274 N N . GLY A 1 435 ? -1.317 3.539 11.658 1.00 92.56 435 GLY A N 1
ATOM 3275 C CA . GLY A 1 435 ? 0.078 3.641 12.055 1.00 92.56 435 GLY A CA 1
ATOM 3276 C C . GLY A 1 435 ? 0.177 3.628 13.576 1.00 92.56 435 GLY A C 1
ATOM 3277 O O . GLY A 1 435 ? -0.462 4.437 14.245 1.00 92.56 435 GLY A O 1
ATOM 3278 N N . ARG A 1 436 ? 0.922 2.675 14.141 1.00 87.94 436 ARG A N 1
ATOM 3279 C CA . ARG A 1 436 ? 1.144 2.584 15.587 1.00 87.94 436 ARG A CA 1
ATOM 3280 C C . ARG A 1 436 ? 2.483 3.185 15.944 1.00 87.94 436 ARG A C 1
ATOM 3282 O O . ARG A 1 436 ? 3.492 2.777 15.374 1.00 87.94 436 ARG A O 1
ATOM 3289 N N . PHE A 1 437 ? 2.495 4.043 16.956 1.00 85.94 437 PHE A N 1
ATOM 3290 C CA . PHE A 1 437 ? 3.656 4.860 17.311 1.00 85.94 437 PHE A CA 1
ATOM 3291 C C . PHE A 1 437 ? 4.097 5.759 16.150 1.00 85.94 437 PHE A C 1
ATOM 3293 O O . PHE A 1 437 ? 5.279 5.899 15.847 1.00 85.94 437 PHE A O 1
ATOM 3300 N N . TRP A 1 438 ? 3.103 6.301 15.457 1.00 90.94 438 TRP A N 1
ATOM 3301 C CA . TRP A 1 438 ? 3.259 7.251 14.369 1.00 90.94 438 TRP A CA 1
ATOM 3302 C C . TRP A 1 438 ? 3.005 8.655 14.887 1.00 90.94 438 TRP A C 1
ATOM 3304 O O . TRP A 1 438 ? 2.276 8.832 15.864 1.00 90.94 438 TRP A O 1
ATOM 3314 N N . GLN A 1 439 ? 3.609 9.631 14.228 1.00 91.69 439 GLN A N 1
ATOM 3315 C CA . GLN A 1 439 ? 3.366 11.043 14.472 1.00 91.69 439 GLN A CA 1
ATOM 3316 C C . GLN A 1 439 ? 2.428 11.583 13.391 1.00 91.69 439 GLN A C 1
ATOM 3318 O O . GLN A 1 439 ? 2.612 11.256 12.224 1.00 91.69 439 GLN A O 1
ATOM 3323 N N . GLY A 1 440 ? 1.439 12.387 13.771 1.00 94.19 440 GLY A N 1
ATOM 3324 C CA . GLY A 1 440 ? 0.799 13.361 12.888 1.00 94.19 440 GLY A CA 1
ATOM 3325 C C . GLY A 1 440 ? 1.403 14.724 13.197 1.00 94.19 440 GLY A C 1
ATOM 3326 O O . GLY A 1 440 ? 1.033 15.326 14.206 1.00 94.19 440 GLY A O 1
ATOM 3327 N N . ASP A 1 441 ? 2.382 15.120 12.384 1.00 93.56 441 ASP A N 1
ATOM 3328 C CA . ASP A 1 441 ? 3.149 16.365 12.482 1.00 93.56 441 ASP A CA 1
ATOM 3329 C C . ASP A 1 441 ? 2.319 17.508 11.899 1.00 93.56 441 ASP A C 1
ATOM 3331 O O . ASP A 1 441 ? 1.997 17.498 10.708 1.00 93.56 441 ASP A O 1
ATOM 3335 N N . THR A 1 442 ? 1.893 18.437 12.748 1.00 94.69 442 THR A N 1
ATOM 3336 C CA . THR A 1 442 ? 0.910 19.460 12.389 1.00 94.69 442 THR A CA 1
ATOM 3337 C C . THR A 1 442 ? 1.422 20.323 11.236 1.00 94.69 442 THR A C 1
ATOM 3339 O O . THR A 1 442 ? 2.507 20.896 11.301 1.00 94.69 442 THR A O 1
ATOM 3342 N N . GLY A 1 443 ? 0.618 20.452 10.178 1.00 92.75 443 GLY A N 1
ATOM 3343 C CA . GLY A 1 443 ? 1.000 21.203 8.986 1.00 92.75 443 GLY A CA 1
ATOM 3344 C C . GLY A 1 443 ? 1.166 22.700 9.254 1.00 92.75 443 GLY A C 1
ATOM 3345 O O . GLY A 1 443 ? 0.509 23.285 10.125 1.00 92.75 443 GLY A O 1
ATOM 3346 N N . ASN A 1 444 ? 2.016 23.351 8.458 1.00 92.75 444 ASN A N 1
ATOM 3347 C CA . ASN A 1 444 ? 2.280 24.783 8.553 1.00 92.75 444 ASN A CA 1
ATOM 3348 C C . ASN A 1 444 ? 1.914 25.505 7.249 1.00 92.75 444 ASN A C 1
ATOM 3350 O O . ASN A 1 444 ? 2.638 25.442 6.258 1.00 92.75 444 ASN A O 1
ATOM 3354 N N . PHE A 1 445 ? 0.823 26.280 7.271 1.00 90.25 445 PHE A N 1
ATOM 3355 C CA . PHE A 1 445 ? 0.368 27.073 6.118 1.00 90.25 445 PHE A CA 1
ATOM 3356 C C . PHE A 1 445 ? 1.393 28.099 5.613 1.00 90.25 445 PHE A C 1
ATOM 3358 O O . PHE A 1 445 ? 1.274 28.576 4.488 1.00 90.25 445 PHE A O 1
ATOM 3365 N N . PHE A 1 446 ? 2.374 28.461 6.439 1.00 90.44 446 PHE A N 1
ATOM 3366 C C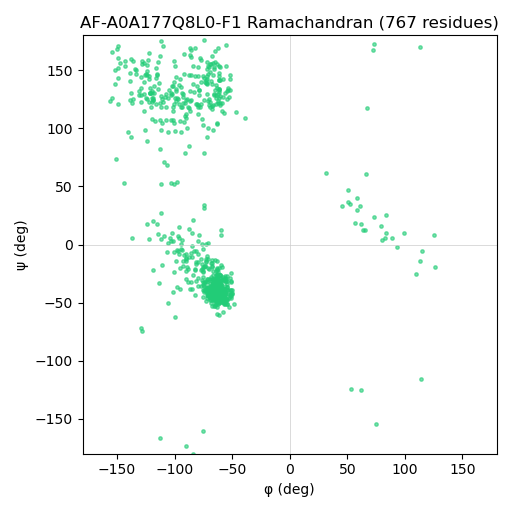A . PHE A 1 446 ? 3.404 29.436 6.093 1.00 90.44 446 PHE A CA 1
ATOM 3367 C C . PHE A 1 446 ? 4.680 28.800 5.526 1.00 90.44 446 PHE A C 1
ATOM 3369 O O . PHE A 1 446 ? 5.573 29.534 5.115 1.00 90.44 446 PHE A O 1
ATOM 3376 N N . ALA A 1 447 ? 4.773 27.467 5.492 1.00 88.44 447 ALA A N 1
ATOM 3377 C CA . ALA A 1 447 ? 5.934 26.724 5.002 1.00 88.44 447 ALA A CA 1
ATOM 3378 C C . ALA A 1 447 ? 5.716 26.205 3.567 1.00 88.44 447 ALA A C 1
ATOM 3380 O O . ALA A 1 447 ? 5.860 25.016 3.290 1.00 88.44 447 ALA A O 1
ATOM 3381 N N . GLU A 1 448 ? 5.321 27.085 2.641 1.00 84.19 448 GLU A N 1
ATOM 3382 C CA . GLU A 1 448 ? 5.055 26.717 1.238 1.00 84.19 448 GLU A CA 1
ATOM 3383 C C . GLU A 1 448 ? 6.296 26.116 0.547 1.00 84.19 448 GLU A C 1
ATOM 3385 O O . GLU A 1 448 ? 6.187 25.159 -0.218 1.00 84.19 448 GLU A O 1
ATOM 3390 N N . ASP A 1 449 ? 7.491 26.612 0.881 1.00 83.81 449 ASP A N 1
ATOM 3391 C CA . ASP A 1 449 ? 8.785 26.105 0.404 1.00 83.81 449 ASP A CA 1
ATOM 3392 C C . ASP A 1 449 ? 9.128 24.704 0.932 1.00 83.81 449 ASP A C 1
ATOM 3394 O O . ASP A 1 449 ? 9.987 24.017 0.379 1.00 83.81 449 ASP A O 1
ATOM 3398 N N . GLN A 1 450 ? 8.426 24.265 1.974 1.00 78.81 450 GLN A N 1
ATOM 3399 C CA . GLN A 1 450 ? 8.513 22.932 2.553 1.00 78.81 450 GLN A CA 1
ATOM 3400 C C . GLN A 1 450 ? 7.224 22.151 2.308 1.00 78.81 450 GLN A C 1
ATOM 3402 O O . GLN A 1 450 ? 6.878 21.303 3.114 1.00 78.81 450 GLN A O 1
ATOM 3407 N N . ALA A 1 451 ? 6.471 22.436 1.241 1.00 83.56 451 ALA A N 1
ATOM 3408 C CA . ALA A 1 451 ? 5.229 21.724 0.925 1.00 83.56 451 ALA A CA 1
ATOM 3409 C C . ALA A 1 451 ? 4.225 21.672 2.100 1.00 83.56 451 ALA A C 1
ATOM 3411 O O . ALA A 1 451 ? 3.510 20.687 2.271 1.00 83.56 451 ALA A O 1
ATOM 3412 N N . PHE A 1 452 ? 4.167 22.738 2.906 1.00 87.62 452 PHE A N 1
ATOM 3413 C CA . PHE A 1 452 ? 3.277 22.879 4.066 1.00 87.62 452 PHE A CA 1
ATOM 3414 C C . PHE A 1 452 ? 3.498 21.840 5.178 1.00 87.62 452 PHE A C 1
ATOM 3416 O O . PHE A 1 452 ? 2.641 21.662 6.049 1.00 87.62 452 PHE A O 1
ATOM 3423 N N . LEU A 1 453 ? 4.654 21.173 5.159 1.00 87.75 453 LEU A N 1
ATOM 3424 C CA . LEU A 1 453 ? 5.079 20.220 6.176 1.00 87.75 453 LEU A CA 1
ATOM 3425 C C . LEU A 1 453 ? 5.248 20.911 7.537 1.00 87.75 453 LEU A C 1
ATOM 3427 O O . LEU A 1 453 ? 5.483 22.122 7.619 1.00 87.75 453 LEU A O 1
ATOM 3431 N N . GLY A 1 454 ? 5.118 20.121 8.601 1.00 87.38 454 GLY A N 1
ATOM 3432 C CA . GLY A 1 454 ? 5.512 20.535 9.940 1.00 87.38 454 GLY A CA 1
ATOM 3433 C C . GLY A 1 454 ? 7.034 20.523 10.114 1.00 87.38 454 GLY A C 1
ATOM 3434 O O . GLY A 1 454 ? 7.796 20.581 9.145 1.00 87.38 454 GLY A O 1
ATOM 3435 N N . ASP A 1 455 ? 7.502 20.487 11.359 1.00 88.50 455 ASP A N 1
ATOM 3436 C CA . ASP A 1 455 ? 8.932 20.591 11.670 1.00 88.50 455 ASP A CA 1
ATOM 3437 C C . ASP A 1 455 ? 9.630 19.234 11.860 1.00 88.50 455 ASP A C 1
ATOM 3439 O O . ASP A 1 455 ? 10.823 19.194 12.189 1.00 88.50 455 ASP A O 1
ATOM 3443 N N . PHE A 1 456 ? 8.914 18.126 11.622 1.00 85.69 456 PHE A N 1
ATOM 3444 C CA . PHE A 1 456 ? 9.357 16.746 11.835 1.00 85.69 456 PHE A CA 1
ATOM 3445 C C . PHE A 1 456 ? 9.813 16.450 13.269 1.00 85.69 456 PHE A C 1
ATOM 3447 O O . PHE A 1 456 ? 10.531 15.474 13.516 1.00 85.69 456 PHE A O 1
ATOM 3454 N N . ARG A 1 457 ? 9.422 17.287 14.231 1.00 86.38 457 ARG A N 1
ATOM 3455 C CA . ARG A 1 457 ? 9.691 17.106 15.657 1.00 86.38 457 ARG A CA 1
ATOM 3456 C C . ARG A 1 457 ? 8.372 16.940 16.372 1.00 86.38 457 ARG A C 1
ATOM 3458 O O . ARG A 1 457 ? 7.359 17.444 15.926 1.00 86.38 457 ARG A O 1
ATOM 3465 N N . LEU A 1 458 ? 8.381 16.217 17.486 1.00 84.88 458 LEU A N 1
ATOM 3466 C CA . LEU A 1 458 ? 7.190 16.110 18.320 1.00 84.88 458 LEU A CA 1
ATOM 3467 C C . LEU A 1 458 ? 6.940 17.453 19.011 1.00 84.88 458 LEU A C 1
ATOM 3469 O O . LEU A 1 458 ? 7.592 17.762 20.011 1.00 84.88 458 LEU A O 1
ATOM 3473 N N . SER A 1 459 ? 6.001 18.222 18.466 1.00 88.31 459 SER A N 1
ATOM 3474 C CA . SER A 1 459 ? 5.725 19.603 18.858 1.00 88.31 459 SER A CA 1
ATOM 3475 C C . SER A 1 459 ? 4.331 19.763 19.492 1.00 88.31 459 SER A C 1
ATOM 3477 O O . SER A 1 459 ? 3.439 18.933 19.293 1.00 88.31 459 SER A O 1
ATOM 3479 N N . PRO A 1 460 ? 4.088 20.815 20.304 1.00 87.56 460 PRO A N 1
ATOM 3480 C CA . PRO A 1 460 ? 2.756 21.093 20.839 1.00 87.56 460 PRO A CA 1
ATOM 3481 C C . PRO A 1 460 ? 1.699 21.206 19.729 1.00 87.56 460 PRO A C 1
ATOM 3483 O O . PRO A 1 460 ? 1.826 22.036 18.836 1.00 87.56 460 PRO A O 1
ATOM 3486 N N . GLY A 1 461 ? 0.625 20.419 19.828 1.00 89.31 461 GLY A N 1
ATOM 3487 C CA . GLY A 1 461 ? -0.423 20.308 18.804 1.00 89.31 461 GLY A CA 1
ATOM 3488 C C . GLY A 1 461 ? -0.404 18.963 18.077 1.00 89.31 461 GLY A C 1
ATOM 3489 O O . GLY A 1 461 ? -1.461 18.488 17.657 1.00 89.31 461 GLY A O 1
ATOM 3490 N N . ASP A 1 462 ? 0.756 18.306 18.029 1.00 92.69 462 ASP A N 1
ATOM 3491 C CA . ASP A 1 462 ? 0.913 17.043 17.320 1.00 92.69 462 ASP A CA 1
ATOM 3492 C C . ASP A 1 462 ? 0.176 15.886 17.982 1.00 92.69 462 ASP A C 1
ATOM 3494 O O . ASP A 1 462 ? -0.050 15.825 19.202 1.00 92.69 462 ASP A O 1
ATOM 3498 N N . SER A 1 463 ? -0.140 14.903 17.144 1.00 93.50 463 SER A N 1
ATOM 3499 C CA . SER A 1 463 ? -0.575 13.591 17.597 1.00 93.50 463 SER A CA 1
ATOM 3500 C C . SER A 1 463 ? 0.575 12.589 17.530 1.00 93.50 463 SER A C 1
ATOM 3502 O O . SER A 1 463 ? 1.349 12.579 16.579 1.00 93.50 463 SER A O 1
ATOM 3504 N N . PHE A 1 464 ? 0.692 11.719 18.533 1.00 92.44 464 PHE A N 1
ATOM 3505 C CA . PHE A 1 464 ? 1.670 10.632 18.541 1.00 92.44 464 PHE A CA 1
ATOM 3506 C C . PHE A 1 464 ? 1.067 9.338 19.079 1.00 92.44 464 PHE A C 1
ATOM 3508 O O . PHE A 1 464 ? 0.320 9.341 20.054 1.00 92.44 464 PHE A O 1
ATOM 3515 N N . GLY A 1 465 ? 1.404 8.200 18.484 1.00 91.44 465 GLY A N 1
ATOM 3516 C CA . GLY A 1 465 ? 0.854 6.903 18.859 1.00 91.44 465 GLY A CA 1
ATOM 3517 C C . GLY A 1 465 ? 0.013 6.320 17.737 1.00 91.44 465 GLY A C 1
ATOM 3518 O O . GLY A 1 465 ? 0.535 5.954 16.693 1.00 91.44 465 GLY A O 1
ATOM 3519 N N . ASP A 1 466 ? -1.279 6.151 17.982 1.00 93.19 466 ASP A N 1
ATOM 3520 C CA . ASP A 1 466 ? -2.196 5.495 17.055 1.00 93.19 466 ASP A CA 1
ATOM 3521 C C . ASP A 1 466 ? -2.802 6.535 16.096 1.00 93.19 466 ASP A C 1
ATOM 3523 O O . ASP A 1 466 ? -3.748 7.242 16.452 1.00 93.19 466 ASP A O 1
ATOM 3527 N N . VAL A 1 467 ? -2.249 6.604 14.882 1.00 94.56 467 VAL A N 1
ATOM 3528 C CA . VAL A 1 467 ? -2.625 7.543 13.814 1.00 94.56 467 VAL A CA 1
ATOM 3529 C C . VAL A 1 467 ? -3.373 6.794 12.713 1.00 94.56 467 VAL A C 1
ATOM 3531 O O . VAL A 1 467 ? -2.929 5.747 12.244 1.00 94.56 467 VAL A O 1
ATOM 3534 N N . ILE A 1 468 ? -4.537 7.295 12.302 1.00 96.94 468 ILE A N 1
ATOM 3535 C CA . ILE A 1 468 ? -5.380 6.635 11.296 1.00 96.94 468 ILE A CA 1
ATOM 3536 C C . ILE A 1 468 ? -4.932 7.094 9.909 1.00 96.94 468 ILE A C 1
ATOM 3538 O O . ILE A 1 468 ? -5.032 8.274 9.599 1.00 96.94 468 ILE A O 1
ATOM 3542 N N . LEU A 1 469 ? -4.460 6.155 9.088 1.00 96.31 469 LEU A N 1
ATOM 3543 C CA . LEU A 1 469 ? -3.907 6.413 7.749 1.00 96.31 469 LEU A CA 1
ATOM 3544 C C . LEU A 1 469 ? -4.917 6.107 6.638 1.00 96.31 469 LEU A C 1
ATOM 3546 O O . LEU A 1 469 ? -4.810 6.612 5.528 1.00 96.31 469 LEU A O 1
ATOM 3550 N N . ALA A 1 470 ? -5.891 5.241 6.919 1.00 97.38 470 ALA A N 1
ATOM 3551 C CA . ALA A 1 470 ? -7.013 4.979 6.030 1.00 97.38 470 ALA A CA 1
ATOM 3552 C C . ALA A 1 470 ? -8.237 4.548 6.835 1.00 97.38 470 ALA A C 1
ATOM 3554 O O . ALA A 1 470 ? -8.105 3.914 7.888 1.00 97.38 470 ALA A O 1
ATOM 3555 N N . ALA A 1 471 ? -9.424 4.857 6.330 1.00 97.75 471 ALA A N 1
ATOM 3556 C CA . ALA A 1 471 ? -10.691 4.583 6.992 1.00 97.75 471 ALA A CA 1
ATOM 3557 C C . ALA A 1 471 ? -11.778 4.182 5.998 1.00 97.75 471 ALA A C 1
ATOM 3559 O O . ALA A 1 471 ? -11.709 4.509 4.814 1.00 97.75 471 ALA A O 1
ATOM 3560 N N . GLU A 1 472 ? -12.796 3.495 6.504 1.00 96.31 472 GLU A N 1
ATOM 3561 C CA . GLU A 1 472 ? -14.007 3.185 5.762 1.00 96.31 472 GLU A CA 1
ATOM 3562 C C . GLU A 1 472 ? -15.268 3.579 6.530 1.00 96.31 472 GLU A C 1
ATOM 3564 O O . GLU A 1 472 ? -15.299 3.637 7.760 1.00 96.31 472 GLU A O 1
ATOM 3569 N N . TRP A 1 473 ? -16.330 3.816 5.771 1.00 95.69 473 TRP A N 1
ATOM 3570 C CA . TRP A 1 473 ? -17.698 3.943 6.247 1.00 95.69 473 TRP A CA 1
ATOM 3571 C C . TRP A 1 473 ? -18.615 3.114 5.350 1.00 95.69 473 TRP A C 1
ATOM 3573 O O . TRP A 1 473 ? -18.389 2.999 4.143 1.00 95.69 473 TRP A O 1
ATOM 3583 N N . GLN A 1 474 ? -19.672 2.550 5.932 1.00 91.69 474 GLN A N 1
ATOM 3584 C CA . GLN A 1 474 ? -20.679 1.796 5.196 1.00 91.69 474 GLN A CA 1
ATOM 3585 C C . GLN A 1 474 ? -22.087 2.173 5.663 1.00 91.69 474 GLN A C 1
ATOM 3587 O O . GLN A 1 474 ? -22.419 2.046 6.841 1.00 91.69 474 GLN A 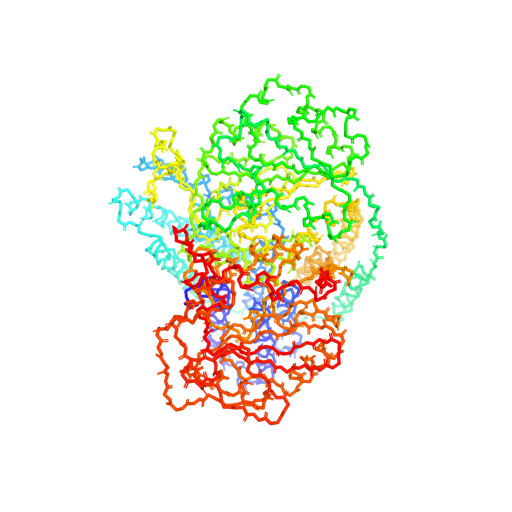O 1
ATOM 3592 N N . GLY A 1 475 ? -22.928 2.580 4.714 1.00 90.19 475 GLY A N 1
ATOM 3593 C CA . GLY A 1 475 ? -24.312 2.975 4.942 1.00 90.19 475 GLY A CA 1
ATOM 3594 C C . GLY A 1 475 ? -25.301 1.812 4.913 1.00 90.19 475 GLY A C 1
ATOM 3595 O O . GLY A 1 475 ? -25.039 0.738 4.364 1.00 90.19 475 GLY A O 1
ATOM 3596 N N . ALA A 1 476 ? -26.497 2.051 5.458 1.00 86.69 476 ALA A N 1
ATOM 3597 C CA . ALA A 1 476 ? -27.578 1.064 5.506 1.00 86.69 476 ALA A CA 1
ATOM 3598 C C . ALA A 1 476 ? -28.091 0.646 4.113 1.00 86.69 476 ALA A C 1
ATOM 3600 O O . ALA A 1 476 ? -28.454 -0.514 3.927 1.00 86.69 476 ALA A O 1
ATOM 3601 N N . ALA A 1 477 ? -28.074 1.558 3.134 1.00 86.62 477 ALA A N 1
ATOM 3602 C CA . ALA A 1 477 ? -28.416 1.269 1.736 1.00 86.62 477 ALA A CA 1
ATOM 3603 C C . ALA A 1 477 ? -27.297 0.524 0.975 1.00 86.62 477 ALA A C 1
ATOM 3605 O O . ALA A 1 477 ? -27.436 0.225 -0.207 1.00 86.62 477 ALA A O 1
ATOM 3606 N N . GLY A 1 478 ? -26.179 0.215 1.641 1.00 86.94 478 GLY A N 1
ATOM 3607 C CA . GLY A 1 478 ? -25.042 -0.488 1.050 1.00 86.94 478 GLY A CA 1
ATOM 3608 C C . GLY A 1 478 ? -24.003 0.414 0.385 1.00 86.94 478 GLY A C 1
ATOM 3609 O O . GLY A 1 478 ? -23.071 -0.125 -0.210 1.00 86.94 478 GLY A O 1
ATOM 3610 N N . GLY A 1 479 ? -24.147 1.738 0.497 1.00 93.56 479 GLY A N 1
ATOM 3611 C CA . GLY A 1 479 ? -23.151 2.703 0.037 1.00 93.56 479 GLY A CA 1
ATOM 3612 C C . GLY A 1 479 ? -21.905 2.696 0.908 1.00 93.56 479 GLY A C 1
ATOM 3613 O O . GLY A 1 479 ? -21.959 2.283 2.072 1.00 93.56 479 GLY A O 1
ATOM 3614 N N . ARG A 1 480 ? -20.767 3.089 0.336 1.00 95.69 480 ARG A N 1
ATOM 3615 C CA . ARG A 1 480 ? -19.457 2.968 0.990 1.00 95.69 480 ARG A CA 1
ATOM 3616 C C . ARG A 1 480 ? -18.599 4.194 0.763 1.00 95.69 480 ARG A C 1
ATOM 3618 O O . ARG A 1 480 ? -18.641 4.807 -0.295 1.00 95.69 480 ARG A O 1
ATOM 3625 N N . VAL A 1 481 ? -17.770 4.505 1.746 1.00 97.56 481 VAL A N 1
ATOM 3626 C CA . VAL A 1 481 ? -16.688 5.474 1.598 1.00 97.56 481 VAL A CA 1
ATOM 3627 C C . VAL A 1 481 ? -15.407 4.801 2.046 1.00 97.56 481 VAL A C 1
ATOM 3629 O O . VAL A 1 481 ? -15.386 4.221 3.126 1.00 97.56 481 VAL A O 1
ATOM 3632 N N . MET A 1 482 ? -14.356 4.868 1.239 1.00 97.94 482 MET A N 1
ATOM 3633 C CA . MET A 1 482 ? -12.997 4.519 1.645 1.00 97.94 482 MET A CA 1
ATOM 3634 C C . MET A 1 482 ? -12.106 5.733 1.431 1.00 97.94 482 MET A C 1
ATOM 3636 O O . MET A 1 482 ? -12.129 6.340 0.363 1.00 97.94 482 MET A O 1
ATOM 3640 N N . VAL A 1 483 ? -11.336 6.091 2.451 1.00 97.81 483 VAL A N 1
ATOM 3641 C CA . VAL A 1 483 ? -10.433 7.243 2.427 1.00 97.81 483 VAL A CA 1
ATOM 3642 C C . VAL A 1 483 ? -9.037 6.758 2.767 1.00 97.81 483 VAL A C 1
ATOM 3644 O O . VAL A 1 483 ? -8.849 6.139 3.813 1.00 97.81 483 VAL A O 1
ATOM 3647 N N . PHE A 1 484 ? -8.069 7.052 1.907 1.00 97.06 484 PHE A N 1
ATOM 3648 C CA . PHE A 1 484 ? -6.646 6.918 2.203 1.00 97.06 484 PHE A CA 1
ATOM 3649 C C . PHE A 1 484 ? -6.071 8.312 2.434 1.00 97.06 484 PHE A C 1
ATOM 3651 O O . PHE A 1 484 ? -6.330 9.223 1.653 1.00 97.06 484 PHE A O 1
ATOM 3658 N N . GLY A 1 485 ? -5.304 8.465 3.509 1.00 95.62 485 GLY A N 1
ATOM 3659 C CA . GLY A 1 485 ? -4.631 9.705 3.886 1.00 95.62 485 GLY A CA 1
ATOM 3660 C C . GLY A 1 485 ? -3.504 10.117 2.940 1.00 95.62 485 GLY A C 1
ATOM 3661 O O . GLY A 1 485 ? -3.079 11.264 2.973 1.00 95.62 485 GLY A O 1
ATOM 3662 N N . ASP A 1 486 ? -3.028 9.198 2.100 1.00 93.00 486 ASP A N 1
ATOM 3663 C CA . ASP A 1 486 ? -1.915 9.402 1.176 1.00 93.00 486 ASP A CA 1
ATOM 3664 C C . ASP A 1 486 ? -2.330 9.032 -0.252 1.00 93.00 486 ASP A C 1
ATOM 3666 O O . ASP A 1 486 ? -3.015 8.028 -0.486 1.00 93.00 486 ASP A O 1
ATOM 3670 N N . THR A 1 487 ? -1.877 9.833 -1.212 1.00 92.62 487 THR A N 1
ATOM 3671 C CA . THR A 1 487 ? -2.060 9.591 -2.644 1.00 92.62 487 THR A CA 1
ATOM 3672 C C . THR A 1 487 ? -0.923 8.770 -3.258 1.00 92.62 487 THR A C 1
ATOM 3674 O O . THR A 1 487 ? -1.135 8.106 -4.273 1.00 92.62 487 THR A O 1
ATOM 3677 N N . THR A 1 488 ? 0.261 8.761 -2.634 1.00 91.88 488 THR A N 1
ATOM 3678 C CA . THR A 1 488 ? 1.490 8.120 -3.130 1.00 91.88 488 THR A CA 1
ATOM 3679 C C . THR A 1 488 ? 1.278 6.667 -3.545 1.00 91.88 488 THR A C 1
ATOM 3681 O O . THR A 1 488 ? 1.706 6.329 -4.649 1.00 91.88 488 THR A O 1
ATOM 3684 N N . PRO A 1 489 ? 0.555 5.814 -2.782 1.00 92.94 489 PRO A N 1
ATOM 3685 C CA . PRO A 1 489 ? 0.346 4.421 -3.173 1.00 92.94 489 PRO A CA 1
ATOM 3686 C C . PRO A 1 489 ? -0.366 4.243 -4.520 1.00 92.94 489 PRO A C 1
ATOM 3688 O O . PRO A 1 489 ? -0.305 3.166 -5.107 1.00 92.94 489 PRO A O 1
ATOM 3691 N N . PHE A 1 490 ? -1.039 5.274 -5.024 1.00 93.81 490 PHE A N 1
ATOM 3692 C CA . PHE A 1 490 ? -1.829 5.231 -6.253 1.00 93.81 490 PHE A CA 1
ATOM 3693 C C . PHE A 1 490 ? -1.219 6.069 -7.382 1.00 93.81 490 PHE A C 1
ATOM 3695 O O . PHE A 1 490 ? -1.821 6.172 -8.451 1.00 93.81 490 PHE A O 1
ATOM 3702 N N . ALA A 1 491 ? -0.028 6.638 -7.165 1.00 93.88 491 ALA A N 1
ATOM 3703 C CA . ALA A 1 491 ? 0.717 7.354 -8.190 1.00 93.88 491 ALA A CA 1
ATOM 3704 C C . ALA A 1 491 ? 1.311 6.396 -9.243 1.00 93.88 491 ALA A C 1
ATOM 3706 O O . ALA A 1 491 ? 1.575 5.232 -8.949 1.00 93.88 491 ALA A O 1
ATOM 3707 N N . ASN A 1 492 ? 1.597 6.884 -10.452 1.00 95.44 492 ASN A N 1
ATOM 3708 C CA . ASN A 1 492 ? 2.085 6.135 -11.611 1.00 95.44 492 ASN A CA 1
ATOM 3709 C C . ASN A 1 492 ? 3.344 5.330 -11.256 1.00 95.44 492 ASN A C 1
ATOM 3711 O O . ASN A 1 492 ? 3.491 4.180 -11.665 1.00 95.44 492 ASN A O 1
ATOM 3715 N N . THR A 1 493 ? 4.227 5.920 -10.448 1.00 95.25 493 THR A N 1
ATOM 3716 C CA . THR A 1 493 ? 5.452 5.291 -9.943 1.00 95.25 493 THR A CA 1
ATOM 3717 C C . THR A 1 493 ? 5.175 4.167 -8.933 1.00 95.25 493 THR A C 1
ATOM 3719 O O . THR A 1 493 ? 5.920 3.194 -8.862 1.00 95.25 493 THR A O 1
ATOM 3722 N N . ALA A 1 494 ? 4.075 4.248 -8.188 1.00 94.94 494 ALA A N 1
ATOM 3723 C CA . ALA A 1 494 ? 3.671 3.271 -7.184 1.00 94.94 494 ALA A CA 1
ATOM 3724 C C . ALA A 1 494 ? 2.737 2.170 -7.711 1.00 94.94 494 ALA A C 1
ATOM 3726 O O . ALA A 1 494 ? 2.630 1.118 -7.076 1.00 94.94 494 ALA A O 1
ATOM 3727 N N . LEU A 1 495 ? 2.083 2.367 -8.864 1.00 95.38 495 LEU A N 1
ATOM 3728 C CA . LEU A 1 495 ? 1.088 1.427 -9.402 1.00 95.38 495 LEU A CA 1
ATOM 3729 C C . LEU A 1 495 ? 1.634 0.005 -9.559 1.00 95.38 495 LEU A C 1
ATOM 3731 O O . LEU A 1 495 ? 0.889 -0.953 -9.372 1.00 95.38 495 LEU A O 1
ATOM 3735 N N . GLY A 1 496 ? 2.926 -0.168 -9.843 1.00 94.38 496 GLY A N 1
ATOM 3736 C CA . GLY A 1 496 ? 3.545 -1.495 -9.887 1.00 94.38 496 GLY A CA 1
ATOM 3737 C C . GLY A 1 496 ? 3.463 -2.264 -8.568 1.00 94.38 496 GLY A C 1
ATOM 3738 O O . GLY A 1 496 ? 3.358 -3.485 -8.576 1.00 94.38 496 GLY A O 1
ATOM 3739 N N . TYR A 1 497 ? 3.433 -1.577 -7.431 1.00 93.38 497 TYR A N 1
ATOM 3740 C CA . TYR A 1 497 ? 3.315 -2.199 -6.114 1.00 93.38 497 TYR A CA 1
ATOM 3741 C C . TYR A 1 497 ? 1.862 -2.402 -5.692 1.00 93.38 497 TYR A C 1
ATOM 3743 O O . TYR A 1 497 ? 1.553 -3.376 -5.014 1.00 93.38 497 TYR A O 1
ATOM 3751 N N . THR A 1 498 ? 0.960 -1.511 -6.107 1.00 93.56 498 THR A N 1
ATOM 3752 C CA . THR A 1 498 ? -0.429 -1.475 -5.623 1.00 93.56 498 THR A CA 1
ATOM 3753 C C . THR A 1 498 ? -1.467 -1.973 -6.622 1.00 93.56 498 THR A C 1
ATOM 3755 O O . THR A 1 498 ? -2.618 -2.172 -6.241 1.00 93.56 498 THR A O 1
ATOM 3758 N N . SER A 1 499 ? -1.099 -2.279 -7.869 1.00 93.62 499 SER A N 1
ATOM 3759 C CA . SER A 1 499 ? -2.019 -2.889 -8.845 1.00 93.62 499 SER A CA 1
ATOM 3760 C C . SER A 1 499 ? -2.724 -4.156 -8.328 1.00 93.62 499 SER A C 1
ATOM 3762 O O . SER A 1 499 ? -3.931 -4.275 -8.555 1.00 93.62 499 SER A O 1
ATOM 3764 N N . PRO A 1 500 ? -2.068 -5.065 -7.567 1.00 91.12 500 PRO A N 1
ATOM 3765 C CA . PRO A 1 500 ? -2.756 -6.202 -6.942 1.00 91.12 500 PRO A CA 1
ATOM 3766 C C . PRO A 1 500 ? -3.866 -5.810 -5.954 1.00 91.12 500 PRO A C 1
ATOM 3768 O O . PRO A 1 500 ? -4.812 -6.570 -5.763 1.00 91.12 500 PRO A O 1
ATOM 3771 N N . LEU A 1 501 ? -3.779 -4.624 -5.341 1.00 92.69 501 LEU A N 1
ATOM 3772 C CA . LEU A 1 501 ? -4.799 -4.087 -4.437 1.00 92.69 501 LEU A CA 1
ATOM 3773 C C . LEU A 1 501 ? -5.988 -3.480 -5.194 1.00 92.69 501 LEU A C 1
ATOM 3775 O O . LEU A 1 501 ? -7.101 -3.489 -4.670 1.00 92.69 501 LEU A O 1
ATOM 3779 N N . LEU A 1 502 ? -5.790 -2.965 -6.412 1.00 93.50 502 LEU A N 1
ATOM 3780 C CA . LEU A 1 502 ? -6.832 -2.225 -7.135 1.00 93.50 502 LEU A CA 1
ATOM 3781 C C . LEU A 1 502 ? -8.080 -3.069 -7.399 1.00 93.50 502 LEU A C 1
ATOM 3783 O O . LEU A 1 502 ? -9.189 -2.578 -7.218 1.00 93.50 502 LEU A O 1
ATOM 3787 N N . ILE A 1 503 ? -7.930 -4.343 -7.767 1.00 89.62 503 ILE A N 1
ATOM 3788 C CA . ILE A 1 503 ? -9.082 -5.226 -8.000 1.00 89.62 503 ILE A CA 1
ATOM 3789 C C . ILE A 1 503 ? -9.902 -5.420 -6.720 1.00 89.62 503 ILE A C 1
ATOM 3791 O O . ILE A 1 503 ? -11.082 -5.072 -6.737 1.00 89.62 503 ILE A O 1
ATOM 3795 N N . PRO A 1 504 ? -9.351 -5.949 -5.609 1.00 90.44 504 PRO A N 1
ATOM 3796 C CA . PRO A 1 504 ? -10.128 -6.122 -4.387 1.00 90.44 504 PRO A CA 1
ATOM 3797 C C . PRO A 1 504 ? -10.671 -4.793 -3.850 1.00 90.44 504 PRO A C 1
ATOM 3799 O O . PRO A 1 504 ? -11.777 -4.779 -3.315 1.00 90.44 504 PRO A O 1
ATOM 3802 N N . LEU A 1 505 ? -9.962 -3.677 -4.046 1.00 93.75 505 LEU A N 1
ATOM 3803 C CA . LEU A 1 505 ? -10.440 -2.339 -3.693 1.00 93.75 505 LEU A CA 1
ATOM 3804 C C . LEU A 1 505 ? -11.684 -1.937 -4.487 1.00 93.75 505 LEU A C 1
ATOM 3806 O O . LEU A 1 505 ? -12.722 -1.623 -3.904 1.00 93.75 505 LEU A O 1
ATOM 3810 N N . ILE A 1 506 ? -11.616 -2.006 -5.814 1.00 92.56 506 ILE A N 1
ATOM 3811 C CA . ILE A 1 506 ? -12.748 -1.687 -6.682 1.00 92.56 506 ILE A CA 1
ATOM 3812 C C . ILE A 1 506 ? -13.900 -2.670 -6.476 1.00 92.56 506 ILE A C 1
ATOM 3814 O O . ILE A 1 506 ? -15.057 -2.255 -6.469 1.00 92.56 506 ILE A O 1
ATOM 3818 N N . GLN A 1 507 ? -13.625 -3.954 -6.256 1.00 88.62 507 GLN A N 1
ATOM 3819 C CA . GLN A 1 507 ? -14.657 -4.942 -5.946 1.00 88.62 507 GLN A CA 1
ATOM 3820 C C . GLN A 1 507 ? -15.358 -4.641 -4.630 1.00 88.62 507 GLN A C 1
ATOM 3822 O O . GLN A 1 507 ? -16.587 -4.671 -4.590 1.00 88.62 507 GLN A O 1
ATOM 3827 N N . ALA A 1 508 ? -14.604 -4.311 -3.579 1.00 88.56 508 ALA A N 1
ATOM 3828 C CA . ALA A 1 508 ? -15.180 -3.916 -2.304 1.00 88.56 508 ALA A CA 1
ATOM 3829 C C . ALA A 1 508 ? -16.096 -2.695 -2.476 1.00 88.56 508 ALA A C 1
ATOM 3831 O O . ALA A 1 508 ? -17.200 -2.661 -1.942 1.00 88.56 508 ALA A O 1
ATOM 3832 N N . LEU A 1 509 ? -15.711 -1.712 -3.285 1.00 92.12 509 LEU A N 1
ATOM 3833 C CA . LEU A 1 509 ? -16.552 -0.539 -3.551 1.00 92.12 509 LEU A CA 1
ATOM 3834 C C . LEU A 1 509 ? -17.727 -0.839 -4.503 1.00 92.12 509 LEU A C 1
ATOM 3836 O O . LEU A 1 509 ? -18.787 -0.222 -4.426 1.00 92.12 509 LEU A O 1
ATOM 3840 N N . SER A 1 510 ? -17.582 -1.815 -5.396 1.00 88.75 510 SER A N 1
ATOM 3841 C CA . SER A 1 510 ? -18.607 -2.141 -6.393 1.00 88.75 510 SER A CA 1
ATOM 3842 C C . SER A 1 510 ? -19.693 -3.065 -5.853 1.00 88.75 510 SER A C 1
ATOM 3844 O O . SER A 1 510 ? -20.827 -3.025 -6.334 1.00 88.75 510 SER A O 1
ATOM 3846 N N . LEU A 1 511 ? -19.396 -3.885 -4.848 1.00 79.31 511 LEU A N 1
ATOM 3847 C CA . LEU A 1 511 ? -20.376 -4.795 -4.270 1.00 79.31 511 LEU A CA 1
ATOM 3848 C C . LEU A 1 511 ? -21.420 -4.025 -3.445 1.00 79.31 511 LEU A C 1
ATOM 3850 O O . LEU A 1 511 ? -21.066 -3.116 -2.691 1.00 79.31 511 LEU A O 1
ATOM 3854 N N . PRO A 1 512 ? -22.717 -4.369 -3.548 1.00 68.31 512 PRO A N 1
ATOM 3855 C CA . PRO A 1 512 ? -23.692 -3.929 -2.562 1.00 68.31 512 PRO A CA 1
ATOM 3856 C C . PRO A 1 512 ? -23.220 -4.448 -1.209 1.00 68.31 512 PRO A C 1
ATOM 3858 O O . PRO A 1 512 ? -22.935 -5.642 -1.090 1.00 68.31 512 PRO A O 1
ATOM 3861 N N . GLY A 1 513 ? -23.107 -3.561 -0.221 1.00 62.81 513 GLY A N 1
ATOM 3862 C CA . GLY A 1 513 ? -22.608 -3.894 1.105 1.00 62.81 513 GLY A CA 1
ATOM 3863 C C . GLY A 1 513 ? -23.082 -5.261 1.608 1.00 62.81 513 GLY A C 1
ATOM 3864 O O . GLY A 1 513 ? -24.268 -5.447 1.882 1.00 62.81 513 GLY A O 1
ATOM 3865 N N . THR A 1 514 ? -22.176 -6.243 1.673 1.00 55.38 514 THR A N 1
ATOM 3866 C CA . THR A 1 514 ? -22.591 -7.638 1.853 1.00 55.38 514 THR A CA 1
ATOM 3867 C C . THR A 1 514 ? -22.942 -7.948 3.308 1.00 55.38 514 THR A C 1
ATOM 3869 O O . THR A 1 514 ? -22.199 -7.657 4.246 1.00 55.38 514 THR A O 1
ATOM 3872 N N . SER A 1 515 ? -24.092 -8.609 3.466 1.00 51.25 515 SER A N 1
ATOM 3873 C CA . SER A 1 515 ? -24.723 -9.055 4.712 1.00 51.25 515 SER A CA 1
ATOM 3874 C C . SER A 1 515 ? -25.206 -7.915 5.619 1.00 51.25 515 SER A C 1
ATOM 3876 O O . SER A 1 515 ? -24.396 -7.174 6.180 1.00 51.25 515 SER A O 1
ATOM 3878 N N . PRO A 1 516 ? -26.526 -7.829 5.870 1.00 56.09 516 PRO A N 1
ATOM 3879 C CA . PRO A 1 516 ? -27.028 -6.934 6.885 1.00 56.09 516 PRO A CA 1
ATOM 3880 C C . PRO A 1 516 ? -26.392 -7.306 8.225 1.00 56.09 516 PRO A C 1
ATOM 3882 O O . PRO A 1 516 ? -26.614 -8.396 8.760 1.00 56.09 516 PRO A O 1
ATOM 3885 N N . SER A 1 517 ? -25.591 -6.398 8.773 1.00 59.31 517 SER A N 1
ATOM 3886 C CA . SER A 1 517 ? -24.978 -6.532 10.097 1.00 59.31 517 SER A CA 1
ATOM 3887 C C . SER A 1 517 ? -26.014 -6.879 11.173 1.00 59.31 517 SER A C 1
ATOM 3889 O O . SER A 1 517 ? -25.671 -7.539 12.151 1.00 59.31 517 SER A O 1
ATOM 3891 N N . TRP A 1 518 ? -27.293 -6.544 10.956 1.00 57.75 518 TRP A N 1
ATOM 3892 C CA . TRP A 1 518 ? -28.416 -6.931 11.809 1.00 57.75 518 TRP A CA 1
ATOM 3893 C C . TRP A 1 518 ? -28.714 -8.436 11.830 1.00 57.75 518 TRP A C 1
ATOM 3895 O O . TRP A 1 518 ? -29.166 -8.917 12.861 1.00 57.75 518 TRP A O 1
ATOM 3905 N N . VAL A 1 519 ? -28.447 -9.212 10.769 1.00 64.25 519 VAL A N 1
ATOM 3906 C CA . VAL A 1 519 ? -28.633 -10.681 10.791 1.00 64.25 519 VAL A CA 1
ATOM 3907 C C . VAL A 1 519 ? -27.588 -11.308 11.708 1.00 64.25 519 VAL A C 1
ATOM 3909 O O . VAL A 1 519 ? -27.917 -12.085 12.603 1.00 64.25 519 VAL A O 1
ATOM 3912 N N . ARG A 1 520 ? -26.324 -10.901 11.546 1.00 66.50 520 ARG A N 1
ATOM 3913 C CA . ARG A 1 520 ? -25.224 -11.324 12.425 1.00 66.50 520 ARG A CA 1
ATOM 3914 C C . ARG A 1 520 ? -25.441 -10.831 13.855 1.00 66.50 520 ARG A C 1
ATOM 3916 O O . ARG A 1 520 ? -25.291 -11.610 14.789 1.00 66.50 520 ARG A O 1
ATOM 3923 N N . GLY A 1 521 ? -25.878 -9.582 14.016 1.00 65.62 521 GLY A N 1
ATOM 3924 C CA . GLY A 1 521 ? -26.275 -8.981 15.289 1.00 65.62 521 GLY A CA 1
ATOM 3925 C C . GLY A 1 521 ? -27.473 -9.675 15.943 1.00 65.62 521 GLY A C 1
ATOM 3926 O O . GLY A 1 521 ? -27.503 -9.827 17.159 1.00 65.62 521 GLY A O 1
ATOM 3927 N N . GLY A 1 522 ? -28.427 -10.163 15.151 1.00 68.00 522 GLY A N 1
ATOM 3928 C CA . GLY A 1 522 ? -29.588 -10.921 15.607 1.00 68.00 522 GLY A CA 1
ATOM 3929 C C . GLY A 1 522 ? -29.205 -12.315 16.096 1.00 68.00 522 GLY A C 1
ATOM 3930 O O . GLY A 1 522 ? -29.619 -12.711 17.182 1.00 68.00 522 GLY A O 1
ATOM 3931 N N . ILE A 1 523 ? -28.347 -13.027 15.356 1.00 68.62 523 ILE A N 1
ATOM 3932 C CA . ILE A 1 523 ? -27.787 -14.322 15.780 1.00 68.62 523 ILE A CA 1
ATOM 3933 C C . ILE A 1 523 ? -26.952 -14.142 17.053 1.00 68.62 523 ILE A C 1
ATOM 3935 O O . ILE A 1 523 ? -27.139 -14.865 18.029 1.00 68.62 523 ILE A O 1
ATOM 3939 N N . ALA A 1 524 ? -26.085 -13.131 17.080 1.00 69.12 524 ALA A N 1
ATOM 3940 C CA . ALA A 1 524 ? -25.316 -12.724 18.248 1.00 69.12 524 ALA A CA 1
ATOM 3941 C C . ALA A 1 524 ? -26.201 -12.431 19.471 1.00 69.12 524 ALA A C 1
ATOM 3943 O O . ALA A 1 524 ? -25.978 -12.970 20.556 1.00 69.12 524 ALA A O 1
ATOM 3944 N N . GLY A 1 525 ? -27.225 -11.597 19.289 1.00 68.25 525 GLY A N 1
ATOM 3945 C CA . GLY A 1 525 ? -28.179 -11.225 20.328 1.00 68.25 525 GLY A CA 1
ATOM 3946 C C . GLY A 1 525 ? -28.964 -12.428 20.842 1.00 68.25 525 GLY A C 1
ATOM 3947 O O . GLY A 1 525 ? -29.129 -12.575 22.051 1.00 68.25 525 GLY A O 1
ATOM 3948 N N . LEU A 1 526 ? -29.371 -13.336 19.951 1.00 69.75 526 LEU A N 1
ATOM 3949 C CA . LEU A 1 526 ? -30.038 -14.587 20.307 1.00 69.75 526 LEU A CA 1
ATOM 3950 C C . LEU A 1 526 ? -29.117 -15.499 21.128 1.00 69.75 526 LEU A C 1
ATOM 3952 O O . LEU A 1 526 ? -29.537 -16.012 22.164 1.00 69.75 526 LEU A O 1
ATOM 3956 N N . VAL A 1 527 ? -27.856 -15.655 20.716 1.00 69.94 527 VAL A N 1
ATOM 3957 C CA . VAL A 1 527 ? -26.838 -16.421 21.451 1.00 69.94 527 VAL A CA 1
ATOM 3958 C C . VAL A 1 527 ? -26.656 -15.851 22.859 1.00 69.94 527 VAL A C 1
ATOM 3960 O O . VAL A 1 527 ? -26.757 -16.591 23.840 1.00 69.94 527 VAL A O 1
ATOM 3963 N N . VAL A 1 528 ? -26.478 -14.532 22.981 1.00 69.69 528 VAL A N 1
ATOM 3964 C CA . VAL A 1 528 ? -26.339 -13.846 24.274 1.00 69.69 528 VAL A CA 1
ATOM 3965 C C . VAL A 1 528 ? -27.597 -14.010 25.131 1.00 69.69 528 VAL A C 1
ATOM 3967 O O . VAL A 1 528 ? -27.483 -14.325 26.315 1.00 69.69 528 VAL A O 1
ATOM 3970 N N . ALA A 1 529 ? -28.794 -13.863 24.559 1.00 69.19 529 ALA A N 1
ATOM 3971 C CA . ALA A 1 529 ? -30.060 -14.002 25.276 1.00 69.19 529 ALA A CA 1
ATOM 3972 C C . ALA A 1 529 ? -30.286 -15.431 25.797 1.00 69.19 529 ALA A C 1
ATOM 3974 O O . ALA A 1 529 ? -30.602 -15.614 26.976 1.00 69.19 529 ALA A O 1
ATOM 3975 N N . VAL A 1 530 ? -30.068 -16.449 24.955 1.00 70.56 530 VAL A N 1
ATOM 3976 C CA . VAL A 1 530 ? -30.139 -17.869 25.343 1.00 70.56 530 VAL A CA 1
ATOM 3977 C C . VAL A 1 530 ? -29.124 -18.158 26.441 1.00 70.56 530 VAL A C 1
ATOM 3979 O O . VAL A 1 530 ? -29.449 -18.785 27.449 1.00 70.56 530 VAL A O 1
ATOM 3982 N N . GLY A 1 531 ? -27.912 -17.638 26.292 1.00 69.00 531 GLY A N 1
ATOM 3983 C CA . GLY A 1 531 ? -26.855 -17.781 27.270 1.00 69.00 531 GLY A CA 1
ATOM 3984 C C . GLY A 1 531 ? -27.154 -17.121 28.620 1.00 69.00 531 GLY A C 1
ATOM 3985 O O . GLY A 1 531 ? -26.991 -17.757 29.660 1.00 69.00 531 GLY A O 1
ATOM 3986 N N . LEU A 1 532 ? -27.679 -15.892 28.627 1.00 69.06 532 LEU A N 1
ATOM 3987 C CA . LEU A 1 532 ? -28.153 -15.186 29.826 1.00 69.06 532 LEU A CA 1
ATOM 3988 C C . LEU A 1 532 ? -29.304 -15.935 30.514 1.00 69.06 532 LEU A C 1
ATOM 3990 O O . LEU A 1 532 ? -29.309 -16.068 31.743 1.00 69.06 532 LEU A O 1
ATOM 3994 N N . ALA A 1 533 ? -30.258 -16.463 29.741 1.00 72.44 533 ALA A N 1
ATOM 3995 C CA . ALA A 1 533 ? -31.350 -17.284 30.258 1.00 72.44 533 ALA A CA 1
ATOM 3996 C C . ALA A 1 533 ? -30.823 -18.578 30.900 1.00 72.44 533 ALA A C 1
ATOM 3998 O O . ALA A 1 533 ? -31.274 -18.961 31.984 1.00 72.44 533 ALA A O 1
ATOM 3999 N N . PHE A 1 534 ? -29.813 -19.203 30.287 1.00 66.81 534 PHE A N 1
ATOM 4000 C CA . PHE A 1 534 ? -29.136 -20.375 30.834 1.00 66.81 534 PHE A CA 1
ATOM 4001 C C . PHE A 1 534 ? -28.397 -20.036 32.133 1.00 66.81 534 PHE A C 1
ATOM 4003 O O . PHE A 1 534 ? -28.550 -20.750 33.123 1.00 66.81 534 PHE A O 1
ATOM 4010 N N . MET A 1 535 ? -27.676 -18.907 32.186 1.00 68.00 535 MET A N 1
ATOM 4011 C CA . MET A 1 535 ? -26.913 -18.474 33.364 1.00 68.00 535 MET A CA 1
ATOM 4012 C C . MET A 1 535 ? -27.768 -18.387 34.634 1.00 68.00 535 MET A C 1
ATOM 4014 O O . MET A 1 535 ? -27.301 -18.768 35.710 1.00 68.00 535 MET A O 1
ATOM 4018 N N . ARG A 1 536 ? -29.035 -17.963 34.545 1.00 75.31 536 ARG A N 1
ATOM 4019 C CA . ARG A 1 536 ? -29.916 -17.847 35.725 1.00 75.31 536 ARG A CA 1
ATOM 4020 C C . ARG A 1 536 ? -30.046 -19.156 36.517 1.00 75.31 536 ARG A C 1
ATOM 4022 O O . ARG A 1 536 ? -30.169 -19.097 37.738 1.00 75.31 536 ARG A O 1
ATOM 4029 N N . ARG A 1 537 ? -29.933 -20.321 35.867 1.00 75.25 537 ARG A N 1
ATOM 4030 C CA . ARG A 1 537 ? -30.094 -21.645 36.499 1.00 75.25 537 ARG A CA 1
ATOM 4031 C C . ARG A 1 537 ? -28.845 -22.208 37.181 1.00 75.25 537 ARG A C 1
ATOM 4033 O O . ARG A 1 537 ? -28.960 -23.196 37.899 1.00 75.25 537 ARG A O 1
ATOM 4040 N N . TYR A 1 538 ? -27.671 -21.606 36.994 1.00 71.06 538 TYR A N 1
ATOM 4041 C CA . TYR A 1 538 ? -26.414 -22.173 37.496 1.00 71.06 538 TYR A CA 1
ATOM 4042 C C . TYR A 1 538 ? -25.774 -21.347 38.613 1.00 71.06 538 TYR A C 1
ATOM 4044 O O . TYR A 1 538 ? -26.087 -20.170 38.797 1.00 71.06 538 TYR A O 1
ATOM 4052 N N . LYS A 1 539 ? -24.853 -21.974 39.358 1.00 72.81 539 LYS A N 1
ATOM 4053 C CA . LYS A 1 539 ? -24.021 -21.312 40.377 1.00 72.81 539 LYS A CA 1
ATOM 4054 C C . LYS A 1 539 ? -23.155 -20.199 39.749 1.00 72.81 539 LYS A C 1
ATOM 4056 O O . LYS A 1 539 ? -22.793 -20.325 38.577 1.00 72.81 539 LYS A O 1
ATOM 4061 N N . PRO A 1 540 ? -22.765 -19.152 40.507 1.00 60.88 540 PRO A N 1
ATOM 4062 C CA . PRO A 1 540 ? -22.039 -17.985 39.987 1.00 60.88 540 PRO A CA 1
ATOM 4063 C C . PRO A 1 540 ? -20.790 -18.323 39.162 1.00 60.88 540 PRO A C 1
ATOM 4065 O O . PRO A 1 540 ? -20.563 -17.729 38.115 1.00 60.88 540 PRO A O 1
ATOM 4068 N N . THR A 1 541 ? -20.026 -19.333 39.575 1.00 52.66 541 THR A N 1
ATOM 4069 C CA . THR A 1 541 ? -18.817 -19.785 38.869 1.00 52.66 541 THR A CA 1
ATOM 4070 C C . THR A 1 541 ? -19.109 -20.348 37.477 1.00 52.66 541 THR A C 1
ATOM 4072 O O . THR A 1 541 ? -18.370 -20.086 36.534 1.00 52.66 541 THR A O 1
ATOM 4075 N N . VAL A 1 542 ? -20.220 -21.069 37.312 1.00 61.59 542 VAL A N 1
ATOM 4076 C CA . VAL A 1 542 ? -20.664 -21.594 36.010 1.00 61.59 542 VAL A CA 1
ATOM 4077 C C . VAL A 1 542 ? -21.231 -20.476 35.132 1.00 61.59 542 VAL A C 1
ATOM 4079 O O . VAL A 1 542 ? -21.040 -20.504 33.919 1.00 61.59 542 VAL A O 1
ATOM 4082 N N . ARG A 1 543 ? -21.870 -19.459 35.732 1.00 65.56 543 ARG A N 1
ATOM 4083 C CA . ARG A 1 543 ? -22.351 -18.271 35.003 1.00 65.56 543 ARG A CA 1
ATOM 4084 C C . ARG A 1 543 ? -21.204 -17.553 34.303 1.00 65.56 543 ARG A C 1
ATOM 4086 O O . ARG A 1 543 ? -21.300 -17.285 33.116 1.00 65.56 543 ARG A O 1
ATOM 4093 N N . VAL A 1 544 ? -20.099 -17.319 35.009 1.00 58.12 544 VAL A N 1
ATOM 4094 C CA . VAL A 1 544 ? -18.920 -16.649 34.440 1.00 58.12 544 VAL A CA 1
ATOM 4095 C C . VAL A 1 544 ? -18.339 -17.435 33.259 1.00 58.12 544 VAL A C 1
ATOM 4097 O O . VAL A 1 544 ? -18.046 -16.844 32.225 1.00 58.12 544 VAL A O 1
ATOM 4100 N N . SER A 1 545 ? -18.234 -18.765 33.357 1.00 57.22 545 SER A N 1
ATOM 4101 C CA . SER A 1 545 ? -17.752 -19.591 32.239 1.00 57.22 545 SER A CA 1
ATOM 4102 C C . SER A 1 545 ? -18.685 -19.552 31.025 1.00 57.22 545 SER A C 1
ATOM 4104 O O . SER A 1 545 ? -18.209 -19.450 29.900 1.00 57.22 545 SER A O 1
ATOM 4106 N N . ILE A 1 546 ? -20.004 -19.601 31.241 1.00 66.00 546 ILE A N 1
ATOM 4107 C CA . ILE A 1 546 ? -20.992 -19.467 30.161 1.00 66.00 546 ILE A CA 1
ATOM 4108 C C . ILE A 1 546 ? -20.871 -18.086 29.511 1.00 66.00 546 ILE A C 1
ATOM 4110 O O . ILE A 1 546 ? -20.814 -18.003 28.289 1.00 66.00 546 ILE A O 1
ATOM 4114 N N . LEU A 1 547 ? -20.769 -17.017 30.309 1.00 66.31 547 LEU A N 1
ATOM 4115 C CA . LEU A 1 547 ? -20.592 -15.657 29.806 1.00 66.31 547 LEU A CA 1
ATOM 4116 C C . LEU A 1 547 ? -19.353 -15.556 28.917 1.00 66.31 547 LEU A C 1
ATOM 4118 O O . LEU A 1 547 ? -19.472 -15.101 27.790 1.00 66.31 547 LEU A O 1
ATOM 4122 N N . LEU A 1 548 ? -18.199 -16.040 29.381 1.00 62.72 548 LEU A N 1
ATOM 4123 C CA . LEU A 1 548 ? -16.955 -16.018 28.608 1.00 62.72 548 LEU A CA 1
ATOM 4124 C C . LEU A 1 548 ? -17.068 -16.776 27.282 1.00 62.72 548 LEU A C 1
ATOM 4126 O O . LEU A 1 548 ? -16.544 -16.313 26.277 1.00 62.72 548 LEU A O 1
ATOM 4130 N N . VAL A 1 549 ? -17.776 -17.907 27.254 1.00 66.31 549 VAL A N 1
ATOM 4131 C CA . VAL A 1 549 ? -17.983 -18.690 26.025 1.00 66.31 549 VAL A CA 1
ATOM 4132 C C . VAL A 1 549 ? -18.926 -17.982 25.059 1.00 66.31 549 VAL A C 1
ATOM 4134 O O . VAL A 1 549 ? -18.658 -17.970 23.864 1.00 66.31 549 VAL A O 1
ATOM 4137 N N . LEU A 1 550 ? -20.005 -17.367 25.548 1.00 68.25 550 LEU A N 1
ATOM 4138 C CA . LEU A 1 550 ? -20.895 -16.555 24.710 1.00 68.25 550 LEU A CA 1
ATOM 4139 C C . LEU A 1 550 ? -20.156 -15.371 24.110 1.00 68.25 550 LEU A C 1
ATOM 4141 O O . LEU A 1 550 ? -20.340 -15.042 22.950 1.00 68.25 550 LEU A O 1
ATOM 4145 N N . VAL A 1 551 ? -19.323 -14.743 24.926 1.00 66.94 551 VAL A N 1
ATOM 4146 C CA . VAL A 1 551 ? -18.539 -13.562 24.605 1.00 66.94 551 VAL A CA 1
ATOM 4147 C C . VAL A 1 551 ? -17.435 -13.923 23.595 1.00 66.94 551 VAL A C 1
ATOM 4149 O O . VAL A 1 551 ? -17.288 -13.241 22.583 1.00 66.94 551 VAL A O 1
ATOM 4152 N N . ALA A 1 552 ? -16.769 -15.072 23.755 1.00 64.81 552 ALA A N 1
ATOM 4153 C CA . ALA A 1 552 ? -15.856 -15.637 22.759 1.00 64.81 552 ALA A CA 1
ATOM 4154 C C . ALA A 1 552 ? -16.575 -16.044 21.461 1.00 64.81 552 ALA A C 1
ATOM 4156 O O . ALA A 1 552 ? -16.124 -15.677 20.382 1.00 64.81 552 ALA A O 1
ATOM 4157 N N . GLY A 1 553 ? -17.711 -16.744 21.547 1.00 68.50 553 GLY A N 1
ATOM 4158 C CA . GLY A 1 553 ? -18.525 -17.141 20.394 1.00 68.50 553 GLY A CA 1
ATOM 4159 C C . GLY A 1 553 ? -19.080 -15.941 19.627 1.00 68.50 553 GLY A C 1
ATOM 4160 O O . GLY A 1 553 ? -19.103 -15.951 18.401 1.00 68.50 553 GLY A O 1
ATOM 4161 N N . LEU A 1 554 ? -19.435 -14.871 20.339 1.00 68.38 554 LEU A N 1
ATOM 4162 C CA . LEU A 1 554 ? -19.810 -13.586 19.768 1.00 68.38 554 LEU A CA 1
ATOM 4163 C C . LEU A 1 554 ? -18.629 -12.953 19.032 1.00 68.38 554 LEU A C 1
ATOM 4165 O O . LEU A 1 554 ? -18.793 -12.526 17.898 1.00 68.38 554 LEU A O 1
ATOM 4169 N N . CYS A 1 555 ? -17.432 -12.940 19.618 1.00 63.31 555 CYS A N 1
ATOM 4170 C CA . CYS A 1 555 ? -16.245 -12.449 18.920 1.00 63.31 555 CYS A CA 1
ATOM 4171 C C . CYS A 1 555 ? -15.830 -13.315 17.731 1.00 63.31 555 CYS A C 1
ATOM 4173 O O . CYS A 1 555 ? -15.296 -12.770 16.774 1.00 63.31 555 CYS A O 1
ATOM 4175 N N . ILE A 1 556 ? -16.091 -14.624 17.751 1.00 64.50 556 ILE A N 1
ATOM 4176 C CA . ILE A 1 556 ? -15.902 -15.511 16.595 1.00 64.50 556 ILE A CA 1
ATOM 4177 C C . ILE A 1 556 ? -16.921 -15.164 15.507 1.00 64.50 556 ILE A C 1
ATOM 4179 O O . ILE A 1 556 ? -16.517 -14.903 14.385 1.00 64.50 556 ILE A O 1
ATOM 4183 N N . LEU A 1 557 ? -18.214 -15.069 15.829 1.00 66.06 557 LEU A N 1
ATOM 4184 C CA . LEU A 1 557 ? -19.273 -14.700 14.875 1.00 66.06 557 LEU A CA 1
ATOM 4185 C C . LEU A 1 557 ? -19.081 -13.297 14.290 1.00 66.06 557 LEU A C 1
ATOM 4187 O O . LEU A 1 557 ? -19.361 -13.053 13.117 1.00 66.06 557 LEU A O 1
ATOM 4191 N N . LEU A 1 558 ? -18.603 -12.364 15.112 1.00 63.72 558 LEU A N 1
ATOM 4192 C CA . LEU A 1 558 ? -18.257 -11.028 14.664 1.00 63.72 558 LEU A CA 1
ATOM 4193 C C . LEU A 1 558 ? -16.939 -11.047 13.889 1.00 63.72 558 LEU A C 1
ATOM 4195 O O . LEU A 1 558 ? -16.865 -10.359 12.887 1.00 63.72 558 LEU A O 1
ATOM 4199 N N . GLY A 1 559 ? -15.931 -11.829 14.281 1.00 58.75 559 GLY A N 1
ATOM 4200 C CA . GLY A 1 559 ? -14.589 -11.845 13.684 1.00 58.75 559 GLY A CA 1
ATOM 4201 C C . GLY A 1 559 ? -14.448 -12.669 12.398 1.00 58.75 559 GLY A C 1
ATOM 4202 O O . GLY A 1 559 ? -13.680 -12.282 11.523 1.00 58.75 559 GLY A O 1
ATOM 4203 N N . PHE A 1 560 ? -15.212 -13.750 12.241 1.00 59.00 560 PHE A N 1
ATOM 4204 C CA . PHE A 1 560 ? -15.272 -14.577 11.035 1.00 59.00 560 PHE A CA 1
ATOM 4205 C C . PHE A 1 560 ? -16.313 -13.999 10.069 1.00 59.00 560 PHE A C 1
ATOM 4207 O O . PHE A 1 560 ? -17.471 -14.406 10.028 1.00 59.00 560 PHE A O 1
ATOM 4214 N N . SER A 1 561 ? -15.910 -13.023 9.263 1.00 54.41 561 SER A N 1
ATOM 4215 C CA . SER A 1 561 ? -16.379 -13.035 7.875 1.00 54.41 561 SER A CA 1
ATOM 4216 C C . SER A 1 561 ? -15.251 -13.632 7.075 1.00 54.41 561 SER A C 1
ATOM 4218 O O . SER A 1 561 ? -14.112 -13.212 7.283 1.00 54.41 561 SER A O 1
ATOM 4220 N N . GLU A 1 562 ? -15.557 -14.575 6.190 1.00 52.31 562 GLU A N 1
ATOM 4221 C CA . GLU A 1 562 ? -14.601 -15.020 5.187 1.00 52.31 562 GLU A CA 1
ATOM 4222 C C . GLU A 1 562 ? -13.960 -13.788 4.553 1.00 52.31 562 GLU A C 1
ATOM 4224 O O . GLU A 1 562 ? -14.629 -12.955 3.935 1.00 52.31 562 GLU A O 1
ATOM 4229 N N . THR A 1 563 ? -12.661 -13.634 4.781 1.00 52.97 563 THR A N 1
ATOM 4230 C CA . THR A 1 563 ? -11.841 -12.795 3.934 1.00 52.97 563 THR A CA 1
ATOM 4231 C C . THR A 1 563 ? -11.898 -13.467 2.577 1.00 52.97 563 THR A C 1
ATOM 4233 O O . THR A 1 563 ? -11.335 -14.546 2.375 1.00 52.97 563 THR A O 1
ATOM 4236 N N . ARG A 1 564 ? -12.681 -12.888 1.661 1.00 58.19 564 ARG A N 1
ATOM 4237 C CA . ARG A 1 564 ? -12.643 -13.314 0.267 1.00 58.19 564 ARG A CA 1
ATOM 4238 C C . ARG A 1 564 ? -11.183 -13.253 -0.139 1.00 58.19 564 ARG A C 1
ATOM 4240 O O . ARG A 1 564 ? -10.525 -12.237 0.092 1.00 58.19 564 ARG A O 1
ATOM 4247 N N . ARG A 1 565 ? -10.670 -14.362 -0.670 1.00 57.34 565 ARG A N 1
ATOM 4248 C CA . ARG A 1 565 ? -9.334 -14.335 -1.252 1.00 57.34 565 ARG A CA 1
ATOM 4249 C C . ARG A 1 565 ? -9.313 -13.197 -2.267 1.00 57.34 565 ARG A C 1
ATOM 4251 O O . ARG A 1 565 ? -10.284 -13.088 -3.023 1.00 57.34 565 ARG A O 1
ATOM 4258 N N . PRO A 1 566 ? -8.274 -12.349 -2.243 1.00 56.47 566 PRO A N 1
ATOM 4259 C CA . PRO A 1 566 ? -8.168 -11.265 -3.195 1.00 56.47 566 PRO A CA 1
ATOM 4260 C C . PRO A 1 566 ? -8.335 -11.837 -4.598 1.00 56.47 566 PRO A C 1
ATOM 4262 O O . PRO A 1 566 ? -7.793 -12.895 -4.937 1.00 56.47 566 PRO A O 1
ATOM 4265 N N . SER A 1 567 ? -9.169 -11.171 -5.384 1.00 59.75 567 SER A N 1
ATOM 4266 C CA . SER A 1 567 ? -9.354 -11.535 -6.776 1.00 59.75 567 SER A CA 1
ATOM 4267 C C . SER A 1 567 ? -8.029 -11.381 -7.499 1.00 59.75 567 SER A C 1
ATOM 4269 O O . SER A 1 567 ? -7.347 -10.366 -7.360 1.00 59.75 567 SER A O 1
ATOM 4271 N N . ARG A 1 568 ? -7.661 -12.418 -8.245 1.00 72.06 568 ARG A N 1
ATOM 4272 C CA . ARG A 1 568 ? -6.455 -12.420 -9.067 1.00 72.06 568 ARG A CA 1
ATOM 4273 C C . ARG A 1 568 ? -6.615 -11.437 -10.222 1.00 72.06 568 ARG A C 1
ATOM 4275 O O . ARG A 1 568 ? -7.738 -11.141 -10.636 1.00 72.06 568 ARG A O 1
ATOM 4282 N N . ILE A 1 569 ? -5.487 -10.954 -10.738 1.00 78.44 569 ILE A N 1
ATOM 4283 C CA . ILE A 1 569 ? -5.462 -10.200 -11.994 1.00 78.44 569 ILE A CA 1
ATOM 4284 C C . ILE A 1 569 ? -6.104 -11.074 -13.084 1.00 78.44 569 ILE A C 1
ATOM 4286 O O . ILE A 1 569 ? -5.742 -12.248 -13.155 1.00 78.44 569 ILE A O 1
ATOM 4290 N N . PRO A 1 570 ? -7.072 -10.569 -13.879 1.00 80.19 570 PRO A N 1
ATOM 4291 C CA . PRO A 1 570 ? -7.756 -11.396 -14.868 1.00 80.19 570 PRO A CA 1
ATOM 4292 C C . PRO A 1 570 ? -6.786 -11.939 -15.922 1.00 80.19 570 PRO A C 1
ATOM 4294 O O . PRO A 1 570 ? -5.888 -11.218 -16.359 1.00 80.19 570 PRO A O 1
ATOM 4297 N N . GLU A 1 571 ? -7.027 -13.167 -16.391 1.00 76.56 571 GLU A N 1
ATOM 4298 C CA . GLU A 1 571 ? -6.126 -13.890 -17.311 1.00 76.56 571 GLU A CA 1
ATOM 4299 C C . GLU A 1 571 ? -5.855 -13.133 -18.623 1.00 76.56 571 GLU A C 1
ATOM 4301 O O . GLU A 1 571 ? -4.819 -13.287 -19.268 1.00 76.56 571 GLU A O 1
ATOM 4306 N N . THR A 1 572 ? -6.810 -12.304 -19.049 1.00 80.44 572 THR A N 1
ATOM 4307 C CA . THR A 1 572 ? -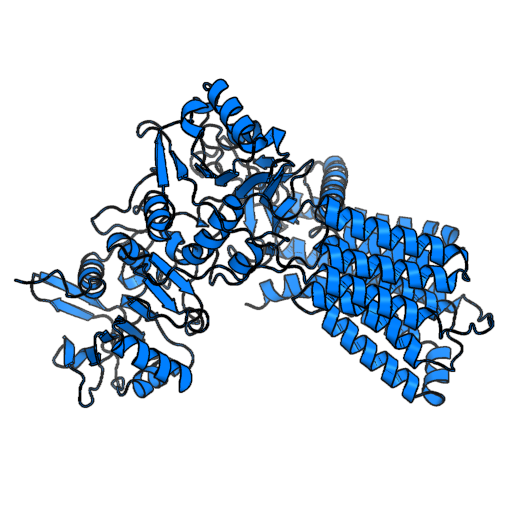6.751 -11.565 -20.313 1.00 80.44 572 THR A CA 1
ATOM 4308 C C . THR A 1 572 ? -5.879 -10.314 -20.247 1.00 80.44 572 THR A C 1
ATOM 4310 O O . THR A 1 572 ? -5.668 -9.670 -21.276 1.00 80.44 572 THR A O 1
ATOM 4313 N N . VAL A 1 573 ? -5.413 -9.924 -19.059 1.00 88.62 573 VAL A N 1
ATOM 4314 C CA . VAL A 1 573 ? -4.672 -8.677 -18.867 1.00 88.62 573 VAL A CA 1
ATOM 4315 C C . VAL A 1 573 ? -3.187 -8.903 -19.147 1.00 88.62 573 VAL A C 1
ATOM 4317 O O . VAL A 1 573 ? -2.564 -9.749 -18.507 1.00 88.62 573 VAL A O 1
ATOM 4320 N N . PRO A 1 574 ? -2.573 -8.138 -20.066 1.00 93.25 574 PRO A N 1
ATOM 4321 C CA . PRO A 1 574 ? -1.137 -8.214 -20.280 1.00 93.25 574 PRO A CA 1
ATOM 4322 C C . PRO A 1 574 ? -0.402 -7.672 -19.045 1.00 93.25 574 PRO A C 1
ATOM 4324 O O . PRO A 1 574 ? -0.539 -6.501 -18.690 1.00 93.25 574 PRO A O 1
ATOM 4327 N N . THR A 1 575 ? 0.366 -8.526 -18.370 1.00 95.44 575 THR A N 1
ATOM 4328 C CA . THR A 1 575 ? 1.020 -8.207 -17.089 1.00 95.44 575 THR A CA 1
ATOM 4329 C C . THR A 1 575 ? 2.543 -8.200 -17.173 1.00 95.44 575 THR A C 1
ATOM 4331 O O . THR A 1 575 ? 3.151 -8.995 -17.895 1.00 95.44 575 THR A O 1
ATOM 4334 N N . LEU A 1 576 ? 3.154 -7.316 -16.380 1.00 96.94 576 LEU A N 1
ATOM 4335 C CA . LEU A 1 576 ? 4.578 -7.337 -16.042 1.00 96.94 576 LEU A CA 1
ATOM 4336 C C . LEU A 1 576 ? 4.711 -7.702 -14.563 1.00 96.94 576 LEU A C 1
ATOM 4338 O O . LEU A 1 576 ? 4.464 -6.874 -13.692 1.00 96.94 576 LEU A O 1
ATOM 4342 N N . ILE A 1 577 ? 5.102 -8.935 -14.266 1.00 95.62 577 ILE A N 1
ATOM 4343 C CA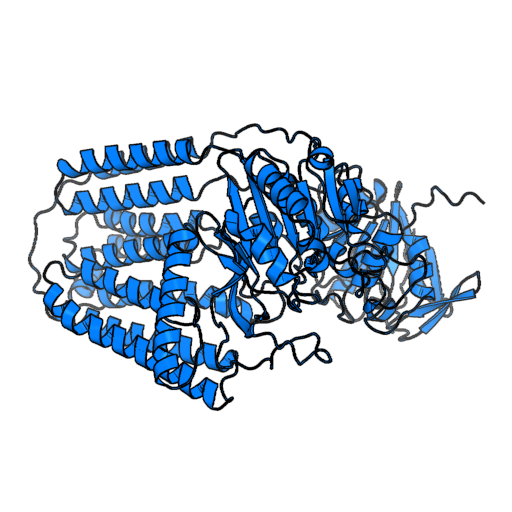 . ILE A 1 577 ? 5.285 -9.383 -12.886 1.00 95.62 577 ILE A CA 1
ATOM 4344 C C . ILE A 1 577 ? 6.738 -9.188 -12.465 1.00 95.62 577 ILE A C 1
ATOM 4346 O O . ILE A 1 577 ? 7.645 -9.708 -13.111 1.00 95.62 577 ILE A O 1
ATOM 4350 N N . VAL A 1 578 ? 6.957 -8.498 -11.347 1.00 94.75 578 VAL A N 1
ATOM 4351 C CA . VAL A 1 578 ? 8.255 -8.430 -10.667 1.00 94.75 578 VAL A CA 1
ATOM 4352 C C . VAL A 1 578 ? 8.196 -9.347 -9.450 1.00 94.75 578 VAL A C 1
ATOM 4354 O O . VAL A 1 578 ? 7.512 -9.048 -8.472 1.00 94.75 578 VAL A O 1
ATOM 4357 N N . ALA A 1 579 ? 8.878 -10.491 -9.514 1.00 92.81 579 ALA A N 1
ATOM 4358 C CA . ALA A 1 579 ? 8.775 -11.507 -8.468 1.00 92.81 579 ALA A CA 1
ATOM 4359 C C . ALA A 1 579 ? 9.581 -11.104 -7.229 1.00 92.81 579 ALA A C 1
ATOM 4361 O O . ALA A 1 579 ? 10.797 -11.181 -7.274 1.00 92.81 579 ALA A O 1
ATOM 4362 N N . THR A 1 580 ? 8.955 -10.718 -6.118 1.00 88.31 580 THR A N 1
ATOM 4363 C CA . THR A 1 580 ? 9.640 -10.110 -4.960 1.00 88.31 580 THR A CA 1
ATOM 4364 C C . THR A 1 580 ? 10.216 -11.112 -3.960 1.00 88.31 580 THR A C 1
ATOM 4366 O O . THR A 1 580 ? 11.275 -10.866 -3.399 1.00 88.31 580 THR A O 1
ATOM 4369 N N . ASN A 1 581 ? 9.604 -12.284 -3.764 1.00 79.88 581 ASN A N 1
ATOM 4370 C CA . ASN A 1 581 ? 10.047 -13.291 -2.776 1.00 79.88 581 ASN A CA 1
ATOM 4371 C C . ASN A 1 581 ? 11.351 -14.032 -3.150 1.00 79.88 581 ASN A C 1
ATOM 4373 O O . ASN A 1 581 ? 11.893 -14.810 -2.357 1.00 79.88 581 ASN A O 1
ATOM 4377 N N . VAL A 1 582 ? 11.835 -13.847 -4.377 1.00 76.81 582 VAL A N 1
ATOM 4378 C CA . VAL A 1 582 ? 13.138 -14.351 -4.826 1.00 76.81 582 VAL A CA 1
ATOM 4379 C C . VAL A 1 582 ? 14.227 -13.283 -4.592 1.00 76.81 582 VAL A C 1
ATOM 4381 O O . VAL A 1 582 ? 15.416 -13.586 -4.692 1.00 76.81 582 VAL A O 1
ATOM 4384 N N . LEU A 1 583 ? 13.847 -12.050 -4.222 1.00 67.62 583 LEU A N 1
ATOM 4385 C CA . LEU A 1 583 ? 14.689 -10.850 -4.210 1.00 67.62 583 LEU A CA 1
ATOM 4386 C C . LEU A 1 583 ? 14.786 -10.286 -2.786 1.00 67.62 583 LEU A C 1
ATOM 4388 O O . LEU A 1 583 ? 13.789 -9.932 -2.181 1.00 67.62 583 LEU A O 1
ATOM 4392 N N . ASN A 1 584 ? 15.999 -10.156 -2.243 1.00 56.59 584 ASN A N 1
ATOM 4393 C CA . ASN A 1 584 ? 16.223 -9.572 -0.903 1.00 56.59 584 ASN A CA 1
ATOM 4394 C C . ASN A 1 584 ? 17.025 -8.259 -0.960 1.00 56.59 584 ASN A C 1
ATOM 4396 O O . ASN A 1 584 ? 17.651 -7.867 0.022 1.00 56.59 584 ASN A O 1
ATOM 4400 N N . GLN A 1 585 ? 17.103 -7.631 -2.133 1.00 62.28 585 GLN A N 1
ATOM 4401 C CA . GLN A 1 585 ? 17.932 -6.445 -2.368 1.00 62.28 585 GLN A CA 1
ATOM 4402 C C . GLN A 1 585 ? 17.231 -5.369 -3.197 1.00 62.28 585 GLN A C 1
ATOM 4404 O O . GLN A 1 585 ? 17.880 -4.391 -3.567 1.00 62.28 585 GLN A O 1
ATOM 4409 N N . LEU A 1 586 ? 15.948 -5.574 -3.508 1.00 75.31 586 LEU A N 1
ATOM 4410 C CA . LEU A 1 586 ? 15.134 -4.508 -4.059 1.00 75.31 586 LEU A CA 1
ATOM 4411 C C . LEU A 1 586 ? 14.850 -3.510 -2.951 1.00 75.31 586 LEU A C 1
ATOM 4413 O O . LEU A 1 586 ? 14.417 -3.894 -1.863 1.00 75.31 586 LEU A O 1
ATOM 4417 N N . ASP A 1 587 ? 15.102 -2.247 -3.254 1.00 82.31 587 ASP A N 1
ATOM 4418 C CA . ASP A 1 587 ? 14.512 -1.179 -2.475 1.00 82.31 587 ASP A CA 1
ATOM 4419 C C . ASP A 1 587 ? 13.033 -1.092 -2.863 1.00 82.31 587 ASP A C 1
ATOM 4421 O O . ASP A 1 587 ? 12.697 -1.022 -4.047 1.00 82.31 587 ASP A O 1
ATOM 4425 N N . LEU A 1 588 ? 12.147 -1.200 -1.878 1.00 76.81 588 LEU A N 1
ATOM 4426 C CA . LEU A 1 588 ? 10.710 -1.036 -2.096 1.00 76.81 588 LEU A CA 1
ATOM 4427 C C . LEU A 1 588 ? 10.305 0.439 -2.022 1.00 76.81 588 LEU A C 1
ATOM 4429 O O . LEU A 1 588 ? 9.180 0.774 -2.388 1.00 76.81 588 LEU A O 1
ATOM 4433 N N . ASN A 1 589 ? 11.234 1.319 -1.629 1.00 86.69 589 ASN A N 1
ATOM 4434 C CA . ASN A 1 589 ? 11.107 2.740 -1.877 1.00 86.69 589 ASN A CA 1
ATOM 4435 C C . ASN A 1 589 ? 11.072 2.974 -3.390 1.00 86.69 589 ASN A C 1
ATOM 4437 O O . ASN A 1 589 ? 11.981 2.598 -4.132 1.00 86.69 589 ASN A O 1
ATOM 4441 N N . VAL A 1 590 ? 10.012 3.631 -3.842 1.00 90.88 590 VAL A N 1
ATOM 4442 C CA . VAL A 1 590 ? 9.738 3.916 -5.248 1.00 90.88 590 VAL A CA 1
ATOM 4443 C C . VAL A 1 590 ? 10.905 4.645 -5.931 1.00 90.88 590 VAL A C 1
ATOM 4445 O O . VAL A 1 590 ? 11.184 4.372 -7.101 1.00 90.88 590 VAL A O 1
ATOM 4448 N N . TYR A 1 591 ? 11.625 5.501 -5.202 1.00 91.81 591 TYR A N 1
ATOM 4449 C CA . TYR A 1 591 ? 12.745 6.295 -5.718 1.00 91.81 591 TYR A CA 1
ATOM 4450 C C . TYR A 1 591 ? 14.125 5.700 -5.430 1.00 91.81 591 TYR A C 1
ATOM 4452 O O . TYR A 1 591 ? 15.125 6.223 -5.918 1.00 91.81 591 TYR A O 1
ATOM 4460 N N . GLY A 1 592 ? 14.201 4.598 -4.680 1.00 92.88 592 GLY A N 1
ATOM 4461 C CA . GLY A 1 592 ? 15.470 3.969 -4.333 1.00 92.88 592 GLY A CA 1
ATOM 4462 C C . GLY A 1 592 ? 16.243 3.498 -5.565 1.00 92.88 592 GLY A C 1
ATOM 4463 O O . GLY A 1 592 ? 15.665 2.944 -6.498 1.00 92.88 592 GLY A O 1
ATOM 4464 N N . ASP A 1 593 ? 17.567 3.649 -5.566 1.00 94.19 593 ASP A N 1
ATOM 4465 C CA . ASP A 1 593 ? 18.437 3.255 -6.689 1.00 94.19 593 ASP A CA 1
ATOM 4466 C C . ASP A 1 593 ? 18.286 1.777 -7.081 1.00 94.19 593 ASP A C 1
ATOM 4468 O O . ASP A 1 593 ? 18.418 1.400 -8.247 1.00 94.19 593 ASP A O 1
ATOM 4472 N N . ARG A 1 594 ? 17.980 0.924 -6.098 1.00 93.00 594 ARG A N 1
ATOM 4473 C CA . ARG A 1 594 ? 17.780 -0.519 -6.280 1.00 93.00 594 ARG A CA 1
ATOM 4474 C C . ARG A 1 594 ? 16.313 -0.912 -6.448 1.00 93.00 594 ARG A C 1
ATOM 4476 O O . ARG A 1 594 ? 15.978 -2.081 -6.272 1.00 93.00 594 ARG A O 1
ATOM 4483 N N . SER A 1 595 ? 15.433 0.038 -6.726 1.00 93.56 595 SER A N 1
ATOM 4484 C CA . SER A 1 595 ? 14.021 -0.231 -6.972 1.00 93.56 595 SER A CA 1
ATOM 4485 C C . SER A 1 595 ? 13.764 -0.551 -8.451 1.00 93.56 595 SER A C 1
ATOM 4487 O O . SER A 1 595 ? 14.448 -0.002 -9.311 1.00 93.56 595 SER A O 1
ATOM 4489 N N . PRO A 1 596 ? 12.809 -1.435 -8.793 1.00 95.31 596 PRO A N 1
ATOM 4490 C CA . PRO A 1 596 ? 12.422 -1.715 -10.175 1.00 95.31 596 PRO A CA 1
ATOM 4491 C C . PRO A 1 596 ? 11.370 -0.730 -10.725 1.00 95.31 596 PRO A C 1
ATOM 4493 O O . PRO A 1 596 ? 10.801 -0.985 -11.789 1.00 95.31 596 PRO A O 1
ATOM 4496 N N . THR A 1 597 ? 11.068 0.367 -10.016 1.00 96.19 597 THR A N 1
ATOM 4497 C CA . THR A 1 597 ? 10.029 1.347 -10.386 1.00 96.19 597 THR A CA 1
ATOM 4498 C C . THR A 1 597 ? 10.116 1.798 -11.837 1.00 96.19 597 THR A C 1
ATOM 4500 O O . THR A 1 597 ? 9.116 1.726 -12.548 1.00 96.19 597 THR A O 1
ATOM 4503 N N . ALA A 1 598 ? 11.290 2.232 -12.303 1.00 97.12 598 ALA A N 1
ATOM 4504 C CA . ALA A 1 598 ? 11.457 2.748 -13.660 1.00 97.12 598 ALA A CA 1
ATOM 4505 C C . ALA A 1 598 ? 11.020 1.729 -14.721 1.00 97.12 598 ALA A C 1
ATOM 4507 O O . ALA A 1 598 ? 10.335 2.077 -15.681 1.00 97.12 598 ALA A O 1
ATOM 4508 N N . LEU A 1 599 ? 11.334 0.450 -14.510 1.00 96.50 599 LEU A N 1
ATOM 4509 C CA . LEU A 1 599 ? 10.912 -0.624 -15.403 1.00 96.50 599 LEU A CA 1
ATOM 4510 C C . LEU A 1 599 ? 9.399 -0.876 -15.337 1.00 96.50 599 LEU A C 1
ATOM 4512 O O . LEU A 1 599 ? 8.773 -1.135 -16.363 1.00 96.50 599 LEU A O 1
ATOM 4516 N N . MET A 1 600 ? 8.788 -0.774 -14.156 1.00 97.06 600 MET A N 1
ATOM 4517 C CA . MET A 1 600 ? 7.331 -0.890 -14.011 1.00 97.06 600 MET A CA 1
ATOM 4518 C C . MET A 1 600 ? 6.591 0.270 -14.695 1.00 97.06 600 MET A C 1
ATOM 4520 O O . MET A 1 600 ? 5.574 0.036 -15.348 1.00 97.06 600 MET A O 1
ATOM 4524 N N . VAL A 1 601 ? 7.138 1.487 -14.627 1.00 97.25 601 VAL A N 1
ATOM 4525 C CA . VAL A 1 601 ? 6.655 2.669 -15.363 1.00 97.25 601 VAL A CA 1
ATOM 4526 C C . VAL A 1 601 ? 6.772 2.461 -16.879 1.00 97.25 601 VAL A C 1
ATOM 4528 O O . VAL A 1 601 ? 5.830 2.762 -17.611 1.00 97.25 601 VAL A O 1
ATOM 4531 N N . GLU A 1 602 ? 7.873 1.886 -17.378 1.00 96.88 602 GLU A N 1
ATOM 4532 C CA . GLU A 1 602 ? 7.962 1.486 -18.794 1.00 96.88 602 GLU A CA 1
ATOM 4533 C C . GLU A 1 602 ? 6.934 0.410 -19.158 1.00 96.88 602 GLU A C 1
ATOM 4535 O O . GLU A 1 602 ? 6.344 0.468 -20.234 1.00 96.88 602 GLU A O 1
ATOM 4540 N N . GLY A 1 603 ? 6.669 -0.537 -18.253 1.00 96.38 603 GLY A N 1
ATOM 4541 C CA . GLY A 1 603 ? 5.602 -1.523 -18.404 1.00 96.38 603 GLY A CA 1
ATOM 4542 C C . GLY A 1 603 ? 4.239 -0.872 -18.631 1.00 96.38 603 GLY A C 1
ATOM 4543 O O . GLY A 1 603 ? 3.555 -1.235 -19.587 1.00 96.38 603 GLY A O 1
ATOM 4544 N N . LEU A 1 604 ? 3.879 0.124 -17.813 1.00 95.81 604 LEU A N 1
ATOM 4545 C CA . LEU A 1 604 ? 2.648 0.907 -17.989 1.00 95.81 604 LEU A CA 1
ATOM 4546 C C . LEU A 1 604 ? 2.604 1.586 -19.359 1.00 95.81 604 LEU A C 1
ATOM 4548 O O . LEU A 1 604 ? 1.611 1.444 -20.076 1.00 95.81 604 LEU A O 1
ATOM 4552 N N . ARG A 1 605 ? 3.701 2.249 -19.754 1.00 94.38 605 ARG A N 1
ATOM 4553 C CA . ARG A 1 605 ? 3.813 2.935 -21.051 1.00 94.38 605 ARG A CA 1
ATOM 4554 C C . ARG A 1 605 ? 3.638 1.979 -22.237 1.00 94.38 605 ARG A C 1
ATOM 4556 O O . ARG A 1 605 ? 3.063 2.358 -23.252 1.00 94.38 605 ARG A O 1
ATOM 4563 N N . GLU A 1 606 ? 4.094 0.737 -22.100 1.00 94.69 606 GLU A N 1
ATOM 4564 C CA . GLU A 1 606 ? 3.943 -0.328 -23.103 1.00 94.69 606 GLU A CA 1
ATOM 4565 C C . GLU A 1 606 ? 2.629 -1.114 -22.961 1.00 94.69 606 GLU A C 1
ATOM 4567 O O . GLU A 1 606 ? 2.439 -2.173 -23.561 1.00 94.69 606 GLU A O 1
ATOM 4572 N N . GLY A 1 607 ? 1.684 -0.594 -22.180 1.00 93.81 607 GLY A N 1
ATOM 4573 C CA . GLY A 1 607 ? 0.347 -1.148 -22.084 1.00 93.81 607 GLY A CA 1
ATOM 4574 C C . GLY A 1 607 ? 0.211 -2.329 -21.118 1.00 93.81 607 GLY A C 1
ATOM 4575 O O . GLY A 1 607 ? -0.888 -2.876 -21.015 1.00 93.81 607 GLY A O 1
ATOM 4576 N N . LEU A 1 608 ? 1.250 -2.683 -20.365 1.00 95.88 608 LEU A N 1
ATOM 4577 C CA . LEU A 1 608 ? 1.216 -3.747 -19.361 1.00 95.88 608 LEU A CA 1
ATOM 4578 C C . LEU A 1 608 ? 0.658 -3.234 -18.027 1.00 95.88 608 LEU A C 1
ATOM 4580 O O . LEU A 1 608 ? 0.779 -2.055 -17.703 1.00 95.88 608 LEU A O 1
ATOM 4584 N N . VAL A 1 609 ? 0.073 -4.126 -17.229 1.00 96.31 609 VAL A N 1
ATOM 4585 C CA . VAL A 1 609 ? -0.228 -3.869 -15.814 1.00 96.31 609 VAL A CA 1
ATOM 4586 C C . VAL A 1 609 ? 0.926 -4.430 -14.975 1.00 96.31 609 VAL A C 1
ATOM 4588 O O . VAL A 1 609 ? 1.062 -5.658 -14.890 1.00 96.31 609 VAL A O 1
ATOM 4591 N N . PRO A 1 610 ? 1.806 -3.580 -14.412 1.00 96.19 610 PRO A N 1
ATOM 4592 C CA . PRO A 1 610 ? 2.889 -4.044 -13.564 1.00 96.19 610 PRO A CA 1
ATOM 4593 C C . PRO A 1 610 ? 2.360 -4.530 -12.215 1.00 96.19 610 PRO A C 1
ATOM 4595 O O . PRO A 1 610 ? 1.418 -3.960 -11.668 1.00 96.19 610 PRO A O 1
ATOM 4598 N N . ALA A 1 611 ? 2.984 -5.565 -11.663 1.00 94.69 611 ALA A N 1
ATOM 4599 C CA . ALA A 1 611 ? 2.662 -6.053 -10.334 1.00 94.69 611 ALA A CA 1
ATOM 4600 C C . ALA A 1 611 ? 3.891 -6.657 -9.634 1.00 94.69 611 ALA A C 1
ATOM 4602 O O . ALA A 1 611 ? 4.485 -7.626 -10.110 1.00 94.69 611 ALA A O 1
ATOM 4603 N N . ALA A 1 612 ? 4.254 -6.101 -8.482 1.00 93.00 612 ALA A N 1
ATOM 4604 C CA . ALA A 1 612 ? 5.277 -6.627 -7.592 1.00 93.00 612 ALA A CA 1
ATOM 4605 C C . ALA A 1 612 ? 4.635 -7.596 -6.587 1.00 93.00 612 ALA A C 1
ATOM 4607 O O . ALA A 1 612 ? 3.846 -7.187 -5.736 1.00 93.00 612 ALA A O 1
ATOM 4608 N N . MET A 1 613 ? 4.953 -8.887 -6.684 1.00 91.00 613 MET A N 1
ATOM 4609 C CA . MET A 1 613 ? 4.362 -9.934 -5.836 1.00 91.00 613 MET A CA 1
ATOM 4610 C C . MET A 1 613 ? 5.285 -11.141 -5.690 1.00 91.00 613 MET A C 1
ATOM 4612 O O . MET A 1 613 ? 6.243 -11.296 -6.445 1.00 91.00 613 MET A O 1
ATOM 4616 N N . SER A 1 614 ? 5.000 -12.023 -4.734 1.00 88.94 614 SER A N 1
ATOM 4617 C CA . SER A 1 614 ? 5.702 -13.302 -4.617 1.00 88.94 614 SER A CA 1
ATOM 4618 C C . SER A 1 614 ? 5.495 -14.151 -5.874 1.00 88.94 614 SER A C 1
ATOM 4620 O O . SER A 1 614 ? 4.386 -14.233 -6.394 1.00 88.94 614 SER A O 1
ATOM 4622 N N . LEU A 1 615 ? 6.532 -14.865 -6.317 1.00 88.75 615 LEU A N 1
ATOM 4623 C CA . LEU A 1 615 ? 6.431 -15.854 -7.395 1.00 88.75 615 LEU A CA 1
ATOM 4624 C C . LEU A 1 615 ? 5.381 -16.939 -7.098 1.00 88.75 615 LEU A C 1
ATOM 4626 O O . LEU A 1 615 ? 4.801 -17.505 -8.018 1.00 88.75 615 LEU A O 1
ATOM 4630 N N . GLU A 1 616 ? 5.144 -17.231 -5.817 1.00 86.75 616 GLU A N 1
ATOM 4631 C CA . GLU A 1 616 ? 4.150 -18.216 -5.368 1.00 86.75 616 GLU A CA 1
ATOM 4632 C C . GLU A 1 616 ? 2.709 -17.701 -5.480 1.00 86.75 616 GLU A C 1
ATOM 4634 O O . GLU A 1 616 ? 1.783 -18.506 -5.598 1.00 86.75 616 GLU A O 1
ATOM 4639 N N . ASP A 1 617 ? 2.539 -16.377 -5.474 1.00 85.69 617 ASP A N 1
ATOM 4640 C CA . ASP A 1 617 ? 1.241 -15.707 -5.583 1.00 85.69 617 ASP A CA 1
ATOM 4641 C C . ASP A 1 617 ? 0.862 -15.426 -7.040 1.00 85.69 617 ASP A C 1
ATOM 4643 O O . ASP A 1 617 ? -0.308 -15.164 -7.339 1.00 85.69 617 ASP A O 1
ATOM 4647 N N . VAL A 1 618 ? 1.827 -15.545 -7.961 1.00 86.06 618 VAL A N 1
ATOM 4648 C CA . VAL A 1 618 ? 1.549 -15.566 -9.397 1.00 86.06 618 VAL A CA 1
ATOM 4649 C C . VAL A 1 618 ? 0.618 -16.743 -9.661 1.00 86.06 618 VAL A C 1
ATOM 4651 O O . VAL A 1 618 ? 0.911 -17.892 -9.319 1.00 86.06 618 VAL A O 1
ATOM 4654 N N . GLY A 1 619 ? -0.551 -16.434 -10.222 1.00 82.62 619 GLY A N 1
ATOM 4655 C CA . GLY A 1 619 ? -1.571 -17.421 -10.542 1.00 82.62 619 GLY A CA 1
ATOM 4656 C C . GLY A 1 619 ? -1.042 -18.550 -11.440 1.00 82.62 619 GLY A C 1
ATOM 4657 O O . GLY A 1 619 ? 0.078 -18.504 -11.940 1.00 82.62 619 GLY A O 1
ATOM 4658 N N . PRO A 1 620 ? -1.843 -19.602 -11.667 1.00 82.25 620 PRO A N 1
ATOM 4659 C CA . PRO A 1 620 ? -1.458 -20.670 -12.586 1.00 82.25 620 PRO A CA 1
ATOM 4660 C C . PRO A 1 620 ? -1.236 -20.156 -14.016 1.00 82.25 620 PRO A C 1
ATOM 4662 O O . PRO A 1 620 ? -0.474 -20.768 -14.763 1.00 82.25 620 PRO A O 1
ATOM 4665 N N . GLU A 1 621 ? -1.885 -19.051 -14.380 1.00 85.75 621 GLU A N 1
ATOM 4666 C CA . GLU A 1 621 ? -1.801 -18.451 -15.704 1.00 85.75 621 GLU A CA 1
ATOM 4667 C C . GLU A 1 621 ? -0.451 -17.763 -15.960 1.00 85.75 621 GLU A C 1
ATOM 4669 O O . GLU A 1 621 ? 0.097 -17.104 -15.070 1.00 85.75 621 GLU A O 1
ATOM 4674 N N . PRO A 1 622 ? 0.078 -17.879 -17.188 1.00 89.94 622 PRO A N 1
ATOM 4675 C CA . PRO A 1 622 ? 1.336 -17.260 -17.573 1.00 89.94 622 PRO A CA 1
ATOM 4676 C C . PRO A 1 622 ? 1.205 -15.729 -17.667 1.00 89.94 622 PRO A C 1
ATOM 4678 O O . PRO A 1 622 ? 0.389 -15.237 -18.454 1.00 89.94 622 PRO A O 1
ATOM 4681 N N . PRO A 1 623 ? 2.042 -14.943 -16.962 1.00 94.25 623 PRO A N 1
ATOM 4682 C CA . PRO A 1 623 ? 2.118 -13.505 -17.206 1.00 94.25 623 PRO A CA 1
ATOM 4683 C C . PRO A 1 623 ? 2.708 -13.220 -18.595 1.00 94.25 623 PRO A C 1
ATOM 4685 O O . PRO A 1 623 ? 3.374 -14.073 -19.189 1.00 94.25 623 PRO A O 1
ATOM 4688 N N . GLN A 1 624 ? 2.530 -12.006 -19.128 1.00 95.75 624 GLN A N 1
ATOM 4689 C CA . GLN A 1 624 ? 3.181 -11.651 -20.398 1.00 95.75 624 GLN A CA 1
ATOM 4690 C C . GLN A 1 624 ? 4.696 -11.524 -20.214 1.00 95.75 624 GLN A C 1
ATOM 4692 O O . GLN A 1 624 ? 5.469 -12.074 -21.006 1.00 95.75 624 GLN A O 1
ATOM 4697 N N . VAL A 1 625 ? 5.108 -10.815 -19.164 1.00 97.25 625 VAL A N 1
ATOM 4698 C CA . VAL A 1 625 ? 6.509 -10.652 -18.783 1.00 97.25 625 VAL A CA 1
ATOM 4699 C C . VAL A 1 625 ? 6.675 -10.997 -17.310 1.00 97.25 625 VAL A C 1
ATOM 4701 O O . VAL A 1 625 ? 5.902 -10.545 -16.469 1.00 97.25 625 VAL A O 1
ATOM 4704 N N . LEU A 1 626 ? 7.703 -11.779 -16.997 1.00 96.81 626 LEU A N 1
ATOM 4705 C CA . LEU A 1 626 ? 8.122 -12.075 -15.632 1.00 96.81 626 LEU A CA 1
ATOM 4706 C C . LEU A 1 626 ? 9.576 -11.651 -15.447 1.00 96.81 626 LEU A C 1
ATOM 4708 O O . LEU A 1 626 ? 10.457 -12.135 -16.153 1.00 96.81 626 LEU A O 1
ATOM 4712 N N . LEU A 1 627 ? 9.829 -10.781 -14.478 1.00 96.25 627 LEU A N 1
ATOM 4713 C CA . LEU A 1 627 ? 11.153 -10.292 -14.127 1.00 96.25 627 LEU A CA 1
ATOM 4714 C C . LEU A 1 627 ? 11.642 -10.924 -12.821 1.00 96.25 627 LEU A C 1
ATOM 4716 O O . LEU A 1 627 ? 11.000 -10.803 -11.774 1.00 96.25 627 LEU A O 1
ATOM 4720 N N . LEU A 1 628 ? 12.831 -11.522 -12.880 1.00 94.88 628 LEU A N 1
ATOM 4721 C CA . LEU A 1 628 ? 13.620 -11.957 -11.732 1.00 94.88 628 LEU A CA 1
ATOM 4722 C C . LEU A 1 628 ? 14.883 -11.082 -11.655 1.00 94.88 628 LEU A C 1
ATOM 4724 O O . LEU A 1 628 ? 15.849 -11.320 -12.378 1.00 94.88 628 LEU A O 1
ATOM 4728 N N . SER A 1 629 ? 14.878 -10.060 -10.798 1.00 91.69 629 SER A N 1
ATOM 4729 C CA . SER A 1 629 ? 16.012 -9.138 -10.625 1.00 91.69 629 SER A CA 1
ATOM 4730 C C . SER A 1 629 ? 16.827 -9.474 -9.377 1.00 91.69 629 SER A C 1
ATOM 4732 O O . SER A 1 629 ? 16.405 -9.170 -8.267 1.00 91.69 629 SER A O 1
ATOM 4734 N N . SER A 1 630 ? 18.018 -10.038 -9.550 1.00 84.12 630 SER A N 1
ATOM 4735 C CA . SER A 1 630 ? 18.973 -10.358 -8.474 1.00 84.12 630 SER A CA 1
ATOM 4736 C C . SER A 1 630 ? 18.479 -11.439 -7.510 1.00 84.12 630 SER A C 1
ATOM 4738 O O . SER A 1 630 ? 18.342 -11.198 -6.303 1.00 84.12 630 SER A O 1
ATOM 4740 N N . PRO A 1 631 ? 18.209 -12.659 -8.010 1.00 87.44 631 PRO A N 1
ATOM 4741 C CA . PRO A 1 631 ? 17.692 -13.730 -7.175 1.00 87.44 631 PRO A CA 1
ATOM 4742 C C . PRO A 1 631 ? 18.672 -14.068 -6.042 1.00 87.44 631 PRO A C 1
ATOM 4744 O O . PRO A 1 631 ? 19.828 -14.424 -6.276 1.00 87.44 631 PRO A O 1
ATOM 4747 N N . ARG A 1 632 ? 18.203 -13.962 -4.793 1.00 82.88 632 ARG A N 1
ATOM 4748 C CA . ARG A 1 632 ? 19.008 -14.171 -3.577 1.00 82.88 632 ARG A CA 1
ATOM 4749 C C . ARG A 1 632 ? 18.817 -15.531 -2.915 1.00 82.88 632 ARG A C 1
ATOM 4751 O O . ARG A 1 632 ? 19.593 -15.880 -2.023 1.00 82.88 632 ARG A O 1
ATOM 4758 N N . ARG A 1 633 ? 17.878 -16.335 -3.404 1.00 90.50 633 ARG A N 1
ATOM 4759 C CA . ARG A 1 633 ? 17.779 -17.767 -3.108 1.00 90.50 633 ARG A CA 1
ATOM 4760 C C . ARG A 1 633 ? 17.786 -18.565 -4.402 1.00 90.50 633 ARG A C 1
ATOM 4762 O O . ARG A 1 633 ? 17.393 -18.057 -5.447 1.00 90.50 633 ARG A O 1
ATOM 4769 N N . ALA A 1 634 ? 18.217 -19.817 -4.312 1.00 89.81 634 ALA A N 1
ATOM 4770 C CA . ALA A 1 634 ? 18.021 -20.756 -5.404 1.00 89.81 634 ALA A CA 1
ATOM 4771 C C . ALA A 1 634 ? 16.519 -20.945 -5.663 1.00 89.81 634 ALA A C 1
ATOM 4773 O O . ALA A 1 634 ? 15.705 -20.902 -4.731 1.00 89.81 634 ALA A O 1
ATOM 4774 N N . LEU A 1 635 ? 16.168 -21.182 -6.922 1.00 92.31 635 LEU A N 1
ATOM 4775 C CA . LEU A 1 635 ? 14.822 -21.604 -7.270 1.00 92.31 635 LEU A CA 1
ATOM 4776 C C . LEU A 1 635 ? 14.677 -23.086 -6.927 1.00 92.31 635 LEU A C 1
ATOM 4778 O O . LEU A 1 635 ? 15.582 -23.893 -7.150 1.00 92.31 635 LEU A O 1
ATOM 4782 N N . SER A 1 636 ? 13.535 -23.471 -6.381 1.00 92.81 636 SER A N 1
ATOM 4783 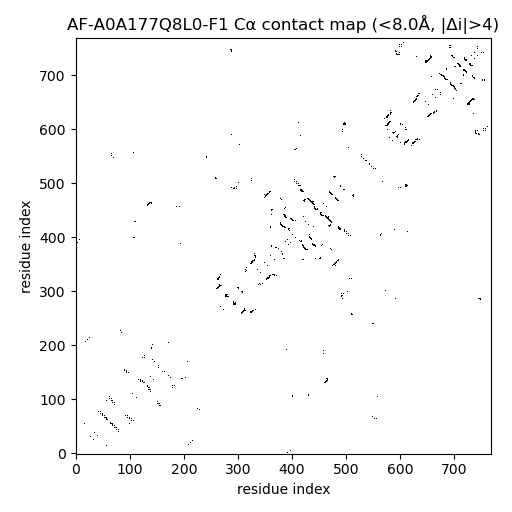C CA . SER A 1 636 ? 13.183 -24.879 -6.238 1.00 92.81 636 SER A CA 1
ATOM 4784 C C . SER A 1 636 ? 12.980 -25.513 -7.617 1.00 92.81 636 SER A C 1
ATOM 4786 O O . SER A 1 636 ? 12.627 -24.841 -8.586 1.00 92.81 636 SER A O 1
ATOM 4788 N N . SER A 1 637 ? 13.127 -26.836 -7.720 1.00 93.31 637 SER A N 1
ATOM 4789 C CA . SER A 1 637 ? 12.857 -27.554 -8.976 1.00 93.31 637 SER A CA 1
ATOM 4790 C C . SER A 1 637 ? 11.431 -27.321 -9.491 1.00 93.31 637 SER A C 1
ATOM 4792 O O . SER A 1 637 ? 11.209 -27.311 -10.699 1.00 93.31 637 SER A O 1
ATOM 4794 N N . ARG A 1 638 ? 10.469 -27.096 -8.583 1.00 92.62 638 ARG A N 1
ATOM 4795 C CA . ARG A 1 638 ? 9.085 -26.759 -8.931 1.00 92.62 638 ARG A CA 1
ATOM 4796 C C . ARG A 1 638 ? 8.979 -25.372 -9.562 1.00 92.62 638 ARG A C 1
ATOM 4798 O O . ARG A 1 638 ? 8.305 -25.240 -10.576 1.00 92.62 638 ARG A O 1
ATOM 4805 N N . GLU A 1 639 ? 9.641 -24.370 -8.989 1.00 93.56 639 GLU A N 1
ATOM 4806 C CA . GLU A 1 639 ? 9.669 -23.011 -9.544 1.00 93.56 639 GLU A CA 1
ATOM 4807 C C . GLU A 1 639 ? 10.351 -22.990 -10.908 1.00 93.56 639 GLU A C 1
ATOM 4809 O O . GLU A 1 639 ? 9.794 -22.447 -11.852 1.00 93.56 639 GLU A O 1
ATOM 4814 N N . VAL A 1 640 ? 11.498 -23.662 -11.051 1.00 94.56 640 VAL A N 1
ATOM 4815 C CA . VAL A 1 640 ? 12.186 -23.791 -12.345 1.00 94.56 640 VAL A CA 1
ATOM 4816 C C . VAL A 1 640 ? 11.269 -24.441 -13.388 1.00 94.56 640 VAL A C 1
ATOM 4818 O O . VAL A 1 640 ? 11.123 -23.917 -14.490 1.00 94.56 640 VAL A O 1
ATOM 4821 N N . ALA A 1 641 ? 10.587 -25.537 -13.038 1.00 94.00 641 ALA A N 1
ATOM 4822 C CA . ALA A 1 641 ? 9.636 -26.192 -13.937 1.00 94.00 641 ALA A CA 1
ATOM 4823 C C . ALA A 1 641 ? 8.436 -25.296 -14.299 1.00 94.00 641 ALA A C 1
ATOM 4825 O O . ALA A 1 641 ? 7.943 -25.363 -15.422 1.00 94.00 641 ALA A O 1
ATOM 4826 N N . HIS A 1 642 ? 7.963 -24.459 -13.370 1.00 92.94 642 HIS A N 1
ATOM 4827 C CA . HIS A 1 642 ? 6.911 -23.475 -13.639 1.00 92.94 642 HIS A CA 1
ATOM 4828 C C . HIS A 1 642 ? 7.389 -22.380 -14.596 1.00 92.94 642 HIS A C 1
ATOM 4830 O O . HIS A 1 642 ? 6.685 -22.083 -15.555 1.00 92.94 642 HIS A O 1
ATOM 4836 N N . LEU A 1 643 ? 8.597 -21.844 -14.393 1.00 95.25 643 LEU A N 1
ATOM 4837 C CA . LEU A 1 643 ? 9.184 -20.849 -15.292 1.00 95.25 643 LEU A CA 1
ATOM 4838 C C . LEU A 1 643 ? 9.276 -21.383 -16.720 1.00 95.25 643 LEU A C 1
ATOM 4840 O O . LEU A 1 643 ? 8.805 -20.729 -17.642 1.00 95.25 643 LEU A O 1
ATOM 4844 N N . PHE A 1 644 ? 9.836 -22.582 -16.909 1.00 96.44 644 PHE A N 1
ATOM 4845 C CA . PHE A 1 644 ? 9.945 -23.182 -18.240 1.00 96.44 644 PHE A CA 1
ATOM 4846 C C . PHE A 1 644 ? 8.577 -23.404 -18.893 1.00 96.44 644 PHE A C 1
ATOM 4848 O O . PHE A 1 644 ? 8.420 -23.079 -20.067 1.00 96.44 644 PHE A O 1
ATOM 4855 N N . ARG A 1 645 ? 7.578 -23.866 -18.131 1.00 96.00 645 ARG A N 1
ATOM 4856 C CA . ARG A 1 645 ? 6.205 -24.022 -18.629 1.00 96.00 645 ARG A CA 1
ATOM 4857 C C . ARG A 1 645 ? 5.613 -22.691 -19.096 1.00 96.00 645 ARG A C 1
ATOM 4859 O O . ARG A 1 645 ? 5.094 -22.614 -20.202 1.00 96.00 645 ARG A O 1
ATOM 4866 N N . TRP A 1 646 ? 5.734 -21.634 -18.296 1.00 95.75 646 TRP A N 1
ATOM 4867 C CA . TRP A 1 646 ? 5.247 -20.308 -18.681 1.00 95.75 646 TRP A CA 1
ATOM 4868 C C . TRP A 1 646 ? 5.949 -19.777 -19.932 1.00 95.75 646 TRP A C 1
ATOM 4870 O O . TRP A 1 646 ? 5.301 -19.221 -20.817 1.00 95.75 646 TRP A O 1
ATOM 4880 N N . VAL A 1 647 ? 7.261 -19.997 -20.062 1.00 96.88 647 VAL A N 1
ATOM 4881 C CA . VAL A 1 647 ? 7.988 -19.639 -21.289 1.00 96.88 647 VAL A CA 1
ATOM 4882 C C . VAL A 1 647 ? 7.417 -20.402 -22.483 1.00 96.88 647 VAL A C 1
ATOM 4884 O O . VAL A 1 647 ? 7.105 -19.786 -23.498 1.00 96.88 647 VAL A O 1
ATOM 4887 N N . GLU A 1 648 ? 7.207 -21.715 -22.366 1.00 96.75 648 GLU A N 1
ATOM 4888 C CA . GLU A 1 648 ? 6.604 -22.524 -23.433 1.00 96.75 648 GLU A CA 1
ATOM 4889 C C . GLU A 1 648 ? 5.208 -22.015 -23.839 1.00 96.75 648 GLU A C 1
ATOM 4891 O O . GLU A 1 648 ? 4.879 -21.992 -25.031 1.00 96.75 648 GLU A O 1
ATOM 4896 N N . GLU A 1 649 ? 4.420 -21.544 -22.868 1.00 95.06 649 GLU A N 1
ATOM 4897 C CA . GLU A 1 649 ? 3.071 -20.995 -23.049 1.00 95.06 649 GLU A CA 1
ATOM 4898 C C . GLU A 1 649 ? 3.045 -19.573 -23.639 1.00 95.06 649 GLU A C 1
ATOM 4900 O O . GLU A 1 649 ? 2.020 -19.161 -24.192 1.00 95.06 649 GLU A O 1
ATOM 4905 N N . GLY A 1 650 ? 4.166 -18.844 -23.621 1.00 94.75 650 GLY A N 1
ATOM 4906 C CA . GLY A 1 650 ? 4.295 -17.531 -24.263 1.00 94.75 650 GLY A CA 1
ATOM 4907 C C . GLY A 1 650 ? 4.773 -16.390 -23.369 1.00 94.75 650 GLY A C 1
ATOM 4908 O O . GLY A 1 650 ? 4.749 -15.239 -23.817 1.00 94.75 650 GLY A O 1
ATOM 4909 N N . THR A 1 651 ? 5.191 -16.671 -22.135 1.00 96.06 651 THR A N 1
ATOM 4910 C CA . THR A 1 651 ? 5.793 -15.679 -21.236 1.00 96.06 651 THR A CA 1
ATOM 4911 C C . THR A 1 651 ? 7.205 -15.320 -21.688 1.00 96.06 651 THR A C 1
ATOM 4913 O O . THR A 1 651 ? 8.010 -16.177 -22.064 1.00 96.06 651 THR A O 1
ATOM 4916 N N . THR A 1 652 ? 7.539 -14.034 -21.608 1.00 97.50 652 THR A N 1
ATOM 4917 C CA . THR A 1 652 ? 8.932 -13.580 -21.629 1.00 97.50 652 THR A CA 1
ATOM 4918 C C . THR A 1 652 ? 9.447 -13.538 -20.196 1.00 97.50 652 THR A C 1
ATOM 4920 O O . THR A 1 652 ? 9.034 -12.686 -19.414 1.00 97.50 652 THR A O 1
ATOM 4923 N N . VAL A 1 653 ? 10.334 -14.461 -19.831 1.00 97.38 653 VAL A N 1
ATOM 4924 C CA . VAL A 1 653 ? 10.976 -14.456 -18.510 1.00 97.38 653 VAL A CA 1
ATOM 4925 C C . VAL A 1 653 ? 12.345 -13.810 -18.646 1.00 97.38 653 VAL A C 1
ATOM 4927 O O . VAL A 1 653 ? 13.161 -14.236 -19.463 1.00 97.38 653 VAL A O 1
ATOM 4930 N N . ILE A 1 654 ? 12.599 -12.791 -17.835 1.00 97.56 654 ILE A N 1
ATOM 4931 C CA . ILE A 1 654 ? 13.828 -12.007 -17.852 1.00 97.56 654 ILE A CA 1
ATOM 4932 C C . ILE A 1 654 ? 14.511 -12.161 -16.502 1.00 97.56 654 ILE A C 1
ATOM 4934 O O . ILE A 1 654 ? 13.910 -11.902 -15.462 1.00 97.56 654 ILE A O 1
ATOM 4938 N N . VAL A 1 655 ? 15.769 -12.590 -16.518 1.00 96.81 655 VAL A N 1
ATOM 4939 C CA . VAL A 1 655 ? 16.591 -12.758 -15.321 1.00 96.81 655 VAL A CA 1
ATOM 4940 C C . VAL A 1 655 ? 17.772 -11.808 -15.406 1.00 96.81 655 VAL A C 1
ATOM 4942 O O . VAL A 1 655 ? 18.695 -12.032 -16.185 1.00 96.81 655 VAL A O 1
ATOM 4945 N N . ALA A 1 656 ? 17.733 -10.746 -14.612 1.00 96.06 656 ALA A N 1
ATOM 4946 C CA . ALA A 1 656 ? 18.832 -9.802 -14.465 1.00 96.06 656 ALA A CA 1
ATOM 4947 C C . ALA A 1 656 ? 19.600 -10.145 -13.191 1.00 96.06 656 ALA A C 1
ATOM 4949 O O . ALA A 1 656 ? 18.994 -10.323 -12.134 1.00 96.06 656 ALA A O 1
ATOM 4950 N N . ALA A 1 657 ? 20.913 -10.336 -13.284 1.00 94.81 657 ALA A N 1
ATOM 4951 C CA . ALA A 1 657 ? 21.666 -10.931 -12.190 1.00 94.81 657 ALA A CA 1
ATOM 4952 C C . ALA A 1 657 ? 23.128 -10.474 -12.141 1.00 94.81 657 ALA A C 1
ATOM 4954 O O . ALA A 1 657 ? 23.822 -10.456 -13.154 1.00 94.81 657 ALA A O 1
ATOM 4955 N N . ASP A 1 658 ? 23.609 -10.201 -10.925 1.00 92.44 658 ASP A N 1
ATOM 4956 C CA . ASP A 1 658 ? 25.019 -9.943 -10.627 1.00 92.44 658 ASP A CA 1
ATOM 4957 C C . ASP A 1 658 ? 25.737 -11.257 -10.271 1.00 92.44 658 ASP A C 1
ATOM 4959 O O . ASP A 1 658 ? 25.356 -11.970 -9.334 1.00 92.44 658 ASP A O 1
ATOM 4963 N N . GLY A 1 659 ? 26.815 -11.570 -10.994 1.00 92.69 659 GLY A N 1
ATOM 4964 C CA . GLY A 1 659 ? 27.651 -12.741 -10.739 1.00 92.69 659 GLY A CA 1
ATOM 4965 C C . GLY A 1 659 ? 28.349 -12.731 -9.373 1.00 92.69 659 GLY A C 1
ATOM 4966 O O . GLY A 1 659 ? 28.828 -13.776 -8.934 1.00 92.69 659 GLY A O 1
ATOM 4967 N N . ASN A 1 660 ? 28.401 -11.614 -8.650 1.00 92.31 660 ASN A N 1
ATOM 4968 C CA . ASN A 1 660 ? 28.890 -11.578 -7.269 1.00 92.31 660 ASN A CA 1
ATOM 4969 C C . ASN A 1 660 ? 27.932 -12.243 -6.276 1.00 92.31 660 ASN A C 1
ATOM 4971 O O . ASN A 1 660 ? 28.353 -12.623 -5.184 1.00 92.31 660 ASN A O 1
ATOM 4975 N N . ILE A 1 661 ? 26.654 -12.398 -6.627 1.00 91.06 661 ILE A N 1
ATOM 4976 C CA . ILE A 1 661 ? 25.640 -12.953 -5.731 1.00 91.06 661 ILE A CA 1
ATOM 4977 C C . ILE A 1 661 ? 25.647 -14.488 -5.867 1.00 91.06 661 ILE A C 1
ATOM 4979 O O . ILE A 1 661 ? 25.298 -15.012 -6.929 1.00 91.06 661 ILE A O 1
ATOM 4983 N N . PRO A 1 662 ? 26.003 -15.259 -4.814 1.00 92.06 662 PRO A N 1
ATOM 4984 C CA . PRO A 1 662 ? 26.139 -16.716 -4.924 1.00 92.06 662 PRO A CA 1
ATOM 4985 C C . PRO A 1 662 ? 24.861 -17.421 -5.388 1.00 92.06 662 PRO A C 1
ATOM 4987 O O . PRO A 1 662 ? 24.900 -18.322 -6.222 1.00 92.06 662 PRO A O 1
ATOM 4990 N N . SER A 1 663 ? 23.711 -16.987 -4.885 1.00 90.25 663 SER A N 1
ATOM 4991 C CA . SER A 1 663 ? 22.397 -17.502 -5.273 1.00 90.25 663 SER A CA 1
ATOM 4992 C C . SER A 1 663 ? 22.034 -17.170 -6.713 1.00 90.25 663 SER A C 1
ATOM 4994 O O . SER A 1 663 ? 21.443 -18.012 -7.386 1.00 90.25 663 SER A O 1
ATOM 4996 N N . ALA A 1 664 ? 22.458 -16.014 -7.223 1.00 93.00 664 ALA A N 1
ATOM 4997 C CA . ALA A 1 664 ? 22.280 -15.679 -8.624 1.00 93.00 664 ALA A CA 1
ATOM 4998 C C . ALA A 1 664 ? 23.061 -16.639 -9.526 1.00 93.00 664 ALA A C 1
ATOM 5000 O O . ALA A 1 664 ? 22.502 -17.143 -10.497 1.00 93.00 664 ALA A O 1
ATOM 5001 N N . ARG A 1 665 ? 24.297 -17.009 -9.157 1.00 94.81 665 ARG A N 1
ATOM 5002 C CA . ARG A 1 665 ? 25.049 -18.057 -9.874 1.00 94.81 665 ARG A CA 1
ATOM 5003 C C . ARG A 1 665 ? 24.293 -19.384 -9.918 1.00 94.81 665 ARG A C 1
ATOM 5005 O O . ARG A 1 665 ? 24.287 -20.032 -10.960 1.00 94.81 665 ARG A O 1
ATOM 5012 N N . VAL A 1 666 ? 23.646 -19.774 -8.816 1.00 95.00 666 VAL A N 1
ATOM 5013 C CA . VAL A 1 666 ? 22.834 -21.000 -8.764 1.00 95.00 666 VAL A CA 1
ATOM 5014 C C . VAL A 1 666 ? 21.636 -20.902 -9.706 1.00 95.00 666 VAL A C 1
ATOM 5016 O O . VAL A 1 666 ? 21.421 -21.827 -10.482 1.00 95.00 666 VAL A O 1
ATOM 5019 N N . VAL A 1 667 ? 20.893 -19.792 -9.692 1.00 94.44 667 VAL A N 1
ATOM 5020 C CA . VAL A 1 667 ? 19.744 -19.604 -10.594 1.00 94.44 667 VAL A CA 1
ATOM 5021 C C . VAL A 1 667 ? 20.178 -19.610 -12.059 1.00 94.44 667 VAL A C 1
ATOM 5023 O O . VAL A 1 667 ? 19.592 -20.332 -12.860 1.00 94.44 667 VAL A O 1
ATOM 5026 N N . ILE A 1 668 ? 21.247 -18.894 -12.412 1.00 96.50 668 ILE A N 1
ATOM 5027 C CA . ILE A 1 668 ? 21.789 -18.894 -13.779 1.00 96.50 668 ILE A CA 1
ATOM 5028 C C . ILE A 1 668 ? 22.245 -20.303 -14.199 1.00 96.50 668 ILE A C 1
ATOM 5030 O O . ILE A 1 668 ? 21.927 -20.745 -15.304 1.00 96.50 668 ILE A O 1
ATOM 5034 N N . HIS A 1 669 ? 22.871 -21.065 -13.295 1.00 96.56 669 HIS A N 1
ATOM 5035 C CA . HIS A 1 669 ? 23.217 -22.470 -13.532 1.00 96.56 669 HIS A CA 1
ATOM 5036 C C . HIS A 1 669 ? 21.988 -23.365 -13.735 1.00 96.56 669 HIS A C 1
ATOM 5038 O O . HIS A 1 669 ? 21.991 -24.223 -14.616 1.00 96.56 669 HIS A O 1
ATOM 5044 N N . GLN A 1 670 ? 20.909 -23.161 -12.974 1.00 95.69 670 GLN A N 1
ATOM 5045 C CA . GLN A 1 670 ? 19.646 -23.890 -13.153 1.00 95.69 670 GLN A CA 1
ATOM 5046 C C . GLN A 1 670 ? 18.987 -23.617 -14.513 1.00 95.69 670 GLN A C 1
ATOM 5048 O O . GLN A 1 670 ? 18.272 -24.476 -15.025 1.00 95.69 670 GLN A O 1
ATOM 5053 N N . LEU A 1 671 ? 19.259 -22.458 -15.118 1.00 95.50 671 LEU A N 1
ATOM 5054 C CA . LEU A 1 671 ? 18.829 -22.111 -16.476 1.00 95.50 671 LEU A CA 1
ATOM 5055 C C . LEU A 1 671 ? 19.787 -22.640 -17.563 1.00 95.50 671 LEU A C 1
ATOM 5057 O O . LEU A 1 671 ? 19.518 -22.486 -18.754 1.00 95.50 671 LEU A O 1
ATOM 5061 N N . GLY A 1 672 ? 20.880 -23.302 -17.174 1.00 95.81 672 GLY A N 1
ATOM 5062 C CA . GLY A 1 672 ? 21.869 -23.874 -18.086 1.00 95.81 672 GLY A CA 1
ATOM 5063 C C . GLY A 1 672 ? 22.922 -22.877 -18.565 1.00 95.81 672 GLY A C 1
ATOM 5064 O O . GLY A 1 672 ? 23.467 -23.055 -19.645 1.00 95.81 672 GLY A O 1
ATOM 5065 N N . LEU A 1 673 ? 23.209 -21.822 -17.809 1.00 97.31 673 LEU A N 1
ATOM 5066 C CA . LEU A 1 673 ? 24.264 -20.850 -18.109 1.00 97.31 673 LEU A CA 1
ATOM 5067 C C . LEU A 1 673 ? 25.262 -20.782 -16.955 1.00 97.31 673 LEU A C 1
ATOM 5069 O O . LEU A 1 673 ? 24.972 -21.203 -15.839 1.00 97.31 673 LEU A O 1
ATOM 5073 N N . THR A 1 674 ? 26.436 -20.200 -17.177 1.00 97.62 674 THR A N 1
ATOM 5074 C CA . THR A 1 674 ? 27.322 -19.820 -16.067 1.00 97.62 674 THR A CA 1
ATOM 5075 C C . THR A 1 674 ? 27.856 -18.410 -16.265 1.00 97.62 674 THR A C 1
ATOM 5077 O O . THR A 1 674 ? 28.008 -17.943 -17.388 1.00 97.62 674 THR A O 1
ATOM 5080 N N . PHE A 1 675 ? 28.126 -17.706 -15.169 1.00 97.81 675 PHE A N 1
ATOM 5081 C CA . PHE A 1 675 ? 28.876 -16.456 -15.235 1.00 97.81 675 PHE A CA 1
ATOM 5082 C C . PHE A 1 675 ? 30.354 -16.748 -15.471 1.00 97.81 675 PHE A C 1
ATOM 5084 O O . PHE A 1 675 ? 30.904 -17.679 -14.874 1.00 97.81 675 PHE A O 1
ATOM 5091 N N . GLY A 1 676 ? 31.017 -15.903 -16.255 1.00 97.06 676 GLY A N 1
ATOM 5092 C CA . GLY A 1 676 ? 32.469 -15.912 -16.341 1.00 97.06 676 GLY A CA 1
ATOM 5093 C C . GLY A 1 676 ? 33.136 -15.582 -15.004 1.00 97.06 676 GLY A C 1
ATOM 5094 O O . GLY A 1 676 ? 32.504 -15.184 -14.018 1.00 97.06 676 GLY A O 1
ATOM 5095 N N . SER A 1 677 ? 34.448 -15.794 -14.964 1.00 93.94 677 SER A N 1
ATOM 5096 C CA . SER A 1 677 ? 35.252 -15.662 -13.747 1.00 93.94 677 SER A CA 1
ATOM 5097 C C . SER A 1 677 ? 35.533 -14.214 -13.344 1.00 93.94 677 SER A C 1
ATOM 5099 O O . SER A 1 677 ? 35.840 -13.975 -12.180 1.00 93.94 677 SER A O 1
ATOM 5101 N N . VAL A 1 678 ? 35.429 -13.258 -14.274 1.00 95.56 678 VAL A N 1
ATOM 5102 C CA . VAL A 1 678 ? 35.798 -11.852 -14.059 1.00 95.56 678 VAL A CA 1
ATOM 5103 C C . VAL A 1 678 ? 34.659 -10.938 -14.529 1.00 95.56 678 VAL A C 1
ATOM 5105 O O . VAL A 1 678 ? 34.211 -11.100 -15.668 1.00 95.56 678 VAL A O 1
ATOM 5108 N N . PRO A 1 679 ? 34.185 -9.988 -13.697 1.00 97.00 679 PRO A N 1
ATOM 5109 C CA . PRO A 1 679 ? 33.235 -8.970 -14.137 1.00 97.00 679 PRO A CA 1
ATOM 5110 C C . PRO A 1 679 ? 33.886 -8.028 -15.153 1.00 97.00 679 PRO A C 1
ATOM 5112 O O . PRO A 1 679 ? 35.064 -7.694 -15.042 1.00 97.00 679 PRO A O 1
ATOM 5115 N N . LEU A 1 680 ? 33.103 -7.551 -16.116 1.00 97.44 680 LEU A N 1
ATOM 5116 C CA . LEU A 1 680 ? 33.517 -6.495 -17.044 1.00 97.44 680 LEU A CA 1
ATOM 5117 C C . LEU A 1 680 ? 33.376 -5.098 -16.416 1.00 97.44 680 LEU A C 1
ATOM 5119 O O . LEU A 1 680 ? 33.990 -4.154 -16.907 1.00 97.44 680 LEU A O 1
ATOM 5123 N N . GLY A 1 681 ? 32.611 -4.981 -15.324 1.00 95.88 681 GLY A N 1
ATOM 5124 C CA . GLY A 1 681 ? 32.351 -3.721 -14.628 1.00 95.88 681 GLY A CA 1
ATOM 5125 C C . GLY A 1 681 ? 31.365 -2.835 -15.387 1.00 95.88 681 GLY A C 1
ATOM 5126 O O . GLY A 1 681 ? 30.537 -3.332 -16.152 1.00 95.88 681 GLY A O 1
ATOM 5127 N N . ALA A 1 682 ? 31.450 -1.522 -15.173 1.00 97.19 682 ALA A N 1
ATOM 5128 C CA . ALA A 1 682 ? 30.654 -0.559 -15.923 1.00 97.19 682 ALA A CA 1
ATOM 5129 C C . ALA A 1 682 ? 31.154 -0.486 -17.374 1.00 97.19 682 ALA A C 1
ATOM 5131 O O . ALA A 1 682 ? 32.318 -0.162 -17.626 1.00 97.19 682 ALA A O 1
ATOM 5132 N N . ILE A 1 683 ? 30.280 -0.804 -18.328 1.00 97.88 683 ILE A N 1
ATOM 5133 C CA . ILE A 1 683 ? 30.595 -0.822 -19.762 1.00 97.88 683 ILE A CA 1
ATOM 5134 C C . ILE A 1 683 ? 29.467 -0.172 -20.556 1.00 97.88 683 ILE A C 1
ATOM 5136 O O . ILE A 1 683 ? 28.319 -0.139 -20.120 1.00 97.88 683 ILE A O 1
ATOM 5140 N N . THR A 1 684 ? 29.781 0.287 -21.760 1.00 97.56 684 THR A N 1
ATOM 5141 C CA . THR A 1 684 ? 28.785 0.710 -22.744 1.00 97.56 684 THR A CA 1
ATOM 5142 C C . THR A 1 684 ? 28.856 -0.189 -23.969 1.00 97.56 684 THR A C 1
ATOM 5144 O O . THR A 1 684 ? 29.946 -0.610 -24.362 1.00 97.56 684 THR A O 1
ATOM 5147 N N . VAL A 1 685 ? 27.708 -0.485 -24.575 1.00 97.31 685 VAL A N 1
ATOM 5148 C CA . VAL A 1 685 ? 27.626 -1.267 -25.812 1.00 97.31 685 VAL A CA 1
ATOM 5149 C C . VAL A 1 685 ? 26.775 -0.518 -26.830 1.00 97.31 685 VAL A C 1
ATOM 5151 O O . VAL A 1 685 ? 25.611 -0.217 -26.568 1.00 97.31 685 VAL A O 1
ATOM 5154 N N . ASP A 1 686 ? 27.359 -0.235 -27.991 1.00 95.75 686 ASP A N 1
ATOM 5155 C CA . ASP A 1 686 ? 26.655 0.387 -29.110 1.00 95.75 686 ASP A CA 1
ATOM 5156 C C . ASP A 1 686 ? 25.776 -0.652 -29.815 1.00 95.75 686 ASP A C 1
ATOM 5158 O O . ASP A 1 686 ? 26.256 -1.675 -30.309 1.00 95.75 686 ASP A O 1
ATOM 5162 N N . LEU A 1 687 ? 24.475 -0.388 -29.870 1.00 92.56 687 LEU A N 1
ATOM 5163 C CA . LEU A 1 687 ? 23.490 -1.197 -30.576 1.00 92.56 687 LEU A CA 1
ATOM 5164 C C . LEU A 1 687 ? 23.139 -0.559 -31.933 1.00 92.56 687 LEU A C 1
ATOM 5166 O O . LEU A 1 687 ? 23.294 0.656 -32.123 1.00 92.56 687 LEU A O 1
ATOM 5170 N N . PRO A 1 688 ? 22.621 -1.349 -32.897 1.00 88.06 688 PRO A N 1
ATOM 5171 C CA . PRO A 1 688 ? 22.096 -0.811 -34.147 1.00 88.06 688 PRO A CA 1
ATOM 5172 C C . PRO A 1 688 ? 21.079 0.314 -33.906 1.00 88.06 688 PRO A C 1
ATOM 5174 O O . PRO A 1 688 ? 20.283 0.260 -32.972 1.00 88.06 688 PRO A O 1
ATOM 5177 N N . GLY A 1 689 ? 21.100 1.340 -34.760 1.00 86.25 689 GLY A N 1
ATOM 5178 C CA . GLY A 1 689 ? 20.233 2.515 -34.607 1.00 86.25 689 GLY A CA 1
ATOM 5179 C C . GLY A 1 689 ? 20.768 3.588 -33.651 1.00 86.25 689 GLY A C 1
ATOM 5180 O O . GLY A 1 689 ? 20.041 4.527 -33.345 1.00 86.25 689 GLY A O 1
ATOM 5181 N N . GLY A 1 690 ? 22.025 3.480 -33.200 1.00 88.50 690 GLY A N 1
ATOM 5182 C CA . GLY A 1 690 ? 22.684 4.504 -32.378 1.00 88.50 690 GLY A CA 1
ATOM 5183 C C . GLY A 1 690 ? 22.291 4.474 -30.899 1.00 88.50 690 GLY A C 1
ATOM 5184 O O . GLY A 1 690 ? 22.518 5.446 -30.183 1.00 88.50 690 GLY A O 1
ATOM 5185 N N . VAL A 1 691 ? 21.688 3.376 -30.433 1.00 90.81 691 VAL A N 1
ATOM 5186 C CA . VAL A 1 691 ? 21.340 3.187 -29.021 1.00 90.81 691 VAL A CA 1
ATOM 5187 C C . VAL A 1 691 ? 22.581 2.719 -28.266 1.00 90.81 691 VAL A C 1
ATOM 5189 O O . VAL A 1 691 ? 23.124 1.666 -28.577 1.00 90.81 691 VAL A O 1
ATOM 5192 N N . VAL A 1 692 ? 23.014 3.472 -27.256 1.00 95.62 692 VAL A N 1
ATOM 5193 C CA . VAL A 1 692 ? 24.162 3.103 -26.411 1.00 95.62 692 VAL A CA 1
ATOM 5194 C C . VAL A 1 692 ? 23.656 2.522 -25.096 1.00 95.62 692 VAL A C 1
ATOM 5196 O O . VAL A 1 692 ? 23.183 3.266 -24.234 1.00 95.62 692 VAL A O 1
ATOM 5199 N N . LEU A 1 693 ? 23.732 1.203 -24.934 1.00 97.06 693 LEU A N 1
ATOM 5200 C CA . LEU A 1 693 ? 23.310 0.540 -23.702 1.00 97.06 693 LEU A CA 1
ATOM 5201 C C . LEU A 1 693 ? 24.393 0.696 -22.630 1.00 97.06 693 LEU A C 1
ATOM 5203 O O . LEU A 1 693 ? 25.557 0.390 -22.883 1.00 97.06 693 LEU A O 1
ATOM 5207 N N . GLN A 1 694 ? 24.015 1.165 -21.443 1.00 97.81 694 GLN A N 1
ATOM 5208 C CA . GLN A 1 694 ? 24.925 1.398 -20.322 1.00 97.81 694 GLN A CA 1
ATOM 5209 C C . GLN A 1 694 ? 24.713 0.337 -19.245 1.00 97.81 694 GLN A C 1
ATOM 5211 O O . GLN A 1 694 ? 23.637 0.248 -18.659 1.00 97.81 694 GLN A O 1
ATOM 5216 N N . PHE A 1 695 ? 25.748 -0.446 -18.976 1.00 97.75 695 PHE A N 1
ATOM 5217 C CA . PHE A 1 695 ? 25.779 -1.439 -17.912 1.00 97.75 695 PHE A CA 1
ATOM 5218 C C . PHE A 1 695 ? 26.439 -0.835 -16.670 1.00 97.75 695 PHE A C 1
ATOM 5220 O O . PHE A 1 695 ? 27.474 -0.173 -16.768 1.00 97.75 695 PHE A O 1
ATOM 5227 N N . HIS A 1 696 ? 25.861 -1.095 -15.503 1.00 94.06 696 HIS A N 1
ATOM 5228 C CA . HIS A 1 696 ? 26.399 -0.693 -14.210 1.00 94.06 696 HIS A CA 1
ATOM 5229 C C . HIS A 1 696 ? 27.469 -1.678 -13.716 1.00 94.06 696 HIS A C 1
ATOM 5231 O O . HIS A 1 696 ? 28.526 -1.269 -13.236 1.00 94.06 696 HIS A O 1
ATOM 5237 N N . SER A 1 697 ? 27.210 -2.980 -13.858 1.00 94.81 697 SER A N 1
ATOM 5238 C CA . SER A 1 697 ? 28.087 -4.058 -13.393 1.00 94.81 697 SER A CA 1
ATOM 5239 C C . SER A 1 697 ? 27.921 -5.288 -14.286 1.00 94.81 697 SER A C 1
ATOM 5241 O O . SER A 1 697 ? 27.298 -6.281 -13.911 1.00 94.81 697 SER A O 1
ATOM 5243 N N . ALA A 1 698 ? 28.459 -5.215 -15.504 1.00 97.69 698 ALA A N 1
ATOM 5244 C CA . ALA A 1 698 ? 28.327 -6.286 -16.479 1.00 97.69 698 ALA A CA 1
ATOM 5245 C C . ALA A 1 698 ? 29.168 -7.514 -16.120 1.00 97.69 698 ALA A C 1
ATOM 5247 O O . ALA A 1 698 ? 30.353 -7.428 -15.786 1.00 97.69 698 ALA A O 1
ATOM 5248 N N . TRP A 1 699 ? 28.568 -8.677 -16.324 1.00 98.12 699 TRP A N 1
ATOM 5249 C CA . TRP A 1 699 ? 29.171 -9.989 -16.219 1.00 98.12 699 TRP A CA 1
ATOM 5250 C C . TRP A 1 699 ? 29.051 -10.737 -17.541 1.00 98.12 699 TRP A C 1
ATOM 5252 O O . TRP A 1 699 ? 27.967 -10.791 -18.125 1.00 98.12 699 TRP A O 1
ATOM 5262 N N . PRO A 1 700 ? 30.138 -11.378 -17.993 1.00 98.25 700 PRO A N 1
ATOM 5263 C CA . PRO A 1 700 ? 30.069 -12.236 -19.156 1.00 98.25 700 PRO A CA 1
ATOM 5264 C C . PRO A 1 700 ? 29.311 -13.525 -18.812 1.00 98.25 700 PRO A C 1
ATOM 5266 O O . PRO A 1 700 ? 29.468 -14.086 -17.723 1.00 98.25 700 PRO A O 1
ATOM 5269 N N . LEU A 1 701 ? 28.512 -14.011 -19.754 1.00 98.25 701 LEU A N 1
ATOM 5270 C CA . LEU A 1 701 ? 27.739 -15.245 -19.675 1.00 98.25 701 LEU A CA 1
ATOM 5271 C C . LEU A 1 701 ? 28.361 -16.288 -20.606 1.00 98.25 701 LEU A C 1
ATOM 5273 O O . LEU A 1 701 ? 28.566 -16.047 -21.795 1.00 98.25 701 LEU A O 1
ATOM 5277 N N . ILE A 1 702 ? 28.655 -17.462 -20.056 1.00 97.62 702 ILE A N 1
ATOM 5278 C CA . ILE A 1 702 ? 29.162 -18.612 -20.799 1.00 97.62 702 ILE A CA 1
ATOM 5279 C C . ILE A 1 702 ? 27.962 -19.409 -21.302 1.00 97.62 702 ILE A C 1
ATOM 5281 O O . ILE A 1 702 ? 27.150 -19.901 -20.511 1.00 97.62 702 ILE A O 1
ATOM 5285 N N . LEU A 1 703 ? 27.858 -19.511 -22.626 1.00 96.44 703 LEU A N 1
ATOM 5286 C CA . LEU A 1 703 ? 26.725 -20.135 -23.298 1.00 96.44 703 LEU A CA 1
ATOM 5287 C C . LEU A 1 703 ? 26.837 -21.659 -23.286 1.00 96.44 703 LEU A C 1
ATOM 5289 O O . LEU A 1 703 ? 27.923 -22.221 -23.425 1.00 96.44 703 LEU A O 1
ATOM 5293 N N . THR A 1 704 ? 25.686 -22.311 -23.184 1.00 93.31 704 THR A N 1
ATOM 5294 C CA . THR A 1 704 ? 25.498 -23.724 -23.531 1.00 93.31 704 THR A CA 1
ATOM 5295 C C . THR A 1 704 ? 24.604 -23.831 -24.768 1.00 93.31 704 THR A C 1
ATOM 5297 O O . THR A 1 704 ? 24.079 -22.823 -25.255 1.00 93.31 704 THR A O 1
ATOM 5300 N N . ASP A 1 705 ? 24.417 -25.047 -25.283 1.00 91.69 705 ASP A N 1
ATOM 5301 C CA . ASP A 1 705 ? 23.590 -25.291 -26.464 1.00 91.69 705 ASP A CA 1
ATOM 5302 C C . ASP A 1 705 ? 22.167 -24.723 -26.311 1.00 91.69 705 ASP A C 1
ATOM 5304 O O . ASP A 1 705 ? 21.473 -24.934 -25.312 1.00 91.69 705 ASP A O 1
ATOM 5308 N N . GLY A 1 706 ? 21.715 -24.008 -27.345 1.00 93.31 706 GLY A N 1
ATOM 5309 C CA . GLY A 1 706 ? 20.375 -23.418 -27.417 1.00 93.31 706 GLY A CA 1
ATOM 5310 C C . GLY A 1 706 ? 20.265 -21.972 -26.927 1.00 93.31 706 GLY A C 1
ATOM 5311 O O . GLY A 1 706 ? 19.182 -21.397 -27.031 1.00 93.31 706 GLY A O 1
ATOM 5312 N N . TRP A 1 707 ? 21.351 -21.368 -26.438 1.00 97.75 707 TRP A N 1
ATOM 5313 C CA . TRP A 1 707 ? 21.414 -19.936 -26.140 1.00 97.75 707 TRP A CA 1
ATOM 5314 C C . TRP A 1 707 ? 22.007 -19.140 -27.306 1.00 97.75 707 TRP A C 1
ATOM 5316 O O . TRP A 1 707 ? 22.953 -19.574 -27.958 1.00 97.75 707 TRP A O 1
ATOM 5326 N N . THR A 1 708 ? 21.473 -17.945 -27.544 1.00 97.56 708 THR A N 1
ATOM 5327 C CA . THR A 1 708 ? 21.988 -16.986 -28.530 1.00 97.56 708 THR A CA 1
ATOM 5328 C C . THR A 1 708 ? 22.347 -15.682 -27.834 1.00 97.56 708 THR A C 1
ATOM 5330 O O . THR A 1 708 ? 21.518 -15.148 -27.090 1.00 97.56 708 THR A O 1
ATOM 5333 N N . ALA A 1 709 ? 23.544 -15.152 -28.084 1.00 97.56 709 ALA A N 1
ATOM 5334 C CA . ALA A 1 709 ? 23.921 -13.828 -27.604 1.00 97.56 709 ALA A CA 1
ATOM 5335 C C . ALA A 1 709 ? 23.053 -12.752 -28.277 1.00 97.56 709 ALA A C 1
ATOM 5337 O O . ALA A 1 709 ? 22.893 -12.744 -29.496 1.00 97.56 709 ALA A O 1
ATOM 5338 N N . LEU A 1 710 ? 22.468 -11.872 -27.466 1.00 96.31 710 LEU A N 1
ATOM 5339 C CA . LEU A 1 710 ? 21.755 -10.677 -27.920 1.00 96.31 710 LEU A CA 1
ATOM 5340 C C . LEU A 1 710 ? 22.660 -9.449 -27.895 1.00 96.31 710 LEU A C 1
ATOM 5342 O O . LEU A 1 710 ? 22.559 -8.593 -28.768 1.00 96.31 710 LEU A O 1
ATOM 5346 N N . ILE A 1 711 ? 23.519 -9.357 -26.877 1.00 97.50 711 ILE A N 1
ATOM 5347 C CA . ILE A 1 711 ? 24.452 -8.249 -26.681 1.00 97.50 711 ILE A CA 1
ATOM 5348 C C . ILE A 1 711 ? 25.790 -8.831 -26.245 1.00 97.50 711 ILE A C 1
ATOM 5350 O O . ILE A 1 711 ? 25.850 -9.634 -25.308 1.00 97.50 711 ILE A O 1
ATOM 5354 N N . GLU A 1 712 ? 26.856 -8.399 -26.911 1.00 97.31 712 GLU A N 1
ATOM 5355 C CA . GLU A 1 712 ? 28.229 -8.801 -26.630 1.00 97.31 712 GLU A CA 1
ATOM 5356 C C . GLU A 1 712 ? 29.108 -7.570 -26.412 1.00 97.31 712 GLU A C 1
ATOM 5358 O O . GLU A 1 712 ? 28.951 -6.550 -27.080 1.00 97.31 712 GLU A O 1
ATOM 5363 N N . ASN A 1 713 ? 30.086 -7.687 -25.518 1.00 96.50 713 ASN A N 1
ATOM 5364 C CA . ASN A 1 713 ? 31.178 -6.730 -25.398 1.00 96.50 713 ASN A CA 1
ATOM 5365 C C . ASN A 1 713 ? 32.499 -7.468 -25.617 1.00 96.50 713 ASN A C 1
ATOM 5367 O O . ASN A 1 713 ? 32.825 -8.381 -24.863 1.00 96.50 713 ASN A O 1
ATOM 5371 N N . ARG A 1 714 ? 33.263 -7.095 -26.652 1.00 94.81 714 ARG A N 1
ATOM 5372 C CA . ARG A 1 714 ? 34.525 -7.769 -27.026 1.00 94.81 714 ARG A CA 1
ATOM 5373 C C . ARG A 1 714 ? 34.371 -9.297 -27.155 1.00 94.81 714 ARG A C 1
ATOM 5375 O O . ARG A 1 714 ? 35.191 -10.038 -26.624 1.00 94.81 714 ARG A O 1
ATOM 5382 N N . GLN A 1 715 ? 33.324 -9.750 -27.854 1.00 95.69 715 GLN A N 1
ATOM 5383 C CA . GLN A 1 715 ? 32.983 -11.175 -28.053 1.00 95.69 715 GLN A CA 1
ATOM 5384 C C . GLN A 1 715 ? 32.585 -11.927 -26.770 1.00 95.69 715 GLN A C 1
ATOM 5386 O O . GLN A 1 715 ? 32.506 -13.153 -26.767 1.00 95.69 715 GLN A O 1
ATOM 5391 N N . LEU A 1 716 ? 32.341 -11.213 -25.668 1.00 97.50 716 LEU A N 1
ATOM 5392 C CA . LEU A 1 716 ? 31.818 -11.789 -24.437 1.00 97.50 716 LEU A CA 1
ATOM 5393 C C . LEU A 1 716 ? 30.318 -11.484 -24.343 1.00 97.50 716 LEU A C 1
ATOM 5395 O O . LEU A 1 716 ? 29.958 -10.306 -24.230 1.00 97.50 716 LEU A O 1
ATOM 5399 N N . PRO A 1 717 ? 29.438 -12.500 -24.382 1.00 98.06 717 PRO A N 1
ATOM 5400 C CA . PRO A 1 717 ? 28.002 -12.301 -24.229 1.00 98.06 717 PRO A CA 1
ATOM 5401 C C . PRO A 1 717 ? 27.675 -11.715 -22.858 1.00 98.06 717 PRO A C 1
ATOM 5403 O O . PRO A 1 717 ? 28.110 -12.247 -21.843 1.00 98.06 717 PRO A O 1
ATOM 5406 N N . VAL A 1 718 ? 26.897 -10.637 -22.822 1.00 98.06 718 VAL A N 1
ATOM 5407 C CA . VAL A 1 718 ? 26.418 -9.996 -21.579 1.00 98.06 718 VAL A CA 1
ATOM 5408 C C . VAL A 1 718 ? 24.896 -10.014 -21.473 1.00 98.06 718 VAL A C 1
ATOM 5410 O O . VAL A 1 718 ? 24.351 -9.970 -20.373 1.00 98.06 718 VAL A O 1
ATOM 5413 N N . VAL A 1 719 ? 24.202 -10.152 -22.606 1.00 98.38 719 VAL A N 1
ATOM 5414 C CA . VAL A 1 719 ? 22.772 -10.469 -22.655 1.00 98.38 719 VAL A CA 1
ATOM 5415 C C . VAL A 1 719 ? 22.562 -11.612 -23.627 1.00 98.38 719 VAL A C 1
ATOM 5417 O O . VAL A 1 719 ? 23.077 -11.589 -24.745 1.00 98.38 719 VAL A O 1
ATOM 5420 N N . VAL A 1 720 ? 21.804 -12.616 -23.207 1.00 98.38 720 VAL A N 1
ATOM 5421 C CA . VAL A 1 720 ? 21.576 -13.844 -23.972 1.00 98.38 720 VAL A CA 1
ATOM 5422 C C . VAL A 1 720 ? 20.097 -14.190 -23.942 1.00 98.38 720 VAL A C 1
ATOM 5424 O O . VAL A 1 720 ? 19.401 -13.874 -22.977 1.00 98.38 720 VAL A O 1
ATOM 5427 N N . GLN A 1 721 ? 19.611 -14.859 -24.980 1.00 97.88 721 GLN A N 1
ATOM 5428 C CA . GLN A 1 721 ? 18.256 -15.398 -24.995 1.00 97.88 721 GLN A CA 1
ATOM 5429 C C . GLN A 1 721 ? 18.225 -16.870 -25.371 1.00 97.88 721 GLN A C 1
ATOM 5431 O O . GLN A 1 721 ? 19.100 -17.371 -26.078 1.00 97.88 721 GLN A O 1
ATOM 5436 N N . ARG A 1 722 ? 17.146 -17.525 -24.965 1.00 97.56 722 ARG A N 1
ATOM 5437 C CA . ARG A 1 722 ? 16.752 -18.849 -25.424 1.00 97.56 722 ARG A CA 1
ATOM 5438 C C . ARG A 1 722 ? 15.252 -18.852 -25.677 1.00 97.56 722 ARG A C 1
ATOM 5440 O O . ARG A 1 722 ? 14.464 -18.572 -24.776 1.00 97.56 722 ARG A O 1
ATOM 5447 N N . ARG A 1 723 ? 14.846 -19.164 -26.906 1.00 96.38 723 ARG A N 1
ATOM 5448 C CA . ARG A 1 723 ? 13.429 -19.316 -27.266 1.00 96.38 723 ARG A CA 1
ATOM 5449 C C . ARG A 1 723 ? 12.956 -20.718 -26.893 1.00 96.38 723 ARG A C 1
ATOM 5451 O O . ARG A 1 723 ? 13.635 -21.690 -27.220 1.00 96.38 723 ARG A O 1
ATOM 5458 N N . LEU A 1 724 ? 11.814 -20.815 -26.216 1.00 95.81 724 LEU A N 1
ATOM 5459 C CA . LEU A 1 724 ? 11.178 -22.081 -25.837 1.00 95.81 724 LEU A CA 1
ATOM 5460 C C . LEU A 1 724 ? 9.672 -21.953 -26.059 1.00 95.81 724 LEU A C 1
ATOM 5462 O O . LEU A 1 724 ? 9.046 -21.036 -25.536 1.00 95.81 724 LEU A O 1
ATOM 5466 N N . GLY A 1 725 ? 9.095 -22.856 -26.853 1.00 95.50 725 GLY A N 1
ATOM 5467 C CA . GLY A 1 725 ? 7.687 -22.774 -27.246 1.00 95.50 725 GLY A CA 1
ATOM 5468 C C . GLY A 1 725 ? 7.337 -21.413 -27.859 1.00 95.50 725 GLY A C 1
ATOM 5469 O O . GLY A 1 725 ? 7.947 -21.002 -28.846 1.00 95.50 725 GLY A O 1
ATOM 5470 N N . LYS A 1 726 ? 6.338 -20.730 -27.286 1.00 95.00 726 LYS A N 1
ATOM 5471 C CA . LYS A 1 726 ? 5.854 -19.419 -27.756 1.00 95.00 726 LYS A CA 1
ATOM 5472 C C . LYS A 1 726 ? 6.560 -18.226 -27.106 1.00 95.00 726 LYS A C 1
ATOM 5474 O O . LYS A 1 726 ? 6.350 -17.098 -27.548 1.00 95.00 726 LYS A O 1
ATOM 5479 N N . GLY A 1 727 ? 7.326 -18.449 -26.044 1.00 96.25 727 GLY A N 1
ATOM 5480 C CA . GLY A 1 727 ? 7.976 -17.405 -25.263 1.00 96.25 727 GLY A CA 1
ATOM 5481 C C . GLY A 1 727 ? 9.494 -17.433 -25.387 1.00 96.25 727 GLY A C 1
ATOM 5482 O O . GLY A 1 727 ? 10.085 -18.063 -26.272 1.00 96.25 727 GLY A O 1
ATOM 5483 N N . ARG A 1 728 ? 10.148 -16.703 -24.484 1.00 96.94 728 ARG A N 1
ATOM 5484 C CA . ARG A 1 728 ? 11.610 -16.597 -24.442 1.00 96.94 728 ARG A CA 1
ATOM 5485 C C . ARG A 1 728 ? 12.127 -16.393 -23.022 1.00 96.94 728 ARG A C 1
ATOM 5487 O O . ARG A 1 728 ? 11.517 -15.690 -22.222 1.00 96.94 728 ARG A O 1
ATOM 5494 N N . LEU A 1 729 ? 13.273 -17.001 -22.742 1.00 97.69 729 LEU A N 1
ATOM 5495 C CA . LEU A 1 729 ? 14.123 -16.708 -21.594 1.00 97.69 729 LEU A CA 1
ATOM 5496 C C . LEU A 1 729 ? 15.161 -15.675 -22.024 1.00 97.69 729 LEU A C 1
ATOM 5498 O O . LEU A 1 729 ? 15.837 -15.890 -23.029 1.00 97.69 729 LEU A O 1
ATOM 5502 N N . ILE A 1 730 ? 15.319 -14.599 -21.264 1.00 98.25 730 ILE A N 1
ATOM 5503 C CA . ILE A 1 730 ? 16.381 -13.607 -21.449 1.00 98.25 730 ILE A CA 1
ATOM 5504 C C . ILE A 1 730 ? 17.181 -13.541 -20.155 1.00 98.25 730 ILE A C 1
ATOM 5506 O O . ILE A 1 730 ? 16.606 -13.410 -19.078 1.00 98.25 730 ILE A O 1
ATOM 5510 N N . VAL A 1 731 ? 18.505 -13.629 -20.252 1.00 98.12 731 VAL A N 1
ATOM 5511 C CA . VAL A 1 731 ? 19.405 -13.474 -19.106 1.00 98.12 731 VAL A CA 1
ATOM 5512 C C . VAL A 1 731 ? 20.319 -12.285 -19.356 1.00 98.12 731 VAL A C 1
ATOM 5514 O O . VAL A 1 731 ? 20.980 -12.214 -20.393 1.00 98.12 731 VAL A O 1
ATOM 5517 N N . ILE A 1 732 ? 20.333 -11.356 -18.404 1.00 98.25 732 ILE A N 1
ATOM 5518 C CA . ILE A 1 732 ? 21.127 -10.129 -18.408 1.00 98.25 732 ILE A CA 1
ATOM 5519 C C . ILE A 1 732 ? 22.171 -10.274 -17.304 1.00 98.25 732 ILE A C 1
ATOM 5521 O O . ILE A 1 732 ? 21.828 -10.405 -16.127 1.00 98.25 732 ILE A O 1
ATOM 5525 N N . GLY A 1 733 ? 23.449 -10.244 -17.675 1.00 97.44 733 GLY A N 1
ATOM 5526 C CA . GLY A 1 733 ? 24.570 -10.303 -16.741 1.00 97.44 733 GLY A CA 1
ATOM 5527 C C . GLY A 1 733 ? 24.799 -9.000 -15.974 1.00 97.44 733 GLY A C 1
ATOM 5528 O O . GLY A 1 733 ? 25.940 -8.643 -15.739 1.00 97.44 733 GLY A O 1
ATOM 5529 N N . ASP A 1 734 ? 23.751 -8.252 -15.652 1.00 96.88 734 ASP A N 1
ATOM 5530 C CA . ASP A 1 734 ? 23.819 -7.007 -14.893 1.00 96.88 734 ASP A CA 1
ATOM 5531 C C . ASP A 1 734 ? 22.466 -6.756 -14.230 1.00 96.88 734 ASP A C 1
ATOM 5533 O O . ASP A 1 734 ? 21.439 -6.701 -14.908 1.00 96.88 734 ASP A O 1
ATOM 5537 N N . GLU A 1 735 ? 22.461 -6.612 -12.906 1.00 94.19 735 GLU A N 1
ATOM 5538 C CA . GLU A 1 735 ? 21.246 -6.259 -12.172 1.00 94.19 735 GLU A CA 1
ATOM 5539 C C . GLU A 1 735 ? 20.833 -4.801 -12.375 1.00 94.19 735 GLU A C 1
ATOM 5541 O O . GLU A 1 735 ? 19.645 -4.501 -12.376 1.00 94.19 735 GLU A O 1
ATOM 5546 N N . GLY A 1 736 ? 21.783 -3.886 -12.577 1.00 94.94 736 GLY A N 1
ATOM 5547 C CA . GLY A 1 736 ? 21.509 -2.454 -12.687 1.00 94.94 736 GLY A CA 1
ATOM 5548 C C . GLY A 1 736 ? 20.585 -2.126 -13.855 1.00 94.94 736 GLY A C 1
ATOM 5549 O O . GLY A 1 736 ? 19.793 -1.195 -13.763 1.00 94.94 736 GLY A O 1
ATOM 5550 N N . LEU A 1 737 ? 20.608 -2.940 -14.915 1.00 96.00 737 LEU A N 1
ATOM 5551 C CA . LEU A 1 737 ? 19.719 -2.786 -16.064 1.00 96.00 737 LEU A CA 1
ATOM 5552 C C . LEU A 1 737 ? 18.246 -3.070 -15.761 1.00 96.00 737 LEU A C 1
ATOM 5554 O O . LEU A 1 737 ? 17.417 -2.720 -16.586 1.00 96.00 737 LEU A O 1
ATOM 5558 N N . SER A 1 738 ? 17.885 -3.671 -14.630 1.00 95.38 738 SER A N 1
ATOM 5559 C CA . SER A 1 738 ? 16.482 -3.840 -14.217 1.00 95.38 738 SER A CA 1
ATOM 5560 C C . SER A 1 738 ? 16.083 -2.958 -13.033 1.00 95.38 738 SER A C 1
ATOM 5562 O O . SER A 1 738 ? 14.983 -3.120 -12.504 1.00 95.38 738 SER A O 1
ATOM 5564 N N . LEU A 1 739 ? 16.962 -2.044 -12.613 1.00 95.69 739 LEU A N 1
ATOM 5565 C CA . LEU A 1 739 ? 16.803 -1.198 -11.431 1.00 95.69 739 LEU A CA 1
ATOM 5566 C C . LEU A 1 739 ? 16.895 0.287 -11.803 1.00 95.69 739 LEU A C 1
ATOM 5568 O O . LEU A 1 739 ? 17.480 0.650 -12.822 1.00 95.69 739 LEU A O 1
ATOM 5572 N N . ASN A 1 740 ? 16.355 1.153 -10.949 1.00 96.88 740 ASN A N 1
ATOM 5573 C CA . ASN A 1 740 ? 16.326 2.604 -11.126 1.00 96.88 740 ASN A CA 1
ATOM 5574 C C . ASN A 1 740 ? 17.709 3.185 -11.461 1.00 96.88 740 ASN A C 1
ATOM 5576 O O . ASN A 1 740 ? 17.819 3.982 -12.390 1.00 96.88 740 ASN A O 1
ATOM 5580 N N . ILE A 1 741 ? 18.774 2.728 -10.791 1.00 95.81 741 ILE A N 1
ATOM 5581 C CA . ILE A 1 741 ? 20.151 3.200 -11.016 1.00 95.81 741 ILE A CA 1
ATOM 5582 C C . ILE A 1 741 ? 20.627 3.066 -12.470 1.00 95.81 741 ILE A C 1
ATOM 5584 O O . ILE A 1 741 ? 21.423 3.881 -12.930 1.00 95.81 741 ILE A O 1
ATOM 5588 N N . GLY A 1 742 ? 20.154 2.053 -13.203 1.00 96.19 742 GLY A N 1
ATOM 5589 C CA . GLY A 1 742 ? 20.489 1.854 -14.613 1.00 96.19 742 GLY A CA 1
ATOM 5590 C C . GLY A 1 742 ? 19.392 2.301 -15.575 1.00 96.19 742 GLY A C 1
ATOM 5591 O O . GLY A 1 742 ? 19.545 2.105 -16.777 1.00 96.19 742 GLY A O 1
ATOM 5592 N N . LEU A 1 743 ? 18.287 2.865 -15.088 1.00 97.31 743 LEU A N 1
ATOM 5593 C CA . LEU A 1 743 ? 17.091 3.142 -15.884 1.00 97.31 743 LEU A CA 1
ATOM 5594 C C . LEU A 1 743 ? 16.615 4.582 -15.714 1.00 97.31 743 LEU A C 1
ATOM 5596 O O . LEU A 1 743 ? 16.757 5.399 -16.624 1.00 97.31 743 LEU A O 1
ATOM 5600 N N . ALA A 1 744 ? 16.057 4.887 -14.551 1.00 97.50 744 ALA A N 1
ATOM 5601 C CA . ALA A 1 744 ? 15.719 6.230 -14.123 1.00 97.50 744 ALA A CA 1
ATOM 5602 C C . ALA A 1 744 ? 15.708 6.265 -12.594 1.00 97.50 744 ALA A C 1
ATOM 5604 O O . ALA A 1 744 ? 15.024 5.462 -11.959 1.00 97.50 744 ALA A O 1
ATOM 5605 N N . THR A 1 745 ? 16.458 7.193 -12.013 1.00 96.69 745 THR A N 1
ATOM 5606 C CA . THR A 1 745 ? 16.355 7.548 -10.599 1.00 96.69 745 THR A CA 1
ATOM 5607 C C . THR A 1 745 ? 15.331 8.667 -10.437 1.00 96.69 745 THR A C 1
ATOM 5609 O O . THR A 1 745 ? 14.654 9.060 -11.394 1.00 96.69 745 THR A O 1
ATOM 5612 N N . GLU A 1 746 ? 15.209 9.203 -9.224 1.00 94.62 746 GLU A N 1
ATOM 5613 C CA . GLU A 1 746 ? 14.415 10.406 -8.996 1.00 94.62 746 GLU A CA 1
ATOM 5614 C C . GLU A 1 746 ? 14.813 11.521 -9.969 1.00 94.62 746 GLU A C 1
ATOM 5616 O O . GLU A 1 746 ? 13.935 12.053 -10.631 1.00 94.62 746 GLU A O 1
ATOM 5621 N N . TRP A 1 747 ? 16.111 11.785 -10.160 1.00 96.12 747 TRP A N 1
ATOM 5622 C CA . TRP A 1 747 ? 16.609 12.973 -10.874 1.00 96.12 747 TRP A CA 1
ATOM 5623 C C . TRP A 1 747 ? 17.271 12.695 -12.226 1.00 96.12 747 TRP A C 1
ATOM 5625 O O . TRP A 1 747 ? 17.448 13.613 -13.024 1.00 96.12 747 TRP A O 1
ATOM 5635 N N . VAL A 1 748 ? 17.676 11.453 -12.490 1.00 96.50 748 VAL A N 1
ATOM 5636 C CA . VAL A 1 748 ? 18.457 11.092 -13.680 1.00 96.50 748 VAL A CA 1
ATOM 5637 C C . VAL A 1 748 ? 17.709 10.041 -14.481 1.00 96.50 748 VAL A C 1
ATOM 5639 O O . VAL A 1 748 ? 17.112 9.132 -13.921 1.00 96.50 748 VAL A O 1
ATOM 5642 N N . VAL A 1 749 ? 17.777 10.138 -15.805 1.00 97.31 749 VAL A N 1
ATOM 5643 C CA . VAL A 1 749 ? 17.228 9.147 -16.733 1.00 97.31 749 VAL A CA 1
ATOM 5644 C C . VAL A 1 749 ? 18.337 8.618 -17.641 1.00 97.31 749 VAL A C 1
ATOM 5646 O O . VAL A 1 749 ? 19.230 9.370 -18.031 1.00 97.31 749 VAL A O 1
ATOM 5649 N N . VAL A 1 750 ? 18.270 7.333 -18.003 1.00 97.38 750 VAL A N 1
ATOM 5650 C CA . VAL A 1 750 ? 19.123 6.685 -19.012 1.00 97.38 750 VAL A CA 1
ATOM 5651 C C . VAL A 1 750 ? 18.243 6.292 -20.209 1.00 97.38 750 VAL A C 1
ATOM 5653 O O . VAL A 1 750 ? 17.783 5.149 -20.308 1.00 97.38 750 VAL A O 1
ATOM 5656 N N . PRO A 1 751 ? 17.957 7.229 -21.139 1.00 96.12 751 PRO A N 1
ATOM 5657 C CA . PRO A 1 751 ? 16.936 7.028 -22.168 1.00 96.12 751 PRO A CA 1
ATOM 5658 C C . PRO A 1 751 ? 17.222 5.847 -23.093 1.00 96.12 751 PRO A C 1
ATOM 5660 O O . PRO A 1 751 ? 16.294 5.179 -23.540 1.00 96.12 751 PRO A O 1
ATOM 5663 N N . SER A 1 752 ? 18.498 5.569 -23.373 1.00 96.00 752 SER A N 1
ATOM 5664 C CA . SER A 1 752 ? 18.915 4.453 -24.223 1.00 96.00 752 SER A CA 1
ATOM 5665 C C . SER A 1 752 ? 18.580 3.094 -23.609 1.00 96.00 752 SER A C 1
ATOM 5667 O O . SER A 1 752 ? 18.094 2.209 -24.315 1.00 96.00 752 SER A O 1
ATOM 5669 N N . ASN A 1 753 ? 18.765 2.944 -22.296 1.00 97.69 753 ASN A N 1
ATOM 5670 C CA . ASN A 1 753 ? 18.419 1.720 -21.580 1.00 97.69 753 ASN A CA 1
ATOM 5671 C C . ASN A 1 753 ? 16.899 1.508 -21.564 1.00 97.69 753 ASN A C 1
ATOM 5673 O O . ASN A 1 753 ? 16.425 0.412 -21.859 1.00 97.69 753 ASN A O 1
ATOM 5677 N N . LEU A 1 754 ? 16.125 2.565 -21.306 1.00 96.50 754 LEU A N 1
ATOM 5678 C CA . LEU A 1 754 ? 14.658 2.508 -21.333 1.00 96.50 754 LEU A CA 1
ATOM 5679 C C . LEU A 1 754 ? 14.118 2.210 -22.741 1.00 96.50 754 LEU A C 1
ATOM 5681 O O . LEU A 1 754 ? 13.232 1.371 -22.901 1.00 96.50 754 LEU A O 1
ATOM 5685 N N . ALA A 1 755 ? 14.690 2.824 -23.782 1.00 94.19 755 ALA A N 1
ATOM 5686 C CA . ALA A 1 755 ? 14.335 2.542 -25.172 1.00 94.19 755 ALA A CA 1
ATOM 5687 C C . ALA A 1 755 ? 14.587 1.072 -25.542 1.00 94.19 755 ALA A C 1
ATOM 5689 O O . ALA A 1 755 ? 13.749 0.451 -26.196 1.00 94.19 755 ALA A O 1
ATOM 5690 N N . TRP A 1 756 ? 15.701 0.495 -25.083 1.00 95.25 756 TRP A N 1
ATOM 5691 C CA . TRP A 1 756 ? 15.979 -0.928 -25.254 1.00 95.25 756 TRP A CA 1
ATOM 5692 C C . TRP A 1 756 ? 14.944 -1.805 -24.537 1.00 95.25 756 TRP A C 1
ATOM 5694 O O . TRP A 1 756 ? 14.401 -2.724 -25.151 1.00 95.25 756 TRP A O 1
ATOM 5704 N N . TRP A 1 757 ? 14.574 -1.487 -23.293 1.00 95.69 757 TRP A N 1
ATOM 5705 C CA . TRP A 1 757 ? 13.536 -2.227 -22.567 1.00 95.69 757 TRP A CA 1
ATOM 5706 C C . TRP A 1 757 ? 12.185 -2.241 -23.269 1.00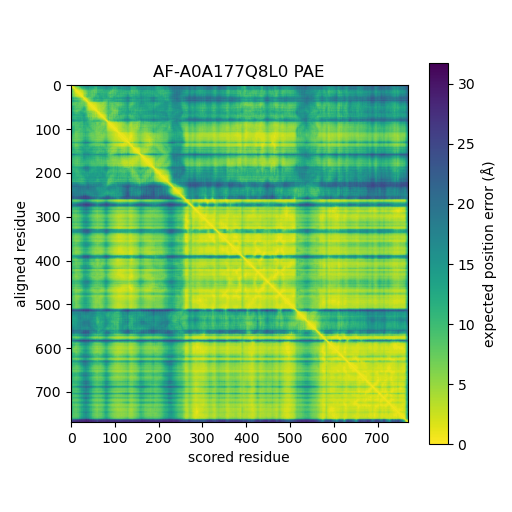 95.69 757 TRP A C 1
ATOM 5708 O O . TRP A 1 757 ? 11.548 -3.293 -23.323 1.00 95.69 757 TRP A O 1
ATOM 5718 N N . ARG A 1 758 ? 11.770 -1.133 -23.890 1.00 93.31 758 ARG A N 1
ATOM 5719 C CA . ARG A 1 758 ? 10.533 -1.106 -24.693 1.00 93.31 758 ARG A CA 1
ATOM 5720 C C . ARG A 1 758 ? 10.539 -2.171 -25.787 1.00 93.31 758 ARG A C 1
ATOM 5722 O O . ARG A 1 758 ? 9.525 -2.830 -26.008 1.00 93.31 758 ARG A O 1
ATOM 5729 N N . THR A 1 759 ? 11.688 -2.414 -26.423 1.00 91.94 759 THR A N 1
ATOM 5730 C CA . THR A 1 759 ? 11.810 -3.484 -27.431 1.00 91.94 759 THR A CA 1
ATOM 5731 C C . THR A 1 759 ? 11.641 -4.885 -26.836 1.00 91.94 759 THR A C 1
ATOM 5733 O O . THR A 1 759 ? 11.138 -5.783 -27.510 1.00 91.94 759 THR A O 1
ATOM 5736 N N . LEU A 1 760 ? 12.012 -5.079 -25.567 1.00 92.44 760 LEU A N 1
ATOM 5737 C CA . LEU A 1 760 ? 11.863 -6.358 -24.874 1.00 92.44 760 LEU A CA 1
ATOM 5738 C C . LEU A 1 760 ? 10.438 -6.599 -24.367 1.00 92.44 760 LEU A C 1
ATOM 5740 O O . LEU A 1 760 ? 9.984 -7.746 -24.370 1.00 92.44 760 LEU A O 1
ATOM 5744 N N . LEU A 1 761 ? 9.751 -5.541 -23.928 1.00 93.62 761 LEU A N 1
ATOM 5745 C CA . LEU A 1 761 ? 8.408 -5.618 -23.346 1.00 93.62 761 LEU A CA 1
ATOM 5746 C C . LEU A 1 761 ? 7.313 -5.821 -24.404 1.00 93.62 761 LEU A C 1
ATOM 5748 O O . LEU A 1 761 ? 6.306 -6.486 -24.133 1.00 93.62 761 LEU A O 1
ATOM 5752 N N . ARG A 1 762 ? 7.517 -5.314 -25.626 1.00 88.75 762 ARG A N 1
ATOM 5753 C CA . ARG A 1 762 ? 6.606 -5.555 -26.751 1.00 88.75 762 ARG A CA 1
ATOM 5754 C C . ARG A 1 762 ? 6.611 -7.033 -27.139 1.00 88.75 762 ARG A C 1
ATOM 5756 O O . ARG A 1 762 ? 7.659 -7.624 -27.405 1.00 88.75 762 ARG A O 1
ATOM 5763 N N . ARG A 1 763 ? 5.420 -7.636 -27.237 1.00 74.12 763 ARG A N 1
ATOM 5764 C CA . ARG A 1 763 ? 5.260 -8.913 -27.949 1.00 74.12 763 ARG A CA 1
ATOM 5765 C C . ARG A 1 763 ? 5.659 -8.679 -29.406 1.00 74.12 763 ARG A C 1
ATOM 5767 O O . ARG A 1 763 ? 5.204 -7.714 -30.008 1.00 74.12 763 ARG A O 1
ATOM 5774 N N . GLU A 1 764 ? 6.463 -9.574 -29.978 1.00 61.09 764 GLU A N 1
ATOM 5775 C CA . GLU A 1 764 ? 6.983 -9.517 -31.363 1.00 61.09 764 GLU A CA 1
ATOM 5776 C C . GLU A 1 764 ? 5.887 -9.495 -32.470 1.00 61.09 764 GLU A C 1
ATOM 5778 O O . GLU A 1 764 ? 6.193 -9.678 -33.643 1.00 61.09 764 GLU A O 1
ATOM 5783 N N . ALA A 1 765 ? 4.608 -9.273 -32.143 1.00 43.53 765 ALA A N 1
ATOM 5784 C CA . ALA A 1 765 ? 3.484 -9.339 -33.073 1.00 43.53 765 ALA A CA 1
ATOM 5785 C C . ALA A 1 765 ? 3.265 -8.077 -33.938 1.00 43.53 765 ALA A C 1
ATOM 5787 O O . ALA A 1 765 ? 2.593 -8.199 -34.957 1.00 43.53 765 ALA A O 1
ATOM 5788 N N . ASP A 1 766 ? 3.868 -6.925 -33.610 1.00 37.50 766 ASP A N 1
ATOM 5789 C CA . ASP A 1 766 ? 3.676 -5.661 -34.361 1.00 37.50 766 ASP A CA 1
ATOM 5790 C C . ASP A 1 766 ? 4.928 -5.129 -35.081 1.00 37.50 766 ASP A C 1
ATOM 5792 O O . ASP A 1 766 ? 4.908 -4.038 -35.646 1.00 37.50 766 ASP A O 1
ATOM 5796 N N . VAL A 1 767 ? 6.016 -5.904 -35.138 1.00 34.12 767 VAL A N 1
ATOM 5797 C CA . VAL A 1 767 ? 7.158 -5.597 -36.017 1.00 34.12 767 VAL A CA 1
ATOM 5798 C C . VAL A 1 767 ? 7.188 -6.622 -37.146 1.00 34.12 767 VAL A C 1
ATOM 5800 O O . VAL A 1 767 ? 8.044 -7.503 -37.201 1.00 34.12 767 VAL A O 1
ATOM 5803 N N . ARG A 1 768 ? 6.217 -6.529 -38.060 1.00 27.64 768 ARG A N 1
ATOM 5804 C CA . ARG A 1 768 ? 6.512 -6.908 -39.446 1.00 27.64 768 ARG A CA 1
ATOM 5805 C C . ARG A 1 768 ? 7.265 -5.728 -40.070 1.00 27.64 768 ARG A C 1
ATOM 5807 O O . ARG A 1 768 ? 6.827 -4.600 -39.846 1.00 27.64 768 ARG A O 1
ATOM 5814 N N . PRO A 1 769 ? 8.387 -5.965 -40.770 1.00 32.34 769 PRO A N 1
ATOM 5815 C CA . PRO A 1 769 ? 9.054 -4.912 -41.527 1.00 32.34 769 PRO A CA 1
ATOM 5816 C C . PRO A 1 769 ? 8.128 -4.282 -42.571 1.00 32.34 769 PRO A C 1
ATOM 5818 O O . PRO A 1 769 ? 7.222 -4.998 -43.070 1.00 32.34 769 PRO A O 1
#

Mean predicted aligned error: 9.05 Å

Nearest PDB structures (foldseek):
  7bob-assembly1_A  TM=5.976E-01  e=6.610E-05  Opitutaceae bacterium TAV5
  7bob-assembly1_B  TM=5.648E-01  e=1.708E-04  Opitutaceae bacterium TAV5